Protein AF-A0A3D3GC89-F1 (afdb_monomer_lite)

Structure (mmCIF, N/CA/C/O backbone):
data_AF-A0A3D3GC89-F1
#
_entry.id   AF-A0A3D3GC89-F1
#
loop_
_atom_site.group_PDB
_atom_site.id
_atom_site.type_symbol
_atom_site.label_atom_id
_atom_site.label_alt_id
_atom_site.label_comp_id
_atom_site.label_asym_id
_atom_site.label_entity_id
_atom_site.label_seq_id
_atom_site.pdbx_PDB_ins_code
_atom_site.Cartn_x
_atom_site.Cartn_y
_atom_site.Cartn_z
_atom_site.occupancy
_atom_site.B_iso_or_equiv
_atom_site.auth_seq_id
_atom_site.auth_comp_id
_atom_site.auth_asym_id
_atom_site.auth_atom_id
_atom_site.pdbx_PDB_model_num
ATOM 1 N N . MET A 1 1 ? 27.342 -16.561 38.450 1.00 77.00 1 MET A N 1
ATOM 2 C CA . MET A 1 1 ? 27.432 -16.127 39.865 1.00 77.00 1 MET A CA 1
ATOM 3 C C . MET A 1 1 ? 26.532 -14.921 40.137 1.00 77.00 1 MET A C 1
ATOM 5 O O . MET A 1 1 ? 25.665 -15.031 40.989 1.00 77.00 1 MET A O 1
ATOM 9 N N . THR A 1 2 ? 26.630 -13.836 39.360 1.00 82.31 2 THR A N 1
ATOM 10 C CA . THR A 1 2 ? 25.823 -12.603 39.512 1.00 82.31 2 THR A CA 1
ATOM 11 C C . THR A 1 2 ? 24.307 -12.841 39.547 1.00 82.31 2 THR A C 1
ATOM 13 O O . THR A 1 2 ? 23.619 -12.287 40.394 1.00 82.31 2 THR A O 1
ATOM 16 N N . GLN A 1 3 ? 23.791 -13.729 38.692 1.00 80.88 3 GLN A N 1
ATOM 17 C CA . GLN A 1 3 ? 22.361 -14.071 38.632 1.00 80.88 3 GLN A CA 1
ATOM 18 C C . GLN A 1 3 ? 21.866 -14.846 39.862 1.00 80.88 3 GLN A C 1
ATOM 20 O O . GLN A 1 3 ? 20.782 -14.569 40.363 1.00 80.88 3 GLN A O 1
ATOM 25 N N . ILE A 1 4 ? 22.682 -15.764 40.392 1.00 85.69 4 ILE A N 1
ATOM 26 C CA . ILE A 1 4 ? 22.362 -16.502 41.623 1.00 85.69 4 ILE A CA 1
ATOM 27 C C . ILE A 1 4 ? 22.341 -15.533 42.809 1.00 85.69 4 ILE A C 1
ATOM 29 O O . ILE A 1 4 ? 21.442 -15.609 43.636 1.00 85.69 4 ILE A O 1
ATOM 33 N N . CYS A 1 5 ? 23.288 -14.588 42.874 1.00 85.31 5 CYS A N 1
ATOM 34 C CA . CYS A 1 5 ? 23.308 -13.554 43.911 1.00 85.31 5 CYS A CA 1
ATOM 35 C C . CYS A 1 5 ? 22.087 -12.626 43.830 1.00 85.31 5 CYS A C 1
ATOM 37 O O . CYS A 1 5 ? 21.495 -12.319 44.862 1.00 85.31 5 CYS A O 1
ATOM 39 N N . ALA A 1 6 ? 21.690 -12.214 42.621 1.00 81.75 6 ALA A N 1
ATOM 40 C CA . ALA A 1 6 ? 20.490 -11.409 42.408 1.00 81.75 6 ALA A CA 1
ATOM 41 C C . ALA A 1 6 ? 19.219 -12.167 42.827 1.00 81.75 6 ALA A C 1
ATOM 43 O O . ALA A 1 6 ? 18.420 -11.631 43.593 1.00 81.75 6 ALA A O 1
ATOM 44 N N . GLY A 1 7 ? 19.080 -13.432 42.409 1.00 85.44 7 GLY A N 1
ATOM 45 C CA . GLY A 1 7 ? 17.989 -14.308 42.838 1.00 85.44 7 GLY A CA 1
ATOM 46 C C . GLY A 1 7 ? 17.959 -14.484 44.357 1.00 85.44 7 GLY A C 1
ATOM 47 O O . GLY A 1 7 ? 16.914 -14.305 44.967 1.00 85.44 7 GLY A O 1
ATOM 48 N N . LEU A 1 8 ? 19.109 -14.735 44.988 1.00 91.00 8 LEU A N 1
ATOM 49 C CA . LEU A 1 8 ? 19.226 -14.916 46.439 1.00 91.00 8 LEU A CA 1
ATOM 50 C C . LEU A 1 8 ? 18.789 -13.680 47.219 1.00 91.00 8 LEU A C 1
ATOM 52 O O . LEU A 1 8 ? 17.999 -13.803 48.155 1.00 91.00 8 LEU A O 1
ATOM 56 N N . LEU A 1 9 ? 19.260 -12.491 46.836 1.00 88.38 9 LEU A N 1
ATOM 57 C CA . LEU A 1 9 ? 18.825 -11.245 47.469 1.00 88.38 9 LEU A CA 1
ATOM 58 C C . LEU A 1 9 ? 17.321 -11.039 47.277 1.00 88.38 9 LEU A C 1
ATOM 60 O O . LEU A 1 9 ? 16.610 -10.758 48.238 1.00 88.38 9 LEU A O 1
ATOM 64 N N . MET A 1 10 ? 16.827 -11.233 46.056 1.00 85.44 10 MET A N 1
ATOM 65 C CA . MET A 1 10 ? 15.416 -11.061 45.736 1.00 85.44 10 MET A CA 1
ATOM 66 C C . MET A 1 10 ? 14.524 -12.023 46.533 1.00 85.44 10 MET A C 1
ATOM 68 O O . MET A 1 10 ? 13.566 -11.574 47.153 1.00 85.44 10 MET A O 1
ATOM 72 N N . GLY A 1 11 ? 14.863 -13.311 46.604 1.00 87.75 11 GLY A N 1
ATOM 73 C CA . GLY A 1 11 ? 14.102 -14.312 47.357 1.00 87.75 11 GLY A CA 1
ATOM 74 C C . GLY A 1 11 ? 14.117 -14.051 48.862 1.00 87.75 11 GLY A C 1
ATOM 75 O O . GLY A 1 11 ? 13.090 -14.174 49.533 1.00 87.75 11 GLY A O 1
ATOM 76 N N . PHE A 1 12 ? 15.260 -13.594 49.384 1.00 92.25 12 PHE A N 1
ATOM 77 C CA . PHE A 1 12 ? 15.387 -13.174 50.776 1.00 92.25 12 PHE A CA 1
ATOM 78 C C . PHE A 1 12 ? 14.436 -12.017 51.101 1.00 92.25 12 PHE A C 1
ATOM 80 O O . PHE A 1 12 ? 13.648 -12.122 52.039 1.00 92.25 12 PHE A O 1
ATOM 87 N N . PHE A 1 13 ? 14.465 -10.938 50.311 1.00 87.94 13 PHE A N 1
ATOM 88 C CA . PHE A 1 13 ? 13.632 -9.755 50.548 1.00 87.94 13 PHE A CA 1
ATOM 89 C C . PHE A 1 13 ? 12.145 -10.006 50.285 1.00 87.94 13 PHE A C 1
ATOM 91 O O . PHE A 1 13 ? 11.312 -9.550 51.066 1.00 87.94 13 PHE A O 1
ATOM 98 N N . LEU A 1 14 ? 11.793 -10.765 49.243 1.00 82.62 14 LEU A N 1
ATOM 99 C CA . LEU A 1 14 ? 10.399 -11.121 48.959 1.00 82.62 14 LEU A CA 1
ATOM 100 C C . LEU A 1 14 ? 9.782 -11.940 50.098 1.00 82.62 14 LEU A C 1
ATOM 102 O O . LEU A 1 14 ? 8.628 -11.720 50.458 1.00 82.62 14 LEU A O 1
ATOM 106 N N . SER A 1 15 ? 10.566 -12.817 50.729 1.00 86.44 15 SER A N 1
ATOM 107 C CA . SER A 1 15 ? 10.101 -13.631 51.857 1.00 86.44 15 SER A CA 1
ATOM 108 C C . SER A 1 15 ? 9.939 -12.851 53.167 1.00 86.44 15 SER A C 1
ATOM 110 O O . SER A 1 15 ? 9.275 -13.336 54.089 1.00 86.44 15 SER A O 1
ATOM 112 N N . MET A 1 16 ? 10.507 -11.640 53.270 1.00 84.56 16 MET A N 1
ATOM 113 C CA . MET A 1 16 ? 10.343 -10.783 54.451 1.00 84.56 16 MET A CA 1
ATOM 114 C C . MET A 1 16 ? 8.905 -10.300 54.632 1.00 84.56 16 MET A C 1
ATOM 116 O O . MET A 1 16 ? 8.505 -10.019 55.763 1.00 84.56 16 MET A O 1
ATOM 120 N N . ILE A 1 17 ? 8.130 -10.209 53.547 1.00 81.00 17 ILE A N 1
ATOM 121 C CA . ILE A 1 17 ? 6.701 -9.903 53.589 1.00 81.00 17 ILE A CA 1
ATOM 122 C C . ILE A 1 17 ? 5.965 -11.247 53.607 1.00 81.00 17 ILE A C 1
ATOM 124 O O . ILE A 1 17 ? 5.853 -11.904 52.573 1.00 81.00 17 ILE A O 1
ATOM 128 N N . PRO A 1 18 ? 5.491 -11.715 54.774 1.00 76.81 18 PRO A N 1
ATOM 129 C CA . PRO A 1 18 ? 4.956 -13.060 54.875 1.00 76.81 18 PRO A CA 1
ATOM 130 C C . PRO A 1 18 ? 3.641 -13.151 54.104 1.00 76.81 18 PRO A C 1
ATOM 132 O O . PRO A 1 18 ? 2.660 -12.518 54.474 1.00 76.81 18 PRO A O 1
ATOM 135 N N . GLY A 1 19 ? 3.600 -13.986 53.067 1.00 83.12 19 GLY A N 1
ATOM 136 C CA . GLY A 1 19 ? 2.343 -14.466 52.497 1.00 83.12 19 GLY A CA 1
ATOM 137 C C . GLY A 1 19 ? 1.616 -15.437 53.447 1.00 83.12 19 GLY A C 1
ATOM 138 O O . GLY A 1 19 ? 2.047 -15.653 54.586 1.00 83.12 19 GLY A O 1
ATOM 139 N N . PRO A 1 20 ? 0.533 -16.085 52.993 1.00 83.62 20 PRO A N 1
ATOM 140 C CA . PRO A 1 20 ? -0.208 -17.077 53.768 1.00 83.62 20 PRO A CA 1
ATOM 141 C C . PRO A 1 20 ? 0.657 -18.199 54.359 1.00 83.62 20 PRO A C 1
ATOM 143 O O . PRO A 1 20 ? 0.638 -18.430 55.569 1.00 83.62 20 PRO A O 1
ATOM 146 N N . ALA A 1 21 ? 1.486 -18.835 53.527 1.00 86.12 21 ALA A N 1
ATOM 147 C CA . ALA A 1 21 ? 2.434 -19.863 53.956 1.00 86.12 21 ALA A CA 1
ATOM 148 C C . ALA A 1 21 ? 3.488 -19.309 54.931 1.00 86.12 21 ALA A C 1
ATOM 150 O O . ALA A 1 21 ? 3.710 -19.876 56.003 1.00 86.12 21 ALA A O 1
ATOM 151 N N . GLY A 1 22 ? 4.070 -18.147 54.614 1.00 88.00 22 GLY A N 1
ATOM 152 C CA . GLY A 1 22 ? 5.031 -17.463 55.482 1.00 88.00 22 GLY A CA 1
ATOM 153 C C . GLY A 1 22 ? 4.456 -17.112 56.858 1.00 88.00 22 GLY A C 1
ATOM 154 O O . GLY A 1 22 ? 5.153 -17.223 57.865 1.00 88.00 22 GLY A O 1
ATOM 155 N N . THR A 1 23 ? 3.167 -16.767 56.924 1.00 85.88 23 THR A N 1
ATOM 156 C CA . THR A 1 23 ? 2.451 -16.478 58.176 1.00 85.88 23 THR A CA 1
ATOM 157 C C . THR A 1 23 ? 2.305 -17.733 59.041 1.00 85.88 23 THR A C 1
ATOM 159 O O . THR A 1 23 ? 2.533 -17.667 60.249 1.00 85.88 23 THR A O 1
ATOM 162 N N . ILE A 1 24 ? 2.001 -18.891 58.443 1.00 86.75 24 ILE A N 1
ATOM 163 C CA . ILE A 1 24 ? 1.937 -20.179 59.158 1.00 86.75 24 ILE A CA 1
ATOM 164 C C . ILE A 1 24 ? 3.320 -20.569 59.690 1.00 86.75 24 ILE A C 1
ATOM 166 O O . ILE A 1 24 ? 3.456 -20.921 60.864 1.00 86.75 24 ILE A O 1
ATOM 170 N N . ILE A 1 25 ? 4.360 -20.452 58.858 1.00 89.81 25 ILE A N 1
ATOM 171 C CA . ILE A 1 25 ? 5.749 -20.741 59.247 1.00 89.81 25 ILE A CA 1
ATOM 172 C C . ILE A 1 25 ? 6.183 -19.834 60.407 1.00 89.81 25 ILE A C 1
ATOM 174 O O . ILE A 1 25 ? 6.765 -20.312 61.385 1.00 89.81 25 ILE A O 1
ATOM 178 N N . LEU A 1 26 ? 5.863 -18.539 60.331 1.00 89.50 26 LEU A N 1
ATOM 179 C CA . LEU A 1 26 ? 6.137 -17.561 61.381 1.00 89.50 26 LEU A CA 1
ATOM 180 C C . LEU A 1 26 ? 5.461 -17.949 62.701 1.00 89.50 26 LEU A C 1
ATOM 182 O O . LEU A 1 26 ? 6.121 -17.976 63.739 1.00 89.50 26 LEU A O 1
ATOM 186 N N . GLN A 1 27 ? 4.173 -18.293 62.677 1.00 87.06 27 GLN A N 1
ATOM 187 C CA . GLN A 1 27 ? 3.434 -18.693 63.878 1.00 87.06 27 GLN A CA 1
ATOM 188 C C . GLN A 1 27 ? 4.000 -19.979 64.498 1.00 87.06 27 GLN A C 1
ATOM 190 O O . GLN A 1 27 ? 4.241 -20.034 65.706 1.00 87.06 27 GLN A O 1
ATOM 195 N N . GLN A 1 28 ? 4.305 -20.995 63.683 1.00 89.88 28 GLN A N 1
ATOM 196 C CA . GLN A 1 28 ? 4.942 -22.234 64.149 1.00 89.88 28 GLN A CA 1
ATOM 197 C C . GLN A 1 28 ? 6.325 -21.962 64.769 1.00 89.88 28 GLN A C 1
ATOM 199 O O . GLN A 1 28 ? 6.663 -22.525 65.817 1.00 89.88 28 GLN A O 1
ATOM 204 N N . ALA A 1 29 ? 7.111 -21.061 64.170 1.00 90.00 29 ALA A N 1
ATOM 205 C CA . ALA A 1 29 ? 8.392 -20.622 64.714 1.00 90.00 29 ALA A CA 1
ATOM 206 C C . ALA A 1 29 ? 8.225 -19.910 66.068 1.00 90.00 29 ALA A C 1
ATOM 208 O O . ALA A 1 29 ? 8.905 -20.257 67.038 1.00 90.00 29 ALA A O 1
ATOM 209 N N . LEU A 1 30 ? 7.290 -18.963 66.177 1.00 87.31 30 LEU A N 1
ATOM 210 C CA . LEU A 1 30 ? 7.018 -18.207 67.405 1.00 87.31 30 LEU A CA 1
ATOM 211 C C . LEU A 1 30 ? 6.479 -19.088 68.541 1.00 87.31 30 LEU A C 1
ATOM 213 O O . LEU A 1 30 ? 6.815 -18.849 69.708 1.00 87.31 30 LEU A O 1
ATOM 217 N N . ALA A 1 31 ? 5.729 -20.140 68.209 1.00 87.44 31 ALA A N 1
ATOM 218 C CA . ALA A 1 31 ? 5.238 -21.164 69.132 1.00 87.44 31 ALA A CA 1
ATOM 219 C C . ALA A 1 31 ? 6.303 -22.209 69.532 1.00 87.44 31 ALA A C 1
ATOM 221 O O . ALA A 1 31 ? 6.027 -23.108 70.320 1.00 87.44 31 ALA A O 1
ATOM 222 N N . LYS A 1 32 ? 7.549 -22.070 69.051 1.00 87.50 32 LYS A N 1
ATOM 223 C CA . LYS A 1 32 ? 8.677 -22.995 69.280 1.00 87.50 32 LYS A CA 1
ATOM 224 C C . LYS A 1 32 ? 8.503 -24.391 68.653 1.00 87.50 32 LYS A C 1
ATOM 226 O O . LYS A 1 32 ? 9.295 -25.285 68.950 1.00 87.50 32 LYS A O 1
ATOM 231 N N . HIS A 1 33 ? 7.572 -24.579 67.719 1.00 91.12 33 HIS A N 1
ATOM 232 C CA . HIS A 1 33 ? 7.396 -25.832 66.973 1.00 91.12 33 HIS A CA 1
ATOM 233 C C . HIS A 1 33 ? 8.378 -25.926 65.793 1.00 91.12 33 HIS A C 1
ATOM 235 O O . HIS A 1 33 ? 7.994 -25.915 64.627 1.00 91.12 33 HIS A O 1
ATOM 241 N N . ARG A 1 34 ? 9.683 -26.017 66.084 1.00 90.75 34 ARG A N 1
ATOM 242 C CA . ARG A 1 34 ? 10.752 -25.940 65.064 1.00 90.75 34 ARG A CA 1
ATOM 243 C C . ARG A 1 34 ? 10.667 -27.013 63.977 1.00 90.75 34 ARG A C 1
ATOM 245 O O . ARG A 1 34 ? 11.017 -26.732 62.837 1.00 90.75 34 ARG A O 1
ATOM 252 N N . VAL A 1 35 ? 10.239 -28.226 64.325 1.00 89.94 35 VAL A N 1
ATOM 253 C CA . VAL A 1 35 ? 10.106 -29.332 63.361 1.00 89.94 35 VAL A CA 1
ATOM 254 C C . VAL A 1 35 ? 8.966 -29.048 62.383 1.00 89.94 35 VAL A C 1
ATOM 256 O O . VAL A 1 35 ? 9.181 -29.119 61.178 1.00 89.94 35 VAL A O 1
ATOM 259 N N . ALA A 1 36 ? 7.804 -28.625 62.891 1.00 87.62 36 ALA A N 1
ATOM 260 C CA . ALA A 1 36 ? 6.668 -28.231 62.061 1.00 87.62 36 ALA A CA 1
ATOM 261 C C . ALA A 1 36 ? 7.012 -27.032 61.162 1.00 87.62 36 ALA A C 1
ATOM 263 O O . ALA A 1 36 ? 6.760 -27.082 59.965 1.00 87.62 36 ALA A O 1
ATOM 264 N N . ALA A 1 37 ? 7.686 -26.011 61.707 1.00 89.75 37 ALA A N 1
ATOM 265 C CA . ALA A 1 37 ? 8.105 -24.843 60.935 1.00 89.75 37 ALA A CA 1
ATOM 266 C C . ALA A 1 37 ? 9.055 -25.216 59.783 1.00 89.75 37 ALA A C 1
ATOM 268 O O . ALA A 1 37 ? 8.876 -24.743 58.667 1.00 89.75 37 ALA A O 1
ATOM 269 N N . ARG A 1 38 ? 10.031 -26.106 60.019 1.00 92.06 38 ARG A N 1
ATOM 270 C CA . ARG A 1 38 ? 10.932 -26.608 58.964 1.00 92.06 38 ARG A CA 1
ATOM 271 C C . ARG A 1 38 ? 10.189 -27.418 57.904 1.00 92.06 38 ARG A C 1
ATOM 273 O O . ARG A 1 38 ? 10.464 -27.241 56.723 1.00 92.06 38 ARG A O 1
ATOM 280 N N . ALA A 1 39 ? 9.253 -28.271 58.320 1.00 89.19 39 ALA A N 1
ATOM 281 C CA . ALA A 1 39 ? 8.421 -29.036 57.397 1.00 89.19 39 ALA A CA 1
ATOM 282 C C . ALA A 1 39 ? 7.563 -28.110 56.517 1.00 89.19 39 ALA A C 1
ATOM 284 O O . ALA A 1 39 ? 7.503 -28.308 55.310 1.00 89.19 39 ALA A O 1
ATOM 285 N N . SER A 1 40 ? 6.981 -27.054 57.094 1.00 90.19 40 SER A N 1
ATOM 286 C CA . SER A 1 40 ? 6.218 -26.039 56.359 1.00 90.19 40 SER A CA 1
ATOM 287 C C . SER A 1 40 ? 7.082 -25.228 55.387 1.00 90.19 40 SER A C 1
ATOM 289 O O . SER A 1 40 ? 6.625 -24.941 54.287 1.00 90.19 40 SER A O 1
ATOM 291 N N . VAL A 1 41 ? 8.329 -24.890 55.749 1.00 92.75 41 VAL A N 1
ATOM 292 C CA . VAL A 1 41 ? 9.280 -24.241 54.822 1.00 92.75 41 VAL A CA 1
ATOM 293 C C . VAL A 1 41 ? 9.575 -25.152 53.640 1.00 92.75 41 VAL A C 1
ATOM 295 O O . VAL A 1 41 ? 9.459 -24.721 52.502 1.00 92.75 41 VAL A O 1
ATOM 298 N N . PHE A 1 42 ? 9.909 -26.419 53.896 1.00 91.88 42 PHE A N 1
ATOM 299 C CA . PHE A 1 42 ? 10.179 -27.377 52.826 1.00 91.88 42 PHE A CA 1
ATOM 300 C C . PHE A 1 42 ? 8.962 -27.558 51.906 1.00 91.88 42 PHE A C 1
ATOM 302 O O . PHE A 1 42 ? 9.095 -27.512 50.689 1.00 91.88 42 PHE A O 1
ATOM 309 N N . ALA A 1 43 ? 7.768 -27.687 52.489 1.00 90.44 43 ALA A N 1
ATOM 310 C CA . ALA A 1 43 ? 6.509 -27.758 51.758 1.00 90.44 43 ALA A CA 1
ATOM 311 C C . ALA A 1 43 ? 6.263 -26.517 50.877 1.00 90.44 43 ALA A C 1
ATOM 313 O O . ALA A 1 43 ? 5.857 -26.658 49.729 1.00 90.44 43 ALA A O 1
ATOM 314 N N . MET A 1 44 ? 6.536 -25.312 51.383 1.00 93.62 44 MET A N 1
ATOM 315 C CA . MET A 1 44 ? 6.393 -24.067 50.621 1.00 93.62 44 MET A CA 1
ATOM 316 C C . MET A 1 44 ? 7.360 -24.011 49.428 1.00 93.62 44 MET A C 1
ATOM 318 O O . MET A 1 44 ? 6.903 -23.817 48.308 1.00 93.62 44 MET A O 1
ATOM 322 N N . LEU A 1 45 ? 8.658 -24.255 49.652 1.00 92.88 45 LEU A N 1
ATOM 323 C CA . LEU A 1 45 ? 9.690 -24.205 48.601 1.00 92.88 45 LEU A CA 1
ATOM 324 C C . LEU A 1 45 ? 9.428 -25.241 47.492 1.00 92.88 45 LEU A C 1
ATOM 326 O O . LEU A 1 45 ? 9.640 -24.980 46.313 1.00 92.88 45 LEU A O 1
ATOM 330 N N . MET A 1 46 ? 8.915 -26.425 47.848 1.00 91.94 46 MET A N 1
ATOM 331 C CA . MET A 1 46 ? 8.525 -27.432 46.854 1.00 91.94 46 MET A CA 1
ATOM 332 C C . MET A 1 46 ? 7.341 -26.976 45.992 1.00 91.94 46 MET A C 1
ATOM 334 O O . MET A 1 46 ? 7.315 -27.268 44.798 1.00 91.94 46 MET A O 1
ATOM 338 N N . ALA A 1 47 ? 6.361 -26.282 46.578 1.00 90.69 47 ALA A N 1
ATOM 339 C CA . ALA A 1 47 ? 5.234 -25.735 45.829 1.00 90.69 47 ALA A CA 1
ATOM 340 C C . ALA A 1 47 ? 5.671 -24.574 44.920 1.00 90.69 47 ALA A C 1
ATOM 342 O O . ALA A 1 47 ? 5.284 -24.558 43.753 1.00 90.69 47 ALA A O 1
ATOM 343 N N . ASP A 1 48 ? 6.516 -23.663 45.413 1.00 90.62 48 ASP A N 1
ATOM 344 C CA . ASP A 1 48 ? 7.067 -22.558 44.618 1.00 90.62 48 ASP A CA 1
ATOM 345 C C . ASP A 1 48 ? 7.870 -23.088 43.422 1.00 90.62 48 ASP A C 1
ATOM 347 O O . ASP A 1 48 ? 7.614 -22.693 42.282 1.00 90.62 48 ASP A O 1
ATOM 351 N N . LEU A 1 49 ? 8.737 -24.086 43.633 1.00 91.25 49 LEU A N 1
ATOM 352 C CA . LEU A 1 49 ? 9.483 -24.731 42.552 1.00 91.25 49 LEU A CA 1
ATOM 353 C C . LEU A 1 49 ? 8.557 -25.315 41.471 1.00 91.25 49 LEU A C 1
ATOM 355 O O . LEU A 1 49 ? 8.828 -25.155 40.281 1.00 91.25 49 LEU A O 1
ATOM 359 N N . ILE A 1 50 ? 7.453 -25.963 41.860 1.00 91.75 50 ILE A N 1
ATOM 360 C CA . ILE A 1 50 ? 6.458 -26.482 40.907 1.00 91.75 50 ILE A CA 1
ATOM 361 C C . ILE A 1 50 ? 5.816 -25.335 40.120 1.00 91.75 50 ILE A C 1
ATOM 363 O O . ILE A 1 50 ? 5.736 -25.417 38.895 1.00 91.75 50 ILE A O 1
ATOM 367 N N . ILE A 1 51 ? 5.399 -24.258 40.792 1.00 89.31 51 ILE A N 1
ATOM 368 C CA . ILE A 1 51 ? 4.808 -23.075 40.147 1.00 89.31 51 ILE A CA 1
ATOM 369 C C . ILE A 1 51 ? 5.781 -22.482 39.124 1.00 89.31 51 ILE A C 1
ATOM 371 O O . ILE A 1 51 ? 5.382 -22.193 37.995 1.00 89.31 51 ILE A O 1
ATOM 375 N N . PHE A 1 52 ? 7.060 -22.342 39.479 1.00 88.25 52 PHE A N 1
ATOM 376 C CA . PHE A 1 52 ? 8.089 -21.819 38.584 1.00 88.25 52 PHE A CA 1
ATOM 377 C C . PHE A 1 52 ? 8.347 -22.725 37.381 1.00 88.25 52 PHE A C 1
ATOM 379 O O . PHE A 1 52 ? 8.433 -22.226 36.261 1.00 88.25 52 PHE A O 1
ATOM 386 N N . LEU A 1 53 ? 8.434 -24.043 37.580 1.00 86.69 53 LEU A N 1
ATOM 387 C CA . LEU A 1 53 ? 8.639 -24.998 36.488 1.00 86.69 53 LEU A CA 1
ATOM 388 C C . LEU A 1 53 ? 7.452 -25.009 35.517 1.00 86.69 53 LEU A C 1
ATOM 390 O O . LEU A 1 53 ? 7.650 -24.970 34.303 1.00 86.69 53 LEU A O 1
ATOM 394 N N . VAL A 1 54 ? 6.224 -25.001 36.041 1.00 86.75 54 VAL A N 1
ATOM 395 C CA . VAL A 1 54 ? 5.005 -24.950 35.223 1.00 86.75 54 VAL A CA 1
ATOM 396 C C . VAL A 1 54 ? 4.899 -23.611 34.485 1.00 86.75 54 VAL A C 1
ATOM 398 O O . VAL A 1 54 ? 4.615 -23.591 33.288 1.00 86.75 54 VAL A O 1
ATOM 401 N N . SER A 1 55 ? 5.190 -22.496 35.160 1.00 84.50 55 SER A N 1
ATOM 402 C CA . SER A 1 55 ? 5.164 -21.159 34.552 1.00 84.50 55 SER A CA 1
ATOM 403 C C . SER A 1 55 ? 6.247 -20.986 33.487 1.00 84.50 55 SER A C 1
ATOM 405 O O . SER A 1 55 ? 5.994 -20.348 32.473 1.00 84.50 55 SER A O 1
ATOM 407 N N . ALA A 1 56 ? 7.432 -21.576 33.666 1.00 82.81 56 ALA A N 1
ATOM 408 C CA . ALA A 1 56 ? 8.500 -21.542 32.668 1.00 82.81 56 ALA A CA 1
ATOM 409 C C . ALA A 1 56 ? 8.149 -22.364 31.420 1.00 82.81 56 ALA A C 1
ATOM 411 O O . ALA A 1 56 ? 8.455 -21.946 30.307 1.00 82.81 56 ALA A O 1
ATOM 412 N N . TYR A 1 57 ? 7.475 -23.505 31.595 1.00 84.81 57 TYR A N 1
ATOM 413 C CA . TYR A 1 57 ? 7.048 -24.358 30.483 1.00 84.81 57 TYR A CA 1
ATOM 414 C C . TYR A 1 57 ? 5.874 -23.761 29.688 1.00 84.81 57 TYR A C 1
ATOM 416 O O . TYR A 1 57 ? 5.785 -23.954 28.479 1.00 84.81 57 TYR A O 1
ATOM 424 N N . ALA A 1 58 ? 4.988 -23.009 30.349 1.00 82.12 58 ALA A N 1
ATOM 425 C CA . ALA A 1 58 ? 3.761 -22.470 29.759 1.00 82.12 58 ALA A CA 1
ATOM 426 C C . ALA A 1 58 ? 3.640 -20.941 29.914 1.00 82.12 58 ALA A C 1
ATOM 428 O O . ALA A 1 58 ? 2.549 -20.419 30.160 1.00 82.12 58 ALA A O 1
ATOM 429 N N . ILE A 1 59 ? 4.750 -20.209 29.765 1.00 76.12 59 ILE A N 1
ATOM 430 C CA . ILE A 1 59 ? 4.810 -18.773 30.084 1.00 76.12 59 ILE A CA 1
ATOM 431 C C . ILE A 1 59 ? 3.793 -17.938 29.299 1.00 76.12 59 ILE A C 1
ATOM 433 O O . ILE A 1 59 ? 3.175 -17.054 29.879 1.00 76.12 59 ILE A O 1
ATOM 437 N N . GLY A 1 60 ? 3.547 -18.260 28.023 1.00 65.44 60 GLY A N 1
ATOM 438 C CA . GLY A 1 60 ? 2.551 -17.564 27.199 1.00 65.44 60 GLY A CA 1
ATOM 439 C C . GLY A 1 60 ? 1.107 -17.785 27.666 1.00 65.44 60 GLY A C 1
ATOM 440 O O . GLY A 1 60 ? 0.289 -16.870 27.635 1.00 65.44 60 GLY A O 1
ATOM 441 N N . PHE A 1 61 ? 0.792 -18.980 28.173 1.00 74.81 61 PHE A N 1
ATOM 442 C CA . PHE A 1 61 ? -0.524 -19.266 28.745 1.00 74.81 61 PHE A CA 1
ATOM 443 C C . PHE A 1 61 ? -0.709 -18.527 30.076 1.00 74.81 61 PHE A C 1
ATOM 445 O O . PHE A 1 61 ? -1.686 -17.798 30.256 1.00 74.81 61 PHE A O 1
ATOM 452 N N . PHE A 1 62 ? 0.253 -18.644 30.995 1.00 70.88 62 PHE A N 1
ATOM 453 C CA . PHE A 1 62 ? 0.147 -18.016 32.313 1.00 70.88 62 PHE A CA 1
ATOM 454 C C . PHE A 1 62 ? 0.308 -16.493 32.285 1.00 70.88 62 PHE A C 1
ATOM 456 O O . PHE A 1 62 ? -0.291 -15.827 33.129 1.00 70.88 62 PHE A O 1
ATOM 463 N N . SER A 1 63 ? 1.031 -15.910 31.324 1.00 70.25 63 SER A N 1
ATOM 464 C CA . SER A 1 63 ? 1.102 -14.451 31.151 1.00 70.25 63 SER A CA 1
ATOM 465 C C . SER A 1 63 ? -0.267 -13.857 30.833 1.00 70.25 63 SER A C 1
ATOM 467 O O . SER A 1 63 ? -0.678 -12.903 31.490 1.00 70.25 63 SER A O 1
ATOM 469 N N . SER A 1 64 ? -1.029 -14.478 29.930 1.00 68.00 64 SER A N 1
ATOM 470 C CA . SER A 1 64 ? -2.391 -14.035 29.605 1.00 68.00 64 SER A CA 1
ATOM 471 C C . SER A 1 64 ? -3.339 -14.116 30.813 1.00 68.00 64 SER A C 1
ATOM 473 O O . SER A 1 64 ? -4.087 -13.178 31.098 1.00 68.00 64 SER A O 1
ATOM 475 N N . ILE A 1 65 ? -3.254 -15.201 31.592 1.00 73.81 65 ILE A N 1
ATOM 476 C CA . ILE A 1 65 ? -4.105 -15.423 32.769 1.00 73.81 65 ILE A CA 1
ATOM 477 C C . ILE A 1 65 ? -3.748 -14.458 33.900 1.00 73.81 65 ILE A C 1
ATOM 479 O O . ILE A 1 65 ? -4.635 -13.818 34.464 1.00 73.81 65 ILE A O 1
ATOM 483 N N . THR A 1 66 ? -2.461 -14.322 34.224 1.00 76.12 66 THR A N 1
ATOM 484 C CA . THR A 1 66 ? -1.980 -13.442 35.304 1.00 76.12 66 THR A CA 1
ATOM 485 C C . THR A 1 66 ? -2.130 -11.957 34.973 1.00 76.12 66 THR A C 1
ATOM 487 O O . THR A 1 66 ? -2.276 -11.140 35.886 1.00 76.12 66 THR A O 1
ATOM 490 N N . ALA A 1 67 ? -2.175 -11.595 33.688 1.00 70.56 67 ALA A N 1
ATOM 491 C CA . ALA A 1 67 ? -2.514 -10.247 33.247 1.00 70.56 67 ALA A CA 1
ATOM 492 C C . ALA A 1 67 ? -4.000 -9.909 33.464 1.00 70.56 67 ALA A C 1
ATOM 494 O O . ALA A 1 67 ? -4.327 -8.732 33.654 1.00 70.56 67 ALA A O 1
ATOM 495 N N . SER A 1 68 ? -4.886 -10.913 33.494 1.00 76.44 68 SER A N 1
ATOM 496 C CA . SER A 1 68 ? -6.331 -10.705 33.604 1.00 76.44 68 SER A CA 1
ATOM 497 C C . SER A 1 68 ? -6.746 -10.066 34.935 1.00 76.44 68 SER A C 1
ATOM 499 O O . SER A 1 68 ? -6.273 -10.425 36.019 1.00 76.44 68 SER A O 1
ATOM 501 N N . SER A 1 69 ? -7.697 -9.134 34.867 1.00 76.00 69 SER A N 1
ATOM 502 C CA . SER A 1 69 ? -8.252 -8.472 36.052 1.00 76.00 69 SER A CA 1
ATOM 503 C C . SER A 1 69 ? -8.926 -9.465 37.001 1.00 76.00 69 SER A C 1
ATOM 505 O O . SER A 1 69 ? -8.792 -9.336 38.214 1.00 76.00 69 SER A O 1
ATOM 507 N N . TYR A 1 70 ? -9.586 -10.500 36.468 1.00 79.38 70 TYR A N 1
ATOM 508 C CA . TYR A 1 70 ? -10.228 -11.543 37.273 1.00 79.38 70 TYR A CA 1
ATOM 509 C C . TYR A 1 70 ? -9.225 -12.309 38.137 1.00 79.38 70 TYR A C 1
ATOM 511 O O . TYR A 1 70 ? -9.478 -12.523 39.323 1.00 79.38 70 TYR A O 1
ATOM 519 N N . PHE A 1 71 ? -8.068 -12.681 37.579 1.00 80.50 71 PHE A N 1
ATOM 520 C CA . PHE A 1 71 ? -7.050 -13.413 38.329 1.00 80.50 71 PHE A CA 1
ATOM 521 C C . PHE A 1 71 ? -6.429 -12.541 39.429 1.00 80.50 71 PHE A C 1
ATOM 523 O O . PHE A 1 71 ? -6.293 -12.996 40.565 1.00 80.50 71 PHE A O 1
ATOM 530 N N . LYS A 1 72 ? -6.168 -11.256 39.150 1.00 78.38 72 LYS A N 1
ATOM 531 C CA . LYS A 1 72 ? -5.688 -10.281 40.149 1.00 78.38 72 LYS A CA 1
ATOM 532 C C . LYS A 1 72 ? -6.700 -10.060 41.281 1.00 78.38 72 LYS A C 1
ATOM 534 O O . LYS A 1 72 ? -6.326 -10.135 42.450 1.00 78.38 72 LYS A O 1
ATOM 539 N N . ILE A 1 73 ? -7.986 -9.900 40.957 1.00 81.75 73 ILE A N 1
ATOM 540 C CA . ILE A 1 73 ? -9.067 -9.791 41.953 1.00 81.75 73 ILE A CA 1
ATOM 541 C C . ILE A 1 73 ? -9.156 -11.070 42.792 1.00 81.75 73 ILE A C 1
ATOM 543 O O . ILE A 1 73 ? -9.274 -10.996 44.014 1.00 81.75 73 ILE A O 1
ATOM 547 N N . SER A 1 74 ? -9.048 -12.247 42.165 1.00 81.38 74 SER A N 1
ATOM 548 C CA . SER A 1 74 ? -9.064 -13.524 42.885 1.00 81.38 74 SER A CA 1
ATOM 549 C C . SER A 1 74 ? -7.880 -13.662 43.852 1.00 81.38 74 SER A C 1
ATOM 551 O O . SER A 1 74 ? -8.073 -14.113 44.981 1.00 81.38 74 SER A O 1
ATOM 553 N N . ALA A 1 75 ? -6.688 -13.184 43.467 1.00 82.69 75 ALA A N 1
ATOM 554 C CA . ALA A 1 75 ? -5.513 -13.111 44.336 1.00 82.69 75 ALA A CA 1
ATOM 555 C C . ALA A 1 75 ? -5.779 -12.208 45.550 1.00 82.69 75 ALA A C 1
ATOM 557 O O . ALA A 1 75 ? -5.512 -12.582 46.694 1.00 82.69 75 ALA A O 1
ATOM 558 N N . GLY A 1 76 ? -6.365 -11.036 45.302 1.00 84.56 76 GLY A N 1
ATOM 559 C CA . GLY A 1 76 ? -6.718 -10.082 46.345 1.00 84.56 76 GLY A CA 1
ATOM 560 C C . GLY A 1 76 ? -7.752 -10.630 47.331 1.00 84.56 76 GLY A C 1
ATOM 561 O O . GLY A 1 76 ? -7.548 -10.571 48.546 1.00 84.56 76 GLY A O 1
ATOM 562 N N . LEU A 1 77 ? -8.822 -11.252 46.826 1.00 85.31 77 LEU A N 1
ATOM 563 C CA . LEU A 1 77 ? -9.842 -11.910 47.648 1.00 85.31 77 LEU A CA 1
ATOM 564 C C . LEU A 1 77 ? -9.265 -13.076 48.456 1.00 85.31 77 LEU A C 1
ATOM 566 O O . LEU A 1 77 ? -9.592 -13.219 49.635 1.00 85.31 77 LEU A O 1
ATOM 570 N N . PHE A 1 78 ? -8.375 -13.876 47.864 1.00 86.25 78 PHE A N 1
ATOM 571 C CA . PHE A 1 78 ? -7.690 -14.965 48.560 1.00 86.25 78 PHE A CA 1
ATOM 572 C C . PHE A 1 78 ? -6.897 -14.451 49.770 1.00 86.25 78 PHE A C 1
ATOM 574 O O . PHE A 1 78 ? -7.053 -14.972 50.880 1.00 86.25 78 PHE A O 1
ATOM 581 N N . PHE A 1 79 ? -6.114 -13.381 49.597 1.00 83.12 79 PHE A N 1
ATOM 582 C CA . PHE A 1 79 ? -5.369 -12.759 50.692 1.00 83.12 79 PHE A CA 1
ATOM 583 C C . PHE A 1 79 ? -6.270 -12.153 51.769 1.00 83.12 79 PHE A C 1
ATOM 585 O O . PHE A 1 79 ? -5.995 -12.335 52.956 1.00 83.12 79 PHE A O 1
ATOM 592 N N . LEU A 1 80 ? -7.364 -11.489 51.390 1.00 86.00 80 LEU A N 1
ATOM 593 C CA . LEU A 1 80 ? -8.323 -10.923 52.342 1.00 86.00 80 LEU A CA 1
ATOM 594 C C . LEU A 1 80 ? -8.991 -12.008 53.192 1.00 86.00 80 LEU A C 1
ATOM 596 O O . LEU A 1 80 ? -9.018 -11.907 54.420 1.00 86.00 80 LEU A O 1
ATOM 600 N N . VAL A 1 81 ? -9.480 -13.079 52.558 1.00 87.38 81 VAL A N 1
ATOM 601 C CA . VAL A 1 81 ? -10.100 -14.214 53.259 1.00 87.38 81 VAL A CA 1
ATOM 602 C C . VAL A 1 81 ? -9.095 -14.881 54.195 1.00 87.38 81 VAL A C 1
ATOM 604 O O . VAL A 1 81 ? -9.439 -15.210 55.336 1.00 87.38 81 VAL A O 1
ATOM 607 N N . PHE A 1 82 ? -7.848 -15.056 53.747 1.00 86.44 82 PHE A N 1
ATOM 608 C CA . PHE A 1 82 ? -6.789 -15.601 54.589 1.00 86.44 82 PHE A CA 1
ATOM 609 C C . PHE A 1 82 ? -6.496 -14.694 55.787 1.00 86.44 82 PHE A C 1
ATOM 611 O O . PHE A 1 82 ? -6.485 -15.180 56.918 1.00 86.44 82 PHE A O 1
ATOM 618 N N . ALA A 1 83 ? -6.307 -13.390 55.570 1.00 83.25 83 ALA A N 1
ATOM 619 C CA . ALA A 1 83 ? -5.998 -12.433 56.628 1.00 83.25 83 ALA A CA 1
ATOM 620 C C . ALA A 1 83 ? -7.107 -12.385 57.689 1.00 83.25 83 ALA A C 1
ATOM 622 O O . ALA A 1 83 ? -6.817 -12.472 58.882 1.00 83.25 83 ALA A O 1
ATOM 623 N N . VAL A 1 84 ? -8.380 -12.351 57.273 1.00 85.69 84 VAL A N 1
ATOM 624 C CA . VAL A 1 84 ? -9.534 -12.403 58.188 1.00 85.69 84 VAL A CA 1
ATOM 625 C C . VAL A 1 84 ? -9.538 -13.707 58.987 1.00 85.69 84 VAL A C 1
ATOM 627 O O . VAL A 1 84 ? -9.650 -13.679 60.214 1.00 85.69 84 VAL A O 1
ATOM 630 N N . ARG A 1 85 ? -9.355 -14.861 58.331 1.00 83.38 85 ARG A N 1
ATOM 631 C CA . ARG A 1 85 ? -9.300 -16.164 59.017 1.00 83.38 85 ARG A CA 1
ATOM 632 C C . ARG A 1 85 ? -8.137 -16.255 60.003 1.00 83.38 85 ARG A C 1
ATOM 634 O O . ARG A 1 85 ? -8.331 -16.730 61.123 1.00 83.38 85 ARG A O 1
ATOM 641 N N . ALA A 1 86 ? -6.952 -15.793 59.614 1.00 80.88 86 ALA A N 1
ATOM 642 C CA . ALA A 1 86 ? -5.768 -15.773 60.465 1.00 80.88 86 ALA A CA 1
ATOM 643 C C . ALA A 1 86 ? -5.965 -14.845 61.673 1.00 80.88 86 ALA A C 1
ATOM 645 O O . ALA A 1 86 ? -5.621 -15.217 62.795 1.00 80.88 86 ALA A O 1
ATOM 646 N N . TRP A 1 87 ? -6.591 -13.681 61.470 1.00 86.00 87 TRP A N 1
ATOM 647 C CA . TRP A 1 87 ? -6.912 -12.730 62.533 1.00 86.00 87 TRP A CA 1
ATOM 648 C C . TRP A 1 87 ? -7.906 -13.295 63.550 1.00 86.00 87 TRP A C 1
ATOM 650 O O . TRP A 1 87 ? -7.695 -13.178 64.759 1.00 86.00 87 TRP A O 1
ATOM 660 N N . VAL A 1 88 ? -8.977 -13.941 63.078 1.00 83.31 88 VAL A N 1
ATOM 661 C CA . VAL A 1 88 ? -9.957 -14.618 63.941 1.00 83.31 88 VAL A CA 1
ATOM 662 C C . VAL A 1 88 ? -9.251 -15.700 64.762 1.00 83.31 88 VAL A C 1
ATOM 664 O O . VAL A 1 88 ? -9.306 -15.678 65.990 1.00 83.31 88 VAL A O 1
ATOM 667 N N . ARG A 1 89 ? -8.486 -16.593 64.125 1.00 82.38 89 ARG A N 1
ATOM 668 C CA . ARG A 1 89 ? -7.772 -17.671 64.834 1.00 82.38 89 ARG A CA 1
ATOM 669 C C . ARG A 1 89 ? -6.791 -17.157 65.888 1.00 82.38 89 ARG A C 1
ATOM 671 O O . ARG A 1 89 ? -6.771 -17.697 66.994 1.00 82.38 89 ARG A O 1
ATOM 678 N N . LEU A 1 90 ? -6.041 -16.093 65.584 1.00 82.69 90 LEU A N 1
ATOM 679 C CA . LEU A 1 90 ? -5.090 -15.481 66.518 1.00 82.69 90 LEU A CA 1
ATOM 680 C C . LEU A 1 90 ? -5.773 -14.999 67.810 1.00 82.69 90 LEU A C 1
ATOM 682 O O . LEU A 1 90 ? -5.186 -15.081 68.890 1.00 82.69 90 LEU A O 1
ATOM 686 N N . ASN A 1 91 ? -7.015 -14.518 67.715 1.00 81.56 91 ASN A N 1
ATOM 687 C CA . ASN A 1 91 ? -7.769 -14.014 68.862 1.00 81.56 91 ASN A CA 1
ATOM 688 C C . ASN A 1 91 ? -8.561 -15.109 69.606 1.00 81.56 91 ASN A C 1
ATOM 690 O O . ASN A 1 91 ? -8.782 -14.965 70.807 1.00 81.56 91 ASN A O 1
ATOM 694 N N . PHE A 1 92 ? -8.926 -16.216 68.944 1.00 79.75 92 PHE A N 1
ATOM 695 C CA . PHE A 1 92 ? -9.770 -17.283 69.516 1.00 79.75 92 PHE A CA 1
ATOM 696 C C . PHE A 1 92 ? -9.034 -18.584 69.912 1.00 79.75 92 PHE A C 1
ATOM 698 O O . PHE A 1 92 ? -9.687 -19.534 70.328 1.00 79.75 92 PHE A O 1
ATOM 705 N N . LYS A 1 93 ? -7.690 -18.634 69.855 1.00 71.88 93 LYS A N 1
ATOM 706 C CA . LYS A 1 93 ? -6.854 -19.792 70.271 1.00 71.88 93 LYS A CA 1
ATOM 707 C C . LYS A 1 93 ? -7.233 -21.132 69.608 1.00 71.88 93 LYS A C 1
ATOM 709 O O . LYS A 1 93 ? -7.265 -22.166 70.268 1.00 71.88 93 LYS A O 1
ATOM 714 N N . VAL A 1 94 ? -7.514 -21.121 68.309 1.00 71.62 94 VAL A N 1
ATOM 715 C CA . VAL A 1 94 ? -7.745 -22.354 67.535 1.00 71.62 94 VAL A CA 1
ATOM 716 C C . VAL A 1 94 ? -6.400 -22.906 67.049 1.00 71.62 94 VAL A C 1
ATOM 718 O O . VAL A 1 94 ? -5.578 -22.126 66.564 1.00 71.62 94 VAL A O 1
ATOM 721 N N . ASP A 1 95 ? -6.179 -24.219 67.175 1.00 63.12 95 ASP A N 1
ATOM 722 C CA . ASP A 1 95 ? -4.922 -24.874 66.785 1.00 63.12 95 ASP A CA 1
ATOM 723 C C . ASP A 1 95 ? -4.590 -24.705 65.295 1.00 63.12 95 ASP A C 1
ATOM 725 O O . ASP A 1 95 ? -5.462 -24.611 64.422 1.00 63.12 95 ASP A O 1
ATOM 729 N N . LEU A 1 96 ? -3.287 -24.633 65.014 1.00 57.53 96 LEU A N 1
ATOM 730 C CA . LEU A 1 96 ? -2.753 -24.397 63.678 1.00 57.53 96 LEU A CA 1
ATOM 731 C C . LEU A 1 96 ? -2.726 -25.677 62.846 1.00 57.53 96 LEU A C 1
ATOM 733 O O . LEU A 1 96 ? -2.389 -26.751 63.336 1.00 57.53 96 LEU A O 1
ATOM 737 N N . ALA A 1 97 ? -3.058 -25.518 61.565 1.00 60.97 97 ALA A N 1
ATOM 738 C CA . ALA A 1 97 ? -3.039 -26.586 60.580 1.00 60.97 97 ALA A CA 1
ATOM 739 C C . ALA A 1 97 ? -1.632 -27.195 60.421 1.00 60.97 97 ALA A C 1
ATOM 741 O O . ALA A 1 97 ? -0.610 -26.532 60.633 1.00 60.97 97 ALA A O 1
ATOM 742 N N . ASP A 1 98 ? -1.603 -28.471 60.046 1.00 63.00 98 ASP A N 1
ATOM 743 C CA . ASP A 1 98 ? -0.384 -29.237 59.804 1.00 63.00 98 ASP A CA 1
ATOM 744 C C . ASP A 1 98 ? 0.387 -28.750 58.559 1.00 63.00 98 ASP A C 1
ATOM 746 O O . ASP A 1 98 ? -0.105 -27.963 57.747 1.00 63.00 98 ASP A O 1
ATOM 750 N N . GLY A 1 99 ? 1.633 -29.207 58.400 1.00 57.78 99 GLY A N 1
ATOM 751 C CA . GLY A 1 99 ? 2.513 -28.780 57.303 1.00 57.78 99 GLY A CA 1
ATOM 752 C C . GLY A 1 99 ? 1.993 -29.100 55.892 1.00 57.78 99 GLY A C 1
ATOM 753 O O . GLY A 1 99 ? 2.452 -28.480 54.935 1.00 57.78 99 GLY A O 1
ATOM 754 N N . SER A 1 100 ? 1.014 -30.007 55.751 1.00 63.28 100 SER A N 1
ATOM 755 C CA . SER A 1 100 ? 0.386 -30.328 54.459 1.00 63.28 100 SER A CA 1
ATOM 756 C C . SER A 1 100 ? -0.448 -29.161 53.920 1.00 63.28 100 SER A C 1
ATOM 758 O O . SER A 1 100 ? -0.503 -28.923 52.711 1.00 63.28 100 SER A O 1
ATOM 760 N N . SER A 1 101 ? -1.008 -28.354 54.827 1.00 74.50 101 SER A N 1
ATOM 761 C CA . SER A 1 101 ? -1.766 -27.157 54.475 1.00 74.50 101 SER A CA 1
ATOM 762 C C . SER A 1 101 ? -0.906 -26.077 53.813 1.00 74.50 101 SER A C 1
ATOM 764 O O . SER A 1 101 ? -1.405 -25.367 52.944 1.00 74.50 101 SER A O 1
ATOM 766 N N . THR A 1 102 ? 0.386 -25.981 54.150 1.00 82.31 102 THR A N 1
ATOM 767 C CA . THR A 1 102 ? 1.300 -24.962 53.609 1.00 82.31 102 THR A CA 1
ATOM 768 C C . THR A 1 102 ? 1.600 -25.193 52.126 1.00 82.31 102 THR A C 1
ATOM 770 O O . THR A 1 102 ? 1.560 -24.242 51.352 1.00 82.31 102 THR A O 1
ATOM 773 N N . PHE A 1 103 ? 1.820 -26.449 51.712 1.00 85.88 103 PHE A N 1
ATOM 774 C CA . PHE A 1 103 ? 2.028 -26.811 50.302 1.00 85.88 103 PHE A CA 1
ATOM 775 C C . PHE A 1 103 ? 0.812 -26.432 49.447 1.00 85.88 103 PHE A C 1
ATOM 777 O O . PHE A 1 103 ? 0.938 -25.727 48.447 1.00 85.88 103 PHE A O 1
ATOM 784 N N . ILE A 1 104 ? -0.382 -26.861 49.875 1.00 82.44 104 ILE A N 1
ATOM 785 C CA . ILE A 1 104 ? -1.631 -26.601 49.148 1.00 82.44 104 ILE A CA 1
ATOM 786 C C . ILE A 1 104 ? -1.917 -25.100 49.105 1.00 82.44 104 ILE A C 1
ATOM 788 O O . ILE A 1 104 ? -2.265 -24.587 48.047 1.00 82.44 104 ILE A O 1
ATOM 792 N N . LEU A 1 105 ? -1.737 -24.385 50.222 1.00 84.31 105 LEU A N 1
ATOM 793 C CA . LEU A 1 105 ? -1.947 -22.937 50.287 1.00 84.31 105 LEU A CA 1
ATOM 794 C C . LEU A 1 105 ? -1.033 -22.166 49.338 1.00 84.31 105 LEU A C 1
ATOM 796 O O . LEU A 1 105 ? -1.496 -21.195 48.751 1.00 84.31 105 LEU A O 1
ATOM 800 N N . THR A 1 106 ? 0.227 -22.578 49.181 1.00 85.44 106 THR A N 1
ATOM 801 C CA . THR A 1 106 ? 1.137 -21.977 48.198 1.00 85.44 106 THR A CA 1
ATOM 802 C C . THR A 1 106 ? 0.696 -22.300 46.774 1.00 85.44 106 THR A C 1
ATOM 804 O O . THR A 1 106 ? 0.570 -21.389 45.962 1.00 85.44 106 THR A O 1
ATOM 807 N N . LEU A 1 107 ? 0.371 -23.564 46.487 1.00 86.12 107 LEU A N 1
ATOM 808 C CA . LEU A 1 107 ? -0.006 -24.007 45.143 1.00 86.12 107 LEU A CA 1
ATOM 809 C C . LEU A 1 107 ? -1.266 -23.302 44.613 1.00 86.12 107 LEU A C 1
ATOM 811 O O . LEU A 1 107 ? -1.329 -22.949 43.437 1.00 86.12 107 LEU A O 1
ATOM 815 N N . ILE A 1 108 ? -2.259 -23.074 45.477 1.00 85.25 108 ILE A N 1
ATOM 816 C CA . ILE A 1 108 ? -3.515 -22.405 45.103 1.00 85.25 108 ILE A CA 1
ATOM 817 C C . ILE A 1 108 ? -3.449 -20.878 45.213 1.00 85.25 108 ILE A C 1
ATOM 819 O O . ILE A 1 108 ? -4.437 -20.226 44.891 1.00 85.25 108 ILE A O 1
ATOM 823 N N . ASN A 1 109 ? -2.344 -20.299 45.698 1.00 82.81 109 ASN A N 1
ATOM 824 C CA . ASN A 1 109 ? -2.212 -18.856 45.881 1.00 82.81 109 ASN A CA 1
ATOM 825 C C . ASN A 1 109 ? -1.989 -18.170 44.522 1.00 82.81 109 ASN A C 1
ATOM 827 O O . ASN A 1 109 ? -0.875 -18.237 43.993 1.00 82.81 109 ASN A O 1
ATOM 831 N N . PRO A 1 110 ? -2.972 -17.432 43.971 1.00 78.69 110 PRO A N 1
ATOM 832 C CA . PRO A 1 110 ? -2.833 -16.829 42.645 1.00 78.69 110 PRO A CA 1
ATOM 833 C C . PRO A 1 110 ? -1.683 -15.810 42.580 1.00 78.69 110 PRO A C 1
ATOM 835 O O . PRO A 1 110 ? -1.080 -15.612 41.530 1.00 78.69 110 PRO A O 1
ATOM 838 N N . ALA A 1 111 ? -1.309 -15.199 43.707 1.00 79.00 111 ALA A N 1
ATOM 839 C CA . ALA A 1 111 ? -0.186 -14.268 43.760 1.00 79.00 111 ALA A CA 1
ATOM 840 C C . ALA A 1 111 ? 1.186 -14.945 43.622 1.00 79.00 111 ALA A C 1
ATOM 842 O O . ALA A 1 111 ? 2.113 -14.307 43.129 1.00 79.00 111 ALA A O 1
ATOM 843 N N . ALA A 1 112 ? 1.321 -16.216 44.019 1.00 84.88 112 ALA A N 1
ATOM 844 C CA . ALA A 1 112 ? 2.548 -16.978 43.784 1.00 84.88 112 ALA A CA 1
ATOM 845 C C . ALA A 1 112 ? 2.752 -17.203 42.276 1.00 84.88 112 ALA A C 1
ATOM 847 O O . ALA A 1 112 ? 3.841 -16.978 41.757 1.00 84.88 112 ALA A O 1
ATOM 848 N N . TRP A 1 113 ? 1.670 -17.508 41.551 1.00 85.62 113 TRP A N 1
ATOM 849 C CA . TRP A 1 113 ? 1.670 -17.605 40.088 1.00 85.62 113 TRP A CA 1
ATOM 850 C C . TRP A 1 113 ? 1.966 -16.264 39.402 1.00 85.62 113 TRP A C 1
ATOM 852 O O . TRP A 1 113 ? 2.803 -16.215 38.504 1.00 85.62 113 TRP A O 1
ATOM 862 N N . ILE A 1 114 ? 1.344 -15.162 39.846 1.00 80.31 114 ILE A N 1
ATOM 863 C CA . ILE A 1 114 ? 1.643 -13.809 39.332 1.00 80.31 114 ILE A CA 1
ATOM 864 C C . ILE A 1 114 ? 3.123 -13.466 39.551 1.00 80.31 114 ILE A C 1
ATOM 866 O O . ILE A 1 114 ? 3.786 -12.993 38.629 1.00 80.31 114 ILE A O 1
ATOM 870 N N . GLY A 1 115 ? 3.651 -13.723 40.751 1.00 83.38 115 GLY A N 1
ATOM 871 C CA . GLY A 1 115 ? 5.054 -13.480 41.083 1.00 83.38 115 GLY A CA 1
ATOM 872 C C . GLY A 1 115 ? 6.011 -14.311 40.231 1.00 83.38 115 GLY A C 1
ATOM 873 O O . GLY A 1 115 ? 7.005 -13.777 39.740 1.00 83.38 115 GLY A O 1
ATOM 874 N N . ALA A 1 116 ? 5.687 -15.585 39.994 1.00 85.88 116 ALA A N 1
ATOM 875 C CA . ALA A 1 116 ? 6.502 -16.471 39.173 1.00 85.88 116 ALA A CA 1
ATOM 876 C C . ALA A 1 116 ? 6.556 -16.028 37.706 1.00 85.88 116 ALA A C 1
ATOM 878 O O . ALA A 1 116 ? 7.639 -15.940 37.129 1.00 85.88 116 ALA A O 1
ATOM 879 N N . VAL A 1 117 ? 5.410 -15.680 37.115 1.00 80.62 117 VAL A N 1
ATOM 880 C CA . VAL A 1 117 ? 5.347 -15.171 35.737 1.00 80.62 117 VAL A CA 1
ATOM 881 C C . VAL A 1 117 ? 6.072 -13.834 35.606 1.00 80.62 117 VAL A C 1
ATOM 883 O O . VAL A 1 117 ? 6.862 -13.663 34.681 1.00 80.62 117 VAL A O 1
ATOM 886 N N . ALA A 1 118 ? 5.858 -12.903 36.542 1.00 81.56 118 ALA A N 1
ATOM 887 C CA . ALA A 1 118 ? 6.542 -11.613 36.536 1.00 81.56 118 ALA A CA 1
ATOM 888 C C . ALA A 1 118 ? 8.066 -11.780 36.634 1.00 81.56 118 ALA A C 1
ATOM 890 O O . ALA A 1 118 ? 8.804 -11.115 35.913 1.00 81.56 118 ALA A O 1
ATOM 891 N N . PHE A 1 119 ? 8.537 -12.702 37.479 1.00 83.69 119 PHE A N 1
ATOM 892 C CA . PHE A 1 119 ? 9.958 -13.020 37.610 1.00 83.69 119 PHE A CA 1
ATOM 893 C C . PHE A 1 119 ? 10.549 -13.600 36.322 1.00 83.69 119 PHE A C 1
ATOM 895 O O . PHE A 1 119 ? 11.618 -13.173 35.892 1.00 83.69 119 PHE A O 1
ATOM 902 N N . LEU A 1 120 ? 9.850 -14.540 35.682 1.00 81.38 120 LEU A N 1
ATOM 903 C CA . LEU A 1 120 ? 10.277 -15.117 34.404 1.00 81.38 120 LEU A CA 1
ATOM 904 C C . LEU A 1 120 ? 10.257 -14.080 33.267 1.00 81.38 120 LEU A C 1
ATOM 906 O O . LEU A 1 120 ? 11.111 -14.124 32.383 1.00 81.38 120 LEU A O 1
ATOM 910 N N . GLY A 1 121 ? 9.347 -13.105 33.328 1.00 78.88 121 GLY A N 1
ATOM 911 C CA . GLY A 1 121 ? 9.271 -11.977 32.397 1.00 78.88 121 GLY A CA 1
ATOM 912 C C . GLY A 1 121 ? 10.456 -11.005 32.465 1.00 78.88 121 GLY A C 1
ATOM 913 O O . GLY A 1 121 ? 10.648 -10.231 31.534 1.00 78.88 121 GLY A O 1
ATOM 914 N N . LEU A 1 122 ? 11.294 -11.064 33.509 1.00 79.44 122 LEU A N 1
ATOM 915 C CA . LEU A 1 122 ? 12.518 -10.252 33.613 1.00 79.44 122 LEU A CA 1
ATOM 916 C C . LEU A 1 122 ? 13.651 -10.729 32.683 1.00 79.44 122 LEU A C 1
ATOM 918 O O . LEU A 1 122 ? 14.735 -10.148 32.699 1.00 79.44 122 LEU A O 1
ATOM 922 N N . GLY A 1 123 ? 13.443 -11.799 31.907 1.00 76.06 123 GLY A N 1
ATOM 923 C CA . GLY A 1 123 ? 14.424 -12.301 30.937 1.00 76.06 123 GLY A CA 1
ATOM 924 C C . GLY A 1 123 ? 15.668 -12.937 31.568 1.00 76.06 123 GLY A C 1
ATOM 925 O O . GLY A 1 123 ? 16.690 -13.106 30.904 1.00 76.06 123 GLY A O 1
ATOM 926 N N . LEU A 1 124 ? 15.615 -13.285 32.857 1.00 77.75 124 LEU A N 1
ATOM 927 C CA . LEU A 1 124 ? 16.712 -13.963 33.544 1.00 77.75 124 LEU A CA 1
ATOM 928 C C . LEU A 1 124 ? 16.723 -15.469 33.209 1.00 77.75 124 LEU A C 1
ATOM 930 O O . LEU A 1 124 ? 15.651 -16.065 33.093 1.00 77.75 124 LEU A O 1
ATOM 934 N N . PRO A 1 125 ? 17.900 -16.127 33.105 1.00 79.38 125 PRO A N 1
ATOM 935 C CA . PRO A 1 125 ? 17.972 -17.565 32.865 1.00 79.38 125 PRO A CA 1
ATOM 936 C C . PRO A 1 125 ? 17.216 -18.340 33.959 1.00 79.38 125 PRO A C 1
ATOM 938 O O . PRO A 1 125 ? 17.577 -18.224 35.135 1.00 79.38 125 PRO A O 1
ATOM 941 N N . PRO A 1 126 ? 16.193 -19.142 33.608 1.00 76.00 126 PRO A N 1
ATOM 942 C CA . PRO A 1 126 ? 15.222 -19.633 34.584 1.00 76.00 126 PRO A CA 1
ATOM 943 C C . PRO A 1 126 ? 15.883 -20.434 35.706 1.00 76.00 126 PRO A C 1
ATOM 945 O O . PRO A 1 126 ? 15.667 -20.173 36.882 1.00 76.00 126 PRO A O 1
ATOM 948 N N . VAL A 1 127 ? 16.762 -21.373 35.356 1.00 84.81 127 VAL A N 1
ATOM 949 C CA . VAL A 1 127 ? 17.285 -22.364 36.307 1.00 84.81 127 VAL A CA 1
ATOM 950 C C . VAL A 1 127 ? 18.159 -21.730 37.394 1.00 84.81 127 VAL A C 1
ATOM 952 O O . VAL A 1 127 ? 17.987 -22.017 38.577 1.00 84.81 127 VAL A O 1
ATOM 955 N N . THR A 1 128 ? 19.095 -20.854 37.018 1.00 84.00 128 THR A N 1
ATOM 956 C CA . THR A 1 128 ? 20.035 -20.238 37.969 1.00 84.00 128 THR A CA 1
ATOM 957 C C . THR A 1 128 ? 19.365 -19.167 38.822 1.00 84.00 128 THR A C 1
ATOM 959 O O . THR A 1 128 ? 19.688 -19.039 40.005 1.00 84.00 128 THR A O 1
ATOM 962 N N . SER A 1 129 ? 18.417 -18.427 38.250 1.00 83.69 129 SER A N 1
ATOM 963 C CA . SER A 1 129 ? 17.679 -17.386 38.958 1.00 83.69 129 SER A CA 1
ATOM 964 C C . SER A 1 129 ? 16.617 -17.956 39.900 1.00 83.69 129 SER A C 1
ATOM 966 O O . SER A 1 129 ? 16.524 -17.473 41.027 1.00 83.69 129 SER A O 1
ATOM 968 N N . ILE A 1 130 ? 15.903 -19.024 39.513 1.00 88.88 130 ILE A N 1
ATOM 969 C CA . ILE A 1 130 ? 14.975 -19.752 40.401 1.00 88.88 130 ILE A CA 1
ATOM 970 C C . ILE A 1 130 ? 15.744 -20.375 41.572 1.00 88.88 130 ILE A C 1
ATOM 972 O O . ILE A 1 130 ? 15.371 -20.179 42.723 1.00 88.88 130 ILE A O 1
ATOM 976 N N . ALA A 1 131 ? 16.865 -21.058 41.311 1.00 89.12 131 ALA A N 1
ATOM 977 C CA . ALA A 1 131 ? 17.674 -21.645 42.381 1.00 89.12 131 ALA A CA 1
ATOM 978 C C . ALA A 1 131 ? 18.199 -20.583 43.364 1.00 89.12 131 ALA A C 1
ATOM 980 O O . ALA A 1 131 ? 18.189 -20.800 44.576 1.00 89.12 131 ALA A O 1
ATOM 981 N N . GLY A 1 132 ? 18.631 -19.422 42.853 1.00 88.88 132 GLY A N 1
ATOM 982 C CA . GLY A 1 132 ? 18.990 -18.275 43.685 1.00 88.88 132 GLY A CA 1
ATOM 983 C C . GLY A 1 132 ? 17.818 -17.814 44.554 1.00 88.88 132 GLY A C 1
ATOM 984 O O . GLY A 1 132 ? 17.980 -17.691 45.766 1.00 88.88 132 GLY A O 1
ATOM 985 N N . LEU A 1 133 ? 16.642 -17.615 43.952 1.00 90.69 133 LEU A N 1
ATOM 986 C CA . LEU A 1 133 ? 15.413 -17.193 44.628 1.00 90.69 133 LEU A CA 1
ATOM 987 C C . LEU A 1 133 ? 15.034 -18.132 45.784 1.00 90.69 133 LEU A C 1
ATOM 989 O O . LEU A 1 133 ? 14.909 -17.678 46.921 1.00 90.69 133 LEU A O 1
ATOM 993 N N . GLU A 1 134 ? 14.952 -19.437 45.526 1.00 92.75 134 GLU A N 1
ATOM 994 C CA . GLU A 1 134 ? 14.601 -20.460 46.524 1.00 92.75 134 GLU A CA 1
ATOM 995 C C . GLU A 1 134 ? 15.599 -20.506 47.691 1.00 92.75 134 GLU A C 1
ATOM 997 O O . GLU A 1 134 ? 15.211 -20.592 48.859 1.00 92.75 134 GLU A O 1
ATOM 1002 N N . LEU A 1 135 ? 16.902 -20.384 47.404 1.00 92.38 135 LEU A N 1
ATOM 1003 C CA . LEU A 1 135 ? 17.940 -20.314 48.439 1.00 92.38 135 LEU A CA 1
ATOM 1004 C C . LEU A 1 135 ? 17.798 -19.056 49.306 1.00 92.38 135 LEU A C 1
ATOM 1006 O O . LEU A 1 135 ? 17.979 -19.129 50.524 1.00 92.38 135 LEU A O 1
ATOM 1010 N N . GLY A 1 136 ? 17.447 -17.920 48.699 1.00 91.88 136 GLY A N 1
ATOM 1011 C CA . GLY A 1 136 ? 17.132 -16.679 49.405 1.00 91.88 136 GLY A CA 1
ATOM 1012 C C . GLY A 1 136 ? 15.936 -16.831 50.347 1.00 91.88 136 GLY A C 1
ATOM 1013 O O . GLY A 1 136 ? 16.027 -16.478 51.528 1.00 91.88 136 GLY A O 1
ATOM 1014 N N . CYS A 1 137 ? 14.846 -17.425 49.851 1.00 92.06 137 CYS A N 1
ATOM 1015 C CA . CYS A 1 137 ? 13.645 -17.722 50.633 1.00 92.06 137 CYS A CA 1
ATOM 1016 C C . CYS A 1 137 ? 13.958 -18.655 51.813 1.00 92.06 137 CYS A C 1
ATOM 1018 O O . CYS A 1 137 ? 13.624 -18.360 52.966 1.00 92.06 137 CYS A O 1
ATOM 1020 N N . ALA A 1 138 ? 14.664 -19.758 51.552 1.00 92.88 138 ALA A N 1
ATOM 1021 C CA . ALA A 1 138 ? 15.071 -20.719 52.572 1.00 92.88 138 ALA A CA 1
ATOM 1022 C C . ALA A 1 138 ? 15.930 -20.064 53.665 1.00 92.88 138 ALA A C 1
ATOM 1024 O O . ALA A 1 138 ? 15.693 -20.285 54.857 1.00 92.88 138 ALA A O 1
ATOM 1025 N N . LEU A 1 139 ? 16.896 -19.223 53.277 1.00 94.06 139 LEU A N 1
ATOM 1026 C CA . LEU A 1 139 ? 17.775 -18.510 54.202 1.00 94.06 139 LEU A CA 1
ATOM 1027 C C . LEU A 1 139 ? 16.982 -17.608 55.154 1.00 94.06 139 LEU A C 1
ATOM 1029 O O . LEU A 1 139 ? 17.205 -17.663 56.367 1.00 94.06 139 LEU A O 1
ATOM 1033 N N . TRP A 1 140 ? 16.028 -16.829 54.636 1.00 94.81 140 TRP A N 1
ATOM 1034 C CA . TRP A 1 140 ? 15.158 -15.991 55.464 1.00 94.81 140 TRP A CA 1
ATOM 1035 C C . TRP A 1 140 ? 14.406 -16.815 56.515 1.00 94.81 140 TRP A C 1
ATOM 1037 O O . TRP A 1 140 ? 14.462 -16.505 57.708 1.00 94.81 140 TRP A O 1
ATOM 1047 N N . PHE A 1 141 ? 13.753 -17.909 56.114 1.00 92.50 141 PHE A N 1
ATOM 1048 C CA . PHE A 1 141 ? 12.980 -18.719 57.055 1.00 92.50 141 PHE A CA 1
ATOM 1049 C C . PHE A 1 141 ? 13.849 -19.491 58.052 1.00 92.50 141 PHE A C 1
ATOM 1051 O O . PHE A 1 141 ? 13.429 -19.699 59.192 1.00 92.50 141 PHE A O 1
ATOM 1058 N N . VAL A 1 142 ? 15.077 -19.869 57.689 1.00 92.12 142 VAL A N 1
ATOM 1059 C CA . VAL A 1 142 ? 16.047 -20.432 58.641 1.00 92.12 142 VAL A CA 1
ATOM 1060 C C . VAL A 1 142 ? 16.377 -19.416 59.736 1.00 92.12 142 VAL A C 1
ATOM 1062 O O . VAL A 1 142 ? 16.334 -19.768 60.922 1.00 92.12 142 VAL A O 1
ATOM 1065 N N . LEU A 1 143 ? 16.649 -18.159 59.366 1.00 91.56 143 LEU A N 1
ATOM 1066 C CA . LEU A 1 143 ? 16.866 -17.078 60.331 1.00 91.56 143 LEU A CA 1
ATOM 1067 C C . LEU A 1 143 ? 15.613 -16.859 61.184 1.00 91.56 143 LEU A C 1
ATOM 1069 O O . LEU A 1 143 ? 15.701 -16.815 62.413 1.00 91.56 143 LEU A O 1
ATOM 1073 N N . LEU A 1 144 ? 14.437 -16.819 60.560 1.00 91.19 144 LEU A N 1
ATOM 1074 C CA . LEU A 1 144 ? 13.166 -16.641 61.252 1.00 91.19 144 LEU A CA 1
ATOM 1075 C C . LEU A 1 144 ? 12.930 -17.740 62.300 1.00 91.19 144 LEU A C 1
ATOM 1077 O O . LEU A 1 144 ? 12.705 -17.441 63.470 1.00 91.19 144 LEU A O 1
ATOM 1081 N N . ILE A 1 145 ? 13.065 -19.016 61.931 1.00 92.88 145 ILE A N 1
ATOM 1082 C CA . ILE A 1 145 ? 12.889 -20.165 62.839 1.00 92.88 145 ILE A CA 1
ATOM 1083 C C . ILE A 1 145 ? 13.912 -20.141 63.982 1.00 92.88 145 ILE A C 1
ATOM 1085 O O . ILE A 1 145 ? 13.613 -20.561 65.109 1.00 92.88 145 ILE A O 1
ATOM 1089 N N . ARG A 1 146 ? 15.133 -19.667 63.710 1.00 92.94 146 ARG A N 1
ATOM 1090 C CA . ARG A 1 146 ? 16.200 -19.584 64.709 1.00 92.94 146 ARG A CA 1
ATOM 1091 C C . ARG A 1 146 ? 15.940 -18.479 65.730 1.00 92.94 146 ARG A C 1
ATOM 1093 O O . ARG A 1 146 ? 16.062 -18.751 66.927 1.00 92.94 146 ARG A O 1
ATOM 1100 N N . PHE A 1 147 ? 15.581 -17.282 65.269 1.00 91.38 147 PHE A N 1
ATOM 1101 C CA . PHE A 1 147 ? 15.570 -16.063 66.081 1.00 91.38 147 PHE A CA 1
ATOM 1102 C C . PHE A 1 147 ? 14.181 -15.648 66.581 1.00 91.38 147 PHE A C 1
ATOM 1104 O O . PHE A 1 147 ? 14.081 -15.105 67.680 1.00 91.38 147 PHE A O 1
ATOM 1111 N N . ALA A 1 148 ? 13.091 -15.968 65.876 1.00 88.50 148 ALA A N 1
ATOM 1112 C CA . ALA A 1 148 ? 11.730 -15.634 66.316 1.00 88.50 148 ALA A CA 1
ATOM 1113 C C . ALA A 1 148 ? 11.387 -16.150 67.739 1.00 88.50 148 ALA A C 1
ATOM 1115 O O . ALA A 1 148 ? 10.791 -15.401 68.520 1.00 88.50 148 ALA A O 1
ATOM 1116 N N . PRO A 1 149 ? 11.825 -17.356 68.171 1.00 89.06 149 PRO A N 1
ATOM 1117 C CA . PRO A 1 149 ? 11.651 -17.821 69.550 1.00 89.06 149 PRO A CA 1
ATOM 1118 C C . PRO A 1 149 ? 12.363 -16.997 70.629 1.00 89.06 149 PRO A C 1
ATOM 1120 O O . PRO A 1 149 ? 12.087 -17.229 71.808 1.00 89.06 149 PRO A O 1
ATOM 1123 N N . MET A 1 150 ? 13.299 -16.114 70.268 1.00 91.50 150 MET A N 1
ATOM 1124 C CA . MET A 1 150 ? 14.047 -15.269 71.208 1.00 91.50 150 MET A CA 1
ATOM 1125 C C . MET A 1 150 ? 13.309 -13.964 71.532 1.00 91.50 150 MET A C 1
ATOM 1127 O O . MET A 1 150 ? 13.616 -13.323 72.530 1.00 91.50 150 MET A O 1
ATOM 1131 N N . LEU A 1 151 ? 12.298 -13.599 70.740 1.00 88.75 151 LEU A N 1
ATOM 1132 C CA . LEU A 1 151 ? 11.500 -12.394 70.954 1.00 88.75 151 LEU A CA 1
ATOM 1133 C C . LEU A 1 151 ? 10.648 -12.499 72.226 1.00 88.75 151 LEU A C 1
ATOM 1135 O O . LEU A 1 151 ? 10.113 -13.570 72.551 1.00 88.75 151 LEU A O 1
ATOM 1139 N N . ALA A 1 152 ? 10.458 -11.375 72.918 1.00 89.81 152 ALA A N 1
ATOM 1140 C CA . ALA A 1 152 ? 9.544 -11.286 74.052 1.00 89.81 152 ALA A CA 1
ATOM 1141 C C . ALA A 1 152 ? 8.093 -11.535 73.601 1.00 89.81 152 ALA A C 1
ATOM 1143 O O . ALA A 1 152 ? 7.712 -11.203 72.480 1.00 89.81 152 ALA A O 1
ATOM 1144 N N . LYS A 1 153 ? 7.242 -12.085 74.478 1.00 82.75 153 LYS A N 1
ATOM 1145 C CA . LYS A 1 153 ? 5.847 -12.456 74.146 1.00 82.75 153 LYS A CA 1
ATOM 1146 C C . LYS A 1 153 ? 5.040 -11.306 73.517 1.00 82.75 153 LYS A C 1
ATOM 1148 O O . LYS A 1 153 ? 4.240 -11.550 72.617 1.00 82.75 153 LYS A O 1
ATOM 1153 N N . ALA A 1 154 ? 5.271 -10.070 73.964 1.00 82.94 154 ALA A N 1
ATOM 1154 C CA . ALA A 1 154 ? 4.654 -8.873 73.390 1.00 82.94 154 ALA A CA 1
ATOM 1155 C C . ALA A 1 154 ? 5.106 -8.622 71.939 1.00 82.94 154 ALA A C 1
ATOM 1157 O O . ALA A 1 154 ? 4.268 -8.413 71.067 1.00 82.94 154 ALA A O 1
ATOM 1158 N N . GLN A 1 155 ? 6.408 -8.738 71.661 1.00 85.94 155 GLN A N 1
ATOM 1159 C CA . GLN A 1 155 ? 6.981 -8.578 70.320 1.00 85.94 155 GLN A CA 1
ATOM 1160 C C . GLN A 1 155 ? 6.482 -9.656 69.350 1.00 85.94 155 GLN A C 1
ATOM 1162 O O . GLN A 1 155 ? 6.197 -9.345 68.200 1.00 85.94 155 GLN A O 1
ATOM 1167 N N . ARG A 1 156 ? 6.294 -10.902 69.816 1.00 85.38 156 ARG A N 1
ATOM 1168 C CA . ARG A 1 156 ? 5.726 -11.991 68.992 1.00 85.38 156 ARG A CA 1
ATOM 1169 C C . ARG A 1 156 ? 4.321 -11.667 68.505 1.00 85.38 156 ARG A C 1
ATOM 1171 O O . ARG A 1 156 ? 4.050 -11.766 67.316 1.00 85.38 156 ARG A O 1
ATOM 1178 N N . ARG A 1 157 ? 3.457 -11.215 69.420 1.00 83.62 157 ARG A N 1
ATOM 1179 C CA . ARG A 1 157 ? 2.082 -10.820 69.086 1.00 83.62 157 ARG A CA 1
ATOM 1180 C C . ARG A 1 157 ? 2.035 -9.636 68.129 1.00 83.62 157 ARG A C 1
ATOM 1182 O O . ARG A 1 157 ? 1.157 -9.597 67.276 1.00 83.62 157 ARG A O 1
ATOM 1189 N N . ILE A 1 158 ? 2.942 -8.670 68.286 1.00 85.75 158 ILE A N 1
ATOM 1190 C CA . ILE A 1 158 ? 3.052 -7.540 67.357 1.00 85.75 158 ILE A CA 1
ATOM 1191 C C . ILE A 1 158 ? 3.451 -8.059 65.976 1.00 85.75 158 ILE A C 1
ATOM 1193 O O . ILE A 1 158 ? 2.760 -7.767 65.012 1.00 85.75 158 ILE A O 1
ATOM 1197 N N . LEU A 1 159 ? 4.488 -8.894 65.891 1.00 82.19 159 LEU A N 1
ATOM 1198 C CA . LEU A 1 159 ? 4.974 -9.443 64.626 1.00 82.19 159 LEU A CA 1
ATOM 1199 C C . LEU A 1 159 ? 3.907 -10.281 63.894 1.00 82.19 159 LEU A C 1
ATOM 1201 O O . LEU A 1 159 ? 3.734 -10.114 62.691 1.00 82.19 159 LEU A O 1
ATOM 1205 N N . GLU A 1 160 ? 3.143 -11.118 64.606 1.00 81.38 160 GLU A N 1
ATOM 1206 C CA . GLU A 1 160 ? 2.025 -11.895 64.034 1.00 81.38 160 GLU A CA 1
ATOM 1207 C C . GLU A 1 160 ? 0.899 -11.001 63.515 1.00 81.38 160 GLU A C 1
ATOM 1209 O O . GLU A 1 160 ? 0.389 -11.219 62.418 1.00 81.38 160 GLU A O 1
ATOM 1214 N N . LYS A 1 161 ? 0.514 -9.974 64.282 1.00 85.56 161 LYS A N 1
ATOM 1215 C CA . LYS A 1 161 ? -0.516 -9.022 63.854 1.00 85.56 161 LYS A CA 1
ATOM 1216 C C . LYS A 1 161 ? -0.057 -8.213 62.649 1.00 85.56 161 LYS A C 1
ATOM 1218 O O . LYS A 1 161 ? -0.830 -8.064 61.712 1.00 85.56 161 LYS A O 1
ATOM 1223 N N . THR A 1 162 ? 1.189 -7.744 62.649 1.00 83.88 162 THR A N 1
ATOM 1224 C CA . THR A 1 162 ? 1.775 -7.017 61.520 1.00 83.88 162 THR A CA 1
ATOM 1225 C C . THR A 1 162 ? 1.816 -7.890 60.272 1.00 83.88 162 THR A C 1
ATOM 1227 O O . THR A 1 162 ? 1.403 -7.430 59.216 1.00 83.88 162 THR A O 1
ATOM 1230 N N . ALA A 1 163 ? 2.219 -9.160 60.385 1.00 80.88 163 ALA A N 1
ATOM 1231 C CA . ALA A 1 163 ? 2.198 -10.107 59.270 1.00 80.88 163 ALA A CA 1
ATOM 1232 C C . ALA A 1 163 ? 0.790 -10.262 58.669 1.00 80.88 163 ALA A C 1
ATOM 1234 O O . ALA A 1 163 ? 0.608 -10.101 57.466 1.00 80.88 163 ALA A O 1
ATOM 1235 N N . ILE A 1 164 ? -0.224 -10.491 59.510 1.00 84.06 164 ILE A N 1
ATOM 1236 C CA . ILE A 1 164 ? -1.617 -10.645 59.060 1.00 84.06 164 ILE A CA 1
ATOM 1237 C C . ILE A 1 164 ? -2.149 -9.354 58.422 1.00 84.06 164 ILE A C 1
ATOM 1239 O O . ILE A 1 164 ? -2.814 -9.409 57.388 1.00 84.06 164 ILE A O 1
ATOM 1243 N N . VAL A 1 165 ? -1.843 -8.192 59.008 1.00 86.12 165 VAL A N 1
ATOM 1244 C CA . VAL A 1 165 ? -2.231 -6.883 58.461 1.00 86.12 165 VAL A CA 1
ATOM 1245 C C . VAL A 1 165 ? -1.562 -6.638 57.110 1.00 86.12 165 VAL A C 1
ATOM 1247 O O . VAL A 1 165 ? -2.238 -6.194 56.190 1.00 86.12 165 VAL A O 1
ATOM 1250 N N . MET A 1 166 ? -0.282 -6.981 56.951 1.00 82.06 166 MET A N 1
ATOM 1251 C CA . MET A 1 166 ? 0.430 -6.862 55.674 1.00 82.06 166 MET A CA 1
ATOM 1252 C C . MET A 1 166 ? -0.195 -7.745 54.588 1.00 82.06 166 MET A C 1
ATOM 1254 O O . MET A 1 166 ? -0.397 -7.264 53.476 1.00 82.06 166 MET A O 1
ATOM 1258 N N . VAL A 1 167 ? -0.585 -8.990 54.904 1.00 81.00 167 VAL A N 1
ATOM 1259 C CA . VAL A 1 167 ? -1.334 -9.850 53.963 1.00 81.00 167 VAL A CA 1
ATOM 1260 C C . VAL A 1 167 ? -2.680 -9.224 53.599 1.00 81.00 167 VAL A C 1
ATOM 1262 O O . VAL A 1 167 ? -3.056 -9.212 52.430 1.00 81.00 167 VAL A O 1
ATOM 1265 N N . GLY A 1 168 ? -3.395 -8.662 54.578 1.00 87.19 168 GLY A N 1
ATOM 1266 C CA . GLY A 1 168 ? -4.653 -7.954 54.341 1.00 87.19 168 GLY A CA 1
ATOM 1267 C C . GLY A 1 168 ? -4.483 -6.741 53.421 1.00 87.19 168 GLY A C 1
ATOM 1268 O O . GLY A 1 168 ? -5.229 -6.605 52.458 1.00 87.19 168 GLY A O 1
ATOM 1269 N N . LEU A 1 169 ? -3.475 -5.899 53.669 1.00 85.81 169 LEU A N 1
ATOM 1270 C CA . LEU A 1 169 ? -3.150 -4.731 52.842 1.00 85.81 169 LEU A CA 1
ATOM 1271 C C . LEU A 1 169 ? -2.731 -5.126 51.423 1.00 85.81 169 LEU A C 1
ATOM 1273 O O . LEU A 1 169 ? -3.144 -4.471 50.471 1.00 85.81 169 LEU A O 1
ATOM 1277 N N . LEU A 1 170 ? -1.974 -6.215 51.269 1.00 81.56 170 LEU A N 1
ATOM 1278 C CA . LEU A 1 170 ? -1.637 -6.774 49.961 1.00 81.56 170 LEU A CA 1
ATOM 1279 C C . LEU A 1 170 ? -2.901 -7.256 49.231 1.00 81.56 170 LEU A C 1
ATOM 1281 O O . LEU A 1 170 ? -3.067 -6.996 48.044 1.00 81.56 170 LEU A O 1
ATOM 1285 N N . GLY A 1 171 ? -3.833 -7.885 49.953 1.00 86.06 171 GLY A N 1
ATOM 1286 C CA . GLY A 1 171 ? -5.146 -8.255 49.427 1.00 86.06 171 GLY A CA 1
ATOM 1287 C C . GLY A 1 171 ? -5.951 -7.053 48.934 1.00 86.06 171 GLY A C 1
ATOM 1288 O O . GLY A 1 171 ? -6.440 -7.070 47.807 1.00 86.06 171 GLY A O 1
ATOM 1289 N N . ILE A 1 172 ? -6.023 -5.979 49.731 1.00 85.50 172 ILE A N 1
ATOM 1290 C CA . ILE A 1 172 ? -6.649 -4.710 49.323 1.00 85.50 172 ILE A CA 1
ATOM 1291 C C . ILE A 1 172 ? -5.947 -4.148 48.088 1.00 85.50 172 ILE A C 1
ATOM 1293 O O . ILE A 1 172 ? -6.626 -3.772 47.144 1.00 85.50 172 ILE A O 1
ATOM 1297 N N . TYR A 1 173 ? -4.614 -4.134 48.054 1.00 84.06 173 TYR A N 1
ATOM 1298 C CA . TYR A 1 173 ? -3.855 -3.658 46.900 1.00 84.06 173 TYR A CA 1
ATOM 1299 C C . TYR A 1 173 ? -4.239 -4.410 45.620 1.00 84.06 173 TYR A C 1
ATOM 1301 O O . TYR A 1 173 ? -4.554 -3.768 44.630 1.00 84.06 173 TYR A O 1
ATOM 1309 N N . PHE A 1 174 ? -4.322 -5.743 45.636 1.00 80.50 174 PHE A N 1
ATOM 1310 C CA . PHE A 1 174 ? -4.730 -6.523 44.457 1.00 80.50 174 PHE A CA 1
ATOM 1311 C C . PHE A 1 174 ? -6.201 -6.328 44.044 1.00 80.50 174 PHE A C 1
ATOM 1313 O O . PHE A 1 174 ? -6.507 -6.445 42.860 1.00 80.50 174 PHE A O 1
ATOM 1320 N N . VAL A 1 175 ? -7.105 -6.034 44.988 1.00 81.88 175 VAL A N 1
ATOM 1321 C CA . VAL A 1 175 ? -8.523 -5.734 44.693 1.00 81.88 175 VAL A CA 1
ATOM 1322 C C . VAL A 1 175 ? -8.713 -4.299 44.190 1.00 81.88 175 VAL A C 1
ATOM 1324 O O . VAL A 1 175 ? -9.565 -4.057 43.340 1.00 81.88 175 VAL A O 1
ATOM 1327 N N . VAL A 1 176 ? -7.954 -3.349 44.742 1.00 77.12 176 VAL A N 1
ATOM 1328 C CA . VAL A 1 176 ? -8.102 -1.904 44.506 1.00 77.12 176 VAL A CA 1
ATOM 1329 C C . VAL A 1 176 ? -7.200 -1.409 43.386 1.00 77.12 176 VAL A C 1
ATOM 1331 O O . VAL A 1 176 ? -7.485 -0.347 42.841 1.00 77.12 176 VAL A O 1
ATOM 1334 N N . GLN A 1 177 ? -6.154 -2.156 43.010 1.00 70.88 177 GLN A N 1
ATOM 1335 C CA . GLN A 1 177 ? -5.460 -1.950 41.743 1.00 70.88 177 GLN A CA 1
ATOM 1336 C C . GLN A 1 177 ? -6.550 -1.875 40.674 1.00 70.88 177 GLN A C 1
ATOM 1338 O O . GLN A 1 177 ? -7.219 -2.887 40.428 1.00 70.88 177 GLN A O 1
ATOM 1343 N N . PRO A 1 178 ? -6.768 -0.694 40.060 1.00 55.09 178 PRO A N 1
ATOM 1344 C CA . PRO A 1 178 ? -7.604 -0.631 38.885 1.00 55.09 178 PRO A CA 1
ATOM 1345 C C . PRO A 1 178 ? -7.073 -1.709 37.944 1.00 55.09 178 PRO A C 1
ATOM 1347 O O . PRO A 1 178 ? -5.873 -2.014 37.954 1.00 55.09 178 PRO A O 1
ATOM 1350 N N . ALA A 1 179 ? -7.924 -2.279 37.097 1.00 55.16 179 ALA A N 1
ATOM 1351 C CA . ALA A 1 179 ? -7.384 -2.684 35.815 1.00 55.16 179 ALA A CA 1
ATOM 1352 C C . ALA A 1 179 ? -6.712 -1.411 35.296 1.00 55.16 179 ALA A C 1
ATOM 1354 O O . ALA A 1 179 ? -7.417 -0.480 34.914 1.00 55.16 179 ALA A O 1
ATOM 1355 N N . VAL A 1 180 ? -5.390 -1.289 35.472 1.00 49.09 180 VAL A N 1
ATOM 1356 C CA . VAL A 1 180 ? -4.608 -0.218 34.884 1.00 49.09 180 VAL A CA 1
ATOM 1357 C C . VAL A 1 180 ? -4.820 -0.525 33.426 1.00 49.09 180 VAL A C 1
ATOM 1359 O O . VAL A 1 180 ? -4.225 -1.466 32.898 1.00 49.09 180 VAL A O 1
ATOM 1362 N N . ALA A 1 181 ? -5.839 0.120 32.853 1.00 51.47 181 ALA A N 1
ATOM 1363 C CA . ALA A 1 181 ? -6.061 0.130 31.433 1.00 51.47 181 ALA A CA 1
ATOM 1364 C C . ALA A 1 181 ? -4.688 0.504 30.921 1.00 51.47 181 ALA A C 1
ATOM 1366 O O . ALA A 1 181 ? -4.180 1.552 31.328 1.00 51.47 181 ALA A O 1
ATOM 1367 N N . ALA A 1 182 ? -4.038 -0.440 30.233 1.00 54.91 182 ALA A N 1
ATOM 1368 C CA . ALA A 1 182 ? -2.720 -0.208 29.681 1.00 54.91 182 ALA A CA 1
ATOM 1369 C C . ALA A 1 182 ? -2.814 1.167 29.034 1.00 54.91 182 ALA A C 1
ATOM 1371 O O . ALA A 1 182 ? -3.710 1.365 28.206 1.00 54.91 182 ALA A O 1
ATOM 1372 N N . GLU A 1 183 ? -2.050 2.134 29.560 1.00 55.62 183 GLU A N 1
ATOM 1373 C CA . GLU A 1 183 ? -2.131 3.498 29.059 1.00 55.62 183 GLU A CA 1
ATOM 1374 C C . GLU A 1 183 ? -2.009 3.385 27.549 1.00 55.62 183 GLU A C 1
ATOM 1376 O O . GLU A 1 183 ? -1.139 2.658 27.053 1.00 55.62 183 GLU A O 1
ATOM 1381 N N . ALA A 1 184 ? -2.963 3.988 26.835 1.00 64.81 184 ALA A N 1
ATOM 1382 C CA . ALA A 1 184 ? -2.932 3.957 25.388 1.00 64.81 184 ALA A CA 1
ATOM 1383 C C . ALA A 1 184 ? -1.520 4.393 24.968 1.00 64.81 184 ALA A C 1
ATOM 1385 O O . ALA A 1 184 ? -1.054 5.430 25.448 1.00 64.81 184 ALA A O 1
ATOM 1386 N N . PRO A 1 185 ? -0.811 3.617 24.129 1.00 80.75 185 PRO A N 1
ATOM 1387 C CA . PRO A 1 185 ? 0.603 3.864 23.854 1.00 80.75 185 PRO A CA 1
ATOM 1388 C C . PRO A 1 185 ? 0.859 5.212 23.173 1.00 80.75 185 PRO A C 1
ATOM 1390 O O . PRO A 1 185 ? 2.007 5.618 23.011 1.00 80.75 185 PRO A O 1
ATOM 1393 N N . PHE A 1 186 ? -0.206 5.903 22.770 1.00 94.00 186 PHE A N 1
ATOM 1394 C CA . PHE A 1 186 ? -0.186 7.243 22.225 1.00 94.00 186 PHE A CA 1
ATOM 1395 C C . PHE A 1 186 ? -1.480 7.989 22.576 1.00 94.00 186 PHE A C 1
ATOM 1397 O O . PHE A 1 186 ? -2.547 7.399 22.764 1.00 94.00 186 PHE A O 1
ATOM 1404 N N . GLU A 1 187 ? -1.378 9.316 22.636 1.00 93.69 187 GLU A N 1
ATOM 1405 C CA . GLU A 1 187 ? -2.491 10.225 22.900 1.00 93.69 187 GLU A CA 1
ATOM 1406 C C . GLU A 1 187 ? -2.861 10.969 21.612 1.00 93.69 187 GLU A C 1
ATOM 1408 O O . GLU A 1 187 ? -1.986 11.442 20.881 1.00 93.69 187 GLU A O 1
ATOM 1413 N N . CYS A 1 188 ? -4.161 11.099 21.353 1.00 97.19 188 CYS A N 1
ATOM 1414 C CA . CYS A 1 188 ? -4.694 11.903 20.259 1.00 97.19 188 CYS A CA 1
ATOM 1415 C C . CYS A 1 188 ? -5.311 13.182 20.819 1.00 97.19 188 CYS A C 1
ATOM 1417 O O . CYS A 1 188 ? -6.251 13.122 21.614 1.00 97.19 188 CYS A O 1
ATOM 1419 N N . ARG A 1 189 ? -4.815 14.339 20.381 1.00 98.00 189 ARG A N 1
ATOM 1420 C CA . ARG A 1 189 ? -5.291 15.649 20.844 1.00 98.00 189 ARG A CA 1
ATOM 1421 C C . ARG A 1 189 ? -6.016 16.374 19.732 1.00 98.00 189 ARG A C 1
ATOM 1423 O O . ARG A 1 189 ? -5.535 16.402 18.607 1.00 98.00 189 ARG A O 1
ATOM 1430 N N . GLU A 1 190 ? -7.156 16.976 20.049 1.00 98.19 190 GLU A N 1
ATOM 1431 C CA . GLU A 1 190 ? -7.822 17.905 19.136 1.00 98.19 190 GLU A CA 1
ATOM 1432 C C . GLU A 1 190 ? -6.910 19.107 18.868 1.00 98.19 190 GLU A C 1
ATOM 1434 O O . GLU A 1 190 ? -6.454 19.767 19.801 1.00 98.19 190 GLU A O 1
ATOM 1439 N N . VAL A 1 191 ? -6.636 19.367 17.590 1.00 98.31 191 VAL A N 1
ATOM 1440 C CA . VAL A 1 191 ? -5.760 20.460 17.141 1.00 98.31 191 VAL A CA 1
ATOM 1441 C C . VAL A 1 191 ? -6.564 21.563 16.474 1.00 98.31 191 VAL A C 1
ATOM 1443 O O . VAL A 1 191 ? -6.280 22.744 16.664 1.00 98.31 191 VAL A O 1
ATOM 1446 N N . LEU A 1 192 ? -7.561 21.188 15.674 1.00 98.19 192 LEU A N 1
ATOM 1447 C CA . LEU A 1 192 ? -8.348 22.136 14.900 1.00 98.19 192 LEU A CA 1
ATOM 1448 C C . LEU A 1 192 ? -9.780 21.634 14.732 1.00 98.19 192 LEU A C 1
ATOM 1450 O O . LEU A 1 192 ? -10.027 20.435 14.602 1.00 98.19 192 LEU A O 1
ATOM 1454 N N . ARG A 1 193 ? -10.720 22.576 14.693 1.00 98.44 193 ARG A N 1
ATOM 1455 C CA . ARG A 1 193 ? -12.145 22.323 14.500 1.00 98.44 193 ARG A CA 1
ATOM 1456 C C . ARG A 1 193 ? -12.702 23.298 13.477 1.00 98.44 193 ARG A C 1
ATOM 1458 O O . ARG A 1 193 ? -12.377 24.482 13.504 1.00 98.44 193 ARG A O 1
ATOM 1465 N N . VAL A 1 194 ? -13.573 22.798 12.612 1.00 98.44 194 VAL A N 1
ATOM 1466 C CA . VAL A 1 194 ? -14.363 23.603 11.681 1.00 98.44 194 VAL A CA 1
ATOM 1467 C C . VAL A 1 194 ? -15.759 23.002 11.618 1.00 98.44 194 VAL A C 1
ATOM 1469 O O . VAL A 1 194 ? -15.913 21.795 11.449 1.00 98.44 194 VAL A O 1
ATOM 1472 N N . ASN A 1 195 ? -16.789 23.823 11.813 1.00 97.00 195 ASN A N 1
ATOM 1473 C CA . ASN A 1 195 ? -18.166 23.341 11.940 1.00 97.00 195 ASN A CA 1
ATOM 1474 C C . ASN A 1 195 ? -18.289 22.243 13.024 1.00 97.00 195 ASN A C 1
ATOM 1476 O O . ASN A 1 195 ? -17.881 22.444 14.170 1.00 97.00 195 ASN A O 1
ATOM 1480 N N . GLN A 1 196 ? -18.854 21.087 12.668 1.00 97.69 196 GLN A N 1
ATOM 1481 C CA . GLN A 1 196 ? -18.953 19.899 13.526 1.00 97.69 196 GLN A CA 1
ATOM 1482 C C . GLN A 1 196 ? -17.780 18.926 13.341 1.00 97.69 196 GLN A C 1
ATOM 1484 O O . GLN A 1 196 ? -17.738 17.887 14.002 1.00 97.69 196 GLN A O 1
ATOM 1489 N N . SER A 1 197 ? -16.847 19.258 12.453 1.00 98.31 197 SER A N 1
ATOM 1490 C CA . SER A 1 197 ? -15.735 18.406 12.072 1.00 98.31 197 SER A CA 1
ATOM 1491 C C . SER A 1 197 ? -14.474 18.748 12.858 1.00 98.31 197 SER A C 1
ATOM 1493 O O . SER A 1 197 ? -14.201 19.912 13.171 1.00 98.31 197 SER A O 1
ATOM 1495 N N . VAL A 1 198 ? -13.694 17.723 13.189 1.00 98.50 198 VAL A N 1
ATOM 1496 C CA . VAL A 1 198 ? -12.532 17.837 14.078 1.00 98.50 198 VAL A CA 1
ATOM 1497 C C . VAL A 1 198 ? -11.329 17.154 13.460 1.00 98.50 198 VAL A C 1
ATOM 1499 O O . VAL A 1 198 ? -11.449 16.056 12.924 1.00 98.50 198 VAL A O 1
ATOM 1502 N N . ARG A 1 199 ? -10.159 17.780 13.589 1.00 98.19 199 ARG A N 1
ATOM 1503 C CA . ARG A 1 199 ? -8.860 17.140 13.395 1.00 98.19 199 ARG A CA 1
ATOM 1504 C C . ARG A 1 199 ? -8.208 16.899 14.748 1.00 98.19 199 ARG A C 1
ATOM 1506 O O . ARG A 1 199 ? -7.999 17.835 15.526 1.00 98.19 199 ARG A O 1
ATOM 1513 N N . LYS A 1 200 ? -7.835 15.648 14.982 1.00 98.56 200 LYS A N 1
ATOM 1514 C CA . LYS A 1 200 ? -6.972 15.225 16.076 1.00 98.56 200 LYS A CA 1
ATOM 1515 C C . LYS A 1 200 ? -5.621 14.801 15.517 1.00 98.56 200 LYS A C 1
ATOM 1517 O O . LYS A 1 200 ? -5.564 14.141 14.483 1.00 98.56 200 LYS A O 1
ATOM 1522 N N . ASP A 1 201 ? -4.560 15.144 16.228 1.00 98.38 201 ASP A N 1
ATOM 1523 C CA . ASP A 1 201 ? -3.212 14.679 15.928 1.00 98.38 201 ASP A CA 1
ATOM 1524 C C . ASP A 1 201 ? -2.798 13.680 17.015 1.00 98.38 201 ASP A C 1
ATOM 1526 O O . ASP A 1 201 ? -2.841 13.980 18.212 1.00 98.38 201 ASP A O 1
ATOM 1530 N N . CYS A 1 202 ? -2.453 12.468 16.585 1.00 98.12 202 CYS A N 1
ATOM 1531 C CA . CYS A 1 202 ? -1.986 11.379 17.432 1.00 98.12 202 CYS A CA 1
ATOM 1532 C C . CYS A 1 202 ? -0.462 11.311 17.355 1.00 98.12 202 CYS A C 1
ATOM 1534 O O . CYS A 1 202 ? 0.093 10.980 16.305 1.00 98.12 202 CYS A O 1
ATOM 1536 N N . SER A 1 203 ? 0.210 11.628 18.460 1.00 97.44 203 SER A N 1
ATOM 1537 C CA . SER A 1 203 ? 1.673 11.598 18.539 1.00 97.44 203 SER A CA 1
ATOM 1538 C C . SER A 1 203 ? 2.142 10.205 18.934 1.00 97.44 203 SER A C 1
ATOM 1540 O O . SER A 1 203 ? 1.954 9.791 20.077 1.00 97.44 203 SER A O 1
ATOM 1542 N N . VAL A 1 204 ? 2.772 9.493 18.003 1.00 96.88 204 VAL A N 1
ATOM 1543 C CA . VAL A 1 204 ? 3.256 8.125 18.206 1.00 96.88 204 VAL A CA 1
ATOM 1544 C C . VAL A 1 204 ? 4.777 8.124 18.246 1.00 96.88 204 VAL A C 1
ATOM 1546 O O . VAL A 1 204 ? 5.432 8.542 17.291 1.00 96.88 204 VAL A O 1
ATOM 1549 N N . THR A 1 205 ? 5.349 7.669 19.357 1.00 95.62 205 THR A N 1
ATOM 1550 C CA . THR A 1 205 ? 6.803 7.565 19.528 1.00 95.62 205 THR A CA 1
ATOM 1551 C C . THR A 1 205 ? 7.288 6.201 19.053 1.00 95.62 205 THR A C 1
ATOM 1553 O O . THR A 1 205 ? 6.821 5.171 19.530 1.00 95.62 205 THR A O 1
ATOM 1556 N N . THR A 1 206 ? 8.236 6.211 18.121 1.00 95.19 206 THR A N 1
ATOM 1557 C CA . THR A 1 206 ? 8.884 5.027 17.541 1.00 95.19 206 THR A CA 1
ATOM 1558 C C . THR A 1 206 ? 10.383 5.043 17.844 1.00 95.19 206 THR A C 1
ATOM 1560 O O . THR A 1 206 ? 10.908 6.003 18.415 1.00 95.19 206 THR A O 1
ATOM 1563 N N . ASP A 1 207 ? 11.100 4.009 17.417 1.00 93.56 207 ASP A N 1
ATOM 1564 C CA . ASP A 1 207 ? 12.562 3.960 17.465 1.00 93.56 207 ASP A CA 1
ATOM 1565 C C . ASP A 1 207 ? 13.241 4.984 16.530 1.00 93.56 207 ASP A C 1
ATOM 1567 O O . ASP A 1 207 ? 14.397 5.343 16.749 1.00 93.56 207 ASP A O 1
ATOM 1571 N N . LEU A 1 208 ? 12.516 5.507 15.533 1.00 95.06 208 LEU A N 1
ATOM 1572 C CA . LEU A 1 208 ? 12.974 6.563 14.620 1.00 95.06 208 LEU A CA 1
ATOM 1573 C C . LEU A 1 208 ? 12.513 7.973 15.034 1.00 95.06 208 LEU A C 1
ATOM 1575 O O . LEU A 1 208 ? 12.742 8.940 14.307 1.00 95.06 208 LEU A O 1
ATOM 1579 N N . GLY A 1 209 ? 11.879 8.104 16.203 1.00 95.75 209 GLY A N 1
ATOM 1580 C CA . GLY A 1 209 ? 11.358 9.362 16.737 1.00 95.75 209 GLY A CA 1
ATOM 1581 C C . GLY A 1 209 ? 9.831 9.430 16.755 1.00 95.75 209 GLY A C 1
ATOM 1582 O O . GLY A 1 209 ? 9.133 8.438 16.541 1.00 95.75 209 GLY A O 1
ATOM 1583 N N . THR A 1 210 ? 9.299 10.613 17.058 1.00 96.25 210 THR A N 1
ATOM 1584 C CA . THR A 1 210 ? 7.850 10.836 17.139 1.00 96.25 210 THR A CA 1
ATOM 1585 C C . THR A 1 210 ? 7.285 11.219 15.775 1.00 96.25 210 THR A C 1
ATOM 1587 O O . THR A 1 210 ? 7.758 12.161 15.136 1.00 96.25 210 THR A O 1
ATOM 1590 N N . LYS A 1 211 ? 6.235 10.518 15.352 1.00 96.12 211 LYS A N 1
ATOM 1591 C CA . LYS A 1 211 ? 5.441 10.826 14.161 1.00 96.12 211 LYS A CA 1
ATOM 1592 C C . LYS A 1 211 ? 4.023 11.213 14.540 1.00 96.12 211 LYS A C 1
ATOM 1594 O O . LYS A 1 211 ? 3.503 10.787 15.568 1.00 96.12 211 LYS A O 1
ATOM 1599 N N . VAL A 1 212 ? 3.412 12.025 13.686 1.00 97.00 212 VAL A N 1
ATOM 1600 C CA . VAL A 1 212 ? 2.020 12.442 13.829 1.00 97.00 212 VAL A CA 1
ATOM 1601 C C . VAL A 1 212 ? 1.178 11.685 12.815 1.00 97.00 212 VAL A C 1
ATOM 1603 O O . VAL A 1 212 ? 1.480 11.697 11.623 1.00 97.00 212 VAL A O 1
ATOM 1606 N N . LEU A 1 213 ? 0.115 11.057 13.305 1.00 97.75 213 LEU A N 1
ATOM 1607 C CA . LEU A 1 213 ? -0.974 10.535 12.493 1.00 97.75 213 LEU A CA 1
ATOM 1608 C C . LEU A 1 213 ? -2.198 11.428 12.683 1.00 97.75 213 LEU A C 1
ATOM 1610 O O . LEU A 1 213 ? -2.541 11.781 13.814 1.00 97.75 213 LEU A O 1
ATOM 1614 N N . HIS A 1 214 ? -2.862 11.783 11.588 1.00 98.00 214 HIS A N 1
ATOM 1615 C CA . HIS A 1 214 ? -4.068 12.604 11.644 1.00 98.00 214 HIS A CA 1
ATOM 1616 C C . HIS A 1 214 ? -5.313 11.724 11.770 1.00 98.00 214 HIS A C 1
ATOM 1618 O O . HIS A 1 214 ? -5.466 10.738 11.051 1.00 98.00 214 HIS A O 1
ATOM 1624 N N . VAL A 1 215 ? -6.233 12.104 12.650 1.00 98.25 215 VAL A N 1
ATOM 1625 C CA . VAL A 1 215 ? -7.572 11.516 12.745 1.00 98.25 215 VAL A CA 1
ATOM 1626 C C . VAL A 1 215 ? -8.589 12.617 12.491 1.00 98.25 215 VAL A C 1
ATOM 1628 O O . VAL A 1 215 ? -8.611 13.619 13.208 1.00 98.25 215 VAL A O 1
ATOM 1631 N N . LEU A 1 216 ? -9.425 12.452 11.469 1.00 98.38 216 LEU A N 1
ATOM 1632 C CA . LEU A 1 216 ? -10.486 13.397 11.144 1.00 98.38 216 LEU A CA 1
ATOM 1633 C C . LEU A 1 216 ? -11.841 12.792 11.477 1.00 98.38 216 LEU A C 1
ATOM 1635 O O . LEU A 1 216 ? -12.180 11.723 10.987 1.00 98.38 216 LEU A O 1
ATOM 1639 N N . GLU A 1 217 ? -12.631 13.511 12.262 1.00 98.19 217 GLU A N 1
ATOM 1640 C CA . GLU A 1 217 ? -14.025 13.190 12.560 1.00 98.19 217 GLU A CA 1
ATOM 1641 C C . GLU A 1 217 ? -14.895 14.161 11.761 1.00 98.19 217 GLU A C 1
ATOM 1643 O O . GLU A 1 217 ? -15.070 15.308 12.170 1.00 98.19 217 GLU A O 1
ATOM 1648 N N . LEU A 1 218 ? -15.382 13.738 10.595 1.00 98.12 218 LEU A N 1
ATOM 1649 C CA . LEU A 1 218 ? -16.043 14.582 9.599 1.00 98.12 218 LEU A CA 1
ATOM 1650 C C . LEU A 1 218 ? -17.560 14.377 9.599 1.00 98.12 218 LEU A C 1
ATOM 1652 O O . LEU A 1 218 ? -18.043 13.243 9.584 1.00 98.12 218 LEU A O 1
ATOM 1656 N N . ARG A 1 219 ? -18.316 15.479 9.576 1.00 98.31 219 ARG A N 1
ATOM 1657 C CA . ARG A 1 219 ? -19.787 15.469 9.589 1.00 98.31 219 ARG A CA 1
ATOM 1658 C C . ARG A 1 219 ? -20.364 16.422 8.559 1.00 98.31 219 ARG A C 1
ATOM 1660 O O . ARG A 1 219 ? -19.945 17.572 8.471 1.00 98.31 219 ARG A O 1
ATOM 1667 N N . GLY A 1 220 ? -21.375 15.967 7.829 1.00 97.88 220 GLY A N 1
ATOM 1668 C CA . GLY A 1 220 ? -22.094 16.791 6.858 1.00 97.88 220 GLY A CA 1
ATOM 1669 C C . GLY A 1 220 ? -22.449 16.017 5.599 1.00 97.88 220 GLY A C 1
ATOM 1670 O O . GLY A 1 220 ? -22.325 14.802 5.558 1.00 97.88 220 GLY A O 1
ATOM 1671 N N . ASP A 1 221 ? -22.914 16.711 4.563 1.00 96.88 221 ASP A N 1
ATOM 1672 C CA . ASP A 1 221 ? -22.984 16.096 3.238 1.00 96.88 221 ASP A CA 1
ATOM 1673 C C . ASP A 1 221 ? -21.582 15.983 2.615 1.00 96.88 221 ASP A C 1
ATOM 1675 O O . ASP A 1 221 ? -20.620 16.590 3.093 1.00 96.88 221 ASP A O 1
ATOM 1679 N N . PHE A 1 222 ? -21.458 15.229 1.522 1.00 95.31 222 PHE A N 1
ATOM 1680 C CA . PHE A 1 222 ? -20.177 15.023 0.850 1.00 95.31 222 PHE A CA 1
ATOM 1681 C C . PHE A 1 222 ? -19.425 16.325 0.516 1.00 95.31 222 PHE A C 1
ATOM 1683 O O . PHE A 1 222 ? -18.205 16.387 0.646 1.00 95.31 222 PHE A O 1
ATOM 1690 N N . ALA A 1 223 ? -20.132 17.388 0.116 1.00 96.62 223 ALA A N 1
ATOM 1691 C CA . ALA A 1 223 ? -19.492 18.659 -0.215 1.00 96.62 223 ALA A CA 1
ATOM 1692 C C . ALA A 1 223 ? -18.944 19.365 1.032 1.00 96.62 223 ALA A C 1
ATOM 1694 O O . ALA A 1 223 ? -17.846 19.925 0.983 1.00 96.62 223 ALA A O 1
ATOM 1695 N N . GLN A 1 224 ? -19.689 19.317 2.138 1.00 97.81 224 GLN A N 1
ATOM 1696 C CA . GLN A 1 224 ? -19.269 19.860 3.425 1.00 97.81 224 GLN A CA 1
ATOM 1697 C C . GLN A 1 224 ? -18.107 19.067 4.027 1.00 97.81 224 GLN A C 1
ATOM 1699 O O . GLN A 1 224 ? -17.146 19.670 4.487 1.00 97.81 224 GLN A O 1
ATOM 1704 N N . ILE A 1 225 ? -18.147 17.736 3.963 1.00 97.19 225 ILE A N 1
ATOM 1705 C CA . ILE A 1 225 ? -17.065 16.860 4.433 1.00 97.19 225 ILE A CA 1
ATOM 1706 C C . ILE A 1 225 ? -15.775 17.148 3.676 1.00 97.19 225 ILE A C 1
ATOM 1708 O O . ILE A 1 225 ? -14.732 17.348 4.296 1.00 97.19 225 ILE A O 1
ATOM 1712 N N . SER A 1 226 ? -15.836 17.218 2.342 1.00 96.88 226 SER A N 1
ATOM 1713 C CA . SER A 1 226 ? -14.663 17.566 1.541 1.00 96.88 226 SER A CA 1
ATOM 1714 C C . SER A 1 226 ? -14.160 18.976 1.859 1.00 96.88 226 SER A C 1
ATOM 1716 O O . SER A 1 226 ? -12.951 19.183 1.928 1.00 96.88 226 SER A O 1
ATOM 1718 N N . TYR A 1 227 ? -15.053 19.946 2.094 1.00 97.88 227 TYR A N 1
ATOM 1719 C CA . TYR A 1 227 ? -14.660 21.284 2.548 1.00 97.88 227 TYR A CA 1
ATOM 1720 C C . TYR A 1 227 ? -13.944 21.251 3.900 1.00 97.88 227 TYR A C 1
ATOM 1722 O O . TYR A 1 227 ? -12.849 21.800 4.017 1.00 97.88 227 TYR A O 1
ATOM 1730 N N . ASP A 1 228 ? -14.525 20.589 4.900 1.00 98.00 228 ASP A N 1
ATOM 1731 C CA . ASP A 1 228 ? -13.963 20.510 6.247 1.00 98.00 228 ASP A CA 1
ATOM 1732 C C . ASP A 1 228 ? -12.601 19.811 6.219 1.00 98.00 228 ASP A C 1
ATOM 1734 O O . ASP A 1 228 ? -11.650 20.301 6.820 1.00 98.00 228 ASP A O 1
ATOM 1738 N N . GLN A 1 229 ? -12.460 18.734 5.442 1.00 97.19 229 GLN A N 1
ATOM 1739 C CA . GLN A 1 229 ? -11.174 18.086 5.194 1.00 97.19 229 GLN A CA 1
ATOM 1740 C C . GLN A 1 229 ? -10.146 19.065 4.609 1.00 97.19 229 GLN A C 1
ATOM 1742 O O . GLN A 1 229 ? -9.035 19.175 5.128 1.00 97.19 229 GLN A O 1
ATOM 1747 N N . GLY A 1 230 ? -10.508 19.777 3.537 1.00 97.31 230 GLY A N 1
ATOM 1748 C CA . GLY A 1 230 ? -9.617 20.728 2.870 1.00 97.31 230 GLY A CA 1
ATOM 1749 C C . GLY A 1 230 ? -9.190 21.866 3.791 1.00 97.31 230 GLY A C 1
ATOM 1750 O O . GLY A 1 230 ? -8.049 22.309 3.734 1.00 97.31 230 GLY A O 1
ATOM 1751 N N . TYR A 1 231 ? -10.080 22.304 4.680 1.00 98.31 231 TYR A N 1
ATOM 1752 C CA . TYR A 1 231 ? -9.784 23.328 5.673 1.00 98.31 231 TYR A CA 1
ATOM 1753 C C . TYR A 1 231 ? -8.884 22.795 6.804 1.00 98.31 231 TYR A C 1
ATOM 1755 O O . TYR A 1 231 ? -7.893 23.431 7.162 1.00 98.31 231 TYR A O 1
ATOM 1763 N N . LEU A 1 232 ? -9.189 21.612 7.352 1.00 98.12 232 LEU A N 1
ATOM 1764 C CA . LEU A 1 232 ? -8.473 21.010 8.486 1.00 98.12 232 LEU A CA 1
ATOM 1765 C C . LEU A 1 232 ? -7.057 20.518 8.135 1.00 98.12 232 LEU A C 1
ATOM 1767 O O . LEU A 1 232 ? -6.189 20.446 9.010 1.00 98.12 232 LEU A O 1
ATOM 1771 N N . LEU A 1 233 ? -6.828 20.170 6.868 1.00 97.19 233 LEU A N 1
ATOM 1772 C CA . LEU A 1 233 ? -5.571 19.618 6.354 1.00 97.19 233 LEU A CA 1
ATOM 1773 C C . LEU A 1 233 ? -4.960 20.482 5.243 1.00 97.19 233 LEU A C 1
ATOM 1775 O O . LEU A 1 233 ? -4.236 19.956 4.407 1.00 97.19 233 LEU A O 1
ATOM 1779 N N . ALA A 1 234 ? -5.250 21.784 5.185 1.00 97.31 234 ALA A N 1
ATOM 1780 C CA . ALA A 1 234 ? -4.925 22.609 4.015 1.00 97.31 234 ALA A CA 1
ATOM 1781 C C . ALA A 1 234 ? -3.451 22.530 3.570 1.00 97.31 234 ALA A C 1
ATOM 1783 O O . ALA A 1 234 ? -3.177 22.353 2.384 1.00 97.31 234 ALA A O 1
ATOM 1784 N N . GLU A 1 235 ? -2.510 22.605 4.516 1.00 96.25 235 GLU A N 1
ATOM 1785 C CA . GLU A 1 235 ? -1.072 22.480 4.240 1.00 96.25 235 GLU A CA 1
ATOM 1786 C C . GLU A 1 235 ? -0.713 21.081 3.726 1.00 96.25 235 GLU A C 1
ATOM 1788 O O . GLU A 1 235 ? -0.004 20.945 2.731 1.00 96.25 235 GLU A O 1
ATOM 1793 N N . GLN A 1 236 ? -1.235 20.033 4.370 1.00 96.31 236 GLN A N 1
ATOM 1794 C CA . GLN A 1 236 ? -0.981 18.650 3.972 1.00 96.31 236 GLN A CA 1
ATOM 1795 C C . GLN A 1 236 ? -1.630 18.319 2.619 1.00 96.31 236 GLN A C 1
ATOM 1797 O O . GLN A 1 236 ? -1.075 17.543 1.850 1.00 96.31 236 GLN A O 1
ATOM 1802 N N . VAL A 1 237 ? -2.774 18.929 2.292 1.00 95.06 237 VAL A N 1
ATOM 1803 C CA . VAL A 1 237 ? -3.437 18.783 0.991 1.00 95.06 237 VAL A CA 1
ATOM 1804 C C . VAL A 1 237 ? -2.567 19.389 -0.106 1.00 95.06 237 VAL A C 1
ATOM 1806 O O . VAL A 1 237 ? -2.274 18.696 -1.076 1.00 95.06 237 VAL A O 1
ATOM 1809 N N . GLU A 1 238 ? -2.117 20.643 0.032 1.00 93.88 238 GLU A N 1
ATOM 1810 C CA . GLU A 1 238 ? -1.279 21.278 -0.996 1.00 93.88 238 GLU A CA 1
ATOM 1811 C C . GLU A 1 238 ? 0.134 20.692 -1.064 1.00 93.88 238 GLU A C 1
ATOM 1813 O O . GLU A 1 238 ? 0.658 20.513 -2.158 1.00 93.88 238 GLU A O 1
ATOM 1818 N N . GLY A 1 239 ? 0.763 20.388 0.072 1.00 93.38 239 GLY A N 1
ATOM 1819 C CA . GLY A 1 239 ? 2.115 19.821 0.127 1.00 93.38 239 GLY A CA 1
ATOM 1820 C C . GLY A 1 239 ? 2.180 18.314 -0.140 1.00 93.38 239 GLY A C 1
ATOM 1821 O O . GLY A 1 239 ? 3.263 17.789 -0.391 1.00 93.38 239 GLY A O 1
ATOM 1822 N N . GLY A 1 240 ? 1.040 17.623 -0.080 1.00 92.88 240 GLY A N 1
ATOM 1823 C CA . GLY A 1 240 ? 0.930 16.172 -0.181 1.00 92.88 240 GLY A CA 1
ATOM 1824 C C . GLY A 1 240 ? 0.548 15.682 -1.577 1.00 92.88 240 GLY A C 1
ATOM 1825 O O . GLY A 1 240 ? 1.144 16.073 -2.586 1.00 92.88 240 GLY A O 1
ATOM 1826 N N . ILE A 1 241 ? -0.423 14.758 -1.624 1.00 91.75 241 ILE A N 1
ATOM 1827 C CA . ILE A 1 241 ? -0.761 13.969 -2.824 1.00 91.75 241 ILE A CA 1
ATOM 1828 C C . ILE A 1 241 ? -1.095 14.861 -4.022 1.00 91.75 241 ILE A C 1
ATOM 1830 O O . ILE A 1 241 ? -0.751 14.521 -5.158 1.00 91.75 241 ILE A O 1
ATOM 1834 N N . LEU A 1 242 ? -1.745 16.004 -3.785 1.00 93.19 242 LEU A N 1
ATOM 1835 C CA . LEU A 1 242 ? -2.126 16.949 -4.833 1.00 93.19 242 LEU A CA 1
ATOM 1836 C C . LEU A 1 242 ? -0.901 17.447 -5.611 1.00 93.19 242 LEU A C 1
ATOM 1838 O O . LEU A 1 242 ? -0.873 17.343 -6.837 1.00 93.19 242 LEU A O 1
ATOM 1842 N N . SER A 1 243 ? 0.123 17.937 -4.903 1.00 93.69 243 SER A N 1
ATOM 1843 C CA . SER A 1 243 ? 1.345 18.459 -5.523 1.00 93.69 243 SER A CA 1
ATOM 1844 C C . SER A 1 243 ? 2.080 17.386 -6.314 1.00 93.69 243 SER A C 1
ATOM 1846 O O . SER A 1 243 ? 2.504 17.635 -7.443 1.00 93.69 243 SER A O 1
ATOM 1848 N N . GLU A 1 244 ? 2.228 16.186 -5.748 1.00 92.50 244 GLU A N 1
ATOM 1849 C CA . GLU A 1 244 ? 2.933 15.099 -6.430 1.00 92.50 244 GLU A CA 1
ATOM 1850 C C . GLU A 1 244 ? 2.161 14.604 -7.664 1.00 92.50 244 GLU A C 1
ATOM 1852 O O . GLU A 1 244 ? 2.752 14.406 -8.725 1.00 92.50 244 GLU A O 1
ATOM 1857 N N . THR A 1 245 ? 0.833 14.486 -7.571 1.00 92.00 245 THR A N 1
ATOM 1858 C CA . THR A 1 245 ? -0.015 14.094 -8.707 1.00 92.00 245 THR A CA 1
ATOM 1859 C C . THR A 1 245 ? 0.079 15.108 -9.846 1.00 92.00 245 THR A C 1
ATOM 1861 O O . THR A 1 245 ? 0.267 14.718 -10.997 1.00 92.00 245 THR A O 1
ATOM 1864 N N . LEU A 1 246 ? -0.005 16.407 -9.540 1.00 93.06 246 LEU A N 1
ATOM 1865 C CA . LEU A 1 246 ? 0.114 17.470 -10.541 1.00 93.06 246 LEU A CA 1
ATOM 1866 C C . LEU A 1 246 ? 1.500 17.504 -11.182 1.00 93.06 246 LEU A C 1
ATOM 1868 O O . LEU A 1 246 ? 1.592 17.574 -12.403 1.00 93.06 246 LEU A O 1
ATOM 1872 N N . SER A 1 247 ? 2.564 17.360 -10.388 1.00 92.44 247 SER A N 1
ATOM 1873 C CA . SER A 1 247 ? 3.933 17.280 -10.909 1.00 92.44 247 SER A CA 1
ATOM 1874 C C . SER A 1 247 ? 4.112 16.102 -11.874 1.00 92.44 247 SER A C 1
ATOM 1876 O O . SER A 1 247 ? 4.790 16.226 -12.892 1.00 92.44 247 SER A O 1
ATOM 1878 N N . ARG A 1 248 ? 3.457 14.965 -11.613 1.00 89.94 248 ARG A N 1
ATOM 1879 C CA . ARG A 1 248 ? 3.480 13.800 -12.510 1.00 89.94 248 ARG A CA 1
ATOM 1880 C C . ARG A 1 248 ? 2.671 14.008 -13.778 1.00 89.94 248 ARG A C 1
ATOM 1882 O O . ARG A 1 248 ? 3.112 13.577 -14.843 1.00 89.94 248 ARG A O 1
ATOM 1889 N N . ILE A 1 249 ? 1.517 14.668 -13.678 1.00 90.62 249 ILE A N 1
ATOM 1890 C CA . ILE A 1 249 ? 0.746 15.090 -14.852 1.00 90.62 249 ILE A CA 1
ATOM 1891 C C . ILE A 1 249 ? 1.624 16.002 -15.718 1.00 90.62 249 ILE A C 1
ATOM 1893 O O . ILE A 1 249 ? 1.826 15.708 -16.892 1.00 90.62 249 ILE A O 1
ATOM 1897 N N . GLU A 1 250 ? 2.233 17.032 -15.130 1.00 92.31 250 GLU A N 1
ATOM 1898 C CA . GLU A 1 250 ? 3.131 17.959 -15.823 1.00 92.31 250 GLU A CA 1
ATOM 1899 C C . GLU A 1 250 ? 4.328 17.237 -16.468 1.00 92.31 250 GLU A C 1
ATOM 1901 O O . GLU A 1 250 ? 4.568 17.405 -17.662 1.00 92.31 250 GLU A O 1
ATOM 1906 N N . LYS A 1 251 ? 5.025 16.355 -15.734 1.00 89.12 251 LYS A N 1
ATOM 1907 C CA . LYS A 1 251 ? 6.144 15.540 -16.254 1.00 89.12 251 LYS A CA 1
ATOM 1908 C C . LYS A 1 251 ? 5.708 14.649 -17.424 1.00 89.12 251 LYS A C 1
ATOM 1910 O O . LYS A 1 251 ? 6.430 14.542 -18.414 1.00 89.12 251 LYS A O 1
ATOM 1915 N N . GLY A 1 252 ? 4.537 14.013 -17.331 1.00 85.94 252 GLY A N 1
ATOM 1916 C CA . GLY A 1 252 ? 4.005 13.127 -18.373 1.00 85.94 252 GLY A CA 1
ATOM 1917 C C . GLY A 1 252 ? 3.588 13.866 -19.650 1.00 85.94 252 GLY A C 1
ATOM 1918 O O . GLY A 1 252 ? 3.792 13.365 -20.764 1.00 85.94 252 GLY A O 1
ATOM 1919 N N . LEU A 1 253 ? 3.035 15.072 -19.505 1.00 87.56 253 LEU A N 1
ATOM 1920 C CA . LEU A 1 253 ? 2.634 15.928 -20.624 1.00 87.56 253 LEU A CA 1
ATOM 1921 C C . LEU A 1 253 ? 3.832 16.656 -21.253 1.00 87.56 253 LEU A C 1
ATOM 1923 O O . LEU A 1 253 ? 3.905 16.786 -22.480 1.00 87.56 253 LEU A O 1
ATOM 1927 N N . GLY A 1 254 ? 4.797 17.086 -20.438 1.00 88.50 254 GLY A N 1
ATOM 1928 C CA . GLY A 1 254 ? 5.901 17.944 -20.858 1.00 88.50 254 GLY A CA 1
ATOM 1929 C C . GLY A 1 254 ? 5.409 19.203 -21.583 1.00 88.50 254 GLY A C 1
ATOM 1930 O O . GLY A 1 254 ? 4.287 19.665 -21.395 1.00 88.50 254 GLY A O 1
ATOM 1931 N N . ASN A 1 255 ? 6.224 19.731 -22.497 1.00 89.06 255 ASN A N 1
ATOM 1932 C CA . ASN A 1 255 ? 5.871 20.915 -23.295 1.00 89.06 255 ASN A CA 1
ATOM 1933 C C . ASN A 1 255 ? 5.096 20.587 -24.586 1.00 89.06 255 ASN A C 1
ATOM 1935 O O . ASN A 1 255 ? 5.102 21.387 -25.517 1.00 89.06 255 ASN A O 1
ATOM 1939 N N . SER A 1 256 ? 4.471 19.408 -24.702 1.00 87.00 256 SER A N 1
ATOM 1940 C CA . SER A 1 256 ? 3.820 18.987 -25.950 1.00 87.00 256 SER A CA 1
ATOM 1941 C C . SER A 1 256 ? 2.377 19.511 -26.046 1.00 87.00 256 SER A C 1
ATOM 1943 O O . SER A 1 256 ? 1.509 19.029 -25.312 1.00 87.00 256 SER A O 1
ATOM 1945 N N . PRO A 1 257 ? 2.055 20.422 -26.993 1.00 86.88 257 PRO A N 1
ATOM 1946 C CA . PRO A 1 257 ? 0.689 20.930 -27.161 1.00 86.88 257 PRO A CA 1
ATOM 1947 C C . PRO A 1 257 ? -0.315 19.820 -27.484 1.00 86.88 257 PRO A C 1
ATOM 1949 O O . PRO A 1 257 ? -1.468 19.870 -27.064 1.00 86.88 257 PRO A O 1
ATOM 1952 N N . LEU A 1 258 ? 0.142 18.789 -28.199 1.00 82.81 258 LEU A N 1
ATOM 1953 C CA . LEU A 1 258 ? -0.673 17.645 -28.578 1.00 82.81 258 LEU A CA 1
ATOM 1954 C C . LEU A 1 258 ? -1.049 16.788 -27.369 1.00 82.81 258 LEU A C 1
ATOM 1956 O O . LEU A 1 258 ? -2.224 16.467 -27.196 1.00 82.81 258 LEU A O 1
ATOM 1960 N N . LYS A 1 259 ? -0.075 16.474 -26.501 1.00 85.19 259 LYS A N 1
ATOM 1961 C CA . LYS A 1 259 ? -0.327 15.755 -25.242 1.00 85.19 259 LYS A CA 1
ATOM 1962 C C . LYS A 1 259 ? -1.310 16.521 -24.360 1.00 85.19 259 LYS A C 1
ATOM 1964 O O . LYS A 1 259 ? -2.264 15.923 -23.868 1.00 85.19 259 LYS A O 1
ATOM 1969 N N . ASN A 1 260 ? -1.141 17.839 -24.251 1.00 88.38 260 ASN A N 1
ATOM 1970 C CA . ASN A 1 260 ? -2.066 18.711 -23.525 1.00 88.38 260 ASN A CA 1
ATOM 1971 C C . ASN A 1 260 ? -3.485 18.677 -24.117 1.00 88.38 260 ASN A C 1
ATOM 1973 O O . ASN A 1 260 ? -4.452 18.527 -23.379 1.00 88.38 260 ASN A O 1
ATOM 1977 N N . ALA A 1 261 ? -3.635 18.738 -25.443 1.00 87.56 261 ALA A N 1
ATOM 1978 C CA . ALA A 1 261 ? -4.948 18.669 -26.089 1.00 87.56 261 ALA A CA 1
ATOM 1979 C C . ALA A 1 261 ? -5.653 17.315 -25.872 1.00 87.56 261 ALA A C 1
ATOM 1981 O O . ALA A 1 261 ? -6.860 17.280 -25.617 1.00 87.56 261 ALA A O 1
ATOM 1982 N N . ILE A 1 262 ? -4.908 16.203 -25.940 1.00 85.88 262 ILE A N 1
ATOM 1983 C CA . ILE A 1 262 ? -5.425 14.862 -25.617 1.00 85.88 262 ILE A CA 1
ATOM 1984 C C . ILE A 1 262 ? -5.898 14.829 -24.163 1.00 85.88 262 ILE A C 1
ATOM 1986 O O . ILE A 1 262 ? -7.033 14.430 -23.893 1.00 85.88 262 ILE A O 1
ATOM 1990 N N . PHE A 1 263 ? -5.040 15.266 -23.241 1.00 90.31 263 PHE A N 1
ATOM 1991 C CA . PHE A 1 263 ? -5.328 15.291 -21.813 1.00 90.31 263 PHE A CA 1
ATOM 1992 C C . PHE A 1 263 ? -6.591 16.096 -21.511 1.00 90.31 263 PHE A C 1
ATOM 1994 O O . PHE A 1 263 ? -7.522 15.567 -20.909 1.00 90.31 263 PHE A O 1
ATOM 2001 N N . GLU A 1 264 ? -6.682 17.323 -22.021 1.00 92.50 264 GLU A N 1
ATOM 2002 C CA . GLU A 1 264 ? -7.841 18.198 -21.844 1.00 92.50 264 GLU A CA 1
ATOM 2003 C C . GLU A 1 264 ? -9.130 17.606 -22.424 1.00 92.50 264 GLU A C 1
ATOM 2005 O O . GLU A 1 264 ? -10.204 17.728 -21.822 1.00 92.50 264 GLU A O 1
ATOM 2010 N N . CYS A 1 265 ? -9.053 16.922 -23.572 1.00 94.19 265 CYS A N 1
ATOM 2011 C CA . CYS A 1 265 ? -10.205 16.215 -24.124 1.00 94.19 265 CYS A CA 1
ATOM 2012 C C . CYS A 1 265 ? -10.714 15.142 -23.150 1.00 94.19 265 CYS A C 1
ATOM 2014 O O . CYS A 1 265 ? -11.900 15.124 -22.803 1.00 94.19 265 CYS A O 1
ATOM 2016 N N . TYR A 1 266 ? -9.833 14.251 -22.690 1.00 93.62 266 TYR A N 1
ATOM 2017 C CA . TYR A 1 266 ? -10.213 13.160 -21.794 1.00 93.62 266 TYR A CA 1
ATOM 2018 C C . TYR A 1 266 ? -10.650 13.667 -20.417 1.00 93.62 266 TYR A C 1
ATOM 2020 O O . TYR A 1 266 ? -11.690 13.230 -19.919 1.00 93.62 266 TYR A O 1
ATOM 2028 N N . LEU A 1 267 ? -9.943 14.650 -19.854 1.00 95.19 267 LEU A N 1
ATOM 2029 C CA . LEU A 1 267 ? -10.307 15.330 -18.611 1.00 95.19 267 LEU A CA 1
ATOM 2030 C C . LEU A 1 267 ? -11.732 15.884 -18.697 1.00 95.19 267 LEU A C 1
ATOM 2032 O O . LEU A 1 267 ? -12.563 15.618 -17.827 1.00 95.19 267 LEU A O 1
ATOM 2036 N N . ARG A 1 268 ? -12.063 16.590 -19.785 1.00 96.69 268 ARG A N 1
ATOM 2037 C CA . ARG A 1 268 ? -13.408 17.133 -20.021 1.00 96.69 268 ARG A CA 1
ATOM 2038 C C . ARG A 1 268 ? -14.461 16.039 -20.157 1.00 96.69 268 ARG A C 1
ATOM 2040 O O . ARG A 1 268 ? -15.552 16.173 -19.601 1.00 96.69 268 ARG A O 1
ATOM 2047 N N . ARG A 1 269 ? -14.164 14.960 -20.885 1.00 96.69 269 ARG A N 1
ATOM 2048 C CA . ARG A 1 269 ? -15.098 13.838 -21.073 1.00 96.69 269 ARG A CA 1
ATOM 2049 C C . ARG A 1 269 ? -15.402 13.138 -19.748 1.00 96.69 269 ARG A C 1
ATOM 2051 O O . ARG A 1 269 ? -16.583 12.935 -19.453 1.00 96.69 269 ARG A O 1
ATOM 2058 N N . ILE A 1 270 ? -14.391 12.873 -18.918 1.00 96.94 270 ILE A N 1
ATOM 2059 C CA . ILE A 1 270 ? -14.567 12.294 -17.577 1.00 96.94 270 ILE A CA 1
ATOM 2060 C C . ILE A 1 270 ? -15.326 13.272 -16.671 1.00 96.94 270 ILE A C 1
ATOM 2062 O O . ILE A 1 270 ? -16.355 12.901 -16.109 1.00 96.94 270 ILE A O 1
ATOM 2066 N N . LYS A 1 271 ? -14.928 14.551 -16.618 1.00 97.38 271 LYS A N 1
ATOM 2067 C CA . LYS A 1 271 ? -15.626 15.619 -15.868 1.00 97.38 271 LYS A CA 1
ATOM 2068 C C . LYS A 1 271 ? -17.119 15.717 -16.212 1.00 97.38 271 LYS A C 1
ATOM 2070 O O . LYS A 1 271 ? -17.963 15.932 -15.338 1.00 97.38 271 LYS A O 1
ATOM 2075 N N . ASN A 1 272 ? -17.468 15.553 -17.486 1.00 97.56 272 ASN A N 1
ATOM 2076 C CA . ASN A 1 272 ? -18.856 15.580 -17.954 1.00 97.56 272 ASN A CA 1
ATOM 2077 C C . ASN A 1 272 ? -19.624 14.283 -17.657 1.00 97.56 272 ASN A C 1
ATOM 2079 O O . ASN A 1 272 ? -20.846 14.260 -17.783 1.00 97.56 272 ASN A O 1
ATOM 2083 N N . SER A 1 273 ? -18.923 13.228 -17.254 1.00 97.69 273 SER A N 1
ATOM 2084 C CA . SER A 1 273 ? -19.469 11.894 -17.001 1.00 97.69 273 SER A CA 1
ATOM 2085 C C . SER A 1 273 ? -19.613 11.574 -15.521 1.00 97.69 273 SER A C 1
ATOM 2087 O O . SER A 1 273 ? -20.428 10.723 -15.183 1.00 97.69 273 SER A O 1
ATOM 2089 N N . VAL A 1 274 ? -18.858 12.244 -14.652 1.00 97.69 274 VAL A N 1
ATOM 2090 C CA . VAL A 1 274 ? -18.970 12.092 -13.197 1.00 97.69 274 VAL A CA 1
ATOM 2091 C C . VAL A 1 274 ? -20.164 12.859 -12.629 1.00 97.69 274 VAL A C 1
ATOM 2093 O O . VAL A 1 274 ? -20.621 13.863 -13.198 1.00 97.69 274 VAL A O 1
ATOM 2096 N N . SER A 1 275 ? -20.670 12.378 -11.491 1.00 96.94 275 SER A N 1
ATOM 2097 C CA . SER A 1 275 ? -21.847 12.931 -10.820 1.00 96.94 275 SER A CA 1
ATOM 2098 C C . SER A 1 275 ? -21.645 14.392 -10.386 1.00 96.94 275 SER A C 1
ATOM 2100 O O . SER A 1 275 ? -20.531 14.873 -10.160 1.00 96.94 275 SER A O 1
ATOM 2102 N N . LYS A 1 276 ? -22.752 15.135 -10.249 1.00 97.50 276 LYS A N 1
ATOM 2103 C CA . LYS A 1 276 ? -22.713 16.504 -9.698 1.00 97.50 276 LYS A CA 1
ATOM 2104 C C . LYS A 1 276 ? -22.268 16.517 -8.238 1.00 97.50 276 LYS A C 1
ATOM 2106 O O . LYS A 1 276 ? -21.650 17.483 -7.812 1.00 97.50 276 LYS A O 1
ATOM 2111 N N . GLU A 1 277 ? -22.623 15.484 -7.480 1.00 96.38 277 GLU A N 1
ATOM 2112 C CA . GLU A 1 277 ? -22.198 15.325 -6.091 1.00 96.38 277 GLU A CA 1
ATOM 2113 C C . GLU A 1 277 ? -20.677 15.235 -5.998 1.00 96.38 277 GLU A C 1
ATOM 2115 O O . GLU A 1 277 ? -20.083 16.052 -5.299 1.00 96.38 277 GLU A O 1
ATOM 2120 N N . PHE A 1 278 ? -20.056 14.366 -6.803 1.00 96.62 278 PHE A N 1
ATOM 2121 C CA . PHE A 1 278 ? -18.605 14.226 -6.863 1.00 96.62 278 PHE A CA 1
ATOM 2122 C C . PHE A 1 278 ? -17.913 15.575 -7.109 1.00 96.62 278 PHE A C 1
ATOM 2124 O O . PHE A 1 278 ? -17.059 16.001 -6.337 1.00 96.62 278 PHE A O 1
ATOM 2131 N N . LEU A 1 279 ? -18.346 16.309 -8.140 1.00 97.31 279 LEU A N 1
ATOM 2132 C CA . LEU A 1 279 ? -17.764 17.615 -8.471 1.00 97.31 279 LEU A CA 1
ATOM 2133 C C . LEU A 1 279 ? -17.972 18.671 -7.379 1.00 97.31 279 LEU A C 1
ATOM 2135 O O . LEU A 1 279 ? -17.130 19.555 -7.221 1.00 97.31 279 LEU A O 1
ATOM 2139 N N . ARG A 1 280 ? -19.085 18.608 -6.634 1.00 97.25 280 ARG A N 1
ATOM 2140 C CA . ARG A 1 280 ? -19.299 19.484 -5.474 1.00 97.25 280 ARG A CA 1
ATOM 2141 C C . ARG A 1 280 ? -18.339 19.146 -4.336 1.00 97.25 280 ARG A C 1
ATOM 2143 O O . ARG A 1 280 ? -17.839 20.086 -3.733 1.00 97.25 280 ARG A O 1
ATOM 2150 N N . GLY A 1 281 ? -18.040 17.867 -4.096 1.00 96.38 281 GLY A N 1
ATOM 2151 C CA . GLY A 1 281 ? -17.00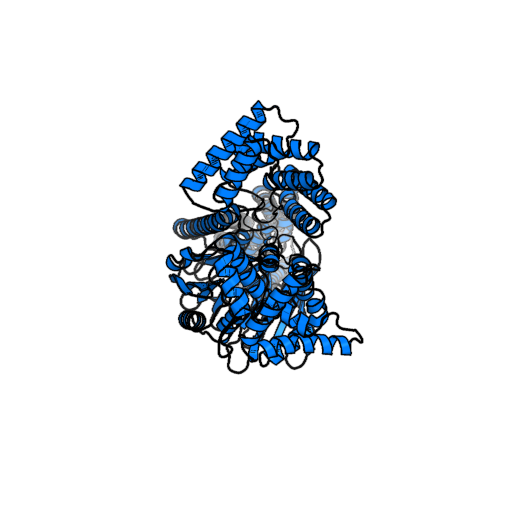5 17.438 -3.146 1.00 96.38 281 GLY A CA 1
ATOM 2152 C C . GLY A 1 281 ? -15.624 17.978 -3.502 1.00 96.38 281 GLY A C 1
ATOM 2153 O O . GLY A 1 281 ? -15.025 18.699 -2.711 1.00 96.38 281 GLY A O 1
ATOM 2154 N N . VAL A 1 282 ? -15.172 17.763 -4.744 1.00 97.12 282 VAL A N 1
ATOM 2155 C CA . VAL A 1 282 ? -13.888 18.300 -5.246 1.00 97.12 282 VAL A CA 1
ATOM 2156 C C . VAL A 1 282 ? -13.800 19.821 -5.055 1.00 97.12 282 VAL A C 1
ATOM 2158 O O . VAL A 1 282 ? -12.799 20.349 -4.571 1.00 97.12 282 VAL A O 1
ATOM 2161 N N . LYS A 1 283 ? -14.872 20.544 -5.403 1.00 97.50 283 LYS A N 1
ATOM 2162 C CA . LYS A 1 283 ? -14.942 21.997 -5.203 1.00 97.50 283 LYS A CA 1
ATOM 2163 C C . LYS A 1 283 ? -14.949 22.378 -3.719 1.00 97.50 283 LYS A C 1
ATOM 2165 O O . LYS A 1 283 ? -14.344 23.384 -3.358 1.00 97.50 283 LYS A O 1
ATOM 2170 N N . GLY A 1 284 ? -15.629 21.596 -2.880 1.00 97.38 284 GLY A N 1
ATOM 2171 C CA . GLY A 1 284 ? -15.623 21.728 -1.426 1.00 97.38 284 GLY A CA 1
ATOM 2172 C C . GLY A 1 284 ? -14.200 21.686 -0.886 1.00 97.38 284 GLY A C 1
ATOM 2173 O O . GLY A 1 284 ? -13.783 22.653 -0.255 1.00 97.38 284 GLY A O 1
ATOM 2174 N N . LEU A 1 285 ? -13.431 20.652 -1.245 1.00 97.25 285 LEU A N 1
ATOM 2175 C CA . LEU A 1 285 ? -12.020 20.507 -0.871 1.00 97.25 285 LEU A CA 1
ATOM 2176 C C . LEU A 1 285 ? -11.192 21.737 -1.261 1.00 97.25 285 LEU A C 1
ATOM 2178 O O . LEU A 1 285 ? -10.564 22.350 -0.399 1.00 97.25 285 LEU A O 1
ATOM 2182 N N . SER A 1 286 ? -11.243 22.143 -2.535 1.00 97.38 286 SER A N 1
ATOM 2183 C CA . SER A 1 286 ? -10.500 23.314 -3.030 1.00 97.38 286 SER A CA 1
ATOM 2184 C C . SER A 1 286 ? -10.852 24.595 -2.264 1.00 97.38 286 SER A C 1
ATOM 2186 O O . SER A 1 286 ? -9.983 25.394 -1.893 1.00 97.38 286 SER A O 1
ATOM 2188 N N . ARG A 1 287 ? -12.144 24.789 -1.977 1.00 98.06 287 ARG A N 1
ATOM 2189 C CA . ARG A 1 287 ? -12.623 25.936 -1.207 1.00 98.06 287 ARG A CA 1
ATOM 2190 C C . ARG A 1 287 ? -12.148 25.880 0.246 1.00 98.06 287 ARG A C 1
ATOM 2192 O O . ARG A 1 287 ? -11.721 26.910 0.751 1.00 98.06 287 ARG A O 1
ATOM 2199 N N . GLY A 1 288 ? -12.184 24.714 0.889 1.00 98.06 288 GLY A N 1
ATOM 2200 C CA . GLY A 1 288 ? -11.701 24.527 2.259 1.00 98.06 288 GLY A CA 1
ATOM 2201 C C . GLY A 1 288 ? -10.233 24.923 2.405 1.00 98.06 288 GLY A C 1
ATOM 2202 O O . GLY A 1 288 ? -9.896 25.729 3.272 1.00 98.06 288 GLY A O 1
ATOM 2203 N N . VAL A 1 289 ? -9.385 24.455 1.480 1.00 97.69 289 VAL A N 1
ATOM 2204 C CA . VAL A 1 289 ? -7.966 24.850 1.401 1.00 97.69 289 VAL A CA 1
ATOM 2205 C C . VAL A 1 289 ? -7.837 26.367 1.238 1.00 97.69 289 VAL A C 1
ATOM 2207 O O . VAL A 1 289 ? -7.100 27.022 1.973 1.00 97.69 289 VAL A O 1
ATOM 2210 N N . THR A 1 290 ? -8.597 26.944 0.304 1.00 97.69 290 THR A N 1
ATOM 2211 C CA . THR A 1 290 ? -8.571 28.386 0.013 1.00 97.69 290 THR A CA 1
ATOM 2212 C C . THR A 1 290 ? -8.957 29.231 1.226 1.00 97.69 290 THR A C 1
ATOM 2214 O O . THR A 1 290 ? -8.288 30.221 1.526 1.00 97.69 290 THR A O 1
ATOM 2217 N N . ASP A 1 291 ? -10.035 28.864 1.916 1.00 98.44 291 ASP A N 1
ATOM 2218 C CA . ASP A 1 291 ? -10.543 29.610 3.062 1.00 98.44 291 ASP A CA 1
ATOM 2219 C C . ASP A 1 291 ? -9.574 29.496 4.256 1.00 98.44 291 ASP A C 1
ATOM 2221 O O . ASP A 1 291 ? -9.301 30.508 4.904 1.00 98.44 291 ASP A O 1
ATOM 2225 N N . ARG A 1 292 ? -8.939 28.330 4.468 1.00 97.94 292 ARG A N 1
ATOM 2226 C CA . ARG A 1 292 ? -7.886 28.169 5.487 1.00 97.94 292 ARG A CA 1
ATOM 2227 C C . ARG A 1 292 ? -6.653 29.019 5.194 1.00 97.94 292 ARG A C 1
ATOM 2229 O O . ARG A 1 292 ? -6.139 29.683 6.088 1.00 97.94 292 ARG A O 1
ATOM 2236 N N . TYR A 1 293 ? -6.180 29.030 3.951 1.00 98.00 293 TYR A N 1
ATOM 2237 C CA . TYR A 1 293 ? -5.024 29.844 3.569 1.00 98.00 293 TYR A CA 1
ATOM 2238 C C . TYR A 1 293 ? -5.317 31.337 3.714 1.00 98.00 293 TYR A C 1
ATOM 2240 O O . TYR A 1 293 ? -4.477 32.072 4.228 1.00 98.00 293 TYR A O 1
ATOM 2248 N N . ARG A 1 294 ? -6.527 31.779 3.348 1.00 98.00 294 ARG A N 1
ATOM 2249 C CA . ARG A 1 294 ? -6.960 33.167 3.556 1.00 98.00 294 ARG A CA 1
ATOM 2250 C C . ARG A 1 294 ? -6.913 33.556 5.034 1.00 98.00 294 ARG A C 1
ATOM 2252 O O . ARG A 1 294 ? -6.425 34.637 5.343 1.00 98.00 294 ARG A O 1
ATOM 2259 N N . GLU A 1 295 ? -7.396 32.696 5.927 1.00 98.25 295 GLU A N 1
ATOM 2260 C CA . GLU A 1 295 ? -7.344 32.927 7.377 1.00 98.25 295 GLU A CA 1
ATOM 2261 C C . GLU A 1 295 ? -5.908 33.029 7.904 1.00 98.25 295 GLU A C 1
ATOM 2263 O O . GLU A 1 295 ? -5.618 33.879 8.741 1.00 98.25 295 GLU A O 1
ATOM 2268 N N . LEU A 1 296 ? -4.996 32.213 7.370 1.00 97.69 296 LEU A N 1
ATOM 2269 C CA . LEU A 1 296 ? -3.572 32.240 7.714 1.00 97.69 296 LEU A CA 1
ATOM 2270 C C . LEU A 1 296 ? -2.794 33.389 7.044 1.00 97.69 296 LEU A C 1
ATOM 2272 O O . LEU A 1 296 ? -1.593 33.521 7.271 1.00 97.69 296 LEU A O 1
ATOM 2276 N N . GLY A 1 297 ? -3.433 34.206 6.199 1.00 97.94 297 GLY A N 1
ATOM 2277 C CA . GLY A 1 297 ? -2.750 35.239 5.411 1.00 97.94 297 GLY A CA 1
ATOM 2278 C C . GLY A 1 297 ? -1.807 34.675 4.338 1.00 97.94 297 GLY A C 1
ATOM 2279 O O . GLY A 1 297 ? -0.895 35.368 3.890 1.00 97.94 297 GLY A O 1
ATOM 2280 N N . LEU A 1 298 ? -2.013 33.422 3.927 1.00 97.31 298 LEU A N 1
ATOM 2281 C CA . LEU A 1 298 ? -1.225 32.714 2.922 1.00 97.31 298 LEU A CA 1
ATOM 2282 C C . LEU A 1 298 ? -1.942 32.699 1.567 1.00 97.31 298 LEU A C 1
ATOM 2284 O O . LEU A 1 298 ? -3.167 32.789 1.466 1.00 97.31 298 LEU A O 1
ATOM 2288 N N . LYS A 1 299 ? -1.166 32.547 0.491 1.00 96.25 299 LYS A N 1
ATOM 2289 C CA . LYS A 1 299 ? -1.696 32.359 -0.863 1.00 96.25 299 LYS A CA 1
ATOM 2290 C C . LYS A 1 299 ? -1.679 30.875 -1.210 1.00 96.25 299 LYS A C 1
ATOM 2292 O O . LYS A 1 299 ? -0.631 30.246 -1.104 1.00 96.25 299 LYS A O 1
ATOM 2297 N N . ARG A 1 300 ? -2.823 30.345 -1.649 1.00 95.62 300 ARG A N 1
ATOM 2298 C CA . ARG A 1 300 ? -2.925 28.966 -2.144 1.00 95.62 300 ARG A CA 1
ATOM 2299 C C . ARG A 1 300 ? -2.022 28.747 -3.362 1.00 95.62 300 ARG A C 1
ATOM 2301 O O . ARG A 1 300 ? -1.882 29.658 -4.188 1.00 95.62 300 ARG A O 1
ATOM 2308 N N . LYS A 1 301 ? -1.445 27.555 -3.485 1.00 96.19 301 LYS A N 1
ATOM 2309 C CA . LYS A 1 301 ? -0.555 27.165 -4.585 1.00 96.19 301 LYS A CA 1
ATOM 2310 C C . LYS A 1 301 ? -1.320 26.744 -5.839 1.00 96.19 301 LYS A C 1
ATOM 2312 O O . LYS A 1 301 ? -0.883 27.092 -6.931 1.00 96.19 301 LYS A O 1
ATOM 2317 N N . TYR A 1 302 ? -2.448 26.048 -5.686 1.00 96.44 302 TYR A N 1
ATOM 2318 C CA . TYR A 1 302 ? -3.160 25.408 -6.802 1.00 96.44 302 TYR A CA 1
ATOM 2319 C C . TYR A 1 302 ? -4.551 25.990 -7.052 1.00 96.44 302 TYR A C 1
ATOM 2321 O O . TYR A 1 302 ? -5.222 26.448 -6.129 1.00 96.44 302 TYR A O 1
ATOM 2329 N N . THR A 1 303 ? -4.985 25.960 -8.310 1.00 97.12 303 THR A N 1
ATOM 2330 C CA . THR A 1 303 ? -6.306 26.390 -8.796 1.00 97.12 303 THR A CA 1
ATOM 2331 C C . THR A 1 303 ? -7.387 25.315 -8.612 1.00 97.12 303 THR A C 1
ATOM 2333 O O . THR A 1 303 ? -7.093 24.155 -8.329 1.00 97.12 303 THR A O 1
ATOM 2336 N N . ASP A 1 304 ? -8.665 25.677 -8.787 1.00 96.81 304 ASP A N 1
ATOM 2337 C CA . ASP A 1 304 ? -9.782 24.719 -8.682 1.00 96.81 304 ASP A CA 1
ATOM 2338 C C . ASP A 1 304 ? -9.720 23.672 -9.804 1.00 96.81 304 ASP A C 1
ATOM 2340 O O . ASP A 1 304 ? -10.046 22.500 -9.605 1.00 96.81 304 ASP A O 1
ATOM 2344 N N . GLU A 1 305 ? -9.292 24.099 -10.989 1.00 96.75 305 GLU A N 1
ATOM 2345 C CA . GLU A 1 305 ? -9.083 23.262 -12.161 1.00 96.75 305 GLU A CA 1
ATOM 2346 C C . GLU A 1 305 ? -7.962 22.245 -11.938 1.00 96.75 305 GLU A C 1
ATOM 2348 O O . GLU A 1 305 ? -8.138 21.077 -12.281 1.00 96.75 305 GLU A O 1
ATOM 2353 N N . GLU A 1 306 ? -6.853 22.651 -11.316 1.00 96.25 306 GLU A N 1
ATOM 2354 C CA . GLU A 1 306 ? -5.749 21.750 -10.965 1.00 96.25 306 GLU A CA 1
ATOM 2355 C C . GLU A 1 306 ? -6.163 20.739 -9.889 1.00 96.25 306 GLU A C 1
ATOM 2357 O O . GLU A 1 306 ? -5.914 19.543 -10.044 1.00 96.25 306 GLU A O 1
ATOM 2362 N N . VAL A 1 307 ? -6.879 21.174 -8.844 1.00 96.31 307 VAL A N 1
ATOM 2363 C CA . VAL A 1 307 ? -7.445 20.255 -7.838 1.00 96.31 307 VAL A CA 1
ATOM 2364 C C . VAL A 1 307 ? -8.356 19.226 -8.508 1.00 96.31 307 VAL A C 1
ATOM 2366 O O . VAL A 1 307 ? -8.254 18.028 -8.232 1.00 96.31 307 VAL A O 1
ATOM 2369 N N . LEU A 1 308 ? -9.210 19.655 -9.442 1.00 96.06 308 LEU A N 1
ATOM 2370 C CA . LEU A 1 308 ? -10.057 18.747 -10.210 1.00 96.06 308 LEU A CA 1
ATOM 2371 C C . LEU A 1 308 ? -9.248 17.793 -11.094 1.00 96.06 308 LEU A C 1
ATOM 2373 O O . LEU A 1 308 ? -9.560 16.604 -11.127 1.00 96.06 308 LEU A O 1
ATOM 2377 N N . ALA A 1 309 ? -8.225 18.279 -11.795 1.00 95.12 309 ALA A N 1
ATOM 2378 C CA . ALA A 1 309 ? -7.374 17.449 -12.640 1.00 95.12 309 ALA A CA 1
ATOM 2379 C C . ALA A 1 309 ? -6.671 16.354 -11.826 1.00 95.12 309 ALA A C 1
ATOM 2381 O O . ALA A 1 309 ? -6.715 15.186 -12.213 1.00 95.12 309 ALA A O 1
ATOM 2382 N N . ALA A 1 310 ? -6.120 16.696 -10.660 1.00 94.00 310 ALA A N 1
ATOM 2383 C CA . ALA A 1 310 ? -5.513 15.727 -9.752 1.00 94.00 310 ALA A CA 1
ATOM 2384 C C . ALA A 1 310 ? -6.532 14.707 -9.219 1.00 94.00 310 ALA A C 1
ATOM 2386 O O . ALA A 1 310 ? -6.264 13.506 -9.228 1.00 94.00 310 ALA A O 1
ATOM 2387 N N . SER A 1 311 ? -7.735 15.164 -8.854 1.00 94.62 311 SER A N 1
ATOM 2388 C CA . SER A 1 311 ? -8.843 14.302 -8.399 1.00 94.62 311 SER A CA 1
ATOM 2389 C C . SER A 1 311 ? -9.309 13.306 -9.466 1.00 94.62 311 SER A C 1
ATOM 2391 O O . SER A 1 311 ? -9.876 12.262 -9.152 1.00 94.62 311 SER A O 1
ATOM 2393 N N . LEU A 1 312 ? -9.114 13.642 -10.743 1.00 94.88 312 LEU A N 1
ATOM 2394 C CA . LEU A 1 312 ? -9.437 12.787 -11.885 1.00 94.88 312 LEU A CA 1
ATOM 2395 C C . LEU A 1 312 ? -8.230 11.976 -12.384 1.00 94.88 312 LEU A C 1
ATOM 2397 O O . LEU A 1 312 ? -8.396 11.088 -13.223 1.00 94.88 312 LEU A O 1
ATOM 2401 N N . GLY A 1 313 ? -7.032 12.247 -11.857 1.00 91.88 313 GLY A N 1
ATOM 2402 C CA . GLY A 1 313 ? -5.758 11.749 -12.370 1.00 91.88 313 GLY A CA 1
ATOM 2403 C C . GLY A 1 313 ? -5.657 10.227 -12.408 1.00 91.88 313 GLY A C 1
ATOM 2404 O O . GLY A 1 313 ? -5.108 9.677 -13.358 1.00 91.88 313 GLY A O 1
ATOM 2405 N N . VAL A 1 314 ? -6.239 9.533 -11.426 1.00 91.31 314 VAL A N 1
ATOM 2406 C CA . VAL A 1 314 ? -6.174 8.065 -11.364 1.00 91.31 314 VAL A CA 1
ATOM 2407 C C . VAL A 1 314 ? -6.923 7.389 -12.517 1.00 91.31 314 VAL A C 1
ATOM 2409 O O . VAL A 1 314 ? -6.374 6.504 -13.166 1.00 91.31 314 VAL A O 1
ATOM 2412 N N . GLU A 1 315 ? -8.138 7.836 -12.846 1.00 93.50 315 GLU A N 1
ATOM 2413 C CA . GLU A 1 315 ? -8.876 7.264 -13.982 1.00 93.50 315 GLU A CA 1
ATOM 2414 C C . GLU A 1 315 ? -8.323 7.759 -15.315 1.00 93.50 315 GLU A C 1
ATOM 2416 O O . GLU A 1 315 ? -8.340 7.023 -16.298 1.00 93.50 315 GLU A O 1
ATOM 2421 N N . LEU A 1 316 ? -7.780 8.980 -15.358 1.00 93.19 316 LEU A N 1
ATOM 2422 C CA . LEU A 1 316 ? -7.051 9.458 -16.532 1.00 93.19 316 LEU A CA 1
ATOM 2423 C C . LEU A 1 316 ? -5.828 8.588 -16.823 1.00 93.19 316 LEU A C 1
ATOM 2425 O O . LEU A 1 316 ? -5.570 8.301 -17.988 1.00 93.19 316 LEU A O 1
ATOM 2429 N N . SER A 1 317 ? -5.118 8.129 -15.790 1.00 90.94 317 SER A N 1
ATOM 2430 C CA . SER A 1 317 ? -4.000 7.196 -15.935 1.00 90.94 317 SER A CA 1
ATOM 2431 C C . SER A 1 317 ? -4.458 5.843 -16.492 1.00 90.94 317 SER A C 1
ATOM 2433 O O . SER A 1 317 ? -3.909 5.408 -17.500 1.00 90.94 317 SER A O 1
ATOM 2435 N N . ASN A 1 318 ? -5.530 5.246 -15.950 1.00 91.56 318 ASN A N 1
ATOM 2436 C CA . ASN A 1 318 ? -6.116 4.004 -16.489 1.00 91.56 318 ASN A CA 1
ATOM 2437 C C . ASN A 1 318 ? -6.510 4.130 -17.967 1.00 91.56 318 ASN A C 1
ATOM 2439 O O . ASN A 1 318 ? -6.230 3.257 -18.789 1.00 91.56 318 ASN A O 1
ATOM 2443 N N . VAL A 1 319 ? -7.180 5.231 -18.311 1.00 92.38 319 VAL A N 1
ATOM 2444 C CA . VAL A 1 319 ? -7.616 5.508 -19.682 1.00 92.38 319 VAL A CA 1
ATOM 2445 C C . VAL A 1 319 ? -6.416 5.719 -20.605 1.00 92.38 319 VAL A C 1
ATOM 2447 O O . VAL A 1 319 ? -6.429 5.223 -21.730 1.00 92.38 319 VAL A O 1
ATOM 2450 N N . ALA A 1 320 ? -5.380 6.423 -20.147 1.00 89.81 320 ALA A N 1
ATOM 2451 C CA . ALA A 1 320 ? -4.156 6.635 -20.913 1.00 89.81 320 ALA A CA 1
ATOM 2452 C C . ALA A 1 320 ? -3.393 5.323 -21.148 1.00 89.81 320 ALA A C 1
ATOM 2454 O O . ALA A 1 320 ? -2.914 5.095 -22.256 1.00 89.81 320 ALA A O 1
ATOM 2455 N N . GLU A 1 321 ? -3.325 4.439 -20.151 1.00 89.56 321 GLU A N 1
ATOM 2456 C CA . GLU A 1 321 ? -2.670 3.133 -20.270 1.00 89.56 321 GLU A CA 1
ATOM 2457 C C . GLU A 1 321 ? -3.375 2.247 -21.307 1.00 89.56 321 GLU A C 1
ATOM 2459 O O . GLU A 1 321 ? -2.739 1.745 -22.236 1.00 89.56 321 GLU A O 1
ATOM 2464 N N . GLY A 1 322 ? -4.704 2.132 -21.215 1.00 92.00 322 GLY A N 1
ATOM 2465 C CA . GLY A 1 322 ? -5.501 1.388 -22.189 1.00 92.00 322 GLY A CA 1
ATOM 2466 C C . GLY A 1 322 ? -5.450 1.996 -23.593 1.00 92.00 322 GLY A C 1
ATOM 2467 O O . GLY A 1 322 ? -5.373 1.265 -24.580 1.00 92.00 322 GLY A O 1
ATOM 2468 N N . LEU A 1 323 ? -5.452 3.331 -23.703 1.00 91.06 323 LEU A N 1
ATOM 2469 C CA . LEU A 1 323 ? -5.301 4.035 -24.980 1.00 91.06 323 LEU A CA 1
ATOM 2470 C C . LEU A 1 323 ? -3.935 3.751 -25.609 1.00 91.06 323 LEU A C 1
ATOM 2472 O O . LEU A 1 323 ? -3.870 3.468 -26.802 1.00 91.06 323 LEU A O 1
ATOM 2476 N N . SER A 1 324 ? -2.864 3.814 -24.814 1.00 88.06 324 SER A N 1
ATOM 2477 C CA . SER A 1 324 ? -1.506 3.519 -25.267 1.00 88.06 324 SER A CA 1
ATOM 2478 C C . SER A 1 324 ? -1.419 2.094 -25.804 1.00 88.06 324 SER A C 1
ATOM 2480 O O . SER A 1 324 ? -0.955 1.883 -26.923 1.00 88.06 324 SER A O 1
ATOM 2482 N N . ARG A 1 325 ? -1.967 1.116 -25.070 1.00 90.81 325 ARG A N 1
ATOM 2483 C CA . ARG A 1 325 ? -1.963 -0.277 -25.522 1.00 90.81 325 ARG A CA 1
ATOM 2484 C C . ARG A 1 325 ? -2.767 -0.481 -26.807 1.00 90.81 325 ARG A C 1
ATOM 2486 O O . ARG A 1 325 ? -2.283 -1.141 -27.719 1.00 90.81 325 ARG A O 1
ATOM 2493 N N . ASN A 1 326 ? -3.959 0.105 -26.909 1.00 92.12 326 ASN A N 1
ATOM 2494 C CA . ASN A 1 326 ? -4.759 0.026 -28.134 1.00 92.12 326 ASN A CA 1
ATOM 2495 C C . ASN A 1 326 ? -4.045 0.689 -29.326 1.00 92.12 326 ASN A C 1
ATOM 2497 O O . ASN A 1 326 ? -4.161 0.210 -30.449 1.00 92.12 326 ASN A O 1
ATOM 2501 N N . MET A 1 327 ? -3.274 1.755 -29.085 1.00 88.75 327 MET A N 1
ATOM 2502 C CA . MET A 1 327 ? -2.469 2.417 -30.113 1.00 88.75 327 MET A CA 1
ATOM 2503 C C . MET A 1 327 ? -1.298 1.549 -30.596 1.00 88.75 327 MET A C 1
ATOM 2505 O O . MET A 1 327 ? -0.945 1.621 -31.769 1.00 88.75 327 MET A O 1
ATOM 2509 N N . GLU A 1 328 ? -0.697 0.738 -29.718 1.00 88.06 328 GLU A N 1
ATOM 2510 C CA . GLU A 1 328 ? 0.340 -0.226 -30.112 1.00 88.06 328 GLU A CA 1
ATOM 2511 C C . GLU A 1 328 ? -0.220 -1.364 -30.979 1.00 88.06 328 GLU A C 1
ATOM 2513 O O . GLU A 1 328 ? 0.452 -1.797 -31.910 1.00 88.06 328 GLU A O 1
ATOM 2518 N N . GLU A 1 329 ? -1.427 -1.850 -30.680 1.00 89.38 329 GLU A N 1
ATOM 2519 C CA . GLU A 1 329 ? -2.033 -2.983 -31.396 1.00 89.38 329 GLU A CA 1
ATOM 2520 C C . GLU A 1 329 ? -2.733 -2.584 -32.698 1.00 89.38 329 GLU A C 1
ATOM 2522 O O . GLU A 1 329 ? -2.569 -3.249 -33.719 1.00 89.38 329 GLU A O 1
ATOM 2527 N N . ASP A 1 330 ? -3.522 -1.510 -32.667 1.00 92.19 330 ASP A N 1
ATOM 2528 C CA . ASP A 1 330 ? -4.288 -1.020 -33.811 1.00 92.19 330 ASP A CA 1
ATOM 2529 C C . ASP A 1 330 ? -4.301 0.520 -33.813 1.00 92.19 330 ASP A C 1
ATOM 2531 O O . ASP A 1 330 ? -5.273 1.161 -33.374 1.00 92.19 330 ASP A O 1
ATOM 2535 N N . PRO A 1 331 ? -3.212 1.154 -34.290 1.00 89.56 331 PRO A N 1
ATOM 2536 C CA . PRO A 1 331 ? -3.103 2.607 -34.306 1.00 89.56 331 PRO A CA 1
ATOM 2537 C C . PRO A 1 331 ? -4.174 3.258 -35.188 1.00 89.56 331 PRO A C 1
ATOM 2539 O O . PRO A 1 331 ? -4.663 4.340 -34.861 1.00 89.56 331 PRO A O 1
ATOM 2542 N N . GLY A 1 332 ? -4.575 2.601 -36.282 1.00 89.56 332 GLY A N 1
ATOM 2543 C CA . GLY A 1 332 ? -5.552 3.128 -37.234 1.00 89.56 332 GLY A CA 1
ATOM 2544 C C . GLY A 1 332 ? -6.944 3.254 -36.620 1.00 89.56 332 GLY A C 1
ATOM 2545 O O . GLY A 1 332 ? -7.524 4.346 -36.602 1.00 89.56 332 GLY A O 1
ATOM 2546 N N . GLN A 1 333 ? -7.466 2.163 -36.056 1.00 91.75 333 GLN A N 1
ATOM 2547 C CA . GLN A 1 333 ? -8.778 2.172 -35.410 1.00 91.75 333 GLN A CA 1
ATOM 2548 C C . GLN A 1 333 ? -8.777 3.029 -34.139 1.00 91.75 333 GLN A C 1
ATOM 2550 O O . GLN A 1 333 ? -9.746 3.749 -33.872 1.00 91.75 333 GLN A O 1
ATOM 2555 N N . THR A 1 334 ? -7.693 2.995 -33.360 1.00 89.81 334 THR A N 1
ATOM 2556 C CA . THR A 1 334 ? -7.561 3.801 -32.138 1.00 89.81 334 THR A CA 1
ATOM 2557 C C . THR A 1 334 ? -7.576 5.293 -32.454 1.00 89.81 334 THR A C 1
ATOM 2559 O O . THR A 1 334 ? -8.295 6.056 -31.803 1.00 89.81 334 THR A O 1
ATOM 2562 N N . LEU A 1 335 ? -6.865 5.713 -33.501 1.00 87.25 335 LEU A N 1
ATOM 2563 C CA . LEU A 1 335 ? -6.874 7.088 -33.985 1.00 87.25 335 LEU A CA 1
ATOM 2564 C C . LEU A 1 335 ? -8.257 7.517 -34.498 1.00 87.25 335 LEU A C 1
ATOM 2566 O O . LEU A 1 335 ? -8.718 8.613 -34.170 1.00 87.25 335 LEU A O 1
ATOM 2570 N N . ALA A 1 336 ? -8.947 6.666 -35.261 1.00 87.62 336 ALA A N 1
ATOM 2571 C CA . ALA A 1 336 ? -10.307 6.943 -35.731 1.00 87.62 336 ALA A CA 1
ATOM 2572 C C . ALA A 1 336 ? -11.287 7.128 -34.555 1.00 87.62 336 ALA A C 1
ATOM 2574 O O . ALA A 1 336 ? -12.045 8.098 -34.503 1.00 87.62 336 ALA A O 1
ATOM 2575 N N . ASN A 1 337 ? -11.216 6.254 -33.548 1.00 89.06 337 ASN A N 1
ATOM 2576 C CA . ASN A 1 337 ? -12.034 6.358 -32.338 1.00 89.06 337 ASN A CA 1
ATOM 2577 C C . ASN A 1 337 ? -11.714 7.623 -31.529 1.00 89.06 337 ASN A C 1
ATOM 2579 O O . ASN A 1 337 ? -12.615 8.269 -30.981 1.00 89.06 337 ASN A O 1
ATOM 2583 N N . PHE A 1 338 ? -10.433 7.986 -31.446 1.00 86.50 338 PHE A N 1
ATOM 2584 C CA . PHE A 1 338 ? -9.971 9.176 -30.743 1.00 86.50 338 PHE A CA 1
ATOM 2585 C C . PHE A 1 338 ? -10.423 10.467 -31.437 1.00 86.50 338 PHE A C 1
ATOM 2587 O O . PHE A 1 338 ? -11.008 11.333 -30.786 1.00 86.50 338 PHE A O 1
ATOM 2594 N N . THR A 1 339 ? -10.222 10.581 -32.752 1.00 86.75 339 THR A N 1
ATOM 2595 C CA . THR A 1 339 ? -10.658 11.743 -33.550 1.00 86.75 339 THR A CA 1
ATOM 2596 C C . THR A 1 339 ? -12.171 11.931 -33.476 1.00 86.75 339 THR A C 1
ATOM 2598 O O . THR A 1 339 ? -12.625 13.042 -33.203 1.00 86.75 339 THR A O 1
ATOM 2601 N N . ALA A 1 340 ? -12.950 10.848 -33.565 1.00 88.81 340 ALA A N 1
ATOM 2602 C CA . ALA A 1 340 ? -14.397 10.880 -33.354 1.00 88.81 340 ALA A CA 1
ATOM 2603 C C . ALA A 1 340 ? -14.785 11.316 -31.927 1.00 88.81 340 ALA A C 1
ATOM 2605 O O . ALA A 1 340 ? -15.750 12.055 -31.735 1.00 88.81 340 ALA A O 1
ATOM 2606 N N . SER A 1 341 ? -14.028 10.893 -30.910 1.00 88.50 341 SER A N 1
ATOM 2607 C CA . SER A 1 341 ? -14.314 11.208 -29.503 1.00 88.50 341 SER A CA 1
ATOM 2608 C C . SER A 1 341 ? -13.936 12.634 -29.095 1.00 88.50 341 SER A C 1
ATOM 2610 O O . SER A 1 341 ? -14.584 13.200 -28.208 1.00 88.50 341 SER A O 1
ATOM 2612 N N . CYS A 1 342 ? -12.888 13.197 -29.696 1.00 89.50 342 CYS A N 1
ATOM 2613 C CA . CYS A 1 342 ? -12.336 14.508 -29.350 1.00 89.50 342 CYS A CA 1
ATOM 2614 C C . CYS A 1 342 ? -12.625 15.601 -30.387 1.00 89.50 342 CYS A C 1
ATOM 2616 O O . CYS A 1 342 ? -12.310 16.760 -30.131 1.00 89.50 342 CYS A O 1
ATOM 2618 N N . GLY A 1 343 ? -13.233 15.264 -31.530 1.00 86.06 343 GLY A N 1
ATOM 2619 C CA . GLY A 1 343 ? -13.549 16.220 -32.595 1.00 86.06 343 GLY A CA 1
ATOM 2620 C C . GLY A 1 343 ? -12.308 16.808 -33.270 1.00 86.06 343 GLY A C 1
ATOM 2621 O O . GLY A 1 343 ? -12.343 17.944 -33.734 1.00 86.06 343 GLY A O 1
ATOM 2622 N N . LEU A 1 344 ? -11.197 16.066 -33.281 1.00 79.06 344 LEU A N 1
ATOM 2623 C CA . LEU A 1 344 ? -9.934 16.523 -33.854 1.00 79.06 344 LEU A CA 1
ATOM 2624 C C . LEU A 1 344 ? -9.864 16.145 -35.336 1.00 79.06 344 LEU A C 1
ATOM 2626 O O . LEU A 1 344 ? -9.878 14.965 -35.677 1.00 79.06 344 LEU A O 1
ATOM 2630 N N . THR A 1 345 ? -9.746 17.143 -36.210 1.00 75.56 345 THR A N 1
ATOM 2631 C CA . THR A 1 345 ? -9.396 16.957 -37.623 1.00 75.56 345 THR A CA 1
ATOM 2632 C C . THR A 1 345 ? -7.882 17.083 -37.772 1.00 75.56 345 THR A C 1
ATOM 2634 O O . THR A 1 345 ? -7.349 18.184 -37.633 1.00 75.56 345 THR A O 1
ATOM 2637 N N . LEU A 1 346 ? -7.182 15.974 -38.025 1.00 72.44 346 LEU A N 1
ATOM 2638 C CA . LEU A 1 346 ? -5.725 15.967 -38.190 1.00 72.44 346 LEU A CA 1
ATOM 2639 C C . LEU A 1 346 ? -5.335 15.591 -39.628 1.00 72.44 346 LEU A C 1
ATOM 2641 O O . LEU A 1 346 ? -5.886 14.628 -40.164 1.00 72.44 346 LEU A O 1
ATOM 2645 N N . PRO A 1 347 ? -4.380 16.306 -40.254 1.00 75.75 347 PRO A N 1
ATOM 2646 C CA . PRO A 1 347 ? -3.729 15.828 -41.470 1.00 75.75 347 PRO A CA 1
ATOM 2647 C C . PRO A 1 347 ? -2.911 14.556 -41.175 1.00 75.75 347 PRO A C 1
ATOM 2649 O O . PRO A 1 347 ? -2.506 14.326 -40.035 1.00 75.75 347 PRO A O 1
ATOM 2652 N N . LEU A 1 348 ? -2.642 13.739 -42.201 1.00 72.31 348 LEU A N 1
ATOM 2653 C CA . LEU A 1 348 ? -1.979 12.429 -42.068 1.00 72.31 348 LEU A CA 1
ATOM 2654 C C . LEU A 1 348 ? -0.602 12.505 -41.373 1.00 72.31 348 LEU A C 1
ATOM 2656 O O . LEU A 1 348 ? -0.242 11.621 -40.603 1.00 72.31 348 LEU A O 1
ATOM 2660 N N . GLU A 1 349 ? 0.151 13.581 -41.589 1.00 73.81 349 GLU A N 1
ATOM 2661 C CA . GLU A 1 349 ? 1.431 13.816 -40.903 1.00 73.81 349 GLU A CA 1
ATOM 2662 C C . GLU A 1 349 ? 1.228 14.056 -39.397 1.00 73.81 349 GLU A C 1
ATOM 2664 O O . GLU A 1 349 ? 1.892 13.438 -38.565 1.00 73.81 349 GLU A O 1
ATOM 2669 N N . GLY A 1 350 ? 0.213 14.847 -39.033 1.00 73.62 350 GLY A N 1
ATOM 2670 C CA . GLY A 1 350 ? -0.177 15.069 -37.639 1.00 73.62 350 GLY A CA 1
ATOM 2671 C C . GLY A 1 350 ? -0.723 13.813 -36.950 1.00 73.62 350 GLY A C 1
ATOM 2672 O O . GLY A 1 350 ? -0.639 13.703 -35.729 1.00 73.62 350 GLY A O 1
ATOM 2673 N N . ALA A 1 351 ? -1.240 12.842 -37.709 1.00 73.50 351 ALA A N 1
ATOM 2674 C CA . ALA A 1 351 ? -1.666 11.548 -37.182 1.00 73.50 351 ALA A CA 1
ATOM 2675 C C . ALA A 1 351 ? -0.485 10.693 -36.693 1.00 73.50 351 ALA A C 1
ATOM 2677 O O . ALA A 1 351 ? -0.585 10.070 -35.638 1.00 73.50 351 ALA A O 1
ATOM 2678 N N . MET A 1 352 ? 0.648 10.694 -37.400 1.00 75.31 352 MET A N 1
ATOM 2679 C CA . MET A 1 352 ? 1.839 9.941 -36.980 1.00 75.31 352 MET A CA 1
ATOM 2680 C C . MET A 1 352 ? 2.508 10.553 -35.748 1.00 75.31 352 MET A C 1
ATOM 2682 O O . MET A 1 352 ? 2.909 9.828 -34.832 1.00 75.31 352 MET A O 1
ATOM 2686 N N . ASP A 1 353 ? 2.579 11.881 -35.689 1.00 75.81 353 ASP A N 1
ATOM 2687 C CA . ASP A 1 353 ? 3.059 12.587 -34.500 1.00 75.81 353 ASP A CA 1
ATOM 2688 C C . ASP A 1 353 ? 2.107 12.406 -33.314 1.00 75.81 353 ASP A C 1
ATOM 2690 O O . ASP A 1 353 ? 2.558 12.292 -32.173 1.00 75.81 353 ASP A O 1
ATOM 2694 N N . LEU A 1 354 ? 0.801 12.280 -33.571 1.00 71.75 354 LEU A N 1
ATOM 2695 C CA . LEU A 1 354 ? -0.183 11.909 -32.560 1.00 71.75 354 LEU A CA 1
ATOM 2696 C C . LEU A 1 354 ? 0.020 10.488 -32.048 1.00 71.75 354 LEU A C 1
ATOM 2698 O O . LEU A 1 354 ? 0.013 10.305 -30.838 1.00 71.75 354 LEU A O 1
ATOM 2702 N N . ILE A 1 355 ? 0.240 9.500 -32.916 1.00 74.75 355 ILE A N 1
ATOM 2703 C CA . ILE A 1 355 ? 0.509 8.114 -32.503 1.00 74.75 355 ILE A CA 1
ATOM 2704 C C . ILE A 1 355 ? 1.722 8.073 -31.563 1.00 74.75 355 ILE A C 1
ATOM 2706 O O . ILE A 1 355 ? 1.636 7.540 -30.455 1.00 74.75 355 ILE A O 1
ATOM 2710 N N . LYS A 1 356 ? 2.828 8.719 -31.957 1.00 74.25 356 LYS A N 1
ATOM 2711 C CA . LYS A 1 356 ? 4.034 8.829 -31.120 1.00 74.25 356 LYS A CA 1
ATOM 2712 C C . LYS A 1 356 ? 3.767 9.602 -29.830 1.00 74.25 356 LYS A C 1
ATOM 2714 O O . LYS A 1 356 ? 4.222 9.194 -28.765 1.00 74.25 356 LYS A O 1
ATOM 2719 N N . GLY A 1 357 ? 3.029 10.705 -29.918 1.00 69.69 357 GLY A N 1
ATOM 2720 C CA . GLY A 1 357 ? 2.678 11.553 -28.787 1.00 69.69 357 GLY A CA 1
ATOM 2721 C C . GLY A 1 357 ? 1.834 10.816 -27.752 1.00 69.69 357 GLY A C 1
ATOM 2722 O O . GLY A 1 357 ? 2.188 10.855 -26.580 1.00 69.69 357 GLY A O 1
ATOM 2723 N N . VAL A 1 358 ? 0.783 10.109 -28.185 1.00 68.19 358 VAL A N 1
ATOM 2724 C CA . VAL A 1 358 ? -0.146 9.313 -27.361 1.00 68.19 358 VAL A CA 1
ATOM 2725 C C . VAL A 1 358 ? 0.567 8.147 -26.692 1.00 68.19 358 VAL A C 1
ATOM 2727 O O . VAL A 1 358 ? 0.436 7.998 -25.481 1.00 68.19 358 VAL A O 1
ATOM 2730 N N . ALA A 1 359 ? 1.378 7.382 -27.431 1.00 66.06 359 ALA A N 1
ATOM 2731 C CA . ALA A 1 359 ? 2.196 6.310 -26.853 1.00 66.06 359 ALA A CA 1
ATOM 2732 C C . ALA A 1 359 ? 3.172 6.836 -25.778 1.00 66.06 359 ALA A C 1
ATOM 2734 O O . ALA A 1 359 ? 3.589 6.111 -24.879 1.00 66.06 359 ALA A O 1
ATOM 2735 N N . GLN A 1 360 ? 3.518 8.127 -25.847 1.00 66.06 360 GLN A N 1
ATOM 2736 C CA . GLN A 1 360 ? 4.338 8.827 -24.861 1.00 66.06 360 GLN A CA 1
ATOM 2737 C C . GLN A 1 360 ? 3.533 9.645 -23.836 1.00 66.06 360 GLN A C 1
ATOM 2739 O O . GLN A 1 360 ? 4.156 10.251 -22.957 1.00 66.06 360 GLN A O 1
ATOM 2744 N N . VAL A 1 361 ? 2.195 9.719 -23.915 1.00 59.66 361 VAL A N 1
ATOM 2745 C CA . VAL A 1 361 ? 1.346 10.252 -22.831 1.00 59.66 361 VAL A CA 1
ATOM 2746 C C . VAL A 1 361 ? 1.302 9.181 -21.751 1.00 59.66 361 VAL A C 1
ATOM 2748 O O . VAL A 1 361 ? 0.319 8.479 -21.549 1.00 59.66 361 VAL A O 1
ATOM 2751 N N . SER A 1 362 ? 2.423 9.018 -21.063 1.00 61.31 362 SER A N 1
ATOM 2752 C CA . SER A 1 362 ? 2.504 8.154 -19.906 1.00 61.31 362 SER A CA 1
ATOM 2753 C C . SER A 1 362 ? 2.271 9.029 -18.686 1.00 61.31 362 SER A C 1
ATOM 2755 O O . SER A 1 362 ? 3.200 9.581 -18.100 1.00 61.31 362 SER A O 1
ATOM 2757 N N . LEU A 1 363 ? 1.000 9.184 -18.312 1.00 57.72 363 LEU A N 1
ATOM 2758 C CA . LEU A 1 363 ? 0.638 9.599 -16.961 1.00 57.72 363 LEU A CA 1
ATOM 2759 C C . LEU A 1 363 ? 0.953 8.404 -16.053 1.00 57.72 363 LEU A C 1
ATOM 2761 O O . LEU A 1 363 ? 0.040 7.668 -15.682 1.00 57.72 363 LEU A O 1
ATOM 2765 N N . LYS A 1 364 ? 2.243 8.133 -15.795 1.00 64.12 364 LYS A N 1
ATOM 2766 C CA . LYS A 1 364 ? 2.723 6.998 -14.987 1.00 64.12 364 LYS A CA 1
ATOM 2767 C C . LYS A 1 364 ? 2.335 7.184 -13.516 1.00 64.12 364 LYS A C 1
ATOM 2769 O O . LYS A 1 364 ? 3.186 7.314 -12.649 1.00 64.12 364 LYS A O 1
ATOM 2774 N N . LEU A 1 365 ? 1.043 7.197 -13.212 1.00 69.81 365 LEU A N 1
ATOM 2775 C CA . LEU A 1 365 ? 0.539 6.950 -11.869 1.00 69.81 365 LEU A CA 1
ATOM 2776 C C . LEU A 1 365 ? 0.414 5.437 -11.728 1.00 69.81 365 LEU A C 1
ATOM 2778 O O . LEU A 1 365 ? -0.684 4.887 -11.694 1.00 69.81 365 LEU A O 1
ATOM 2782 N N . LYS A 1 366 ? 1.564 4.757 -11.723 1.00 80.38 366 LYS A N 1
ATOM 2783 C CA . LYS A 1 366 ? 1.595 3.309 -11.553 1.00 80.38 366 LYS A CA 1
ATOM 2784 C C . LYS A 1 366 ? 1.078 2.973 -10.167 1.00 80.38 366 LYS A C 1
ATOM 2786 O O . LYS A 1 366 ? 1.542 3.548 -9.178 1.00 80.38 366 LYS A O 1
ATOM 2791 N N . ARG A 1 367 ? 0.140 2.033 -10.102 1.00 80.69 367 ARG A N 1
ATOM 2792 C CA . ARG A 1 367 ? -0.293 1.449 -8.839 1.00 80.69 367 ARG A CA 1
ATOM 2793 C C . ARG A 1 367 ? -0.222 -0.064 -8.907 1.00 80.69 367 ARG A C 1
ATOM 2795 O O . ARG A 1 367 ? -0.484 -0.681 -9.937 1.00 80.69 367 ARG A O 1
ATOM 2802 N N . GLY A 1 368 ? 0.147 -0.643 -7.781 1.00 89.38 368 GLY A N 1
ATOM 2803 C CA . GLY A 1 368 ? 0.055 -2.058 -7.485 1.00 89.38 368 GLY A CA 1
ATOM 2804 C C . GLY A 1 368 ? -0.693 -2.225 -6.173 1.00 89.38 368 GLY A C 1
ATOM 2805 O O . GLY A 1 368 ? -0.810 -1.289 -5.387 1.00 89.38 368 GLY A O 1
ATOM 2806 N N . CYS A 1 369 ? -1.257 -3.395 -5.938 1.00 95.25 369 CYS A N 1
ATOM 2807 C CA . CYS A 1 369 ? -1.899 -3.716 -4.682 1.00 95.25 369 CYS A CA 1
ATOM 2808 C C . CYS A 1 369 ? -1.730 -5.207 -4.401 1.00 95.25 369 CYS A C 1
ATOM 2810 O O . CYS A 1 369 ? -1.733 -6.038 -5.309 1.00 95.25 369 CYS A O 1
ATOM 2812 N N . LEU A 1 370 ? -1.631 -5.530 -3.119 1.00 98.00 370 LEU A N 1
ATOM 2813 C CA . LEU A 1 370 ? -1.898 -6.862 -2.593 1.00 98.00 370 LEU A CA 1
ATOM 2814 C C . LEU A 1 370 ? -2.975 -6.695 -1.540 1.00 98.00 370 LEU A C 1
ATOM 2816 O O . LEU A 1 370 ? -2.889 -5.785 -0.721 1.00 98.00 370 LEU A O 1
ATOM 2820 N N . GLY A 1 371 ? -3.966 -7.569 -1.540 1.00 98.25 371 GLY A N 1
ATOM 2821 C CA . GLY A 1 371 ? -4.956 -7.651 -0.483 1.00 98.25 371 GLY A CA 1
ATOM 2822 C C . GLY A 1 371 ? -5.236 -9.096 -0.150 1.00 98.25 371 GLY A C 1
ATOM 2823 O O . GLY A 1 371 ? -5.104 -9.971 -1.002 1.00 98.25 371 GLY A O 1
ATOM 2824 N N . PHE A 1 372 ? -5.607 -9.350 1.092 1.00 98.69 372 PHE A N 1
ATOM 2825 C CA . PHE A 1 372 ? -6.108 -10.650 1.493 1.00 98.69 372 PHE A CA 1
ATOM 2826 C C . PHE A 1 372 ? -7.077 -10.517 2.654 1.00 98.69 372 PHE A C 1
ATOM 2828 O O . PHE A 1 372 ? -7.014 -9.570 3.442 1.00 98.69 372 PHE A O 1
ATOM 2835 N N . ILE A 1 373 ? -7.983 -11.480 2.749 1.00 98.44 373 ILE A N 1
ATOM 2836 C CA . ILE A 1 373 ? -8.943 -11.589 3.836 1.00 98.44 373 ILE A CA 1
ATOM 2837 C C . ILE A 1 373 ? -8.763 -12.937 4.520 1.00 98.44 373 ILE A C 1
ATOM 2839 O O . ILE A 1 373 ? -8.582 -13.952 3.854 1.00 98.44 373 ILE A O 1
ATOM 2843 N N . VAL A 1 374 ? -8.836 -12.937 5.848 1.00 97.25 374 VAL A N 1
ATOM 2844 C CA . VAL A 1 374 ? -8.883 -14.130 6.702 1.00 97.25 374 VAL A CA 1
ATOM 2845 C C . VAL A 1 374 ? -10.058 -14.016 7.661 1.00 97.25 374 VAL A C 1
ATOM 2847 O O . VAL A 1 374 ? -10.283 -12.969 8.270 1.00 97.25 374 VAL A O 1
ATOM 2850 N N . SER A 1 375 ? -10.819 -15.097 7.794 1.00 94.69 375 SER A N 1
ATOM 2851 C CA . SER A 1 375 ? -12.060 -15.129 8.566 1.00 94.69 375 SER A CA 1
ATOM 2852 C C . SER A 1 375 ? -12.295 -16.503 9.206 1.00 94.69 375 SER A C 1
ATOM 2854 O O . SER A 1 375 ? -11.494 -17.427 9.036 1.00 94.69 375 SER A O 1
ATOM 2856 N N . GLY A 1 376 ? -13.383 -16.627 9.970 1.00 90.81 376 GLY A N 1
ATOM 2857 C CA . GLY A 1 376 ? -13.872 -17.908 10.477 1.00 90.81 376 GLY A CA 1
ATOM 2858 C C . GLY A 1 376 ? -12.914 -18.602 11.447 1.00 90.81 376 GLY A C 1
ATOM 2859 O O . GLY A 1 376 ? -12.444 -18.021 12.428 1.00 90.81 376 GLY A O 1
ATOM 2860 N N . GLU A 1 377 ? -12.641 -19.881 11.185 1.00 89.44 377 GLU A N 1
ATOM 2861 C CA . GLU A 1 377 ? -11.808 -20.717 12.055 1.00 89.44 377 GLU A CA 1
ATOM 2862 C C . GLU A 1 377 ? -10.362 -20.218 12.145 1.00 89.44 377 GLU A C 1
ATOM 2864 O O . GLU A 1 377 ? -9.738 -20.349 13.201 1.00 89.44 377 GLU A O 1
ATOM 2869 N N . LEU A 1 378 ? -9.842 -19.595 11.080 1.00 93.44 378 LEU A N 1
ATOM 2870 C CA . LEU A 1 378 ? -8.467 -19.094 11.031 1.00 93.44 378 LEU A CA 1
ATOM 2871 C C . LEU A 1 378 ? -8.193 -18.056 12.112 1.00 93.44 378 LEU A C 1
ATOM 2873 O O . LEU A 1 378 ? -7.121 -18.063 12.703 1.00 93.44 378 LEU A O 1
ATOM 2877 N N . THR A 1 379 ? -9.160 -17.198 12.421 1.00 94.88 379 THR A N 1
ATOM 2878 C CA . THR A 1 379 ? -9.015 -16.165 13.456 1.00 94.88 379 THR A CA 1
ATOM 2879 C C . THR A 1 379 ? -9.459 -16.659 14.834 1.00 94.88 379 THR A C 1
ATOM 2881 O O . THR A 1 379 ? -9.460 -15.895 15.796 1.00 94.88 379 THR A O 1
ATOM 2884 N N . GLY A 1 380 ? -9.877 -17.925 14.960 1.00 88.75 380 GLY A N 1
ATOM 2885 C CA . GLY A 1 380 ? -10.452 -18.467 16.194 1.00 88.75 380 GLY A CA 1
ATOM 2886 C C . GLY A 1 380 ? -11.737 -17.761 16.630 1.00 88.75 380 GLY A C 1
ATOM 2887 O O . GLY A 1 380 ? -12.026 -17.728 17.822 1.00 88.75 380 GLY A O 1
ATOM 2888 N N . GLY A 1 381 ? -12.468 -17.149 15.692 1.00 83.38 381 GLY A N 1
ATOM 2889 C CA . GLY A 1 381 ? -13.628 -16.307 15.994 1.00 83.38 381 GLY A CA 1
ATOM 2890 C C . GLY A 1 381 ? -13.279 -14.906 16.513 1.00 83.38 381 GLY A C 1
ATOM 2891 O O . GLY A 1 381 ? -14.186 -14.129 16.801 1.00 83.38 381 GLY A O 1
ATOM 2892 N N . ASN A 1 382 ? -11.994 -14.536 16.591 1.00 79.56 382 ASN A N 1
ATOM 2893 C CA . ASN A 1 382 ? -11.561 -13.202 17.030 1.00 79.56 382 ASN A CA 1
ATOM 2894 C C . ASN A 1 382 ? -11.782 -12.107 15.972 1.00 79.56 382 ASN A C 1
ATOM 2896 O O . ASN A 1 382 ? -11.471 -10.938 16.215 1.00 79.56 382 ASN A O 1
ATOM 2900 N N . GLY A 1 383 ? -12.318 -12.460 14.803 1.00 87.81 383 GLY A N 1
ATOM 2901 C CA . GLY A 1 383 ? -12.839 -11.507 13.834 1.00 87.81 383 GLY A CA 1
ATOM 2902 C C . GLY A 1 383 ? -12.554 -11.873 12.384 1.00 87.81 383 GLY A C 1
ATOM 2903 O O . GLY A 1 383 ? -12.385 -13.042 12.045 1.00 87.81 383 GLY A O 1
ATOM 2904 N N . MET A 1 384 ? -12.521 -10.858 11.527 1.00 96.62 384 MET A N 1
ATOM 2905 C CA . MET A 1 384 ? -12.252 -10.984 10.095 1.00 96.62 384 MET A CA 1
ATOM 2906 C C . MET A 1 384 ? -11.247 -9.906 9.715 1.00 96.62 384 MET A C 1
ATOM 2908 O O . MET A 1 384 ? -11.609 -8.729 9.723 1.00 96.62 384 MET A O 1
ATOM 2912 N N . TYR A 1 385 ? -10.008 -10.295 9.408 1.00 98.38 385 TYR A N 1
ATOM 2913 C CA . TYR A 1 385 ? -8.989 -9.345 8.974 1.00 98.38 385 TYR A CA 1
ATOM 2914 C C . TYR A 1 385 ? -9.043 -9.176 7.463 1.00 98.38 385 TYR A C 1
ATOM 2916 O O . TYR A 1 385 ? -8.916 -10.150 6.729 1.00 98.38 385 TYR A O 1
ATOM 2924 N N . HIS A 1 386 ? -9.183 -7.936 7.018 1.00 98.69 386 HIS A N 1
ATOM 2925 C CA . HIS A 1 386 ? -9.036 -7.508 5.638 1.00 98.69 386 HIS A CA 1
ATOM 2926 C C . HIS A 1 386 ? -7.789 -6.631 5.551 1.00 98.69 386 HIS A C 1
ATOM 2928 O O . HIS A 1 386 ? -7.761 -5.503 6.044 1.00 98.69 386 HIS A O 1
ATOM 2934 N N . ALA A 1 387 ? -6.740 -7.187 4.964 1.00 98.56 387 ALA A N 1
ATOM 2935 C CA . ALA A 1 387 ? -5.408 -6.614 4.902 1.00 98.56 387 ALA A CA 1
ATOM 2936 C C . ALA A 1 387 ? -5.087 -6.154 3.480 1.00 98.56 387 ALA A C 1
ATOM 2938 O O . ALA A 1 387 ? -5.533 -6.775 2.513 1.00 98.56 387 ALA A O 1
ATOM 2939 N N . ARG A 1 388 ? -4.312 -5.074 3.337 1.00 98.31 388 ARG A N 1
ATOM 2940 C CA . ARG A 1 388 ? -3.928 -4.549 2.025 1.00 98.31 388 ARG A CA 1
ATOM 2941 C C . ARG A 1 388 ? -2.638 -3.730 2.057 1.00 98.31 388 ARG A C 1
ATOM 2943 O O . ARG A 1 388 ? -2.511 -2.840 2.892 1.00 98.31 388 ARG A O 1
ATOM 2950 N N . ASN A 1 389 ? -1.766 -3.955 1.076 1.00 98.44 389 ASN A N 1
ATOM 2951 C CA . ASN A 1 389 ? -0.724 -3.020 0.654 1.00 98.44 389 ASN A CA 1
ATOM 2952 C C . ASN A 1 389 ? -1.244 -2.162 -0.503 1.00 98.44 389 ASN A C 1
ATOM 2954 O O . ASN A 1 389 ? -1.673 -2.687 -1.535 1.00 98.44 389 ASN A O 1
ATOM 2958 N N . LEU A 1 390 ? -1.178 -0.843 -0.341 1.00 97.19 390 LEU A N 1
ATOM 2959 C CA . LEU A 1 390 ? -1.285 0.116 -1.429 1.00 97.19 390 LEU A CA 1
ATOM 2960 C C . LEU A 1 390 ? 0.113 0.394 -1.963 1.00 97.19 390 LEU A C 1
ATOM 2962 O O . LEU A 1 390 ? 0.930 1.030 -1.293 1.00 97.19 390 LEU A O 1
ATOM 2966 N N . ASP A 1 391 ? 0.341 -0.006 -3.203 1.00 96.19 391 ASP A N 1
ATOM 2967 C CA . ASP A 1 391 ? 1.522 0.382 -3.939 1.00 96.19 391 ASP A CA 1
ATOM 2968 C C . ASP A 1 391 ? 1.158 1.506 -4.907 1.00 96.19 391 ASP A C 1
ATOM 2970 O O . ASP A 1 391 ? 0.289 1.356 -5.765 1.00 96.19 391 ASP A O 1
ATOM 2974 N N . ALA A 1 392 ? 1.781 2.664 -4.753 1.00 93.00 392 ALA A N 1
ATOM 2975 C CA . ALA A 1 392 ? 1.515 3.808 -5.604 1.00 93.00 392 ALA A CA 1
ATOM 2976 C C . ALA A 1 392 ? 2.790 4.602 -5.796 1.00 93.00 392 ALA A C 1
ATOM 2978 O O . ALA A 1 392 ? 3.546 4.833 -4.855 1.00 93.00 392 ALA A O 1
ATOM 2979 N N . ASP A 1 393 ? 2.984 5.091 -7.012 1.00 88.94 393 ASP A N 1
ATOM 2980 C CA . ASP A 1 393 ? 4.058 6.018 -7.333 1.00 88.94 393 ASP A CA 1
ATOM 2981 C C . ASP A 1 393 ? 3.740 7.425 -6.779 1.00 88.94 393 ASP A C 1
ATOM 2983 O O . ASP A 1 393 ? 3.518 8.377 -7.517 1.00 88.94 393 ASP A O 1
ATOM 2987 N N . LEU A 1 394 ? 3.586 7.518 -5.454 1.00 90.69 394 LEU A N 1
ATOM 2988 C CA . LEU A 1 394 ? 3.267 8.706 -4.652 1.00 90.69 394 LEU A CA 1
ATOM 2989 C C . LEU A 1 394 ? 4.087 8.701 -3.346 1.00 90.69 394 LEU A C 1
ATOM 2991 O O . LEU A 1 394 ? 3.604 9.059 -2.272 1.00 90.69 394 LEU A O 1
ATOM 2995 N N . MET A 1 395 ? 5.318 8.187 -3.413 1.00 89.19 395 MET A N 1
ATOM 2996 C CA . MET A 1 395 ? 6.105 7.815 -2.230 1.00 89.19 395 MET A CA 1
ATOM 2997 C C . MET A 1 395 ? 6.492 9.003 -1.352 1.00 89.19 395 MET A C 1
ATOM 2999 O O . MET A 1 395 ? 6.625 8.836 -0.139 1.00 89.19 395 MET A O 1
ATOM 3003 N N . LYS A 1 396 ? 6.662 10.191 -1.948 1.00 87.19 396 LYS A N 1
ATOM 3004 C CA . LYS A 1 396 ? 7.046 11.402 -1.214 1.00 87.19 396 LYS A CA 1
ATOM 3005 C C . LYS A 1 396 ? 5.892 11.925 -0.375 1.00 87.19 396 LYS A C 1
ATOM 3007 O O . LYS A 1 396 ? 6.076 12.311 0.776 1.00 87.19 396 LYS A O 1
ATOM 3012 N N . SER A 1 397 ? 4.711 11.972 -0.980 1.00 91.12 397 SER A N 1
ATOM 3013 C CA . SER A 1 397 ? 3.553 12.630 -0.393 1.00 91.12 397 SER A CA 1
ATOM 3014 C C . SER A 1 397 ? 2.681 11.704 0.441 1.00 91.12 397 SER A C 1
ATOM 3016 O O . SER A 1 397 ? 2.186 12.122 1.480 1.00 91.12 397 SER A O 1
ATOM 3018 N N . TRP A 1 398 ? 2.490 10.450 0.035 1.00 92.19 398 TRP A N 1
ATOM 3019 C CA . TRP A 1 398 ? 1.496 9.593 0.681 1.00 92.19 398 TRP A CA 1
ATOM 3020 C C . TRP A 1 398 ? 1.897 9.219 2.117 1.00 92.19 398 TRP A C 1
ATOM 3022 O O . TRP A 1 398 ? 1.077 9.305 3.029 1.00 92.19 398 TRP A O 1
ATOM 3032 N N . ASN A 1 399 ? 3.173 8.899 2.343 1.00 90.88 399 ASN A N 1
ATOM 3033 C CA . ASN A 1 399 ? 3.715 8.550 3.664 1.00 90.88 399 ASN A CA 1
ATOM 3034 C C . ASN A 1 399 ? 3.909 9.751 4.607 1.00 90.88 399 ASN A C 1
ATOM 3036 O O . ASN A 1 399 ? 4.198 9.565 5.788 1.00 90.88 399 ASN A O 1
ATOM 3040 N N . SER A 1 400 ? 3.812 10.990 4.112 1.00 94.06 400 SER A N 1
ATOM 3041 C CA . SER A 1 400 ? 4.152 12.167 4.922 1.00 94.06 400 SER A CA 1
ATOM 3042 C C . SER A 1 400 ? 3.063 12.534 5.931 1.00 94.06 400 SER A C 1
ATOM 3044 O O . SER A 1 400 ? 3.380 13.098 6.979 1.00 94.06 400 SER A O 1
ATOM 3046 N N . ALA A 1 401 ? 1.808 12.188 5.632 1.00 95.44 401 ALA A N 1
ATOM 3047 C CA . ALA A 1 401 ? 0.636 12.557 6.419 1.00 95.44 401 ALA A CA 1
ATOM 3048 C C . ALA A 1 401 ? -0.420 11.429 6.439 1.00 95.44 401 ALA A C 1
ATOM 3050 O O . ALA A 1 401 ? -1.535 11.613 5.930 1.00 95.44 401 ALA A O 1
ATOM 3051 N N . PRO A 1 402 ? -0.100 10.245 7.004 1.00 96.12 402 PRO A N 1
ATOM 3052 C CA . PRO A 1 402 ? -1.074 9.165 7.144 1.00 96.12 402 PRO A CA 1
ATOM 3053 C C . PRO A 1 402 ? -2.287 9.655 7.939 1.00 96.12 402 PRO A C 1
ATOM 3055 O O . PRO A 1 402 ? -2.156 10.363 8.942 1.00 96.12 402 PRO A O 1
ATOM 3058 N N . THR A 1 403 ? -3.478 9.310 7.460 1.00 97.50 403 THR A N 1
ATOM 3059 C CA . THR A 1 403 ? -4.726 9.874 7.963 1.00 97.50 403 THR A CA 1
ATOM 3060 C C . THR A 1 403 ? -5.816 8.810 8.079 1.00 97.50 403 THR A C 1
ATOM 3062 O O . THR A 1 403 ? -6.104 8.081 7.127 1.00 97.50 403 THR A O 1
ATOM 3065 N N . LEU A 1 404 ? -6.455 8.758 9.248 1.00 98.06 404 LEU A N 1
ATOM 3066 C CA . LEU A 1 404 ? -7.692 8.024 9.492 1.00 98.06 404 LEU A CA 1
ATOM 3067 C C . LEU A 1 404 ? -8.877 8.991 9.408 1.00 98.06 404 LEU A C 1
ATOM 3069 O O . LEU A 1 404 ? -8.948 9.968 10.150 1.00 98.06 404 LEU A O 1
ATOM 3073 N N . PHE A 1 405 ? -9.831 8.700 8.534 1.00 98.38 405 PHE A N 1
ATOM 3074 C CA . PHE A 1 405 ? -11.074 9.452 8.407 1.00 98.38 405 PHE A CA 1
ATOM 3075 C C . PHE A 1 405 ? -12.203 8.669 9.069 1.00 98.38 405 PHE A C 1
ATOM 3077 O O . PHE A 1 405 ? -12.363 7.488 8.777 1.00 98.38 405 PHE A O 1
ATOM 3084 N N . LEU A 1 406 ? -12.994 9.316 9.922 1.00 98.56 406 LEU A N 1
ATOM 3085 C CA . LEU A 1 406 ? -14.269 8.841 10.454 1.00 98.56 406 LEU A CA 1
ATOM 3086 C C . LEU A 1 406 ? -15.363 9.783 9.968 1.00 98.56 406 LEU A C 1
ATOM 3088 O O . LEU A 1 406 ? -15.267 10.991 10.170 1.00 98.56 406 LEU A O 1
ATOM 3092 N N . ILE A 1 407 ? -16.375 9.252 9.295 1.00 98.50 407 ILE A N 1
ATOM 3093 C CA . ILE A 1 407 ? -17.314 10.056 8.519 1.00 98.50 407 ILE A CA 1
ATOM 3094 C C . ILE A 1 407 ? -18.754 9.689 8.871 1.00 98.50 407 ILE A C 1
ATOM 3096 O O . ILE A 1 407 ? -19.123 8.514 8.932 1.00 98.50 407 ILE A O 1
ATOM 3100 N N . GLU A 1 408 ? -19.573 10.720 9.063 1.00 98.50 408 GLU A N 1
ATOM 3101 C CA . GLU A 1 408 ? -21.017 10.624 9.250 1.00 98.50 408 GLU A CA 1
ATOM 3102 C C . GLU A 1 408 ? -21.734 11.557 8.263 1.00 98.50 408 GLU A C 1
ATOM 3104 O O . GLU A 1 408 ? -21.647 12.786 8.349 1.00 98.50 408 GLU A O 1
ATOM 3109 N N . GLU A 1 409 ? -22.458 10.947 7.322 1.00 97.81 409 GLU A N 1
ATOM 3110 C CA . GLU A 1 409 ? -23.273 11.637 6.321 1.00 97.81 409 GLU A CA 1
ATOM 3111 C C . GLU A 1 409 ? -24.769 11.461 6.627 1.00 97.81 409 GLU A C 1
ATOM 3113 O O . GLU A 1 409 ? -25.224 10.326 6.799 1.00 97.81 409 GLU A O 1
ATOM 3118 N N . PRO A 1 410 ? -25.580 12.536 6.653 1.00 97.75 410 PRO A N 1
ATOM 3119 C CA . PRO A 1 410 ? -27.016 12.413 6.881 1.00 97.75 410 PRO A CA 1
ATOM 3120 C C . PRO A 1 410 ? -27.689 11.471 5.872 1.00 97.75 410 PRO A C 1
ATOM 3122 O O . PRO A 1 410 ? -27.634 11.695 4.664 1.00 97.75 410 PRO A O 1
ATOM 3125 N N . GLY A 1 411 ? -28.357 10.431 6.378 1.00 97.75 411 GLY A N 1
ATOM 3126 C CA . GLY A 1 411 ? -29.076 9.442 5.564 1.00 97.75 411 GLY A CA 1
ATOM 3127 C C . GLY A 1 411 ? -28.230 8.270 5.053 1.00 97.75 411 GLY A C 1
ATOM 3128 O O . GLY A 1 411 ? -28.773 7.404 4.371 1.00 97.75 411 GLY A O 1
ATOM 3129 N N . PHE A 1 412 ? -26.944 8.212 5.398 1.00 98.38 412 PHE A N 1
ATOM 3130 C CA . PHE A 1 412 ? -26.026 7.142 5.006 1.00 98.38 412 PHE A CA 1
ATOM 3131 C C . PHE A 1 412 ? -25.452 6.423 6.227 1.00 98.38 412 PHE A C 1
ATOM 3133 O O . PHE A 1 412 ? -25.645 6.850 7.365 1.00 98.38 412 PHE A O 1
ATOM 3140 N N . LEU A 1 413 ? -24.761 5.312 5.979 1.00 98.62 413 LEU A N 1
ATOM 3141 C CA . LEU A 1 413 ? -24.010 4.604 7.007 1.00 98.62 413 LEU A CA 1
ATOM 3142 C C . LEU A 1 413 ? -22.800 5.427 7.444 1.00 98.62 413 LEU A C 1
ATOM 3144 O O . LEU A 1 413 ? -22.167 6.090 6.620 1.00 98.62 413 LEU A O 1
ATOM 3148 N N . ARG A 1 414 ? -22.438 5.329 8.722 1.00 98.69 414 ARG A N 1
ATOM 3149 C CA . ARG A 1 414 ? -21.136 5.802 9.206 1.00 98.69 414 ARG A CA 1
ATOM 3150 C C . ARG A 1 414 ? -20.034 4.894 8.697 1.00 98.69 414 ARG A C 1
ATOM 3152 O O . ARG A 1 414 ? -20.199 3.673 8.629 1.00 98.69 414 ARG A O 1
ATOM 3159 N N . TYR A 1 415 ? -18.898 5.488 8.363 1.00 98.69 415 TYR A N 1
ATOM 3160 C CA . TYR A 1 415 ? -17.764 4.735 7.855 1.00 98.69 415 TYR A CA 1
ATOM 3161 C C . TYR A 1 415 ? -16.430 5.369 8.214 1.00 98.69 415 TYR A C 1
ATOM 3163 O O . TYR A 1 415 ? -16.337 6.527 8.613 1.00 98.69 415 TYR A O 1
ATOM 3171 N N . SER A 1 416 ? -15.391 4.557 8.100 1.00 98.44 416 SER A N 1
ATOM 3172 C CA . SER A 1 416 ? -14.005 4.922 8.307 1.00 98.44 416 SER A CA 1
ATOM 3173 C C . SER A 1 416 ? -13.185 4.558 7.081 1.00 98.44 416 SER A C 1
AT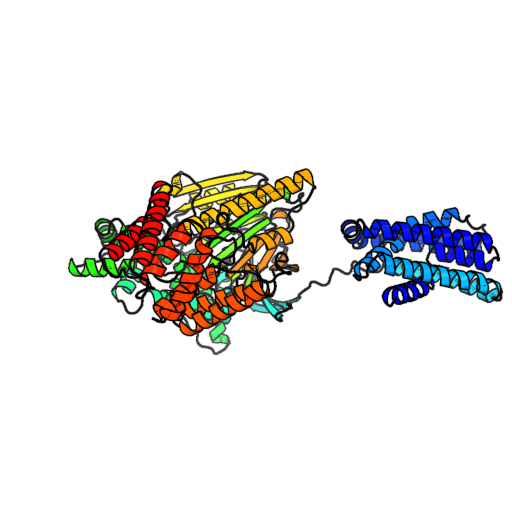OM 3175 O O . SER A 1 416 ? -13.490 3.584 6.385 1.00 98.44 416 SER A O 1
ATOM 3177 N N . ALA A 1 417 ? -12.134 5.322 6.831 1.00 97.12 417 ALA A N 1
ATOM 3178 C CA . ALA A 1 417 ? -11.210 5.064 5.743 1.00 97.12 417 ALA A CA 1
ATOM 3179 C C . ALA A 1 417 ? -9.786 5.426 6.141 1.00 97.12 417 ALA A C 1
ATOM 3181 O O . ALA A 1 417 ? -9.555 6.336 6.936 1.00 97.12 417 ALA A O 1
ATOM 3182 N N . MET A 1 418 ? -8.830 4.716 5.554 1.00 96.69 418 MET A N 1
ATOM 3183 C CA . MET A 1 418 ? -7.406 4.964 5.759 1.00 96.69 418 MET A CA 1
ATOM 3184 C C . MET A 1 418 ? -6.818 5.430 4.433 1.00 96.69 418 MET A C 1
ATOM 3186 O O . MET A 1 418 ? -6.936 4.744 3.411 1.00 96.69 418 MET A O 1
ATOM 3190 N N . ALA A 1 419 ? -6.222 6.615 4.448 1.00 95.12 419 ALA A N 1
ATOM 3191 C CA . ALA A 1 419 ? -5.549 7.203 3.300 1.00 95.12 419 ALA A CA 1
ATOM 3192 C C . ALA A 1 419 ? -4.482 8.193 3.787 1.00 95.12 419 ALA A C 1
ATOM 3194 O O . ALA A 1 419 ? -4.048 8.147 4.938 1.00 95.12 419 ALA A O 1
ATOM 3195 N N . SER A 1 420 ? -4.031 9.077 2.908 1.00 93.88 420 SER A N 1
ATOM 3196 C CA . SER A 1 420 ? -3.153 10.183 3.275 1.00 93.88 420 SER A CA 1
ATOM 3197 C C . SER A 1 420 ? -3.905 11.507 3.180 1.00 93.88 420 SER A C 1
ATOM 3199 O O . SER A 1 420 ? -4.929 11.623 2.496 1.00 93.88 420 SER A O 1
ATOM 3201 N N . ALA A 1 421 ? -3.423 12.509 3.902 1.00 90.19 421 ALA A N 1
ATOM 3202 C CA . ALA A 1 421 ? -3.987 13.842 3.847 1.00 90.19 421 ALA A CA 1
ATOM 3203 C C . ALA A 1 421 ? -3.945 14.385 2.408 1.00 90.19 421 ALA A C 1
ATOM 3205 O O . ALA A 1 421 ? -2.971 14.220 1.674 1.00 90.19 421 ALA A O 1
ATOM 3206 N N . GLY A 1 422 ? -5.032 15.036 1.998 1.00 80.88 422 GLY A N 1
ATOM 3207 C CA . GLY A 1 422 ? -5.198 15.506 0.623 1.00 80.88 422 GLY A CA 1
ATOM 3208 C C . GLY A 1 422 ? -5.835 14.509 -0.339 1.00 80.88 422 GLY A C 1
ATOM 3209 O O . GLY A 1 422 ? -6.098 14.894 -1.478 1.00 80.88 422 GLY A O 1
ATOM 3210 N N . ASP A 1 423 ? -6.141 13.280 0.090 1.00 86.38 423 ASP A N 1
ATOM 3211 C CA . ASP A 1 423 ? -6.933 12.371 -0.738 1.00 86.38 423 ASP A CA 1
ATOM 3212 C C . ASP A 1 423 ? -8.366 12.902 -0.896 1.00 86.38 423 ASP A C 1
ATOM 3214 O O . ASP A 1 423 ? -9.099 13.056 0.077 1.00 86.38 423 ASP A O 1
ATOM 3218 N N . VAL A 1 424 ? -8.764 13.238 -2.122 1.00 79.81 424 VAL A N 1
ATOM 3219 C CA . VAL A 1 424 ? -10.002 13.997 -2.399 1.00 79.81 424 VAL A CA 1
ATOM 3220 C C . VAL A 1 424 ? -11.260 13.213 -2.025 1.00 79.81 424 VAL A C 1
ATOM 3222 O O . VAL A 1 424 ? -12.310 13.791 -1.739 1.00 79.81 424 VAL A O 1
ATOM 3225 N N . TYR A 1 425 ? -11.153 11.890 -2.050 1.00 85.44 425 TYR A N 1
ATOM 3226 C CA . TYR A 1 425 ? -12.198 10.960 -1.661 1.00 85.44 425 TYR A CA 1
ATOM 3227 C C . TYR A 1 425 ? -11.904 10.525 -0.219 1.00 85.44 425 TYR A C 1
ATOM 3229 O O . TYR A 1 425 ? -11.083 9.634 -0.017 1.00 85.44 425 TYR A O 1
ATOM 3237 N N . PRO A 1 426 ? -12.567 11.103 0.801 1.00 80.81 426 PRO A N 1
ATOM 3238 C CA . PRO A 1 426 ? -12.339 10.756 2.202 1.00 80.81 426 PRO A CA 1
ATOM 3239 C C . PRO A 1 426 ? -12.711 9.301 2.519 1.00 80.81 426 PRO A C 1
ATOM 3241 O O . PRO A 1 426 ? -12.316 8.800 3.559 1.00 80.81 426 PRO A O 1
ATOM 3244 N N . GLY A 1 427 ? -13.436 8.596 1.634 1.00 81.56 427 GLY A N 1
ATOM 3245 C CA . GLY A 1 427 ? -13.599 7.136 1.698 1.00 81.56 427 GLY A CA 1
ATOM 3246 C C . GLY A 1 427 ? -12.351 6.323 1.326 1.00 81.56 427 GLY A C 1
ATOM 3247 O O . GLY A 1 427 ? -12.383 5.095 1.436 1.00 81.56 427 GLY A O 1
ATOM 3248 N N . GLY A 1 428 ? -11.270 6.990 0.915 1.00 86.44 428 GLY A N 1
ATOM 3249 C CA . GLY A 1 428 ? -9.948 6.429 0.672 1.00 86.44 428 GLY A CA 1
ATOM 3250 C C . GLY A 1 428 ? -9.918 5.304 -0.362 1.00 86.44 428 GLY A C 1
ATOM 3251 O O . GLY A 1 428 ? -10.738 5.216 -1.275 1.00 86.44 428 GLY A O 1
ATOM 3252 N N . VAL A 1 429 ? -8.938 4.416 -0.187 1.00 89.94 429 VAL A N 1
ATOM 3253 C CA . VAL A 1 429 ? -8.706 3.211 -1.014 1.00 89.94 429 VAL A CA 1
ATOM 3254 C C . VAL A 1 429 ? -8.706 1.909 -0.196 1.00 89.94 429 VAL A C 1
ATOM 3256 O O . VAL A 1 429 ? -8.527 0.822 -0.746 1.00 89.94 429 VAL A O 1
ATOM 3259 N N . SER A 1 430 ? -8.945 2.041 1.113 1.00 96.81 430 SER A N 1
ATOM 3260 C CA . SER A 1 430 ? -9.292 0.978 2.058 1.00 96.81 430 SER A CA 1
ATOM 3261 C C . SER A 1 430 ? -10.245 1.551 3.124 1.00 96.81 430 SER A C 1
ATOM 3263 O O . SER A 1 430 ? -10.014 2.671 3.589 1.00 96.81 430 SER A O 1
ATOM 3265 N N . GLY A 1 431 ? -11.269 0.812 3.560 1.00 97.94 431 GLY A N 1
ATOM 3266 C CA . GLY A 1 431 ? -12.178 1.292 4.612 1.00 97.94 431 GLY A CA 1
ATOM 3267 C C . GLY A 1 431 ? -13.103 0.241 5.226 1.00 97.94 431 GLY A C 1
ATOM 3268 O O . GLY A 1 431 ? -13.095 -0.924 4.828 1.00 97.94 431 GLY A O 1
ATOM 3269 N N . LEU A 1 432 ? -13.888 0.685 6.211 1.00 98.56 432 LEU A N 1
ATOM 3270 C CA . LEU A 1 432 ? -14.828 -0.099 7.023 1.00 98.56 432 LEU A CA 1
ATOM 3271 C C . LEU A 1 432 ? -16.072 0.740 7.330 1.00 98.56 432 LEU A C 1
ATOM 3273 O O . LEU A 1 432 ? -15.920 1.909 7.674 1.00 98.56 432 LEU A O 1
ATOM 3277 N N . ASN A 1 433 ? -17.271 0.160 7.296 1.00 98.75 433 ASN A N 1
ATOM 3278 C CA . ASN A 1 433 ? -18.490 0.831 7.758 1.00 98.75 433 ASN A CA 1
ATOM 3279 C C . ASN A 1 433 ? -19.064 0.256 9.061 1.00 98.75 433 ASN A C 1
ATOM 3281 O O . ASN A 1 433 ? -18.657 -0.809 9.527 1.00 98.75 433 ASN A O 1
ATOM 3285 N N . GLU A 1 434 ? -20.051 0.949 9.637 1.00 98.62 434 GLU A N 1
ATOM 3286 C CA . GLU A 1 434 ? -20.714 0.549 10.890 1.00 98.62 434 GLU A CA 1
ATOM 3287 C C . GLU A 1 434 ? -21.471 -0.789 10.807 1.00 98.62 434 GLU A C 1
AT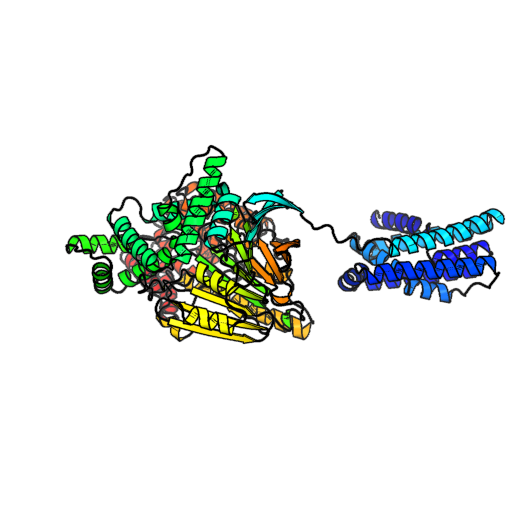OM 3289 O O . GLU A 1 434 ? -21.892 -1.340 11.827 1.00 98.62 434 GLU A O 1
ATOM 3294 N N . ASN A 1 435 ? -21.626 -1.343 9.598 1.00 98.56 435 ASN A N 1
ATOM 3295 C CA . ASN A 1 435 ? -22.180 -2.674 9.389 1.00 98.56 435 ASN A CA 1
ATOM 3296 C C . ASN A 1 435 ? -21.142 -3.798 9.354 1.00 98.56 435 ASN A C 1
ATOM 3298 O O . ASN A 1 435 ? -21.530 -4.954 9.218 1.00 98.56 435 ASN A O 1
ATOM 3302 N N . GLY A 1 436 ? -19.855 -3.500 9.536 1.00 98.25 436 GLY A N 1
ATOM 3303 C CA . GLY A 1 436 ? -18.800 -4.509 9.452 1.00 98.25 436 GLY A CA 1
ATOM 3304 C C . GLY A 1 436 ? -18.409 -4.855 8.013 1.00 98.25 436 GLY A C 1
ATOM 3305 O O . GLY A 1 436 ? -17.692 -5.834 7.807 1.00 98.25 436 GLY A O 1
ATOM 3306 N N . LEU A 1 437 ? -18.860 -4.072 7.023 1.00 98.56 437 LEU A N 1
ATOM 3307 C CA . LEU A 1 437 ? -18.462 -4.224 5.628 1.00 98.56 437 LEU A CA 1
ATOM 3308 C C . LEU A 1 437 ? -17.147 -3.475 5.397 1.00 98.56 437 LEU A C 1
ATOM 3310 O O . LEU A 1 437 ? -17.057 -2.268 5.632 1.00 98.56 437 LEU A O 1
ATOM 3314 N N . SER A 1 438 ? -16.131 -4.187 4.926 1.00 98.69 438 SER A N 1
ATOM 3315 C CA . SER A 1 438 ? -14.813 -3.635 4.614 1.00 98.69 438 SER A CA 1
ATOM 3316 C C . SER A 1 438 ? -14.493 -3.783 3.133 1.00 98.69 438 SER A C 1
ATOM 3318 O O . SER A 1 438 ? -14.839 -4.790 2.515 1.00 98.69 438 SER A O 1
ATOM 3320 N N . VAL A 1 439 ? -13.834 -2.781 2.552 1.00 98.50 439 VAL A N 1
ATOM 3321 C CA . VAL A 1 439 ? -13.554 -2.721 1.109 1.00 98.50 439 VAL A CA 1
ATOM 3322 C C . VAL A 1 439 ? -12.134 -2.228 0.867 1.00 98.50 439 VAL A C 1
ATOM 3324 O O . VAL A 1 439 ? -11.689 -1.284 1.521 1.00 98.50 439 VAL A O 1
ATOM 3327 N N . SER A 1 440 ? -11.452 -2.829 -0.108 1.00 98.25 440 SER A N 1
ATOM 3328 C CA . SER A 1 440 ? -10.232 -2.289 -0.706 1.00 98.25 440 SER A CA 1
ATOM 3329 C C . SER A 1 440 ? -10.293 -2.316 -2.232 1.00 98.25 440 SER A C 1
ATOM 3331 O O . SER A 1 440 ? -10.947 -3.174 -2.831 1.00 98.25 440 SER A O 1
ATOM 3333 N N . LEU A 1 441 ? -9.598 -1.370 -2.867 1.00 96.88 441 LEU A N 1
ATOM 3334 C CA . LEU A 1 441 ? -9.485 -1.285 -4.324 1.00 96.88 441 LEU A CA 1
ATOM 3335 C C . LEU A 1 441 ? -8.118 -1.740 -4.830 1.00 96.88 441 LEU A C 1
ATOM 3337 O O . LEU A 1 441 ? -7.075 -1.361 -4.291 1.00 96.88 441 LEU A O 1
ATOM 3341 N N . HIS A 1 442 ? -8.134 -2.477 -5.936 1.00 97.25 442 HIS A N 1
ATOM 3342 C CA . HIS A 1 442 ? -6.946 -2.954 -6.639 1.00 97.25 442 HIS A CA 1
ATOM 3343 C C . HIS A 1 442 ? -7.018 -2.476 -8.083 1.00 97.25 442 HIS A C 1
ATOM 3345 O O . HIS A 1 442 ? -7.969 -2.805 -8.788 1.00 97.25 442 HIS A O 1
ATOM 3351 N N . GLN A 1 443 ? -6.057 -1.659 -8.515 1.00 94.94 443 GLN A N 1
ATOM 3352 C CA . GLN A 1 443 ? -6.014 -1.185 -9.902 1.00 94.94 443 GLN A CA 1
ATOM 3353 C C . GLN A 1 443 ? -5.625 -2.334 -10.834 1.00 94.94 443 GLN A C 1
ATOM 3355 O O . GLN A 1 443 ? -4.737 -3.123 -10.498 1.00 94.94 443 GLN A O 1
ATOM 3360 N N . MET A 1 444 ? -6.272 -2.392 -11.997 1.00 94.56 444 MET A N 1
ATOM 3361 C CA . MET A 1 444 ? -6.000 -3.362 -13.055 1.00 94.56 444 MET A CA 1
ATOM 3362 C C . MET A 1 444 ? -5.701 -2.631 -14.361 1.00 94.56 444 MET A C 1
ATOM 3364 O O . MET A 1 444 ? -6.308 -1.603 -14.667 1.00 94.56 444 MET A O 1
ATOM 3368 N N . SER A 1 445 ? -4.818 -3.203 -15.168 1.00 93.38 445 SER A N 1
ATOM 3369 C CA . SER A 1 445 ? -4.566 -2.734 -16.528 1.00 93.38 445 SER A CA 1
ATOM 3370 C C . SER A 1 445 ? -5.609 -3.332 -17.477 1.00 93.38 445 SER A C 1
ATOM 3372 O O . SER A 1 445 ? -5.892 -4.532 -17.446 1.00 93.38 445 SER A O 1
ATOM 3374 N N . THR A 1 446 ? -6.220 -2.499 -18.326 1.00 94.31 446 THR A N 1
ATOM 3375 C CA . THR A 1 446 ? -7.206 -2.967 -19.308 1.00 94.31 446 THR A CA 1
ATOM 3376 C C . THR A 1 446 ? -7.191 -2.183 -20.608 1.00 94.31 446 THR A C 1
ATOM 3378 O O . THR A 1 446 ? -7.000 -0.970 -20.635 1.00 94.31 446 THR A O 1
ATOM 3381 N N . GLN A 1 447 ? -7.493 -2.873 -21.702 1.00 93.56 447 GLN A N 1
ATOM 3382 C CA . GLN A 1 447 ? -7.763 -2.252 -22.999 1.00 93.56 447 GLN A CA 1
ATOM 3383 C C . GLN A 1 447 ? -9.205 -1.753 -23.142 1.00 93.56 447 GLN A C 1
ATOM 3385 O O . GLN A 1 447 ? -9.518 -0.973 -24.046 1.00 93.56 447 GLN A O 1
ATOM 3390 N N . LYS A 1 448 ? -10.120 -2.223 -22.284 1.00 95.44 448 LYS A N 1
ATOM 3391 C CA . LYS A 1 448 ? -11.559 -1.935 -22.370 1.00 95.44 448 LYS A CA 1
ATOM 3392 C C . LYS A 1 448 ? -11.950 -0.829 -21.392 1.00 95.44 448 LYS A C 1
ATOM 3394 O O . LYS A 1 448 ? -12.738 -1.026 -20.469 1.00 95.44 448 LYS A O 1
ATOM 3399 N N . TYR A 1 449 ? -11.397 0.354 -21.631 1.00 95.00 449 TYR A N 1
ATOM 3400 C CA . TYR A 1 449 ? -11.718 1.564 -20.882 1.00 95.00 449 TYR A CA 1
ATOM 3401 C C . TYR A 1 449 ? -12.885 2.341 -21.512 1.00 95.00 449 TYR A C 1
ATOM 3403 O O . TYR A 1 449 ? -13.270 2.146 -22.670 1.00 95.00 449 TYR A O 1
ATOM 3411 N N . ARG A 1 450 ? -13.434 3.284 -20.748 1.00 96.00 450 ARG A N 1
ATOM 3412 C CA . ARG A 1 450 ? -14.362 4.316 -21.210 1.00 96.00 450 ARG A CA 1
ATOM 3413 C C . ARG A 1 450 ? -13.899 5.678 -20.730 1.00 96.00 450 ARG A C 1
ATOM 3415 O O . ARG A 1 450 ? -13.365 5.817 -19.643 1.00 96.00 450 ARG A O 1
ATOM 3422 N N . SER A 1 451 ? -14.169 6.707 -21.525 1.00 94.38 451 SER A N 1
ATOM 3423 C CA . SER A 1 451 ? -13.922 8.103 -21.143 1.00 94.38 451 SER A CA 1
ATOM 3424 C C . SER A 1 451 ? -15.191 8.930 -21.001 1.00 94.38 451 SER A C 1
ATOM 3426 O O . SER A 1 451 ? -15.125 10.079 -20.573 1.00 94.38 451 SER A O 1
ATOM 3428 N N . HIS A 1 452 ? -16.348 8.376 -21.379 1.00 95.94 452 HIS A N 1
ATOM 3429 C CA . HIS A 1 452 ? -17.604 9.110 -21.373 1.00 95.94 452 HIS A CA 1
ATOM 3430 C C . HIS A 1 452 ? -18.816 8.252 -21.001 1.00 95.94 452 HIS A C 1
ATOM 3432 O O . HIS A 1 452 ? -18.961 7.129 -21.482 1.00 95.94 452 HIS A O 1
ATOM 3438 N N . PHE A 1 453 ? -19.719 8.839 -20.214 1.00 96.69 453 PHE A N 1
ATOM 3439 C CA . PHE A 1 453 ? -21.021 8.290 -19.857 1.00 96.69 453 PHE A CA 1
ATOM 3440 C C . PHE A 1 453 ? -22.120 9.341 -20.008 1.00 96.69 453 PHE A C 1
ATOM 3442 O O . PHE A 1 453 ? -22.048 10.431 -19.436 1.00 96.69 453 PHE A O 1
ATOM 3449 N N . LEU A 1 454 ? -23.194 8.971 -20.709 1.00 94.31 454 LEU A N 1
ATOM 3450 C CA . LEU A 1 454 ? -24.408 9.781 -20.773 1.00 94.31 454 LEU A CA 1
ATOM 3451 C C . LEU A 1 454 ? -25.081 9.870 -19.399 1.00 94.31 454 LEU A C 1
ATOM 3453 O O . LEU A 1 454 ? -25.139 8.890 -18.649 1.00 94.31 454 LEU A O 1
ATOM 3457 N N . GLY A 1 455 ? -25.626 11.051 -19.099 1.00 95.00 455 GLY A N 1
ATOM 3458 C CA . GLY A 1 455 ? -26.394 11.298 -17.878 1.00 95.00 455 GLY A CA 1
ATOM 3459 C C . GLY A 1 455 ? -25.557 11.355 -16.599 1.00 95.00 455 GLY A C 1
ATOM 3460 O O . GLY A 1 455 ? -26.113 11.190 -15.521 1.00 95.00 455 GLY A O 1
ATOM 3461 N N . ARG A 1 456 ? -24.240 11.588 -16.700 1.00 96.38 456 ARG A N 1
ATOM 3462 C CA . ARG A 1 456 ? -23.323 11.673 -15.548 1.00 96.38 456 ARG A CA 1
ATOM 3463 C C . ARG A 1 456 ? -23.288 10.406 -14.674 1.00 96.38 456 ARG A C 1
ATOM 3465 O O . ARG A 1 456 ? -23.253 10.491 -13.449 1.00 96.38 456 ARG A O 1
ATOM 3472 N N . ARG A 1 457 ? -23.347 9.236 -15.320 1.00 95.75 457 ARG A N 1
ATOM 3473 C CA . ARG A 1 457 ? -23.391 7.913 -14.665 1.00 95.75 457 ARG A CA 1
ATOM 3474 C C . ARG A 1 457 ? -22.021 7.261 -14.448 1.00 95.75 457 ARG A C 1
ATOM 3476 O O . ARG A 1 457 ? -21.965 6.142 -13.946 1.00 95.75 457 ARG A O 1
ATOM 3483 N N . GLY A 1 458 ? -20.943 7.921 -14.863 1.00 97.12 458 GLY A N 1
ATOM 3484 C CA . GLY A 1 458 ? -19.585 7.459 -14.604 1.00 97.12 458 GLY A CA 1
ATOM 3485 C C . GLY A 1 458 ? -19.204 7.713 -13.149 1.00 97.12 458 GLY A C 1
ATOM 3486 O O . GLY A 1 458 ? -19.537 8.760 -12.588 1.00 97.12 458 GLY A O 1
ATOM 3487 N N . VAL A 1 459 ? -18.503 6.768 -12.540 1.00 96.88 459 VAL A N 1
ATOM 3488 C CA . VAL A 1 459 ? -18.054 6.842 -11.152 1.00 96.88 459 VAL A CA 1
ATOM 3489 C C . VAL A 1 459 ? -16.547 6.608 -11.124 1.00 96.88 459 VAL A C 1
ATOM 3491 O O . VAL A 1 459 ? -16.037 5.704 -11.778 1.00 96.88 459 VAL A O 1
ATOM 3494 N N . MET A 1 460 ? -15.831 7.462 -10.395 1.00 96.31 460 MET A N 1
ATOM 3495 C CA . MET A 1 460 ? -14.404 7.277 -10.117 1.00 96.31 460 MET A CA 1
ATOM 3496 C C . MET A 1 460 ? -14.252 6.107 -9.149 1.00 96.31 460 MET A C 1
ATOM 3498 O O . MET A 1 460 ? -14.953 6.108 -8.139 1.00 96.31 460 MET A O 1
ATOM 3502 N N . ALA A 1 461 ? -13.356 5.148 -9.379 1.00 96.31 461 ALA A N 1
ATOM 3503 C CA . ALA A 1 461 ? -13.292 3.961 -8.523 1.00 96.31 461 ALA A CA 1
ATOM 3504 C C . ALA A 1 461 ? -13.087 4.262 -7.023 1.00 96.31 461 ALA A C 1
ATOM 3506 O O . ALA A 1 461 ? -13.853 3.718 -6.229 1.00 96.31 461 ALA A O 1
ATOM 3507 N N . PRO A 1 462 ? -12.195 5.179 -6.589 1.00 95.81 462 PRO A N 1
ATOM 3508 C CA . PRO A 1 462 ? -12.116 5.554 -5.170 1.00 95.81 462 PRO A CA 1
ATOM 3509 C C . PRO A 1 462 ? -13.429 6.128 -4.612 1.00 95.81 462 PRO A C 1
ATOM 3511 O O . PRO A 1 462 ? -13.831 5.832 -3.488 1.00 95.81 462 PRO A O 1
ATOM 3514 N N . TYR A 1 463 ? -14.165 6.889 -5.427 1.00 96.94 463 TYR A N 1
ATOM 3515 C CA . TYR A 1 463 ? -15.489 7.377 -5.046 1.00 96.94 463 TYR A CA 1
ATOM 3516 C C . TYR A 1 463 ? -16.539 6.253 -5.036 1.00 96.94 463 TYR A C 1
ATOM 3518 O O . TYR A 1 463 ? -17.428 6.267 -4.191 1.00 96.94 463 TYR A O 1
ATOM 3526 N N . LEU A 1 464 ? -16.432 5.241 -5.906 1.00 97.81 464 LEU A N 1
ATOM 3527 C CA . LEU A 1 464 ? -17.263 4.034 -5.837 1.00 97.81 464 LEU A CA 1
ATOM 3528 C C . LEU A 1 464 ? -17.034 3.281 -4.524 1.00 97.81 464 LEU A C 1
ATOM 3530 O O . LEU A 1 464 ? -18.010 2.894 -3.891 1.00 97.81 464 LEU A O 1
ATOM 3534 N N . GLN A 1 465 ? -15.784 3.123 -4.076 1.00 97.62 465 GLN A N 1
ATOM 3535 C CA . GLN A 1 465 ? -15.502 2.533 -2.764 1.00 97.62 465 GLN A CA 1
ATOM 3536 C C . GLN A 1 465 ? -16.178 3.323 -1.644 1.00 97.62 465 GLN A C 1
ATOM 3538 O O . GLN A 1 465 ? -16.839 2.729 -0.795 1.00 97.62 465 GLN A O 1
ATOM 3543 N N . GLN A 1 466 ? -16.060 4.653 -1.655 1.00 97.69 466 GLN A N 1
ATOM 3544 C CA . GLN A 1 466 ? -16.756 5.488 -0.678 1.00 97.69 466 GLN A CA 1
ATOM 3545 C C . GLN A 1 466 ? -18.270 5.245 -0.709 1.00 97.69 466 GLN A C 1
ATOM 3547 O O . GLN A 1 466 ? -18.888 5.102 0.345 1.00 97.69 466 GLN A O 1
ATOM 3552 N N . ARG A 1 467 ? -18.863 5.151 -1.907 1.00 98.06 467 ARG A N 1
ATOM 3553 C CA . ARG A 1 467 ? -20.283 4.822 -2.070 1.00 98.06 467 ARG A CA 1
ATOM 3554 C C . ARG A 1 467 ? -20.626 3.454 -1.486 1.00 98.06 467 ARG A C 1
ATOM 3556 O O . ARG A 1 467 ? -21.620 3.357 -0.782 1.00 98.06 467 ARG A O 1
ATOM 3563 N N . ILE A 1 468 ? -19.800 2.426 -1.690 1.00 98.62 468 ILE A N 1
ATOM 3564 C CA . ILE A 1 468 ? -20.011 1.109 -1.064 1.00 98.62 468 ILE A CA 1
ATOM 3565 C C . ILE A 1 468 ? -20.031 1.244 0.461 1.00 98.62 468 ILE A C 1
ATOM 3567 O O . ILE A 1 468 ? -20.971 0.781 1.096 1.00 98.62 468 ILE A O 1
ATOM 3571 N N . LEU A 1 469 ? -19.047 1.926 1.051 1.00 98.62 469 LEU A N 1
ATOM 3572 C CA . LEU A 1 469 ? -18.957 2.070 2.506 1.00 98.62 469 LEU A CA 1
ATOM 3573 C C . LEU A 1 469 ? -20.167 2.805 3.102 1.00 98.62 469 LEU A C 1
ATOM 3575 O O . LEU A 1 469 ? -20.678 2.387 4.139 1.00 98.62 469 LEU A O 1
ATOM 3579 N N . ARG A 1 470 ? -20.653 3.864 2.448 1.00 97.94 470 ARG A N 1
ATOM 3580 C CA . ARG A 1 470 ? -21.763 4.684 2.966 1.00 97.94 470 ARG A CA 1
ATOM 3581 C C . ARG A 1 470 ? -23.161 4.162 2.590 1.00 97.94 470 ARG A C 1
ATOM 3583 O O . ARG A 1 470 ? -24.122 4.493 3.281 1.00 97.94 470 ARG A O 1
ATOM 3590 N N . GLU A 1 471 ? -23.305 3.401 1.500 1.00 98.56 471 GLU A N 1
ATOM 3591 C CA . GLU A 1 471 ? -24.607 2.936 0.977 1.00 98.56 471 GLU A CA 1
ATOM 3592 C C . GLU A 1 471 ? -24.884 1.457 1.286 1.00 98.56 471 GLU A C 1
ATOM 3594 O O . GLU A 1 471 ? -26.018 1.128 1.629 1.00 98.56 471 GLU A O 1
ATOM 3599 N N . ALA A 1 472 ? -23.886 0.571 1.181 1.00 98.75 472 ALA A N 1
ATOM 3600 C CA . ALA A 1 472 ? -24.097 -0.876 1.233 1.00 98.75 472 ALA A CA 1
ATOM 3601 C C . ALA A 1 472 ? -24.025 -1.432 2.662 1.00 98.75 472 ALA A C 1
ATOM 3603 O O . ALA A 1 472 ? -23.061 -1.223 3.403 1.00 98.75 472 ALA A O 1
ATOM 3604 N N . ARG A 1 473 ? -25.044 -2.200 3.049 1.00 98.62 473 ARG A N 1
ATOM 3605 C CA . ARG A 1 473 ? -25.154 -2.825 4.376 1.00 98.62 473 ARG A CA 1
ATOM 3606 C C . ARG A 1 473 ? -24.550 -4.220 4.450 1.00 98.62 473 ARG A C 1
ATOM 3608 O O . ARG A 1 473 ? -24.319 -4.701 5.554 1.00 98.62 473 ARG A O 1
ATOM 3615 N N . ASN A 1 474 ? -24.358 -4.854 3.300 1.00 98.62 474 ASN A N 1
ATOM 3616 C CA . ASN A 1 474 ? -23.898 -6.229 3.141 1.00 98.62 474 ASN A CA 1
ATOM 3617 C C . ASN A 1 474 ? -23.203 -6.399 1.779 1.00 98.62 474 ASN A C 1
ATOM 3619 O O . ASN A 1 474 ? -23.165 -5.475 0.956 1.00 98.62 474 ASN A O 1
ATOM 3623 N N . LEU A 1 475 ? -22.662 -7.594 1.543 1.00 98.69 475 LEU A N 1
ATOM 3624 C CA . LEU A 1 475 ? -21.942 -7.930 0.316 1.00 98.69 475 LEU A CA 1
ATOM 3625 C C . LEU A 1 475 ? -22.805 -7.852 -0.960 1.00 98.69 475 LEU A C 1
ATOM 3627 O O . LEU A 1 475 ? -22.323 -7.381 -1.991 1.00 98.69 475 LEU A O 1
ATOM 3631 N N . ASP A 1 476 ? -24.069 -8.274 -0.909 1.00 98.75 476 ASP A N 1
ATOM 3632 C CA . ASP A 1 476 ? -24.954 -8.284 -2.085 1.00 98.75 476 ASP A CA 1
ATOM 3633 C C . ASP A 1 476 ? -25.287 -6.867 -2.564 1.00 98.75 476 ASP A C 1
ATOM 3635 O O . ASP A 1 476 ? -25.213 -6.575 -3.760 1.00 98.75 476 ASP A O 1
ATOM 3639 N N . GLU A 1 477 ? -25.581 -5.956 -1.633 1.00 98.81 477 GLU A N 1
ATOM 3640 C CA . GLU A 1 477 ? -25.794 -4.538 -1.934 1.00 98.81 477 GLU A CA 1
ATOM 3641 C C . GLU A 1 477 ? -24.536 -3.899 -2.541 1.00 98.81 477 GLU A C 1
ATOM 3643 O O . GLU A 1 477 ? -24.633 -3.114 -3.488 1.00 98.81 477 GLU A O 1
ATOM 3648 N N . ALA A 1 478 ? -23.344 -4.274 -2.060 1.00 98.75 478 ALA A N 1
ATOM 3649 C CA . ALA A 1 478 ? -22.080 -3.809 -2.628 1.00 98.75 478 ALA A CA 1
ATOM 3650 C C . ALA A 1 478 ? -21.893 -4.294 -4.076 1.00 98.75 478 ALA A C 1
ATOM 3652 O O . ALA A 1 478 ? -21.581 -3.494 -4.962 1.00 98.75 478 ALA A O 1
ATOM 3653 N N . ILE A 1 479 ? -22.144 -5.580 -4.348 1.00 98.81 479 ILE A N 1
ATOM 3654 C CA . ILE A 1 479 ? -22.083 -6.157 -5.702 1.00 98.81 479 ILE A CA 1
ATOM 3655 C C . ILE A 1 479 ? -23.098 -5.476 -6.629 1.00 98.81 479 ILE A C 1
ATOM 3657 O O . ILE A 1 479 ? -22.767 -5.132 -7.770 1.00 98.81 479 ILE A O 1
ATOM 3661 N N . GLN A 1 480 ? -24.322 -5.240 -6.153 1.00 98.69 480 GLN A N 1
ATOM 3662 C CA . GLN A 1 480 ? -25.363 -4.556 -6.919 1.00 98.69 480 GLN A CA 1
ATOM 3663 C C . GLN A 1 480 ? -24.956 -3.116 -7.260 1.00 98.69 480 GLN A C 1
ATOM 3665 O O . GLN A 1 480 ? -25.154 -2.660 -8.392 1.00 98.69 480 GLN A O 1
ATOM 3670 N N . LEU A 1 481 ? -24.354 -2.398 -6.311 1.00 98.50 481 LEU A N 1
ATOM 3671 C CA . LEU A 1 481 ? -23.860 -1.040 -6.515 1.00 98.50 481 LEU A CA 1
ATOM 3672 C C . LEU A 1 481 ? -22.729 -0.984 -7.555 1.00 98.50 481 LEU A C 1
ATOM 3674 O O . LEU A 1 481 ? -22.756 -0.138 -8.453 1.00 98.50 481 LEU A O 1
ATOM 3678 N N . ILE A 1 482 ? -21.768 -1.910 -7.495 1.00 98.44 482 ILE A N 1
ATOM 3679 C CA . ILE A 1 482 ? -20.693 -2.020 -8.497 1.00 98.44 482 ILE A CA 1
ATOM 3680 C C . ILE A 1 482 ? -21.282 -2.348 -9.877 1.00 98.44 482 ILE A C 1
ATOM 3682 O O . ILE A 1 482 ? -20.916 -1.735 -10.878 1.00 98.44 482 ILE A O 1
ATOM 3686 N N . SER A 1 483 ? -22.243 -3.269 -9.941 1.00 98.19 483 SER A N 1
ATOM 3687 C CA . SER A 1 483 ? -22.841 -3.728 -11.205 1.00 98.19 483 SER A CA 1
ATOM 3688 C C . SER A 1 483 ? -23.740 -2.684 -11.877 1.00 98.19 483 SER A C 1
ATOM 3690 O O . SER A 1 483 ? -23.932 -2.711 -13.091 1.00 98.19 483 SER A O 1
ATOM 3692 N N . SER A 1 484 ? -24.305 -1.757 -11.102 1.00 97.12 484 SER A N 1
ATOM 3693 C CA . SER A 1 484 ? -25.224 -0.719 -11.594 1.00 97.12 484 SER A CA 1
ATOM 3694 C C . SER A 1 484 ? -24.544 0.613 -11.938 1.00 97.12 484 SER A C 1
ATOM 3696 O O . SER A 1 484 ? -25.215 1.550 -12.386 1.00 97.12 484 SER A O 1
ATOM 3698 N N . THR A 1 485 ? -23.223 0.718 -11.768 1.00 96.44 485 THR A N 1
ATOM 3699 C CA . THR A 1 485 ? -22.451 1.945 -12.007 1.00 96.44 485 THR A CA 1
ATOM 3700 C C . THR A 1 485 ? -21.595 1.867 -13.274 1.00 96.44 485 THR A C 1
ATOM 3702 O O . THR A 1 485 ? -21.274 0.795 -13.780 1.00 96.44 485 THR A O 1
ATOM 3705 N N . GLY A 1 486 ? -21.291 3.029 -13.863 1.00 97.69 486 GLY A N 1
ATOM 3706 C CA . GLY A 1 486 ? -20.404 3.127 -15.021 1.00 97.69 486 GLY A CA 1
ATOM 3707 C C . GLY A 1 486 ? -18.949 3.322 -14.602 1.00 97.69 486 GLY A C 1
ATOM 3708 O O . GLY A 1 486 ? -18.663 4.250 -13.849 1.00 97.69 486 GLY A O 1
ATOM 3709 N N . HIS A 1 487 ? -18.038 2.515 -15.150 1.00 97.81 487 HIS A N 1
ATOM 3710 C CA . HIS A 1 487 ? -16.613 2.507 -14.783 1.00 97.81 487 HIS A CA 1
ATOM 3711 C C . HIS A 1 487 ? -15.719 3.059 -15.899 1.00 97.81 487 HIS A C 1
ATOM 3713 O O . HIS A 1 487 ? -15.955 2.794 -17.076 1.00 97.81 487 HIS A O 1
ATOM 3719 N N . PHE A 1 488 ? -14.693 3.845 -15.572 1.00 97.38 488 PHE A N 1
ATOM 3720 C CA . PHE A 1 488 ? -13.788 4.401 -16.590 1.00 97.38 488 PHE A CA 1
ATOM 3721 C C . PHE A 1 488 ? -12.654 3.431 -16.940 1.00 97.38 488 PHE A C 1
ATOM 3723 O O . PHE A 1 488 ? -12.485 3.084 -18.109 1.00 97.38 488 PHE A O 1
ATOM 3730 N N . GLY A 1 489 ? -11.899 2.991 -15.935 1.00 95.25 489 GLY A N 1
ATOM 3731 C CA . GLY A 1 489 ? -10.830 2.003 -16.057 1.00 95.25 489 GLY A CA 1
ATOM 3732 C C . GLY A 1 489 ? -11.221 0.624 -15.541 1.00 95.25 489 GLY A C 1
ATOM 3733 O O . GLY A 1 489 ? -12.408 0.314 -15.413 1.00 95.25 489 GLY A O 1
ATOM 3734 N N . ALA A 1 490 ? -10.204 -0.187 -15.245 1.00 95.88 490 ALA A N 1
ATOM 3735 C CA . ALA A 1 490 ? -10.378 -1.481 -14.613 1.00 95.88 490 ALA A CA 1
ATOM 3736 C C . ALA A 1 490 ? -9.857 -1.527 -13.181 1.00 95.88 490 ALA A C 1
ATOM 3738 O O . ALA A 1 490 ? -8.817 -0.958 -12.844 1.00 95.88 490 ALA A O 1
ATOM 3739 N N . TRP A 1 491 ? -10.603 -2.244 -12.352 1.00 97.56 491 TRP A N 1
ATOM 3740 C CA . TRP A 1 491 ? -10.375 -2.360 -10.926 1.00 97.56 491 TRP A CA 1
ATOM 3741 C C . TRP A 1 491 ? -10.942 -3.674 -10.403 1.00 97.56 491 TRP A C 1
ATOM 3743 O O . TRP A 1 491 ? -11.837 -4.270 -11.005 1.00 97.56 491 TRP A O 1
ATOM 3753 N N . THR A 1 492 ? -10.482 -4.054 -9.221 1.00 98.19 492 THR A N 1
ATOM 3754 C CA . THR A 1 492 ? -11.143 -5.046 -8.381 1.00 98.19 492 THR A CA 1
ATOM 3755 C C . THR A 1 492 ? -11.506 -4.415 -7.048 1.00 98.19 492 THR A C 1
ATOM 3757 O O . THR A 1 492 ? -10.652 -3.827 -6.380 1.00 98.19 492 THR A O 1
ATOM 3760 N N . SER A 1 493 ? -12.765 -4.555 -6.645 1.00 98.44 493 SER A N 1
ATOM 3761 C CA . SER A 1 493 ? -13.197 -4.343 -5.266 1.00 98.44 493 SER A CA 1
ATOM 3762 C C . SER A 1 493 ? -13.109 -5.668 -4.523 1.00 98.44 493 SER A C 1
ATOM 3764 O O . SER A 1 493 ? -13.876 -6.591 -4.799 1.00 98.44 493 SER A O 1
ATOM 3766 N N . LEU A 1 494 ? -12.181 -5.755 -3.574 1.00 98.69 494 LEU A N 1
ATOM 3767 C CA . LEU A 1 494 ? -12.149 -6.840 -2.604 1.00 98.69 494 LEU A CA 1
ATOM 3768 C C . LEU A 1 494 ? -13.035 -6.419 -1.428 1.00 98.69 494 LEU A C 1
ATOM 3770 O O . LEU A 1 494 ? -12.796 -5.367 -0.834 1.00 98.69 494 LEU A O 1
ATOM 3774 N N . VAL A 1 495 ? -14.085 -7.184 -1.136 1.00 98.75 495 VAL A N 1
ATOM 3775 C CA . VAL A 1 495 ? -15.130 -6.827 -0.165 1.00 98.75 495 VAL A CA 1
ATOM 3776 C C . VAL A 1 495 ? -15.290 -7.949 0.853 1.00 98.75 495 VAL A C 1
ATOM 3778 O O . VAL A 1 495 ? -15.383 -9.111 0.467 1.00 98.75 495 VAL A O 1
ATOM 3781 N N . ALA A 1 496 ? -15.354 -7.599 2.136 1.00 98.56 496 ALA A N 1
ATOM 3782 C CA . ALA A 1 496 ? -15.559 -8.531 3.240 1.00 98.56 496 ALA A CA 1
ATOM 3783 C C . ALA A 1 496 ? -16.733 -8.076 4.113 1.00 98.56 496 ALA A C 1
ATOM 3785 O O . ALA A 1 496 ? -16.742 -6.930 4.568 1.00 98.56 496 ALA A O 1
ATOM 3786 N N . ASP A 1 497 ? -17.683 -8.968 4.375 1.00 98.44 497 ASP A N 1
ATOM 3787 C CA . ASP A 1 497 ? -18.804 -8.773 5.292 1.00 98.44 497 ASP A CA 1
ATOM 3788 C C . ASP A 1 497 ? -18.549 -9.555 6.586 1.00 98.44 497 ASP A C 1
ATOM 3790 O O . ASP A 1 497 ? -18.738 -10.772 6.670 1.00 98.44 497 ASP A O 1
ATOM 3794 N N . ALA A 1 498 ? -18.111 -8.845 7.627 1.00 97.69 498 ALA A N 1
ATOM 3795 C CA . ALA A 1 498 ? -17.748 -9.469 8.893 1.00 97.69 498 ALA A CA 1
ATOM 3796 C C . ALA A 1 498 ? -18.941 -10.064 9.662 1.00 97.69 498 ALA A C 1
ATOM 3798 O O . ALA A 1 498 ? -18.720 -10.832 10.599 1.00 97.69 498 ALA A O 1
ATOM 3799 N N . ARG A 1 499 ? -20.190 -9.729 9.302 1.00 96.25 499 ARG A N 1
ATOM 3800 C CA . ARG A 1 499 ? -21.385 -10.282 9.957 1.00 96.25 499 ARG A CA 1
ATOM 3801 C C . ARG A 1 499 ? -21.750 -11.649 9.404 1.00 96.25 499 ARG A C 1
ATOM 3803 O O . ARG A 1 499 ? -22.134 -12.523 10.177 1.00 96.25 499 ARG A O 1
ATOM 3810 N N . THR A 1 500 ? -21.658 -11.824 8.087 1.00 96.75 500 THR A N 1
ATOM 3811 C CA . THR A 1 500 ? -22.016 -13.087 7.421 1.00 96.75 500 THR A CA 1
ATOM 3812 C C . THR A 1 500 ? -20.821 -14.013 7.218 1.00 96.75 500 THR A C 1
ATOM 3814 O O . THR A 1 500 ? -21.006 -15.206 6.962 1.00 96.75 500 THR A O 1
ATOM 3817 N N . GLY A 1 501 ? -19.599 -13.487 7.344 1.00 96.62 501 GLY A N 1
ATOM 3818 C CA . GLY A 1 501 ? -18.381 -14.215 7.010 1.00 96.62 501 GLY A CA 1
ATOM 3819 C C . GLY A 1 501 ? -18.104 -14.247 5.506 1.00 96.62 501 GLY A C 1
ATOM 3820 O O . GLY A 1 501 ? -17.172 -14.926 5.081 1.00 96.62 501 GLY A O 1
ATOM 3821 N N . GLU A 1 502 ? -18.912 -13.566 4.692 1.00 98.12 502 GLU A N 1
ATOM 3822 C CA . GLU A 1 502 ? -18.786 -13.602 3.240 1.00 98.12 502 GLU A CA 1
ATOM 3823 C C . GLU A 1 502 ? -17.729 -12.634 2.720 1.00 98.12 502 GLU A C 1
ATOM 3825 O O . GLU A 1 502 ? -17.531 -11.531 3.229 1.00 98.12 502 GLU A O 1
ATOM 3830 N N . VAL A 1 503 ? -17.066 -13.054 1.651 1.00 98.25 503 VAL A N 1
ATOM 3831 C CA . VAL A 1 503 ? -16.011 -12.306 0.981 1.00 98.25 503 VAL A CA 1
ATOM 3832 C C . VAL A 1 503 ? -16.210 -12.424 -0.521 1.00 98.25 503 VAL A C 1
ATOM 3834 O O . VAL A 1 503 ? -16.503 -13.514 -1.011 1.00 98.25 503 VAL A O 1
ATOM 3837 N N . ALA A 1 504 ? -16.004 -11.340 -1.269 1.00 98.62 504 ALA A N 1
ATOM 3838 C CA . ALA A 1 504 ? -15.921 -11.409 -2.724 1.00 98.62 504 ALA A CA 1
ATOM 3839 C C . ALA A 1 504 ? -14.802 -10.550 -3.312 1.00 98.62 504 ALA A C 1
ATOM 3841 O O . ALA A 1 504 ? -14.491 -9.465 -2.822 1.00 98.62 504 ALA A O 1
ATOM 3842 N N . SER A 1 505 ? -14.262 -11.035 -4.426 1.00 98.50 505 SER A N 1
ATOM 3843 C CA . SER A 1 505 ? -13.488 -10.253 -5.383 1.00 98.50 505 SER A CA 1
ATOM 3844 C C . SER A 1 505 ? -14.401 -9.902 -6.560 1.00 98.50 505 SER A C 1
ATOM 3846 O O . SER A 1 505 ? -14.864 -10.790 -7.283 1.00 98.50 505 SER A O 1
ATOM 3848 N N . VAL A 1 506 ? -14.719 -8.613 -6.708 1.00 98.75 506 VAL A N 1
ATOM 3849 C CA . VAL A 1 506 ? -15.594 -8.089 -7.765 1.00 98.75 506 VAL A CA 1
ATOM 3850 C C . VAL A 1 506 ? -14.758 -7.273 -8.739 1.00 98.75 506 VAL A C 1
ATOM 3852 O O . VAL A 1 506 ? -14.282 -6.187 -8.415 1.00 98.75 506 VAL A O 1
ATOM 3855 N N . GLU A 1 507 ? -14.586 -7.806 -9.936 1.00 98.56 507 GLU A N 1
ATOM 3856 C CA . GLU A 1 507 ? -13.747 -7.263 -10.994 1.00 98.56 507 GLU A CA 1
ATOM 3857 C C . GLU A 1 507 ? -14.598 -6.458 -11.962 1.00 98.56 507 GLU A C 1
ATOM 3859 O O . GLU A 1 507 ? -15.689 -6.876 -12.351 1.00 98.56 507 GLU A O 1
ATOM 3864 N N . PHE A 1 508 ? -14.116 -5.294 -12.376 1.00 98.06 508 PHE A N 1
ATOM 3865 C CA . PHE A 1 508 ? -14.835 -4.461 -13.324 1.00 98.06 508 PHE A CA 1
ATOM 3866 C C . PHE A 1 508 ? -13.902 -3.682 -14.240 1.00 98.06 508 PHE A C 1
ATOM 3868 O O . PHE A 1 508 ? -12.753 -3.409 -13.912 1.00 98.06 508 PHE A O 1
ATOM 3875 N N . SER A 1 509 ? -14.420 -3.335 -15.413 1.00 97.50 509 SER A N 1
ATOM 3876 C CA . SER A 1 509 ? -13.798 -2.495 -16.431 1.00 97.50 509 SER A CA 1
ATOM 3877 C C . SER A 1 509 ? -14.833 -1.529 -17.006 1.00 97.50 509 SER A C 1
ATOM 3879 O O . SER A 1 509 ? -16.018 -1.581 -16.664 1.00 97.50 509 SER A O 1
ATOM 3881 N N . GLY A 1 510 ? -14.441 -0.699 -17.975 1.00 96.38 510 GLY A N 1
ATOM 3882 C CA . GLY A 1 510 ? -15.399 0.133 -18.702 1.00 96.38 510 GLY A CA 1
ATOM 3883 C C . GLY A 1 510 ? -16.441 -0.648 -19.510 1.00 96.38 510 GLY A C 1
ATOM 3884 O O . GLY A 1 510 ? -17.411 -0.054 -19.993 1.00 96.38 510 GLY A O 1
ATOM 3885 N N . LYS A 1 511 ? -16.278 -1.969 -19.658 1.00 95.69 511 LYS A N 1
ATOM 3886 C CA . LYS A 1 511 ? -17.176 -2.832 -20.434 1.00 95.69 511 LYS A CA 1
ATOM 3887 C C . LYS A 1 511 ? -17.918 -3.876 -19.597 1.00 95.69 511 LYS A C 1
ATOM 3889 O O . LYS A 1 511 ? -19.064 -4.170 -19.931 1.00 95.69 511 LYS A O 1
ATOM 3894 N N . ARG A 1 512 ? -17.281 -4.467 -18.585 1.00 96.25 512 ARG A N 1
ATOM 3895 C CA . ARG A 1 512 ? -17.784 -5.665 -17.892 1.00 96.25 512 ARG A CA 1
ATOM 3896 C C . ARG A 1 512 ? -17.647 -5.516 -16.377 1.00 96.25 512 ARG A C 1
ATOM 3898 O O . ARG A 1 512 ? -16.763 -4.810 -15.909 1.00 96.25 512 ARG A O 1
ATOM 3905 N N . VAL A 1 513 ? -18.528 -6.189 -15.643 1.00 98.06 513 VAL A N 1
ATOM 3906 C CA . VAL A 1 513 ? -18.433 -6.430 -14.199 1.00 98.06 513 VAL A CA 1
ATOM 3907 C C . VAL A 1 513 ? -18.593 -7.935 -13.991 1.00 98.06 513 VAL A C 1
ATOM 3909 O O . VAL A 1 513 ? -19.475 -8.534 -14.606 1.00 98.06 513 VAL A O 1
ATOM 3912 N N . GLN A 1 514 ? -17.759 -8.540 -13.154 1.00 98.12 514 GLN A N 1
ATOM 3913 C CA . GLN A 1 514 ? -17.794 -9.959 -12.819 1.00 98.12 514 GLN A CA 1
ATOM 3914 C C . GLN A 1 514 ? -17.496 -10.148 -11.328 1.00 98.12 514 GLN A C 1
ATOM 3916 O O . GLN A 1 514 ? -16.531 -9.604 -10.801 1.00 98.12 514 GLN A O 1
ATOM 3921 N N . VAL A 1 515 ? -18.286 -10.975 -10.644 1.00 98.44 515 VAL A N 1
ATOM 3922 C CA . VAL A 1 515 ? -17.882 -11.529 -9.344 1.00 98.44 515 VAL A CA 1
ATOM 3923 C C . VAL A 1 515 ? -16.932 -12.689 -9.635 1.00 98.44 515 VAL A C 1
ATOM 3925 O O . VAL A 1 515 ? -17.375 -13.759 -10.045 1.00 98.44 515 VAL A O 1
ATOM 3928 N N . ALA A 1 516 ? -15.627 -12.458 -9.509 1.00 97.88 516 ALA A N 1
ATOM 3929 C CA . ALA A 1 516 ? -14.605 -13.431 -9.890 1.00 97.88 516 ALA A CA 1
ATOM 3930 C C . ALA A 1 516 ? -14.498 -14.576 -8.881 1.00 97.88 516 ALA A C 1
ATOM 3932 O O . ALA A 1 516 ? -14.365 -15.739 -9.257 1.00 97.88 516 ALA A O 1
ATOM 3933 N N . ARG A 1 517 ? -14.590 -14.246 -7.590 1.00 98.00 517 ARG A N 1
ATOM 3934 C CA . ARG A 1 517 ? -14.623 -15.206 -6.483 1.00 98.00 517 ARG A CA 1
ATOM 3935 C C . ARG A 1 517 ? -15.575 -14.708 -5.402 1.00 98.00 517 ARG A C 1
ATOM 3937 O O . ARG A 1 517 ? -15.585 -13.513 -5.112 1.00 98.00 517 ARG A O 1
ATOM 3944 N N . ARG A 1 518 ? -16.335 -15.619 -4.795 1.00 98.06 518 ARG A N 1
ATOM 3945 C CA . ARG A 1 518 ? -17.141 -15.385 -3.589 1.00 98.06 518 ARG A CA 1
ATOM 3946 C C . ARG A 1 518 ? -17.039 -16.612 -2.694 1.00 98.06 518 ARG A C 1
ATOM 3948 O O . ARG A 1 518 ? -17.264 -17.719 -3.172 1.00 98.06 518 ARG A O 1
ATOM 3955 N N . VAL A 1 519 ? -16.692 -16.407 -1.432 1.00 97.25 519 VAL A N 1
ATOM 3956 C CA . VAL A 1 519 ? -16.519 -17.471 -0.434 1.00 97.25 519 VAL A CA 1
ATOM 3957 C C . VAL A 1 519 ? -17.128 -17.043 0.899 1.00 97.25 519 VAL A C 1
ATOM 3959 O O . VAL A 1 519 ? -17.365 -15.854 1.116 1.00 97.25 519 VAL A O 1
ATOM 3962 N N . GLN A 1 520 ? -17.385 -17.995 1.796 1.00 97.06 520 GLN A N 1
ATOM 3963 C CA . GLN A 1 520 ? -17.915 -17.727 3.132 1.00 97.06 520 GLN A CA 1
ATOM 3964 C C . GLN A 1 520 ? -17.065 -18.437 4.186 1.00 97.06 520 GLN A C 1
ATOM 3966 O O . GLN A 1 520 ? -16.862 -19.642 4.095 1.00 97.06 520 GLN A O 1
ATOM 3971 N N . ASN A 1 521 ? -16.606 -17.703 5.203 1.00 94.50 521 ASN A N 1
ATOM 3972 C CA . ASN A 1 521 ? -15.724 -18.194 6.272 1.00 94.50 521 ASN A CA 1
ATOM 3973 C C . ASN A 1 521 ? -14.394 -18.785 5.772 1.00 94.50 521 ASN A C 1
ATOM 3975 O O . ASN A 1 521 ? -13.758 -19.577 6.467 1.00 94.50 521 ASN A O 1
ATOM 3979 N N . GLU A 1 522 ? -13.968 -18.383 4.577 1.00 94.38 522 GLU A N 1
ATOM 3980 C CA . GLU A 1 522 ? -12.705 -18.781 3.965 1.00 94.38 522 GLU A CA 1
ATOM 3981 C C . GLU A 1 522 ? -11.804 -17.560 3.766 1.00 94.38 522 GLU A C 1
ATOM 3983 O O . GLU A 1 522 ? -12.225 -16.405 3.909 1.00 94.38 522 GLU A O 1
ATOM 3988 N N . ALA A 1 523 ? -10.535 -17.831 3.468 1.00 96.12 523 ALA A N 1
ATOM 3989 C CA . ALA A 1 523 ? -9.571 -16.803 3.126 1.00 96.12 523 ALA A CA 1
ATOM 3990 C C . ALA A 1 523 ? -9.559 -16.528 1.617 1.00 96.12 523 ALA A C 1
ATOM 3992 O O . ALA A 1 523 ? -9.856 -17.411 0.813 1.00 96.12 523 ALA A O 1
ATOM 3993 N N . LEU A 1 524 ? -9.202 -15.305 1.225 1.00 97.56 524 LEU A N 1
ATOM 3994 C CA . LEU A 1 524 ? -9.157 -14.904 -0.184 1.00 97.56 524 LEU A CA 1
ATOM 3995 C C . LEU A 1 524 ? -8.092 -13.827 -0.409 1.00 97.56 524 LEU A C 1
ATOM 3997 O O . LEU A 1 524 ? -8.159 -12.775 0.222 1.00 97.56 524 LEU A O 1
ATOM 4001 N N . GLY A 1 525 ? -7.129 -14.068 -1.306 1.00 97.94 525 GLY A N 1
ATOM 4002 C CA . GLY A 1 525 ? -6.154 -13.067 -1.769 1.00 97.94 525 GLY A CA 1
ATOM 4003 C C . GLY A 1 525 ? -6.641 -12.239 -2.968 1.00 97.94 525 GLY A C 1
ATOM 4004 O O . GLY A 1 525 ? -7.613 -12.587 -3.618 1.00 97.94 525 GLY A O 1
ATOM 4005 N N . GLN A 1 526 ? -5.982 -11.141 -3.318 1.00 98.19 526 GLN A N 1
ATOM 4006 C CA . GLN A 1 526 ? -6.183 -10.404 -4.572 1.00 98.19 526 GLN A CA 1
ATOM 4007 C C . GLN A 1 526 ? -4.928 -9.586 -4.877 1.00 98.19 526 GLN A C 1
ATOM 4009 O O . GLN A 1 526 ? -4.348 -8.974 -3.980 1.00 98.19 526 GLN A O 1
ATOM 4014 N N . THR A 1 527 ? -4.516 -9.556 -6.143 1.00 97.62 527 THR A N 1
ATOM 4015 C CA . THR A 1 527 ? -3.412 -8.708 -6.623 1.00 97.62 527 THR A CA 1
ATOM 4016 C C . THR A 1 527 ? -3.868 -7.905 -7.845 1.00 97.62 527 THR A C 1
ATOM 4018 O O . THR A 1 527 ? -5.046 -7.567 -7.925 1.00 97.62 527 THR A O 1
ATOM 4021 N N . ASN A 1 528 ? -2.982 -7.571 -8.787 1.00 96.12 528 ASN A N 1
ATOM 4022 C CA . ASN A 1 528 ? -3.244 -6.704 -9.944 1.00 96.12 528 ASN A CA 1
ATOM 4023 C C . ASN A 1 528 ? -3.492 -7.454 -11.265 1.00 96.12 528 ASN A C 1
ATOM 4025 O O . ASN A 1 528 ? -3.147 -6.942 -12.331 1.00 96.12 528 ASN A O 1
ATOM 4029 N N . HIS A 1 529 ? -4.083 -8.644 -11.207 1.00 96.12 529 HIS A N 1
ATOM 4030 C CA . HIS A 1 529 ? -4.621 -9.319 -12.384 1.00 96.12 529 HIS A CA 1
ATOM 4031 C C . HIS A 1 529 ? -6.052 -9.777 -12.129 1.00 96.12 529 HIS A C 1
ATOM 4033 O O . HIS A 1 529 ? -6.478 -9.943 -10.980 1.00 96.12 529 HIS A O 1
ATOM 4039 N N . PHE A 1 530 ? -6.781 -9.965 -13.224 1.00 97.06 530 PHE A N 1
ATOM 4040 C CA . PHE A 1 530 ? -8.102 -10.558 -13.177 1.00 97.06 530 PHE A CA 1
ATOM 4041 C C . PHE A 1 530 ? -8.019 -12.065 -12.931 1.00 97.06 530 PHE A C 1
ATOM 4043 O O . PHE A 1 530 ? -7.154 -12.763 -13.453 1.00 97.06 530 PHE A O 1
ATOM 4050 N N . LEU A 1 531 ? -8.955 -12.549 -12.134 1.00 96.44 531 LEU A N 1
ATOM 4051 C CA . LEU A 1 531 ? -9.176 -13.941 -11.773 1.00 96.44 531 LEU A CA 1
ATOM 4052 C C . LEU A 1 531 ? -10.454 -14.464 -12.426 1.00 96.44 531 LEU A C 1
ATOM 4054 O O . LEU A 1 531 ? -10.611 -15.669 -12.624 1.00 96.44 531 LEU A O 1
ATOM 4058 N N . GLY A 1 532 ? -11.378 -13.559 -12.760 1.00 96.44 532 GLY A N 1
ATOM 4059 C CA . GLY A 1 532 ? -12.571 -13.859 -13.520 1.00 96.44 532 GLY A CA 1
ATOM 4060 C C . GLY A 1 532 ? -12.202 -14.227 -14.951 1.00 96.44 532 GLY A C 1
ATOM 4061 O O . GLY A 1 532 ? -11.641 -13.424 -15.696 1.00 96.44 532 GLY A O 1
ATOM 4062 N N . SER A 1 533 ? -12.561 -15.440 -15.368 1.00 94.56 533 SER A N 1
ATOM 4063 C CA . SER A 1 533 ? -12.239 -15.950 -16.706 1.00 94.56 533 SER A CA 1
ATOM 4064 C C . SER A 1 533 ? -12.757 -15.065 -17.842 1.00 94.56 533 SER A C 1
ATOM 4066 O O . SER A 1 533 ? -12.119 -14.982 -18.890 1.00 94.56 533 SER A O 1
ATOM 4068 N N . GLU A 1 534 ? -13.877 -14.362 -17.645 1.00 93.44 534 GLU A N 1
ATOM 4069 C CA . GLU A 1 534 ? -14.398 -13.438 -18.649 1.00 93.44 534 GLU A CA 1
ATOM 4070 C C . GLU A 1 534 ? -13.602 -12.134 -18.697 1.00 93.44 534 GLU A C 1
ATOM 4072 O O . GLU A 1 534 ? -13.583 -11.466 -19.725 1.00 93.44 534 GLU A O 1
ATOM 4077 N N . MET A 1 535 ? -12.943 -11.726 -17.619 1.00 95.38 535 MET A N 1
ATOM 4078 C CA . MET A 1 535 ? -12.178 -10.479 -17.585 1.00 95.38 535 MET A CA 1
ATOM 4079 C C . MET A 1 535 ? -10.809 -10.615 -18.276 1.00 95.38 535 MET A C 1
ATOM 4081 O O . MET A 1 535 ? -10.295 -9.623 -18.798 1.00 95.38 535 MET A O 1
ATOM 4085 N N . ASN A 1 536 ? -10.269 -11.836 -18.380 1.00 88.88 536 ASN A N 1
ATOM 4086 C CA . ASN A 1 536 ? -8.935 -12.120 -18.930 1.00 88.88 536 ASN A CA 1
ATOM 4087 C C . ASN A 1 536 ? -8.706 -11.603 -20.359 1.00 88.88 536 ASN A C 1
ATOM 4089 O O . ASN A 1 536 ? -7.630 -11.094 -20.648 1.00 88.88 536 ASN A O 1
ATOM 4093 N N . GLU A 1 537 ? -9.711 -11.645 -21.243 1.00 90.06 537 GLU A N 1
ATOM 4094 C CA . GLU A 1 537 ? -9.582 -11.134 -22.627 1.00 90.06 537 GLU A CA 1
ATOM 4095 C C . GLU A 1 537 ? -9.350 -9.611 -22.710 1.00 90.06 537 GLU A C 1
ATOM 4097 O O . GLU A 1 537 ? -9.104 -9.063 -23.783 1.00 90.06 537 GLU A O 1
ATOM 4102 N N . GLN A 1 538 ? -9.530 -8.899 -21.596 1.00 92.50 538 GLN A N 1
ATOM 4103 C CA . GLN A 1 538 ? -9.386 -7.448 -21.496 1.00 92.50 538 GLN A CA 1
ATOM 4104 C C . GLN A 1 538 ? -8.122 -7.042 -20.739 1.00 92.50 538 GLN A C 1
ATOM 4106 O O . GLN A 1 538 ? -7.842 -5.840 -20.659 1.00 92.50 538 GLN A O 1
ATOM 4111 N N . PHE A 1 539 ? -7.434 -8.014 -20.137 1.00 93.25 539 PHE A N 1
ATOM 4112 C CA . PHE A 1 539 ? -6.257 -7.827 -19.306 1.00 93.25 539 PHE A CA 1
ATOM 4113 C C . PHE A 1 539 ? -5.006 -7.695 -20.161 1.00 93.25 539 PHE A C 1
ATOM 4115 O O . PHE A 1 539 ? -4.851 -8.376 -21.171 1.00 93.25 539 PHE A O 1
ATOM 4122 N N . PHE A 1 540 ? -4.077 -6.863 -19.713 1.00 92.88 540 PHE A N 1
ATOM 4123 C CA . PHE A 1 540 ? -2.699 -6.917 -20.175 1.00 92.88 540 PHE A CA 1
ATOM 4124 C C . PHE A 1 540 ? -1.787 -6.425 -19.059 1.00 92.88 540 PHE A C 1
ATOM 4126 O O . PHE A 1 540 ? -2.237 -5.743 -18.146 1.00 92.88 540 PHE A O 1
ATOM 4133 N N . THR A 1 541 ? -0.495 -6.699 -19.166 1.00 92.88 541 THR A N 1
ATOM 4134 C CA . THR A 1 541 ? 0.528 -6.043 -18.351 1.00 92.88 541 THR A CA 1
ATOM 4135 C C . THR A 1 541 ? 1.537 -5.360 -19.255 1.00 92.88 541 THR A C 1
ATOM 4137 O O . THR A 1 541 ? 1.832 -5.842 -20.342 1.00 92.88 541 THR A O 1
ATOM 4140 N N . TYR A 1 542 ? 2.072 -4.212 -18.841 1.00 88.69 542 TYR A N 1
ATOM 4141 C CA . TYR A 1 542 ? 2.978 -3.433 -19.693 1.00 88.69 542 TYR A CA 1
ATOM 4142 C C . TYR A 1 542 ? 4.346 -4.104 -19.927 1.00 88.69 542 TYR A C 1
ATOM 4144 O O . TYR A 1 542 ? 5.040 -3.740 -20.873 1.00 88.69 542 TYR A O 1
ATOM 4152 N N . ASN A 1 543 ? 4.736 -5.068 -19.089 1.00 92.00 543 ASN A N 1
ATOM 4153 C CA . ASN A 1 543 ? 5.882 -5.954 -19.296 1.00 92.00 543 ASN A CA 1
ATOM 4154 C C . ASN A 1 543 ? 5.596 -7.337 -18.691 1.00 92.00 543 ASN A C 1
ATOM 4156 O O . ASN A 1 543 ? 4.686 -7.483 -17.871 1.00 92.00 543 ASN A O 1
ATOM 4160 N N . TYR A 1 544 ? 6.365 -8.352 -19.091 1.00 95.62 544 TYR A N 1
ATOM 4161 C CA . TYR A 1 544 ? 6.131 -9.723 -18.622 1.00 95.62 544 TYR A CA 1
ATOM 4162 C C . TYR A 1 544 ? 6.420 -9.884 -17.122 1.00 95.62 544 TYR A C 1
ATOM 4164 O O . TYR A 1 544 ? 5.760 -10.647 -16.418 1.00 95.62 544 TYR A O 1
ATOM 4172 N N . ASN A 1 545 ? 7.372 -9.117 -16.585 1.00 95.00 545 ASN A N 1
ATOM 4173 C CA . ASN A 1 545 ? 7.705 -9.192 -15.165 1.00 95.00 545 ASN A CA 1
ATOM 4174 C C . ASN A 1 545 ? 6.569 -8.694 -14.261 1.00 95.00 545 ASN A C 1
ATOM 4176 O O . ASN A 1 545 ? 6.445 -9.164 -13.136 1.00 95.00 545 ASN A O 1
ATOM 4180 N N . LYS A 1 546 ? 5.731 -7.763 -14.734 1.00 94.62 546 LYS A N 1
ATOM 4181 C CA . LYS A 1 546 ? 4.531 -7.295 -14.030 1.00 94.62 546 LYS A CA 1
ATOM 4182 C C . LYS A 1 546 ? 3.476 -8.402 -13.931 1.00 94.62 546 LYS A C 1
ATOM 4184 O O . LYS A 1 546 ? 2.811 -8.501 -12.903 1.00 94.62 546 LYS A O 1
ATOM 4189 N N . GLN A 1 547 ? 3.358 -9.255 -14.949 1.00 95.50 547 GLN A N 1
ATOM 4190 C CA . GLN A 1 547 ? 2.522 -10.454 -14.874 1.00 95.50 547 GLN A CA 1
ATOM 4191 C C . GLN A 1 547 ? 3.058 -11.424 -13.813 1.00 95.50 547 GLN A C 1
ATOM 4193 O O . GLN A 1 547 ? 2.344 -11.727 -12.856 1.00 95.50 547 GLN A O 1
ATOM 4198 N N . LEU A 1 548 ? 4.339 -11.809 -13.912 1.00 96.38 548 LEU A N 1
ATOM 4199 C CA . LEU A 1 548 ? 4.987 -12.684 -12.923 1.00 96.38 548 LEU A CA 1
ATOM 4200 C C . LEU A 1 548 ? 4.882 -12.117 -11.502 1.00 96.38 548 LEU A C 1
ATOM 4202 O O . LEU A 1 548 ? 4.695 -12.849 -10.536 1.00 96.38 548 LEU A O 1
ATOM 4206 N N . GLU A 1 549 ? 5.014 -10.799 -11.363 1.00 96.31 549 GLU A N 1
ATOM 4207 C CA . GLU A 1 549 ? 4.876 -10.091 -10.099 1.00 96.31 549 GLU A CA 1
ATOM 4208 C C . GLU A 1 549 ? 3.503 -10.295 -9.467 1.00 96.31 549 GLU A C 1
ATOM 4210 O O . GLU A 1 549 ? 3.418 -10.628 -8.282 1.00 96.31 549 GLU A O 1
ATOM 4215 N N . SER A 1 550 ? 2.440 -10.090 -10.242 1.00 96.69 550 SER A N 1
ATOM 4216 C CA . SER A 1 550 ? 1.079 -10.209 -9.737 1.00 96.69 550 SER A CA 1
ATOM 4217 C C . SER A 1 550 ? 0.707 -11.657 -9.412 1.00 96.69 550 SER A C 1
ATOM 4219 O O . SER A 1 550 ? 0.024 -11.890 -8.411 1.00 96.69 550 SER A O 1
ATOM 4221 N N . GLU A 1 551 ? 1.161 -12.609 -10.228 1.00 97.31 551 GLU A N 1
ATOM 4222 C CA . GLU A 1 551 ? 0.947 -14.048 -10.038 1.00 97.31 551 GLU A CA 1
ATOM 4223 C C . GLU A 1 551 ? 1.697 -14.563 -8.803 1.00 97.31 551 GLU A C 1
ATOM 4225 O O . G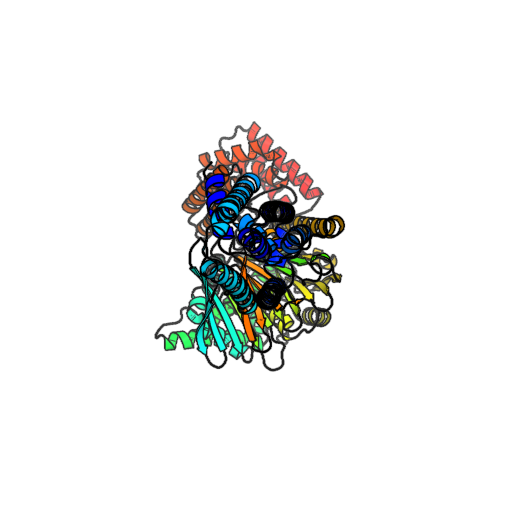LU A 1 551 ? 1.084 -15.151 -7.914 1.00 97.31 551 GLU A O 1
ATOM 4230 N N . SER A 1 552 ? 2.994 -14.255 -8.684 1.00 98.00 552 SER A N 1
ATOM 4231 C CA . SER A 1 552 ? 3.832 -14.647 -7.541 1.00 98.00 552 SER A CA 1
ATOM 4232 C C . SER A 1 552 ? 3.237 -14.187 -6.214 1.00 98.00 552 SER A C 1
ATOM 4234 O O . SER A 1 552 ? 3.106 -14.976 -5.282 1.00 98.00 552 SER A O 1
ATOM 4236 N N . ARG A 1 553 ? 2.825 -12.916 -6.119 1.00 98.00 553 ARG A N 1
ATOM 4237 C CA . ARG A 1 553 ? 2.221 -12.369 -4.893 1.00 98.00 553 ARG A CA 1
ATOM 4238 C C . ARG 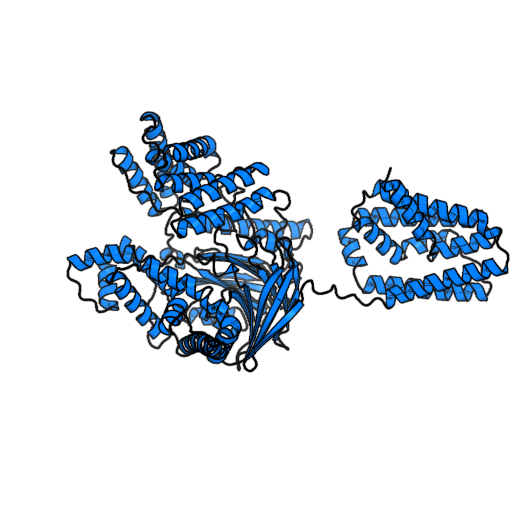A 1 553 ? 0.966 -13.118 -4.478 1.00 98.00 553 ARG A C 1
ATOM 4240 O O . ARG A 1 553 ? 0.784 -13.359 -3.287 1.00 98.00 553 ARG A O 1
ATOM 4247 N N . LEU A 1 554 ? 0.110 -13.451 -5.445 1.00 98.25 554 LEU A N 1
ATOM 4248 C CA . LEU A 1 554 ? -1.121 -14.180 -5.171 1.00 98.25 554 LEU A CA 1
ATOM 4249 C C . LEU A 1 554 ? -0.811 -15.619 -4.746 1.00 98.25 554 LEU A C 1
ATOM 4251 O O . LEU A 1 554 ? -1.344 -16.091 -3.751 1.00 98.25 554 LEU A O 1
ATOM 4255 N N . GLN A 1 555 ? 0.115 -16.282 -5.438 1.00 98.50 555 GLN A N 1
ATOM 4256 C CA . GLN A 1 555 ? 0.531 -17.640 -5.102 1.00 98.50 555 GLN A CA 1
ATOM 4257 C C . GLN A 1 555 ? 1.157 -17.726 -3.702 1.00 98.50 555 GLN A C 1
ATOM 4259 O O . GLN A 1 555 ? 0.847 -18.652 -2.951 1.00 98.50 555 GLN A O 1
ATOM 4264 N N . VAL A 1 556 ? 2.017 -16.771 -3.332 1.00 98.50 556 VAL A N 1
ATOM 4265 C CA . VAL A 1 556 ? 2.625 -16.711 -1.994 1.00 98.50 556 VAL A CA 1
ATOM 4266 C C . VAL A 1 556 ? 1.551 -16.527 -0.932 1.00 98.50 556 VAL A C 1
ATOM 4268 O O . VAL A 1 556 ? 1.526 -17.299 0.023 1.00 98.50 556 VAL A O 1
ATOM 4271 N N . ILE A 1 557 ? 0.647 -15.552 -1.089 1.00 98.12 557 ILE A N 1
ATOM 4272 C CA . ILE A 1 557 ? -0.369 -15.321 -0.059 1.00 98.12 557 ILE A CA 1
ATOM 4273 C C . ILE A 1 557 ? -1.340 -16.499 0.048 1.00 98.12 557 ILE A C 1
ATOM 4275 O O . ILE A 1 557 ? -1.616 -16.934 1.158 1.00 98.12 557 ILE A O 1
ATOM 4279 N N . ASP A 1 558 ? -1.780 -17.088 -1.066 1.00 97.81 558 ASP A N 1
ATOM 4280 C CA . ASP A 1 558 ? -2.659 -18.262 -1.042 1.00 97.81 558 ASP A CA 1
ATOM 4281 C C . ASP A 1 558 ? -1.965 -19.466 -0.369 1.00 97.81 558 ASP A C 1
ATOM 4283 O O . ASP A 1 558 ? -2.596 -20.201 0.395 1.00 97.81 558 ASP A O 1
ATOM 4287 N N . SER A 1 559 ? -0.650 -19.627 -0.562 1.00 98.12 559 SER A N 1
ATOM 4288 C CA . SER A 1 559 ? 0.144 -20.670 0.110 1.00 98.12 559 SER A CA 1
ATOM 4289 C C . SER A 1 559 ? 0.273 -20.430 1.619 1.00 98.12 559 SER A C 1
ATOM 4291 O O . SER A 1 559 ? 0.110 -21.361 2.408 1.00 98.12 559 SER A O 1
ATOM 4293 N N . GLU A 1 560 ? 0.525 -19.189 2.041 1.00 97.44 560 GLU A N 1
ATOM 4294 C CA . GLU A 1 560 ? 0.628 -18.817 3.461 1.00 97.44 560 GLU A CA 1
ATOM 4295 C C . GLU A 1 560 ? -0.728 -18.937 4.177 1.00 97.44 560 GLU A C 1
ATOM 4297 O O . GLU A 1 560 ? -0.802 -19.375 5.326 1.00 97.44 560 GLU A O 1
ATOM 4302 N N . LEU A 1 561 ? -1.829 -18.629 3.485 1.00 96.56 561 LEU A N 1
ATOM 4303 C CA . LEU A 1 561 ? -3.190 -18.836 3.982 1.00 96.56 561 LEU A CA 1
ATOM 4304 C C . LEU A 1 561 ? -3.510 -20.326 4.165 1.00 96.56 561 LEU A C 1
ATOM 4306 O O . LEU A 1 561 ? -4.070 -20.716 5.193 1.00 96.56 561 LEU A O 1
ATOM 4310 N N . ALA A 1 562 ? -3.120 -21.169 3.206 1.00 96.75 562 ALA A N 1
ATOM 4311 C CA . ALA A 1 562 ? -3.260 -22.618 3.324 1.00 96.75 562 ALA A CA 1
ATOM 4312 C C . ALA A 1 562 ? -2.432 -23.178 4.495 1.00 96.75 562 ALA A C 1
ATOM 4314 O O . ALA A 1 562 ? -2.928 -24.005 5.264 1.00 96.75 562 ALA A O 1
ATOM 4315 N N . LEU A 1 563 ? -1.203 -22.686 4.687 1.00 96.94 563 LEU A N 1
ATOM 4316 C CA . LEU A 1 563 ? -0.364 -23.052 5.829 1.00 96.94 563 LEU A CA 1
ATOM 4317 C C . LEU A 1 563 ? -0.991 -22.617 7.161 1.00 96.94 563 LEU A C 1
ATOM 4319 O O . LEU A 1 563 ? -1.006 -23.396 8.114 1.00 96.94 563 LEU A O 1
ATOM 4323 N N . ALA A 1 564 ? -1.546 -21.405 7.238 1.00 96.50 564 ALA A N 1
ATOM 4324 C CA . ALA A 1 564 ? -2.233 -20.926 8.434 1.00 96.50 564 ALA A CA 1
ATOM 4325 C C . ALA A 1 564 ? -3.428 -21.824 8.799 1.00 96.50 564 ALA A C 1
ATOM 4327 O O . ALA A 1 564 ? -3.634 -22.130 9.976 1.00 96.50 564 ALA A O 1
ATOM 4328 N N . LEU A 1 565 ? -4.173 -22.310 7.799 1.00 95.75 565 LEU A N 1
ATOM 4329 C CA . LEU A 1 565 ? -5.272 -23.256 7.999 1.00 95.75 565 LEU A CA 1
ATOM 4330 C C . LEU A 1 565 ? -4.789 -24.598 8.543 1.00 95.75 565 LEU A C 1
ATOM 4332 O O . LEU A 1 565 ? -5.395 -25.148 9.464 1.00 95.75 565 LEU A O 1
ATOM 4336 N N . GLU A 1 566 ? -3.681 -25.110 8.019 1.00 96.62 566 GLU A N 1
ATOM 4337 C CA . GLU A 1 566 ? -3.099 -26.358 8.504 1.00 96.62 566 GLU A CA 1
ATOM 4338 C C . GLU A 1 566 ? -2.584 -26.226 9.942 1.00 96.62 566 GLU A C 1
ATOM 4340 O O . GLU A 1 566 ? -2.858 -27.081 10.788 1.00 96.62 566 GLU A O 1
ATOM 4345 N N . LEU A 1 567 ? -1.912 -25.119 10.272 1.00 95.88 567 LEU A N 1
ATOM 4346 C CA . LEU A 1 567 ? -1.472 -24.822 11.639 1.00 95.88 567 LEU A CA 1
ATOM 4347 C C . LEU A 1 567 ? -2.657 -24.649 12.596 1.00 95.88 567 LEU A C 1
ATOM 4349 O O . LEU A 1 567 ? -2.589 -25.078 13.752 1.00 95.88 567 LEU A O 1
ATOM 4353 N N . LYS A 1 568 ? -3.771 -24.083 12.126 1.00 94.81 568 LYS A N 1
ATOM 4354 C CA . LYS A 1 568 ? -5.007 -24.024 12.907 1.00 94.81 568 LYS A CA 1
ATOM 4355 C C . LYS A 1 568 ? -5.554 -25.420 13.197 1.00 94.81 568 LYS A C 1
ATOM 4357 O O . LYS A 1 568 ? -5.912 -25.699 14.338 1.00 94.81 568 LYS A O 1
ATOM 4362 N N . ARG A 1 569 ? -5.589 -26.311 12.206 1.00 95.06 569 ARG A N 1
ATOM 4363 C CA . ARG A 1 569 ? -6.111 -27.681 12.360 1.00 95.06 569 ARG A CA 1
ATOM 4364 C C . ARG A 1 569 ? -5.230 -28.563 13.240 1.00 95.06 569 ARG A C 1
ATOM 4366 O O . ARG A 1 569 ? -5.746 -29.319 14.056 1.00 95.06 569 ARG A O 1
ATOM 4373 N N . THR A 1 570 ? -3.913 -28.459 13.088 1.00 96.38 570 THR A N 1
ATOM 4374 C CA . THR A 1 570 ? -2.950 -29.355 13.749 1.00 96.38 570 THR A CA 1
ATOM 4375 C C . THR A 1 570 ? -2.465 -28.844 15.101 1.00 96.38 570 THR A C 1
ATOM 4377 O O . THR A 1 570 ? -2.189 -29.643 15.993 1.00 96.38 570 THR A O 1
ATOM 4380 N N . GLN A 1 571 ? -2.361 -27.525 15.270 1.00 96.25 571 GLN A N 1
ATOM 4381 C CA . GLN A 1 571 ? -1.757 -26.893 16.449 1.00 96.25 571 GLN A CA 1
ATOM 4382 C C . GLN A 1 571 ? -2.698 -25.898 17.141 1.00 96.25 571 GLN A C 1
ATOM 4384 O O . GLN A 1 571 ? -2.299 -25.249 18.105 1.00 96.25 571 GLN A O 1
ATOM 4389 N N . ASN A 1 572 ? -3.941 -25.751 16.662 1.00 94.75 572 ASN A N 1
ATOM 4390 C CA . ASN A 1 572 ? -4.903 -24.755 17.143 1.00 94.75 572 ASN A CA 1
ATOM 4391 C C . ASN A 1 572 ? -4.371 -23.306 17.090 1.00 94.75 572 ASN A C 1
ATOM 4393 O O . ASN A 1 572 ? -4.871 -22.432 17.802 1.00 94.75 572 ASN A O 1
ATOM 4397 N N . ARG A 1 573 ? -3.373 -23.032 16.238 1.00 94.62 573 ARG A N 1
ATOM 4398 C CA . ARG A 1 573 ? -2.792 -21.697 16.069 1.00 94.62 573 ARG A CA 1
ATOM 4399 C C . ARG A 1 573 ? -3.746 -20.817 15.267 1.00 94.62 573 ARG A C 1
ATOM 4401 O O . ARG A 1 573 ? -4.191 -21.210 14.195 1.00 94.62 573 ARG A O 1
ATOM 4408 N N . VAL A 1 574 ? -4.066 -19.640 15.790 1.00 95.88 574 VAL A N 1
ATOM 4409 C CA . VAL A 1 574 ? -4.950 -18.669 15.132 1.00 95.88 574 VAL A CA 1
ATOM 4410 C C . VAL A 1 574 ? -4.140 -17.552 14.483 1.00 95.88 574 VAL A C 1
ATOM 4412 O O . VAL A 1 574 ? -3.019 -17.262 14.899 1.00 95.88 574 VAL A O 1
ATOM 4415 N N . VAL A 1 575 ? -4.713 -16.934 13.456 1.00 96.50 575 VAL A N 1
ATOM 4416 C CA . VAL A 1 575 ? -4.203 -15.716 12.834 1.00 96.50 575 VAL A CA 1
ATOM 4417 C C . VAL A 1 575 ? -4.550 -14.528 13.725 1.00 96.50 575 VAL A C 1
ATOM 4419 O O . VAL A 1 575 ? -5.719 -14.276 14.019 1.00 96.50 575 VAL A O 1
ATOM 4422 N N . GLU A 1 576 ? -3.517 -13.796 14.125 1.00 96.12 576 GLU A N 1
ATOM 4423 C CA . GLU A 1 576 ? -3.599 -12.559 14.902 1.00 96.12 576 GLU A CA 1
ATOM 4424 C C . GLU A 1 576 ? -3.029 -11.387 14.094 1.00 96.12 576 GLU A C 1
ATOM 4426 O O . GLU A 1 576 ? -2.487 -11.576 13.002 1.00 96.12 576 GLU A O 1
ATOM 4431 N N . ILE A 1 577 ? -3.139 -10.169 14.631 1.00 96.88 577 ILE A N 1
ATOM 4432 C CA . ILE A 1 577 ? -2.695 -8.952 13.938 1.00 96.88 577 ILE A CA 1
ATOM 4433 C C . ILE A 1 577 ? -1.214 -9.007 13.532 1.00 96.88 577 ILE A C 1
ATOM 4435 O O . ILE A 1 577 ? -0.892 -8.613 12.414 1.00 96.88 577 ILE A O 1
ATOM 4439 N N . ASP A 1 578 ? -0.340 -9.567 14.370 1.00 97.12 578 ASP A N 1
ATOM 4440 C CA . ASP A 1 578 ? 1.097 -9.647 14.080 1.00 97.12 578 ASP A CA 1
ATOM 4441 C C . ASP A 1 578 ? 1.381 -10.544 12.867 1.00 97.12 578 ASP A C 1
ATOM 4443 O O . ASP A 1 578 ? 2.183 -10.190 12.005 1.00 97.12 578 ASP A O 1
ATOM 4447 N N . TRP A 1 579 ? 0.638 -11.650 12.717 1.00 97.62 579 TRP A N 1
ATOM 4448 C CA . TRP A 1 579 ? 0.728 -12.493 11.521 1.00 97.62 579 TRP A CA 1
ATOM 4449 C C . TRP A 1 579 ? 0.320 -11.708 10.273 1.00 97.62 579 TRP A C 1
ATOM 4451 O O . TRP A 1 579 ? 1.008 -11.763 9.257 1.00 97.62 579 TRP A O 1
ATOM 4461 N N . VAL A 1 580 ? -0.774 -10.942 10.339 1.00 98.31 580 VAL A N 1
ATOM 4462 C CA . VAL A 1 580 ? -1.251 -10.141 9.200 1.00 98.31 580 VAL A CA 1
ATOM 4463 C C . VAL A 1 580 ? -0.211 -9.091 8.795 1.00 98.31 580 VAL A C 1
ATOM 4465 O O . VAL A 1 580 ? 0.072 -8.931 7.607 1.00 98.31 580 VAL A O 1
ATOM 4468 N N . VAL A 1 581 ? 0.384 -8.411 9.777 1.00 98.50 581 VAL A N 1
ATOM 4469 C CA . VAL A 1 581 ? 1.431 -7.402 9.572 1.00 98.50 581 VAL A CA 1
ATOM 4470 C C . VAL A 1 581 ? 2.689 -8.017 8.955 1.00 98.50 581 VAL A C 1
ATOM 4472 O O . VAL A 1 581 ? 3.190 -7.489 7.961 1.00 98.50 581 VAL A O 1
ATOM 4475 N N . ASP A 1 582 ? 3.148 -9.167 9.453 1.00 98.12 582 ASP A N 1
ATOM 4476 C CA . ASP A 1 582 ? 4.312 -9.870 8.899 1.00 98.12 582 ASP A CA 1
ATOM 4477 C C . ASP A 1 582 ? 4.113 -10.270 7.424 1.00 98.12 582 ASP A C 1
ATOM 4479 O O . ASP A 1 582 ? 5.061 -10.241 6.637 1.00 98.12 582 ASP A O 1
ATOM 4483 N N . HIS A 1 583 ? 2.886 -10.625 7.023 1.00 98.12 583 HIS A N 1
ATOM 4484 C CA . HIS A 1 583 ? 2.587 -11.042 5.647 1.00 98.12 583 HIS A CA 1
ATOM 4485 C C . HIS A 1 583 ? 2.397 -9.860 4.694 1.00 98.12 583 HIS A C 1
ATOM 4487 O O . HIS A 1 583 ? 2.797 -9.948 3.531 1.00 98.12 583 HIS A O 1
ATOM 4493 N N . LEU A 1 584 ? 1.874 -8.727 5.173 1.00 98.56 584 LEU A N 1
ATOM 4494 C CA . LEU A 1 584 ? 1.902 -7.471 4.416 1.00 98.56 584 LEU A CA 1
ATOM 4495 C C . LEU A 1 584 ? 3.340 -6.994 4.179 1.00 98.56 584 LEU A C 1
ATOM 4497 O O . LEU A 1 584 ? 3.649 -6.500 3.098 1.00 98.56 584 LEU A O 1
ATOM 4501 N N . ALA A 1 585 ? 4.238 -7.204 5.141 1.00 98.25 585 ALA A N 1
ATOM 4502 C CA . ALA A 1 585 ? 5.664 -6.928 4.994 1.00 98.25 585 ALA A CA 1
ATOM 4503 C C . ALA A 1 585 ? 6.441 -8.047 4.270 1.00 98.25 585 ALA A C 1
ATOM 4505 O O . ALA A 1 585 ? 7.663 -7.986 4.201 1.00 98.25 585 ALA A O 1
ATOM 4506 N N . GLY A 1 586 ? 5.775 -9.064 3.711 1.00 97.94 586 GLY A N 1
ATOM 4507 C CA . GLY A 1 586 ? 6.413 -10.269 3.179 1.00 97.94 586 GLY A CA 1
ATOM 4508 C C . GLY A 1 586 ? 7.390 -10.039 2.014 1.00 97.94 586 GLY A C 1
ATOM 4509 O O . GLY A 1 586 ? 7.130 -9.275 1.080 1.00 97.94 586 GLY A O 1
ATOM 4510 N N . HIS A 1 587 ? 8.494 -10.790 2.044 1.00 98.19 587 HIS A N 1
ATOM 4511 C CA . HIS A 1 587 ? 9.610 -10.733 1.087 1.00 98.19 587 HIS A CA 1
ATOM 4512 C C . HIS A 1 587 ? 9.864 -12.071 0.373 1.00 98.19 587 HIS A C 1
ATOM 4514 O O . HIS A 1 587 ? 10.974 -12.382 -0.047 1.00 98.19 587 HIS A O 1
ATOM 4520 N N . GLN A 1 588 ? 8.810 -12.874 0.237 1.00 98.06 588 GLN A N 1
ATOM 4521 C CA . GLN A 1 588 ? 8.828 -14.147 -0.473 1.00 98.06 588 GLN A CA 1
ATOM 4522 C C . GLN A 1 588 ? 8.331 -13.965 -1.917 1.00 98.06 588 GLN A C 1
ATOM 4524 O O . GLN A 1 588 ? 7.312 -13.315 -2.152 1.00 98.06 588 GLN A O 1
ATOM 4529 N N . ASP A 1 589 ? 9.059 -14.540 -2.868 1.00 97.81 589 ASP A N 1
ATOM 4530 C CA . ASP A 1 589 ? 8.731 -14.704 -4.287 1.00 97.81 589 ASP A CA 1
ATOM 4531 C C . ASP A 1 589 ? 8.417 -16.184 -4.535 1.00 97.81 589 ASP A C 1
ATOM 4533 O O . ASP A 1 589 ? 9.129 -17.068 -4.043 1.00 97.81 589 ASP A O 1
ATOM 4537 N N . ALA A 1 590 ? 7.335 -16.464 -5.261 1.00 97.94 590 ALA A N 1
ATOM 4538 C CA . ALA A 1 590 ? 6.886 -17.827 -5.540 1.00 97.94 590 ALA A CA 1
ATOM 4539 C C . ALA A 1 590 ? 7.879 -18.623 -6.403 1.00 97.94 590 ALA A C 1
ATOM 4541 O O . ALA A 1 590 ? 7.866 -19.852 -6.381 1.00 97.94 590 ALA A O 1
ATOM 4542 N N . PHE A 1 591 ? 8.722 -17.929 -7.167 1.00 96.25 591 PHE A N 1
ATOM 4543 C CA . PHE A 1 591 ? 9.622 -18.512 -8.155 1.00 96.25 591 PHE A CA 1
ATOM 4544 C C . PHE A 1 591 ? 11.093 -18.466 -7.729 1.00 96.25 591 PHE A C 1
ATOM 4546 O O . PHE A 1 591 ? 11.860 -19.332 -8.138 1.00 96.25 591 PHE A O 1
ATOM 4553 N N . GLU A 1 592 ? 11.493 -17.458 -6.947 1.00 95.69 592 GLU A N 1
ATOM 4554 C CA . GLU A 1 592 ? 12.905 -17.204 -6.593 1.00 95.69 592 GLU A CA 1
ATOM 4555 C C . GLU A 1 592 ? 13.212 -17.271 -5.093 1.00 95.69 592 GLU A C 1
ATOM 4557 O O . GLU A 1 592 ? 14.372 -17.166 -4.709 1.00 95.69 592 GLU A O 1
ATOM 4562 N N . GLY A 1 593 ? 12.222 -17.456 -4.218 1.00 96.75 593 GLY A N 1
ATOM 4563 C CA . GLY A 1 593 ? 12.512 -17.511 -2.789 1.00 96.75 593 GLY A CA 1
ATOM 4564 C C . GLY A 1 593 ? 12.492 -16.139 -2.107 1.00 96.75 593 GLY A C 1
ATOM 4565 O O . GLY A 1 593 ? 11.703 -15.257 -2.442 1.00 96.75 593 GLY A O 1
ATOM 4566 N N . PHE A 1 594 ? 13.351 -15.967 -1.107 1.00 97.62 594 PHE A N 1
ATOM 4567 C CA . PHE A 1 594 ? 13.478 -14.721 -0.351 1.00 97.62 594 PHE A CA 1
ATOM 4568 C C . PHE A 1 594 ? 14.200 -13.633 -1.164 1.00 97.62 594 PHE A C 1
ATOM 4570 O O . PHE A 1 594 ? 15.273 -13.887 -1.708 1.00 97.62 594 PHE A O 1
ATOM 4577 N N . ARG A 1 595 ? 13.631 -12.421 -1.233 1.00 96.81 595 ARG A N 1
ATOM 4578 C CA . ARG A 1 595 ? 14.211 -11.259 -1.938 1.00 96.81 595 ARG A CA 1
ATOM 4579 C C . ARG A 1 595 ? 13.611 -9.925 -1.477 1.00 96.81 595 ARG A C 1
ATOM 4581 O O . ARG A 1 595 ? 12.478 -9.866 -1.005 1.00 96.81 595 ARG A O 1
ATOM 4588 N N . SER A 1 596 ? 14.307 -8.818 -1.719 1.00 96.31 596 SER A N 1
ATOM 4589 C CA . SER A 1 596 ? 13.828 -7.459 -1.409 1.00 96.31 596 SER A CA 1
ATOM 4590 C C . SER A 1 596 ? 12.577 -7.039 -2.202 1.00 96.31 596 SER A C 1
ATOM 4592 O O . SER A 1 596 ? 11.495 -6.886 -1.643 1.00 96.31 596 SER A O 1
ATOM 4594 N N . PHE A 1 597 ? 12.678 -6.850 -3.516 1.00 96.44 597 PHE A N 1
ATOM 4595 C CA . PHE A 1 597 ? 11.602 -6.281 -4.340 1.00 96.44 597 PHE A CA 1
ATOM 4596 C C . PHE A 1 597 ? 11.405 -7.048 -5.645 1.00 96.44 597 PHE A C 1
ATOM 4598 O O . PHE A 1 597 ? 12.158 -7.966 -5.967 1.00 96.44 597 PHE A O 1
ATOM 4605 N N . GLY A 1 598 ? 10.393 -6.659 -6.422 1.00 91.94 598 GLY A N 1
ATOM 4606 C CA . GLY A 1 598 ? 10.049 -7.291 -7.693 1.00 91.94 598 GLY A CA 1
ATOM 4607 C C . GLY A 1 598 ? 8.738 -8.037 -7.572 1.00 91.94 598 GLY A C 1
ATOM 4608 O O . GLY A 1 598 ? 7.707 -7.451 -7.861 1.00 91.94 598 GLY A O 1
ATOM 4609 N N . ARG A 1 599 ? 8.736 -9.286 -7.090 1.00 95.38 599 ARG A N 1
ATOM 4610 C CA . ARG A 1 599 ? 7.548 -10.175 -7.096 1.00 95.38 599 ARG A CA 1
ATOM 4611 C C . ARG A 1 599 ? 7.033 -10.573 -5.706 1.00 95.38 599 ARG A C 1
ATOM 4613 O O . ARG A 1 599 ? 6.284 -11.534 -5.566 1.00 95.38 599 ARG A O 1
ATOM 4620 N N . THR A 1 600 ? 7.418 -9.805 -4.694 1.00 97.25 600 THR A N 1
ATOM 4621 C CA . THR A 1 600 ? 7.079 -10.004 -3.277 1.00 97.25 600 THR A CA 1
ATOM 4622 C C . THR A 1 600 ? 5.833 -9.221 -2.855 1.00 97.25 600 THR A C 1
ATOM 4624 O O . THR A 1 600 ? 5.352 -8.364 -3.605 1.00 97.25 600 THR A O 1
ATOM 4627 N N . ALA A 1 601 ? 5.290 -9.511 -1.666 1.00 97.25 601 ALA A N 1
ATOM 4628 C CA . ALA A 1 601 ? 4.120 -8.821 -1.113 1.00 97.25 601 ALA A CA 1
ATOM 4629 C C . ALA A 1 601 ? 4.346 -7.306 -0.966 1.00 97.25 601 ALA A C 1
ATOM 4631 O O . ALA A 1 601 ? 3.455 -6.511 -1.294 1.00 97.25 601 ALA A O 1
ATOM 4632 N N . THR A 1 602 ? 5.554 -6.936 -0.542 1.00 96.81 602 THR A N 1
ATOM 4633 C CA . THR A 1 602 ? 6.048 -5.562 -0.425 1.00 96.81 602 THR A CA 1
ATOM 4634 C C . THR A 1 602 ? 6.694 -5.073 -1.723 1.00 96.81 602 THR A C 1
ATOM 4636 O O . THR A 1 602 ? 7.417 -5.801 -2.398 1.00 96.81 602 THR A O 1
ATOM 4639 N N . LYS A 1 603 ? 6.494 -3.803 -2.069 1.00 95.50 603 LYS A N 1
ATOM 4640 C CA . LYS A 1 603 ? 7.100 -3.137 -3.227 1.00 95.50 603 LYS A CA 1
ATOM 4641 C C . LYS A 1 603 ? 7.884 -1.906 -2.802 1.00 95.50 603 LYS A C 1
ATOM 4643 O O . LYS A 1 603 ? 7.618 -1.328 -1.754 1.00 95.50 603 LYS A O 1
ATOM 4648 N N . ALA A 1 604 ? 8.801 -1.456 -3.660 1.00 94.81 604 ALA A N 1
ATOM 4649 C CA . ALA A 1 604 ? 9.585 -0.245 -3.404 1.00 94.81 604 ALA A CA 1
ATOM 4650 C C . ALA A 1 604 ? 8.691 0.992 -3.200 1.00 94.81 604 ALA A C 1
ATOM 4652 O O . ALA A 1 604 ? 8.968 1.850 -2.375 1.00 94.81 604 ALA A O 1
ATOM 4653 N N . TYR A 1 605 ? 7.563 1.020 -3.905 1.00 94.62 605 TYR A N 1
ATOM 4654 C CA . TYR A 1 605 ? 6.519 2.035 -3.802 1.00 94.62 605 TYR A CA 1
ATOM 4655 C C . TYR A 1 605 ? 5.291 1.604 -2.978 1.00 94.62 605 TYR A C 1
ATOM 4657 O O . TYR A 1 605 ? 4.198 2.116 -3.206 1.00 94.62 605 TYR A O 1
ATOM 4665 N N . THR A 1 606 ? 5.413 0.641 -2.054 1.00 97.44 606 THR A N 1
ATOM 4666 C CA . THR A 1 606 ? 4.348 0.406 -1.064 1.00 97.44 606 THR A CA 1
ATOM 4667 C C . THR A 1 606 ? 4.292 1.621 -0.143 1.00 97.44 606 THR A C 1
ATOM 4669 O O . THR A 1 606 ? 5.198 1.843 0.663 1.00 97.44 606 THR A O 1
ATOM 4672 N N . VAL A 1 607 ? 3.243 2.428 -0.291 1.00 96.56 607 VAL A N 1
ATOM 4673 C CA . VAL A 1 607 ? 3.088 3.724 0.389 1.00 96.56 607 VAL A CA 1
ATOM 4674 C C . VAL A 1 607 ? 2.119 3.689 1.559 1.00 96.56 607 VAL A C 1
ATOM 4676 O O . VAL A 1 607 ? 2.006 4.660 2.292 1.00 96.56 607 VAL A O 1
ATOM 4679 N N . MET A 1 608 ? 1.366 2.608 1.723 1.00 97.31 608 MET A N 1
ATOM 4680 C CA . MET A 1 608 ? 0.527 2.421 2.897 1.00 97.31 608 MET A CA 1
ATOM 4681 C C . MET A 1 608 ? 0.143 0.961 3.013 1.00 97.31 608 MET A C 1
ATOM 4683 O O . MET A 1 608 ? -0.187 0.328 2.011 1.00 97.31 608 MET A O 1
ATOM 4687 N N . SER A 1 609 ? 0.121 0.455 4.238 1.00 98.44 609 SER A N 1
ATOM 4688 C CA . SER A 1 609 ? -0.470 -0.846 4.529 1.00 98.44 609 SER A CA 1
ATOM 4689 C C . SER A 1 609 ? -1.593 -0.665 5.537 1.00 98.44 609 SER A C 1
ATOM 4691 O O . SER A 1 609 ? -1.470 0.125 6.474 1.00 98.44 609 SER A O 1
ATOM 4693 N N . THR A 1 610 ? -2.710 -1.351 5.317 1.00 98.50 610 THR A N 1
ATOM 4694 C CA . THR A 1 610 ? -3.923 -1.217 6.129 1.00 98.50 610 THR A CA 1
ATOM 4695 C C . THR A 1 610 ? -4.448 -2.581 6.534 1.00 98.50 610 THR A C 1
ATOM 4697 O O . THR A 1 610 ? -4.462 -3.491 5.704 1.00 98.50 610 THR A O 1
ATOM 4700 N N . VAL A 1 611 ? -4.947 -2.707 7.761 1.00 98.62 611 VAL A N 1
ATOM 4701 C CA . VAL A 1 611 ? -5.670 -3.891 8.237 1.00 98.62 611 VAL A CA 1
ATOM 4702 C C . VAL A 1 611 ? -6.983 -3.451 8.863 1.00 98.62 611 VAL A C 1
ATOM 4704 O O . VAL A 1 611 ? -7.009 -2.570 9.713 1.00 98.62 611 VAL A O 1
ATOM 4707 N N . VAL A 1 612 ? -8.079 -4.087 8.479 1.00 98.62 612 VAL A N 1
ATOM 4708 C CA . VAL A 1 612 ? -9.398 -3.883 9.076 1.00 98.62 612 VAL A CA 1
ATOM 4709 C C . VAL A 1 612 ? -9.822 -5.172 9.760 1.00 98.62 612 VAL A C 1
ATOM 4711 O O . VAL A 1 612 ? -9.869 -6.203 9.102 1.00 98.62 612 VAL A O 1
ATOM 4714 N N . ASN A 1 613 ? -10.173 -5.127 11.045 1.00 98.25 613 ASN A N 1
ATOM 4715 C CA . ASN A 1 613 ? -10.931 -6.190 11.701 1.00 98.25 613 ASN A CA 1
ATOM 4716 C C . ASN A 1 613 ? -12.404 -5.776 11.797 1.00 98.25 613 ASN A C 1
ATOM 4718 O O . ASN A 1 613 ? -12.825 -5.134 12.766 1.00 98.25 613 ASN A O 1
ATOM 4722 N N . GLY A 1 614 ? -13.186 -6.146 10.780 1.00 96.94 614 GLY A N 1
ATOM 4723 C CA . GLY A 1 614 ? -14.568 -5.679 10.635 1.00 96.94 614 GLY A CA 1
ATOM 4724 C C . GLY A 1 614 ? -15.489 -6.134 11.769 1.00 96.94 614 GLY A C 1
ATOM 4725 O O . GLY A 1 614 ? -16.386 -5.399 12.165 1.00 96.94 614 GLY A O 1
ATOM 4726 N N . ALA A 1 615 ? -15.222 -7.299 12.365 1.00 96.12 615 ALA A N 1
ATOM 4727 C CA . ALA A 1 615 ? -16.028 -7.839 13.462 1.00 96.12 615 ALA A CA 1
ATOM 4728 C C . ALA A 1 615 ? -15.833 -7.077 14.785 1.00 96.12 615 ALA A C 1
ATOM 4730 O O . ALA A 1 615 ? -16.698 -7.113 15.659 1.00 96.12 615 ALA A O 1
ATOM 4731 N N . ARG A 1 616 ? -14.690 -6.400 14.948 1.00 97.00 616 ARG A N 1
ATOM 4732 C CA . ARG A 1 616 ? -14.329 -5.667 16.173 1.00 97.00 616 ARG A CA 1
ATOM 4733 C C . ARG A 1 616 ? -14.349 -4.150 16.003 1.00 97.00 616 ARG A C 1
ATOM 4735 O O . ARG A 1 616 ? -14.039 -3.437 16.956 1.00 97.00 616 ARG A O 1
ATOM 4742 N N . ASN A 1 617 ? -14.711 -3.667 14.815 1.00 98.00 617 ASN A N 1
ATOM 4743 C CA . ASN A 1 617 ? -14.577 -2.268 14.421 1.00 98.00 617 ASN A CA 1
ATOM 4744 C C . ASN A 1 617 ? -13.149 -1.738 14.606 1.00 98.00 617 ASN A C 1
ATOM 4746 O O . ASN A 1 617 ? -12.965 -0.615 15.062 1.00 98.00 617 ASN A O 1
ATOM 4750 N N . GLU A 1 618 ? -12.134 -2.554 14.311 1.00 98.25 618 GLU A N 1
ATOM 4751 C CA . GLU A 1 618 ? -10.735 -2.143 14.459 1.00 98.25 618 GLU A CA 1
ATOM 4752 C C . GLU A 1 618 ? -10.119 -1.851 13.094 1.00 98.25 618 GLU A C 1
ATOM 4754 O O . GLU A 1 618 ? -10.355 -2.569 12.122 1.00 98.25 618 GLU A O 1
ATOM 4759 N N . VAL A 1 619 ? -9.312 -0.801 13.030 1.00 98.56 619 VAL A N 1
ATOM 4760 C CA . VAL A 1 619 ? -8.566 -0.387 11.845 1.00 98.56 619 VAL A CA 1
ATOM 4761 C C . VAL A 1 619 ? -7.112 -0.155 12.229 1.00 98.56 619 VAL A C 1
ATOM 4763 O O . VAL A 1 619 ? -6.818 0.334 13.317 1.00 98.56 619 VAL A O 1
ATOM 4766 N N . TRP A 1 620 ? -6.205 -0.517 11.336 1.00 98.56 620 TRP A N 1
ATOM 4767 C CA . TRP A 1 620 ? -4.767 -0.385 11.503 1.00 98.56 620 TRP A CA 1
ATOM 4768 C C . TRP A 1 620 ? -4.185 0.191 10.228 1.00 98.56 620 TRP A C 1
ATOM 4770 O O . TRP A 1 620 ? -4.550 -0.237 9.132 1.00 98.56 620 TRP A O 1
ATOM 4780 N N . LEU A 1 621 ? -3.265 1.134 10.364 1.00 98.19 621 LEU A N 1
ATOM 4781 C CA . LEU A 1 621 ? -2.569 1.743 9.238 1.00 98.19 621 LEU A CA 1
ATOM 4782 C C . LEU A 1 621 ? -1.122 2.065 9.598 1.00 98.19 621 LEU A C 1
ATOM 4784 O O . LEU A 1 621 ? -0.810 2.356 10.752 1.00 98.19 621 LEU A O 1
ATOM 4788 N N . THR A 1 622 ? -0.251 2.008 8.598 1.00 98.25 622 THR A N 1
ATOM 4789 C CA . THR A 1 622 ? 1.175 2.331 8.725 1.00 98.25 622 THR A CA 1
ATOM 4790 C C . THR A 1 622 ? 1.412 3.829 8.927 1.00 98.25 622 THR A C 1
ATOM 4792 O O . THR A 1 622 ? 0.804 4.647 8.234 1.00 98.25 622 THR A O 1
ATOM 4795 N N . LEU A 1 623 ? 2.349 4.183 9.810 1.00 96.94 623 LEU A N 1
ATOM 4796 C CA . LEU A 1 623 ? 2.781 5.561 10.096 1.00 96.94 623 LEU A CA 1
ATOM 4797 C C . LEU A 1 623 ? 3.672 6.205 9.014 1.00 96.94 623 LEU A C 1
ATOM 4799 O O . LEU A 1 623 ? 3.811 7.429 8.992 1.00 96.94 623 LEU A O 1
ATOM 4803 N N . GLY A 1 624 ? 4.283 5.414 8.129 1.00 95.69 624 GLY A N 1
ATOM 4804 C CA . GLY A 1 624 ? 5.106 5.926 7.027 1.00 95.69 624 GLY A CA 1
ATOM 4805 C C . GLY A 1 624 ? 6.467 6.502 7.450 1.00 95.69 624 GLY A C 1
ATOM 4806 O O . GLY A 1 624 ? 7.055 7.305 6.727 1.00 95.69 624 GLY A O 1
ATOM 4807 N N . GLU A 1 625 ? 6.982 6.143 8.626 1.00 95.81 625 GLU A N 1
ATOM 4808 C CA . GLU A 1 625 ? 8.323 6.502 9.109 1.00 95.81 625 GLU A CA 1
ATOM 4809 C C . GLU A 1 625 ? 9.439 5.623 8.541 1.00 95.81 625 GLU A C 1
ATOM 4811 O O . GLU A 1 625 ? 10.607 6.006 8.608 1.00 95.81 625 GLU A O 1
ATOM 4816 N N . ARG A 1 626 ? 9.088 4.473 7.959 1.00 96.00 626 ARG A N 1
ATOM 4817 C CA . ARG A 1 626 ? 9.998 3.578 7.238 1.00 96.00 626 ARG A CA 1
ATOM 4818 C C . ARG A 1 626 ? 9.546 3.407 5.794 1.00 96.00 626 ARG A C 1
ATOM 4820 O O . ARG A 1 626 ? 8.357 3.439 5.483 1.00 96.00 626 ARG A O 1
ATOM 4827 N N . LEU A 1 627 ? 10.523 3.195 4.919 1.00 95.44 627 LEU A N 1
ATOM 4828 C CA . LEU A 1 627 ? 10.313 2.875 3.513 1.00 95.44 627 LEU A CA 1
ATOM 4829 C C . LEU A 1 627 ? 10.867 1.469 3.247 1.00 95.44 627 LEU A C 1
ATOM 4831 O O . LEU A 1 627 ? 12.016 1.215 3.610 1.00 95.44 627 LEU A O 1
ATOM 4835 N N . PRO A 1 628 ? 10.104 0.569 2.610 1.00 96.88 628 PRO A N 1
ATOM 4836 C CA . PRO A 1 628 ? 8.703 0.719 2.198 1.00 96.88 628 PRO A CA 1
ATOM 4837 C C . PRO A 1 628 ? 7.738 0.776 3.398 1.00 96.88 628 PRO A C 1
ATOM 4839 O O . PRO A 1 628 ? 8.060 0.322 4.496 1.00 96.88 628 PRO A O 1
ATOM 4842 N N . ALA A 1 629 ? 6.536 1.325 3.194 1.00 97.25 629 ALA A N 1
ATOM 4843 C CA . ALA A 1 629 ? 5.607 1.629 4.287 1.00 97.25 629 ALA A CA 1
ATOM 4844 C C . ALA A 1 629 ? 5.160 0.393 5.081 1.00 97.25 629 ALA A C 1
ATOM 4846 O O . ALA A 1 629 ? 4.872 0.517 6.266 1.00 97.25 629 ALA A O 1
ATOM 4847 N N . SER A 1 630 ? 5.136 -0.799 4.473 1.00 97.88 630 SER A N 1
ATOM 4848 C CA . SER A 1 630 ? 4.792 -2.058 5.155 1.00 97.88 630 SER A CA 1
ATOM 4849 C C . SER A 1 630 ? 5.746 -2.436 6.295 1.00 97.88 630 SER A C 1
ATOM 4851 O O . SER A 1 630 ? 5.371 -3.231 7.150 1.00 97.88 630 SER A O 1
ATOM 4853 N N . HIS A 1 631 ? 6.940 -1.834 6.359 1.00 98.12 631 HIS A N 1
ATOM 4854 C CA . HIS A 1 631 ? 7.899 -1.999 7.463 1.00 98.12 631 HIS A CA 1
ATOM 4855 C C . HIS A 1 631 ? 7.780 -0.925 8.554 1.00 98.12 631 HIS A C 1
ATOM 4857 O O . HIS A 1 631 ? 8.503 -0.967 9.553 1.00 98.12 631 HIS A O 1
ATOM 4863 N N . SER A 1 632 ? 6.883 0.048 8.376 1.00 97.88 632 SER A N 1
ATOM 4864 C CA . SER A 1 632 ? 6.554 1.045 9.400 1.00 97.88 632 SER A CA 1
ATOM 4865 C C . SER A 1 632 ? 5.739 0.427 10.538 1.00 97.88 632 SER A C 1
ATOM 4867 O O . SER A 1 632 ? 5.128 -0.633 10.392 1.00 97.88 632 SER A O 1
ATOM 4869 N N . ASN A 1 633 ? 5.675 1.121 11.671 1.00 98.06 633 ASN A N 1
ATOM 4870 C CA . ASN A 1 633 ? 4.745 0.796 12.740 1.00 98.06 633 ASN A CA 1
ATOM 4871 C C . ASN A 1 633 ? 3.299 0.959 12.244 1.00 98.06 633 ASN A C 1
ATOM 4873 O O . ASN A 1 633 ? 2.933 1.962 11.624 1.00 98.06 633 ASN A O 1
ATOM 4877 N N . PHE A 1 634 ? 2.470 -0.031 12.553 1.00 98.44 634 PHE A N 1
ATOM 4878 C CA . PHE A 1 634 ? 1.024 0.014 12.421 1.00 98.44 634 PHE A CA 1
ATOM 4879 C C . PHE A 1 634 ? 0.427 0.605 13.693 1.00 98.44 634 PHE A C 1
ATOM 4881 O O . PHE A 1 634 ? 0.757 0.181 14.801 1.00 98.44 634 PHE A O 1
ATOM 4888 N N . VAL A 1 635 ? -0.493 1.551 13.530 1.00 98.25 635 VAL A N 1
ATOM 4889 C CA . VAL A 1 635 ? -1.246 2.165 14.629 1.00 98.25 635 VAL A CA 1
ATOM 4890 C C . VAL A 1 635 ? -2.663 1.634 14.601 1.00 98.25 635 VAL A C 1
ATOM 4892 O O . VAL A 1 635 ? -3.361 1.813 13.603 1.00 98.25 635 VAL A O 1
ATOM 4895 N N . GLY A 1 636 ? -3.080 0.972 15.677 1.00 98.00 636 GLY A N 1
ATOM 4896 C CA . GLY A 1 636 ? -4.427 0.434 15.799 1.00 98.00 636 GLY A CA 1
ATOM 4897 C C . GLY A 1 636 ? -5.403 1.435 16.403 1.00 98.00 636 GLY A C 1
ATOM 4898 O O . GLY A 1 636 ? -5.081 2.146 17.354 1.00 98.00 636 GLY A O 1
ATOM 4899 N N . PHE A 1 637 ? -6.633 1.426 15.904 1.00 98.44 637 PHE A N 1
ATOM 4900 C CA . PHE A 1 637 ? -7.769 2.138 16.475 1.00 98.44 637 PHE A CA 1
ATOM 4901 C C . PHE A 1 637 ? -8.986 1.225 16.518 1.00 98.44 637 PHE A C 1
ATOM 4903 O O . PHE A 1 637 ? -9.232 0.473 15.578 1.00 98.44 637 PHE A O 1
ATOM 4910 N N . ARG A 1 638 ? -9.792 1.334 17.572 1.00 98.12 638 ARG A N 1
ATOM 4911 C CA . ARG A 1 638 ? -11.175 0.855 17.571 1.00 98.12 638 ARG A CA 1
ATOM 4912 C C . ARG A 1 638 ? -12.102 2.024 17.279 1.00 98.12 638 ARG A C 1
ATOM 4914 O O . ARG A 1 638 ? -12.000 3.062 17.924 1.00 98.12 638 ARG A O 1
ATOM 4921 N N . VAL A 1 639 ? -13.015 1.852 16.338 1.00 98.44 639 VAL A N 1
ATOM 4922 C CA . VAL A 1 639 ? -13.991 2.873 15.970 1.00 98.44 639 VAL A CA 1
ATOM 4923 C C . VAL A 1 639 ? -15.234 2.732 16.846 1.00 98.44 639 VAL A C 1
ATOM 4925 O O . VAL A 1 639 ? -15.911 1.703 16.827 1.00 98.44 639 VAL A O 1
ATOM 4928 N N . ASP A 1 640 ? -15.544 3.778 17.608 1.00 98.38 640 ASP A N 1
ATOM 4929 C CA . ASP A 1 640 ? -16.847 3.950 18.244 1.00 98.38 640 ASP A CA 1
ATOM 4930 C C . ASP A 1 640 ? -17.773 4.681 17.272 1.00 98.38 640 ASP A C 1
ATOM 4932 O O . ASP A 1 640 ? -17.706 5.902 17.127 1.00 98.38 640 ASP A O 1
ATOM 4936 N N . TRP A 1 641 ? -18.653 3.932 16.608 1.00 98.12 641 TRP A N 1
ATOM 4937 C CA . TRP A 1 641 ? -19.627 4.483 15.664 1.00 98.12 641 TRP A CA 1
ATOM 4938 C C . TRP A 1 641 ? -20.679 5.380 16.320 1.00 98.12 641 TRP A C 1
ATOM 4940 O O . TRP A 1 641 ? -21.248 6.231 15.646 1.00 98.12 641 TRP A O 1
ATOM 4950 N N . THR A 1 642 ? -20.937 5.227 17.620 1.00 97.81 642 THR A N 1
ATOM 4951 C CA . THR A 1 642 ? -21.960 6.016 18.322 1.00 97.81 642 THR A CA 1
ATOM 4952 C C . THR A 1 642 ? -21.477 7.441 18.547 1.00 97.81 642 THR A C 1
ATOM 4954 O O . THR A 1 642 ? -22.222 8.392 18.330 1.00 97.81 642 THR A O 1
ATOM 4957 N N . GLN A 1 643 ? -20.223 7.589 18.976 1.00 97.62 643 GLN A N 1
ATOM 4958 C CA . GLN A 1 643 ? -19.595 8.897 19.186 1.00 97.62 643 GLN A CA 1
ATOM 4959 C C . GLN A 1 643 ? -18.844 9.400 17.943 1.00 97.62 643 GLN A C 1
ATOM 4961 O O . GLN A 1 643 ? -18.444 10.565 17.897 1.00 97.62 643 GLN A O 1
ATOM 4966 N N . LEU A 1 644 ? -18.669 8.534 16.937 1.00 97.94 644 LEU A N 1
ATOM 4967 C CA . LEU A 1 644 ? -17.784 8.712 15.784 1.00 97.94 644 LEU A CA 1
ATOM 4968 C C . LEU A 1 644 ? -16.367 9.099 16.239 1.00 97.94 644 LEU A C 1
ATOM 4970 O O . LEU A 1 644 ? -15.846 10.152 15.875 1.00 97.94 644 LEU A O 1
ATOM 4974 N N . GLN A 1 645 ? -15.778 8.256 17.088 1.00 97.81 645 GLN A N 1
ATOM 4975 C CA . GLN A 1 645 ? -14.455 8.467 17.676 1.00 97.81 645 GLN A CA 1
ATOM 4976 C C . GLN A 1 645 ? -13.520 7.297 17.384 1.00 97.81 645 GLN A C 1
ATOM 4978 O O . GLN A 1 645 ? -13.937 6.138 17.353 1.00 97.81 645 GLN A O 1
ATOM 4983 N N . ALA A 1 646 ? -12.235 7.606 17.215 1.00 97.81 646 ALA A N 1
ATOM 4984 C CA . ALA A 1 646 ? -11.178 6.608 17.138 1.00 97.81 646 ALA A CA 1
ATOM 4985 C C . ALA A 1 646 ? -10.573 6.428 18.533 1.00 97.81 646 ALA A C 1
ATOM 4987 O O . ALA A 1 646 ? -9.991 7.362 19.084 1.00 97.81 646 ALA A O 1
ATOM 4988 N N . ILE A 1 647 ? -10.714 5.236 19.104 1.00 97.38 647 ILE A N 1
ATOM 4989 C CA . ILE A 1 647 ? -10.127 4.861 20.389 1.00 97.38 647 ILE A CA 1
ATOM 4990 C C . ILE A 1 647 ? -8.763 4.224 20.105 1.00 97.38 647 ILE A C 1
ATOM 4992 O O . ILE A 1 647 ? -8.735 3.154 19.487 1.00 97.38 647 ILE A O 1
ATOM 4996 N N . PRO A 1 648 ? -7.645 4.844 20.528 1.00 97.00 648 PRO A N 1
ATOM 4997 C CA . PRO A 1 648 ? -6.312 4.270 20.380 1.00 97.00 648 PRO A CA 1
ATOM 4998 C C . PRO A 1 648 ? -6.222 2.834 20.909 1.00 97.00 648 PRO A C 1
ATOM 5000 O O . PRO A 1 648 ? -6.693 2.534 22.008 1.00 97.00 648 PRO A O 1
ATOM 5003 N N . LEU A 1 649 ? -5.606 1.953 20.124 1.00 95.81 649 LEU A N 1
ATOM 5004 C CA . LEU A 1 649 ? -5.173 0.620 20.539 1.00 95.81 649 LEU A CA 1
ATOM 5005 C C . LEU A 1 649 ? -3.644 0.614 20.670 1.00 95.81 649 LEU A C 1
ATOM 5007 O O . LEU A 1 649 ? -3.025 1.649 20.897 1.00 95.81 649 LEU A O 1
ATOM 5011 N N . GLN A 1 650 ? -3.028 -0.558 20.545 1.00 94.94 650 GLN A N 1
ATOM 5012 C CA . GLN A 1 650 ? -1.578 -0.687 20.526 1.00 94.94 650 GLN A CA 1
ATOM 5013 C C . GLN A 1 650 ? -0.960 -0.312 19.175 1.00 94.94 650 GLN A C 1
ATOM 5015 O O . GLN A 1 650 ? -1.648 -0.217 18.156 1.00 94.94 650 GLN A O 1
ATOM 5020 N N . THR A 1 651 ? 0.357 -0.126 19.177 1.00 96.56 651 THR A N 1
ATOM 5021 C CA . THR A 1 651 ? 1.164 -0.191 17.961 1.00 96.56 651 THR A CA 1
ATOM 5022 C C . THR A 1 651 ? 1.704 -1.609 17.785 1.00 96.56 651 THR A C 1
ATOM 5024 O O . THR A 1 651 ? 1.897 -2.335 18.760 1.00 96.56 651 THR A O 1
ATOM 5027 N N . THR A 1 652 ? 1.924 -2.024 16.544 1.00 97.00 652 THR A N 1
ATOM 5028 C CA . THR A 1 652 ? 2.649 -3.260 16.216 1.00 97.00 652 THR A CA 1
ATOM 5029 C C . THR A 1 652 ? 3.473 -3.040 14.952 1.00 97.00 652 THR A C 1
ATOM 5031 O O . THR A 1 652 ? 3.251 -2.075 14.220 1.00 97.00 652 THR A O 1
ATOM 5034 N N . ARG A 1 653 ? 4.443 -3.904 14.689 1.00 96.69 653 ARG A N 1
ATOM 5035 C CA . ARG A 1 653 ? 5.324 -3.828 13.527 1.00 96.69 653 ARG A CA 1
ATOM 5036 C C . ARG A 1 653 ? 5.728 -5.235 13.111 1.00 96.69 653 ARG A C 1
ATOM 5038 O O . ARG A 1 653 ? 5.683 -6.157 13.920 1.00 96.69 653 ARG A O 1
ATOM 5045 N N . VAL A 1 654 ? 6.144 -5.374 11.854 1.00 97.19 654 VAL A N 1
ATOM 5046 C CA . VAL A 1 654 ? 6.803 -6.588 11.371 1.00 97.19 654 VAL A CA 1
ATOM 5047 C C . VAL A 1 654 ? 7.943 -6.982 12.314 1.00 97.19 654 VAL A C 1
ATOM 5049 O O . VAL A 1 654 ? 8.791 -6.156 12.654 1.00 97.19 654 VAL A O 1
ATOM 5052 N N . SER A 1 655 ? 7.939 -8.246 12.729 1.00 96.19 655 SER A N 1
ATOM 5053 C CA . SER A 1 655 ? 8.959 -8.834 13.611 1.00 96.19 655 SER A CA 1
ATOM 5054 C C . SER A 1 655 ? 9.767 -9.925 12.907 1.00 96.19 655 SER A C 1
ATOM 5056 O O . SER A 1 655 ? 10.883 -10.258 13.309 1.00 96.19 655 SER A O 1
ATOM 5058 N N . ARG A 1 656 ? 9.248 -10.439 11.779 1.00 95.69 656 ARG A N 1
ATOM 5059 C CA . ARG A 1 656 ? 9.863 -11.506 10.970 1.00 95.69 656 ARG A CA 1
ATOM 5060 C C . ARG A 1 656 ? 11.313 -11.226 10.548 1.00 95.69 656 ARG A C 1
ATOM 5062 O O . ARG A 1 656 ? 12.035 -12.168 10.232 1.00 95.69 656 ARG A O 1
ATOM 5069 N N . PHE A 1 657 ? 11.740 -9.963 10.535 1.00 96.44 657 PHE A N 1
ATOM 5070 C CA . PHE A 1 657 ? 13.059 -9.540 10.055 1.00 96.44 657 PHE A CA 1
ATOM 5071 C C . PHE A 1 657 ? 13.956 -8.924 11.134 1.00 96.44 657 PHE A C 1
ATOM 5073 O O . PHE A 1 657 ? 15.018 -8.401 10.805 1.00 96.44 657 PHE A O 1
ATOM 5080 N N . ASP A 1 658 ? 13.595 -9.027 12.416 1.00 95.88 658 ASP A N 1
ATOM 5081 C CA . ASP A 1 658 ? 14.379 -8.439 13.515 1.00 95.88 658 ASP A CA 1
ATOM 5082 C C . ASP A 1 658 ? 15.804 -9.017 13.617 1.00 95.88 658 ASP A C 1
ATOM 5084 O O . ASP A 1 658 ? 16.719 -8.359 14.115 1.00 95.88 658 ASP A O 1
ATOM 5088 N N . SER A 1 659 ? 16.026 -10.231 13.102 1.00 97.06 659 SER A N 1
ATOM 5089 C CA . SER A 1 659 ? 17.355 -10.846 13.010 1.00 97.06 659 SER A CA 1
ATOM 5090 C C . SER A 1 659 ? 18.210 -10.331 11.846 1.00 97.06 659 SER A C 1
ATOM 5092 O O . SER A 1 659 ? 19.374 -10.712 11.756 1.00 97.06 659 SER A O 1
ATOM 5094 N N . MET A 1 660 ? 17.653 -9.511 10.948 1.00 98.00 660 MET A N 1
ATOM 5095 C CA . MET A 1 660 ? 18.331 -8.947 9.771 1.00 98.00 660 MET A CA 1
ATOM 5096 C C . MET A 1 660 ? 18.132 -7.415 9.682 1.00 98.00 660 MET A C 1
ATOM 5098 O O . MET A 1 660 ? 17.569 -6.897 8.709 1.00 98.00 660 MET A O 1
ATOM 5102 N N . PRO A 1 661 ? 18.574 -6.650 10.700 1.00 97.31 661 PRO A N 1
ATOM 5103 C CA . PRO A 1 661 ? 18.312 -5.214 10.787 1.00 97.31 661 PRO A CA 1
ATOM 5104 C C . PRO A 1 661 ? 19.096 -4.369 9.767 1.00 97.31 661 PRO A C 1
ATOM 5106 O O . PRO A 1 661 ? 18.705 -3.239 9.464 1.00 97.31 661 PRO A O 1
ATOM 5109 N N . ASN A 1 662 ? 20.231 -4.846 9.244 1.00 98.44 662 ASN A N 1
ATOM 5110 C CA . ASN A 1 662 ? 20.951 -4.157 8.170 1.00 98.44 662 ASN A CA 1
ATOM 5111 C C . ASN A 1 662 ? 20.243 -4.355 6.830 1.00 98.44 662 ASN A C 1
ATOM 5113 O O . ASN A 1 662 ? 20.075 -3.388 6.086 1.00 98.44 662 ASN A O 1
ATOM 5117 N N . TRP A 1 663 ? 19.781 -5.570 6.546 1.00 98.44 663 TRP A N 1
ATOM 5118 C CA . TRP A 1 663 ? 18.988 -5.869 5.365 1.00 98.44 663 TRP A CA 1
ATOM 5119 C C . TRP A 1 663 ? 17.697 -5.054 5.349 1.00 98.44 663 TRP A C 1
ATOM 5121 O O . TRP A 1 663 ? 17.396 -4.421 4.342 1.00 98.44 663 TRP A O 1
ATOM 5131 N N . GLU A 1 664 ? 16.985 -4.948 6.466 1.00 97.81 664 GLU A N 1
ATOM 5132 C CA . GLU A 1 664 ? 15.777 -4.124 6.507 1.00 97.81 664 GLU A CA 1
ATOM 5133 C C . GLU A 1 664 ? 16.082 -2.640 6.216 1.00 97.81 664 GLU A C 1
ATOM 5135 O O . GLU A 1 664 ? 15.404 -1.998 5.415 1.00 97.81 664 GLU A O 1
ATOM 5140 N N . ARG A 1 665 ? 17.176 -2.097 6.774 1.00 98.00 665 ARG A N 1
ATOM 5141 C CA . ARG A 1 665 ? 17.650 -0.741 6.434 1.00 98.00 665 ARG A CA 1
ATOM 5142 C C . ARG A 1 665 ? 18.030 -0.597 4.958 1.00 98.00 665 ARG A C 1
ATOM 5144 O O . ARG A 1 665 ? 17.876 0.489 4.397 1.00 98.00 665 ARG A O 1
ATOM 5151 N N . SER A 1 666 ? 18.506 -1.668 4.322 1.00 98.50 666 SER A N 1
ATOM 5152 C CA . SER A 1 666 ? 18.822 -1.671 2.890 1.00 98.50 666 SER A CA 1
ATOM 5153 C C . SER A 1 666 ? 17.586 -1.453 2.013 1.00 98.50 666 SER A C 1
ATOM 5155 O O . SER A 1 666 ? 17.701 -0.822 0.963 1.00 98.50 666 SER A O 1
ATOM 5157 N N . LEU A 1 667 ? 16.400 -1.887 2.465 1.00 98.38 667 LEU A N 1
ATOM 5158 C CA . LEU A 1 667 ? 15.141 -1.677 1.748 1.00 98.38 667 LEU A CA 1
ATOM 5159 C C . LEU A 1 667 ? 14.875 -0.179 1.565 1.00 98.38 667 LEU A C 1
ATOM 5161 O O . LEU A 1 667 ? 14.622 0.273 0.450 1.00 98.38 667 LEU A O 1
ATOM 5165 N N . GLY A 1 668 ? 15.030 0.611 2.632 1.00 97.62 668 GLY A N 1
ATOM 5166 C CA . GLY A 1 668 ? 14.870 2.067 2.578 1.00 97.62 668 GLY A CA 1
ATOM 5167 C C . GLY A 1 668 ? 15.867 2.745 1.639 1.00 97.62 668 GLY A C 1
ATOM 5168 O O . GLY A 1 668 ? 15.512 3.697 0.947 1.00 97.62 668 GLY A O 1
ATOM 5169 N N . LYS A 1 669 ? 17.094 2.219 1.544 1.00 98.44 669 LYS A N 1
ATOM 5170 C CA . LYS A 1 669 ? 18.117 2.711 0.611 1.00 98.44 669 LYS A CA 1
ATOM 5171 C C . LYS A 1 669 ? 17.771 2.427 -0.847 1.00 98.44 669 LYS A C 1
ATOM 5173 O O . LYS A 1 669 ? 17.915 3.310 -1.688 1.00 98.44 669 LYS A O 1
ATOM 5178 N N . TYR A 1 670 ? 17.224 1.253 -1.145 1.00 98.44 670 TYR A N 1
ATOM 5179 C CA . TYR A 1 670 ? 16.700 0.959 -2.477 1.00 98.44 670 TYR A CA 1
ATOM 5180 C C . TYR A 1 670 ? 15.521 1.872 -2.849 1.00 98.44 670 TYR A C 1
ATOM 5182 O O . TYR A 1 670 ? 15.470 2.388 -3.965 1.00 98.44 670 TYR A O 1
ATOM 5190 N N . VAL A 1 671 ? 14.585 2.115 -1.921 1.00 97.31 671 VAL A N 1
ATOM 5191 C CA . VAL A 1 671 ? 13.465 3.042 -2.167 1.00 97.31 671 VAL A CA 1
ATOM 5192 C C . VAL A 1 671 ? 13.973 4.465 -2.401 1.00 97.31 671 VAL A C 1
ATOM 5194 O O . VAL A 1 671 ? 13.510 5.127 -3.328 1.00 97.31 671 VAL A O 1
ATOM 5197 N N . GLN A 1 672 ? 14.963 4.923 -1.628 1.00 97.38 672 GLN A N 1
ATOM 5198 C CA . GLN A 1 672 ? 15.589 6.220 -1.875 1.00 97.38 672 GLN A CA 1
ATOM 5199 C C . GLN A 1 672 ? 16.223 6.264 -3.268 1.00 97.38 672 GLN A C 1
ATOM 5201 O O . GLN A 1 672 ? 15.987 7.219 -3.997 1.00 97.38 672 GLN A O 1
ATOM 5206 N N . ALA A 1 673 ? 16.944 5.220 -3.686 1.00 98.00 673 ALA A N 1
ATOM 5207 C CA . ALA A 1 673 ? 17.505 5.157 -5.033 1.00 98.00 673 ALA A CA 1
ATOM 5208 C C . ALA A 1 673 ? 16.440 5.285 -6.131 1.00 98.00 673 ALA A C 1
ATOM 5210 O O . ALA A 1 673 ? 16.668 5.973 -7.126 1.00 98.00 673 ALA A O 1
ATOM 5211 N N . PHE A 1 674 ? 15.268 4.673 -5.940 1.00 96.19 674 PHE A N 1
ATOM 5212 C CA . PHE A 1 674 ? 14.144 4.832 -6.860 1.00 96.19 674 PHE A CA 1
ATOM 5213 C C . PHE A 1 674 ? 13.658 6.290 -6.917 1.00 96.19 674 PHE A C 1
ATOM 5215 O O . PHE A 1 674 ? 13.476 6.834 -8.006 1.00 96.19 674 PHE A O 1
ATOM 5222 N N . VAL A 1 675 ? 13.502 6.952 -5.765 1.00 94.19 675 VAL A N 1
ATOM 5223 C CA . VAL A 1 675 ? 13.129 8.377 -5.699 1.00 94.19 675 VAL A CA 1
ATOM 5224 C C . VAL A 1 675 ? 14.160 9.253 -6.419 1.00 94.19 675 VAL A C 1
ATOM 5226 O O . VAL A 1 675 ? 13.784 10.089 -7.238 1.00 94.19 675 VAL A O 1
ATOM 5229 N N . GLU A 1 676 ? 15.452 9.039 -6.164 1.00 96.06 676 GLU A N 1
ATOM 5230 C CA . GLU A 1 676 ? 16.545 9.770 -6.817 1.00 96.06 676 GLU A CA 1
ATOM 5231 C C . GLU A 1 676 ? 16.523 9.583 -8.342 1.00 96.06 676 GLU A C 1
ATOM 5233 O O . GLU A 1 676 ? 16.645 10.556 -9.091 1.00 96.06 676 GLU A O 1
ATOM 5238 N N . TYR A 1 677 ? 16.296 8.350 -8.807 1.00 95.38 677 TYR A N 1
ATOM 5239 C CA . TYR A 1 677 ? 16.177 8.031 -10.229 1.00 95.38 677 TYR A CA 1
ATOM 5240 C C . TYR A 1 677 ? 14.993 8.751 -10.888 1.00 95.38 677 TYR A C 1
ATOM 5242 O O . TYR A 1 677 ? 15.146 9.376 -11.938 1.00 95.38 677 TYR A O 1
ATOM 5250 N N . GLU A 1 678 ? 13.817 8.747 -10.253 1.00 91.12 678 GLU A N 1
ATOM 5251 C CA . GLU A 1 678 ? 12.634 9.444 -10.775 1.00 91.12 678 GLU A CA 1
ATOM 5252 C C . GLU A 1 678 ? 12.814 10.964 -10.864 1.00 91.12 678 GLU A C 1
ATOM 5254 O O . GLU A 1 678 ? 12.153 11.632 -11.668 1.00 91.12 678 GLU A O 1
ATOM 5259 N N . GLU A 1 679 ? 13.732 11.520 -10.079 1.00 91.81 679 GLU A N 1
ATOM 5260 C CA . GLU A 1 679 ? 14.111 12.930 -10.116 1.00 91.81 679 GLU A CA 1
ATOM 5261 C C . GLU A 1 679 ? 15.253 13.236 -11.094 1.00 91.81 679 GLU A C 1
ATOM 5263 O O . GLU A 1 679 ? 15.691 14.383 -11.187 1.00 91.81 679 GLU A O 1
ATOM 5268 N N . GLY A 1 680 ? 15.730 12.233 -11.836 1.00 94.38 680 GLY A N 1
ATOM 5269 C CA . GLY A 1 680 ? 16.845 12.359 -12.774 1.00 94.38 680 GLY A CA 1
ATOM 5270 C C . GLY A 1 680 ? 18.211 12.493 -12.097 1.00 94.38 680 GLY A C 1
ATOM 5271 O O . GLY A 1 680 ? 19.181 12.874 -12.752 1.00 94.38 680 GLY A O 1
ATOM 5272 N N . ARG A 1 681 ? 18.311 12.195 -10.795 1.00 97.50 681 ARG A N 1
ATOM 5273 C CA . ARG A 1 681 ? 19.556 12.219 -10.012 1.00 97.50 681 ARG A CA 1
ATOM 5274 C C . ARG A 1 681 ? 20.210 10.839 -10.007 1.00 97.50 681 ARG A C 1
ATOM 5276 O O . ARG A 1 681 ? 20.371 10.187 -8.977 1.00 97.50 681 ARG A O 1
ATOM 5283 N N . ASN A 1 682 ? 20.571 10.380 -11.202 1.00 97.75 682 ASN A N 1
ATOM 5284 C CA . ASN A 1 682 ? 21.019 9.006 -11.433 1.00 97.75 682 ASN A CA 1
ATOM 5285 C C . ASN A 1 682 ? 22.308 8.648 -10.667 1.00 97.75 682 ASN A C 1
ATOM 5287 O O . ASN A 1 682 ? 22.432 7.521 -10.193 1.00 97.75 682 ASN A O 1
ATOM 5291 N N . ASP A 1 683 ? 23.244 9.588 -10.487 1.00 98.06 683 ASP A N 1
ATOM 5292 C CA . ASP A 1 683 ? 24.466 9.346 -9.700 1.00 98.06 683 ASP A CA 1
ATOM 5293 C C . ASP A 1 683 ? 24.143 9.074 -8.220 1.00 98.06 683 ASP A C 1
ATOM 5295 O O . ASP A 1 683 ? 24.690 8.152 -7.606 1.00 98.06 683 ASP A O 1
ATOM 5299 N N . GLN A 1 684 ? 23.207 9.836 -7.646 1.00 98.50 684 GLN A N 1
ATOM 5300 C CA . GLN A 1 684 ? 22.714 9.608 -6.288 1.00 98.50 684 GLN A CA 1
ATOM 5301 C C . GLN A 1 684 ? 21.993 8.260 -6.192 1.00 98.50 684 GLN A C 1
ATOM 5303 O O . GLN A 1 684 ? 22.238 7.517 -5.243 1.00 98.50 684 GLN A O 1
ATOM 5308 N N . ALA A 1 685 ? 21.193 7.886 -7.196 1.00 98.38 685 ALA A N 1
ATOM 5309 C CA . ALA A 1 685 ? 20.552 6.572 -7.238 1.00 98.38 685 ALA A CA 1
ATOM 5310 C C . ALA A 1 685 ? 21.577 5.419 -7.186 1.00 98.38 685 ALA A C 1
ATOM 5312 O O . ALA A 1 685 ? 21.394 4.462 -6.432 1.00 98.38 685 ALA A O 1
ATOM 5313 N N . VAL A 1 686 ? 22.697 5.521 -7.915 1.00 98.69 686 VAL A N 1
ATOM 5314 C CA . VAL A 1 686 ? 23.798 4.537 -7.856 1.00 98.69 686 VAL A CA 1
ATOM 5315 C C . VAL A 1 686 ? 24.453 4.491 -6.473 1.00 98.69 686 VAL A C 1
ATOM 5317 O O . VAL A 1 686 ? 24.765 3.403 -5.975 1.00 98.69 686 VAL A O 1
ATOM 5320 N N . SER A 1 687 ? 24.658 5.650 -5.840 1.00 98.56 687 SER A N 1
ATOM 5321 C CA . SER A 1 687 ? 25.201 5.735 -4.479 1.00 98.56 687 SER A CA 1
ATOM 5322 C C . SER A 1 687 ? 24.292 5.026 -3.471 1.00 98.56 687 SER A C 1
ATOM 5324 O O . SER A 1 687 ? 24.761 4.201 -2.688 1.00 98.56 687 SER A O 1
ATOM 5326 N N . GLU A 1 688 ? 22.987 5.295 -3.521 1.00 98.56 688 GLU A N 1
ATOM 5327 C CA . GLU A 1 688 ? 22.005 4.681 -2.623 1.00 98.56 688 GLU A CA 1
ATOM 5328 C C . GLU A 1 688 ? 21.875 3.164 -2.860 1.00 98.56 688 GLU A C 1
ATOM 5330 O O . GLU A 1 688 ? 21.843 2.396 -1.898 1.00 98.56 688 GLU A O 1
ATOM 5335 N N . LEU A 1 689 ? 21.917 2.694 -4.115 1.00 98.75 689 LEU A N 1
ATOM 5336 C CA . LEU A 1 689 ? 21.956 1.256 -4.432 1.00 98.75 689 LEU A CA 1
ATOM 5337 C C . LEU A 1 689 ? 23.224 0.573 -3.913 1.00 98.75 689 LEU A C 1
ATOM 5339 O O . LEU A 1 689 ? 23.171 -0.554 -3.423 1.00 98.75 689 LEU A O 1
ATOM 5343 N N . SER A 1 690 ? 24.368 1.248 -3.996 1.00 98.69 690 SER A N 1
ATOM 5344 C CA . SER A 1 690 ? 25.631 0.714 -3.478 1.00 98.69 690 SER A CA 1
ATOM 5345 C C . SER A 1 690 ? 25.604 0.575 -1.959 1.00 98.69 690 SER A C 1
ATOM 5347 O O . SER A 1 690 ? 26.078 -0.428 -1.423 1.00 98.69 690 SER A O 1
ATOM 5349 N N . GLU A 1 691 ? 24.998 1.539 -1.267 1.00 98.75 691 GLU A N 1
ATOM 5350 C CA . GLU A 1 691 ? 24.786 1.460 0.176 1.00 98.75 691 GLU A CA 1
ATOM 5351 C C . GLU A 1 691 ? 23.773 0.368 0.549 1.00 98.75 691 GLU A C 1
ATOM 5353 O O . GLU A 1 691 ? 24.000 -0.364 1.512 1.00 98.75 691 GLU A O 1
ATOM 5358 N N . ALA A 1 692 ? 22.704 0.188 -0.236 1.00 98.75 692 ALA A N 1
ATOM 5359 C CA . ALA A 1 692 ? 21.756 -0.912 -0.051 1.00 98.75 692 ALA A CA 1
ATOM 5360 C C . ALA A 1 692 ? 22.453 -2.283 -0.149 1.00 98.75 692 ALA A C 1
ATOM 5362 O O . ALA A 1 692 ? 22.301 -3.120 0.741 1.00 98.75 692 ALA A O 1
ATOM 5363 N N . ILE A 1 693 ? 23.287 -2.489 -1.176 1.00 98.75 693 ILE A N 1
ATOM 5364 C CA . ILE A 1 693 ? 24.100 -3.707 -1.347 1.00 98.75 693 ILE A CA 1
ATOM 5365 C C . ILE A 1 693 ? 25.003 -3.933 -0.133 1.00 98.75 693 ILE A C 1
ATOM 5367 O O . ILE A 1 693 ? 25.039 -5.031 0.427 1.00 98.75 693 ILE A O 1
ATOM 5371 N N . ARG A 1 694 ? 25.711 -2.887 0.307 1.00 98.69 694 ARG A N 1
ATOM 5372 C CA . ARG A 1 694 ? 26.607 -2.966 1.464 1.00 98.69 694 ARG A CA 1
ATOM 5373 C C . ARG A 1 694 ? 25.846 -3.367 2.727 1.00 98.69 694 ARG A C 1
ATOM 5375 O O . ARG A 1 694 ? 26.288 -4.274 3.425 1.00 98.69 694 ARG A O 1
ATOM 5382 N N . LEU A 1 695 ? 24.716 -2.726 3.018 1.00 98.69 695 LEU A N 1
ATOM 5383 C CA . LEU A 1 695 ? 23.900 -3.023 4.195 1.00 98.69 695 LEU A CA 1
ATOM 5384 C C . LEU A 1 695 ? 23.346 -4.451 4.174 1.00 98.69 695 LEU A C 1
ATOM 5386 O O . LEU A 1 695 ? 23.498 -5.153 5.168 1.00 98.69 695 LEU A O 1
ATOM 5390 N N . ALA A 1 696 ? 22.781 -4.911 3.054 1.00 98.62 696 ALA A N 1
ATOM 5391 C CA . ALA A 1 696 ? 22.288 -6.287 2.936 1.00 98.62 696 ALA A CA 1
ATOM 5392 C C . ALA A 1 696 ? 23.401 -7.322 3.193 1.00 98.62 696 ALA A C 1
ATOM 5394 O O . ALA A 1 696 ? 23.194 -8.296 3.919 1.00 98.62 696 ALA A O 1
ATOM 5395 N N . SER A 1 697 ? 24.615 -7.062 2.694 1.00 98.31 697 SER A N 1
ATOM 5396 C CA . SER A 1 697 ? 25.759 -7.961 2.889 1.00 98.31 697 SER A CA 1
ATOM 5397 C C . SER A 1 697 ? 26.213 -8.102 4.349 1.00 98.31 697 SER A C 1
ATOM 5399 O O . SER A 1 697 ? 26.788 -9.130 4.704 1.00 98.31 697 SER A O 1
ATOM 5401 N N . LEU A 1 698 ? 25.932 -7.115 5.214 1.00 98.38 698 LEU A N 1
ATOM 5402 C CA . LEU A 1 698 ? 26.256 -7.196 6.646 1.00 98.38 698 LEU A CA 1
ATOM 5403 C C . LEU A 1 698 ? 25.414 -8.241 7.388 1.00 98.38 698 LEU A C 1
ATOM 5405 O O . LEU A 1 698 ? 25.868 -8.749 8.409 1.00 98.38 698 LEU A O 1
ATOM 5409 N N . ASP A 1 699 ? 24.237 -8.578 6.857 1.00 98.44 699 ASP A N 1
ATOM 5410 C CA . ASP A 1 699 ? 23.390 -9.672 7.347 1.00 98.44 699 ASP A CA 1
ATOM 5411 C C . ASP A 1 699 ? 23.521 -10.931 6.475 1.00 98.44 699 ASP A C 1
ATOM 5413 O O . ASP A 1 699 ? 22.673 -11.818 6.519 1.00 98.44 699 ASP A O 1
ATOM 5417 N N . TYR A 1 700 ? 24.589 -11.019 5.672 1.00 97.94 700 TYR A N 1
ATOM 5418 C CA . TYR A 1 700 ? 24.869 -12.137 4.765 1.00 97.94 700 TYR A CA 1
ATOM 5419 C C . TYR A 1 700 ? 23.784 -12.373 3.702 1.00 97.94 700 TYR A C 1
ATOM 5421 O O . TYR A 1 700 ? 23.667 -13.476 3.167 1.00 97.94 700 TYR A O 1
ATOM 5429 N N . VAL A 1 701 ? 23.016 -11.335 3.353 1.00 97.94 701 VAL A N 1
ATOM 5430 C CA . VAL A 1 701 ? 21.999 -11.401 2.299 1.00 97.94 701 VAL A CA 1
ATOM 5431 C C . VAL A 1 701 ? 22.570 -10.868 0.988 1.00 97.94 701 VAL A C 1
ATOM 5433 O O . VAL A 1 701 ? 23.079 -9.748 0.919 1.00 97.94 701 VAL A O 1
ATOM 5436 N N . THR A 1 702 ? 22.453 -11.663 -0.077 1.00 97.94 702 THR A N 1
ATOM 5437 C CA . THR A 1 702 ? 22.782 -11.240 -1.444 1.00 97.94 702 THR A CA 1
ATOM 5438 C C . THR A 1 702 ? 21.512 -10.821 -2.175 1.00 97.94 702 THR A C 1
ATOM 5440 O O . THR A 1 702 ? 20.694 -11.656 -2.544 1.00 97.94 702 THR A O 1
ATOM 5443 N N . GLU A 1 703 ? 21.356 -9.520 -2.410 1.00 97.50 703 GLU A N 1
ATOM 5444 C CA . GLU A 1 703 ? 20.174 -8.957 -3.069 1.00 97.50 703 GLU A CA 1
ATOM 5445 C C . GLU A 1 703 ? 20.398 -8.751 -4.569 1.00 97.50 703 GLU A C 1
ATOM 5447 O O . GLU A 1 703 ? 20.749 -7.657 -5.018 1.00 97.50 703 GLU A O 1
ATOM 5452 N N . TYR A 1 704 ? 20.156 -9.792 -5.372 1.00 97.94 704 TYR A N 1
ATOM 5453 C CA . TYR A 1 704 ? 20.229 -9.709 -6.839 1.00 97.94 704 TYR A CA 1
ATOM 5454 C C . TYR A 1 704 ? 19.448 -8.530 -7.449 1.00 97.94 704 TYR A C 1
ATOM 5456 O O . TYR A 1 704 ? 19.984 -7.900 -8.367 1.00 97.94 704 TYR A O 1
ATOM 5464 N N . PRO A 1 705 ? 18.251 -8.150 -6.943 1.00 97.81 705 PRO A N 1
ATOM 5465 C CA . PRO A 1 705 ? 17.553 -6.956 -7.415 1.00 97.81 705 PRO A CA 1
ATOM 5466 C C . PRO A 1 705 ? 18.385 -5.671 -7.346 1.00 97.81 705 PRO A C 1
ATOM 5468 O O . PRO A 1 705 ? 18.296 -4.837 -8.246 1.00 97.81 705 PRO A O 1
ATOM 5471 N N . TYR A 1 706 ? 19.221 -5.509 -6.315 1.00 98.50 706 TYR A N 1
ATOM 5472 C CA . TYR A 1 706 ? 20.007 -4.288 -6.124 1.00 98.50 706 TYR A CA 1
ATOM 5473 C C . TYR A 1 706 ? 21.131 -4.183 -7.151 1.00 98.50 706 TYR A C 1
ATOM 5475 O O . TYR A 1 706 ? 21.303 -3.134 -7.771 1.00 98.50 706 TYR A O 1
ATOM 5483 N N . TYR A 1 707 ? 21.856 -5.284 -7.376 1.00 98.62 707 TYR A N 1
ATOM 5484 C CA . TYR A 1 707 ? 22.894 -5.359 -8.407 1.00 98.62 707 TYR A CA 1
ATOM 5485 C C . TYR A 1 707 ? 22.304 -5.136 -9.798 1.00 98.62 707 TYR A C 1
ATOM 5487 O O . TYR A 1 707 ? 22.854 -4.375 -10.589 1.00 98.62 707 TYR A O 1
ATOM 5495 N N . TYR A 1 708 ? 21.155 -5.753 -10.082 1.00 98.19 708 TYR A N 1
ATOM 5496 C CA . TYR A 1 708 ? 20.488 -5.610 -11.370 1.00 98.19 708 TYR A CA 1
ATOM 5497 C C . TYR A 1 708 ? 20.079 -4.150 -11.631 1.00 98.19 708 TYR A C 1
ATOM 5499 O O . TYR A 1 708 ? 20.381 -3.605 -12.694 1.00 98.19 708 TYR A O 1
ATOM 5507 N N . MET A 1 709 ? 19.465 -3.473 -10.654 1.00 98.31 709 MET A N 1
ATOM 5508 C CA . MET A 1 709 ? 19.114 -2.055 -10.794 1.00 98.31 709 MET A CA 1
ATOM 5509 C C . MET A 1 709 ? 20.339 -1.154 -10.917 1.00 98.31 709 MET A C 1
ATOM 5511 O O . MET A 1 709 ? 20.355 -0.265 -11.768 1.00 98.31 709 MET A O 1
ATOM 5515 N N . ARG A 1 710 ? 21.396 -1.397 -10.133 1.00 98.50 710 ARG A N 1
ATOM 5516 C CA . ARG A 1 710 ? 22.614 -0.582 -10.205 1.00 98.50 710 ARG A CA 1
ATOM 5517 C C . ARG A 1 710 ? 23.282 -0.709 -11.568 1.00 98.50 710 ARG A C 1
ATOM 5519 O O . ARG A 1 710 ? 23.616 0.312 -12.165 1.00 98.50 710 ARG A O 1
ATOM 5526 N N . ALA A 1 711 ? 23.370 -1.922 -12.111 1.00 97.94 711 ALA A N 1
ATOM 5527 C CA . ALA A 1 711 ? 23.893 -2.168 -13.451 1.00 97.94 711 ALA A CA 1
ATOM 5528 C C . ALA A 1 711 ? 23.105 -1.412 -14.535 1.00 97.94 711 ALA A C 1
ATOM 5530 O O . ALA A 1 711 ? 23.692 -0.862 -15.471 1.00 97.94 711 ALA A O 1
ATOM 5531 N N . ARG A 1 712 ? 21.772 -1.351 -14.403 1.00 97.31 712 ARG A N 1
ATOM 5532 C CA . ARG A 1 712 ? 20.899 -0.619 -15.329 1.00 97.31 712 ARG A CA 1
ATOM 5533 C C . ARG A 1 712 ? 21.098 0.894 -15.255 1.00 97.31 712 ARG A C 1
ATOM 5535 O O . ARG A 1 712 ? 21.284 1.510 -16.303 1.00 97.31 712 ARG A O 1
ATOM 5542 N N . VAL A 1 713 ? 21.128 1.478 -14.057 1.00 97.88 713 VAL A N 1
ATOM 5543 C CA . VAL A 1 713 ? 21.340 2.929 -13.883 1.00 97.88 713 VAL A CA 1
ATOM 5544 C C . VAL A 1 713 ? 22.752 3.345 -14.320 1.00 97.88 713 VAL A C 1
ATOM 5546 O O . VAL A 1 713 ? 22.906 4.338 -15.030 1.00 97.88 713 VAL A O 1
ATOM 5549 N N . LEU A 1 714 ? 23.781 2.554 -13.990 1.00 97.44 714 LEU A N 1
ATOM 5550 C CA . LEU A 1 714 ? 25.154 2.768 -14.471 1.00 97.44 714 LEU A CA 1
ATOM 5551 C C . LEU A 1 714 ? 25.236 2.758 -16.006 1.00 97.44 714 LEU A C 1
ATOM 5553 O O . LEU A 1 714 ? 25.983 3.543 -16.591 1.00 97.44 714 LEU A O 1
ATOM 5557 N N . GLY A 1 715 ? 24.449 1.901 -16.664 1.00 94.88 715 GLY A N 1
ATOM 5558 C CA . GLY A 1 715 ? 24.333 1.871 -18.121 1.00 94.88 715 GLY A CA 1
ATOM 5559 C C . GLY A 1 715 ? 23.782 3.175 -18.706 1.00 94.88 715 GLY A C 1
ATOM 5560 O O . GLY A 1 715 ? 24.349 3.701 -19.662 1.00 94.88 715 GLY A O 1
ATOM 5561 N N . GLU A 1 716 ? 22.733 3.752 -18.111 1.00 95.31 716 GLU A N 1
ATOM 5562 C CA . GLU A 1 716 ? 22.196 5.056 -18.542 1.00 95.31 716 GLU A CA 1
ATOM 5563 C C . GLU A 1 716 ? 23.193 6.209 -18.330 1.00 95.31 716 GLU A C 1
ATOM 5565 O O . GLU A 1 716 ? 23.222 7.155 -19.118 1.00 95.31 716 GLU A O 1
ATOM 5570 N N . LEU A 1 717 ? 24.064 6.099 -17.322 1.00 96.31 717 LEU A N 1
ATOM 5571 C CA . LEU A 1 717 ? 25.180 7.020 -17.071 1.00 96.31 717 LEU A CA 1
ATOM 5572 C C . LEU A 1 717 ? 26.406 6.775 -17.970 1.00 96.31 717 LEU A C 1
ATOM 5574 O O . LEU A 1 717 ? 27.408 7.476 -17.849 1.00 96.31 717 LEU A O 1
ATOM 5578 N N . ASN A 1 718 ? 26.354 5.794 -18.876 1.00 94.88 718 ASN A N 1
ATOM 5579 C CA . ASN A 1 718 ? 27.481 5.339 -19.698 1.00 94.88 718 ASN A CA 1
ATOM 5580 C C . ASN A 1 718 ? 28.705 4.843 -18.899 1.00 94.88 718 ASN A C 1
ATOM 5582 O O . ASN A 1 718 ? 29.814 4.778 -19.433 1.00 94.88 718 ASN A O 1
ATOM 5586 N N . GLN A 1 719 ? 28.522 4.439 -17.641 1.00 95.56 719 GLN A N 1
ATOM 5587 C CA . GLN A 1 719 ? 29.568 3.872 -16.783 1.00 95.56 719 GLN A CA 1
ATOM 5588 C C . GLN A 1 719 ? 29.676 2.352 -16.993 1.00 95.56 719 GLN A C 1
ATOM 5590 O O . GLN A 1 719 ? 29.534 1.544 -16.074 1.00 95.56 719 GLN A O 1
ATOM 5595 N N . TRP A 1 720 ? 29.912 1.948 -18.244 1.00 93.50 720 TRP A N 1
ATOM 5596 C CA . TRP A 1 720 ? 29.807 0.555 -18.694 1.00 93.50 720 TRP A CA 1
ATOM 5597 C C . TRP A 1 720 ? 30.784 -0.408 -18.014 1.00 93.50 720 TRP A C 1
ATOM 5599 O O . TRP A 1 720 ? 30.452 -1.579 -17.840 1.00 93.50 720 TRP A O 1
ATOM 5609 N N . GLN A 1 721 ? 31.961 0.065 -17.596 1.00 93.25 721 GLN A N 1
ATOM 5610 C CA . GLN A 1 721 ? 32.941 -0.766 -16.892 1.00 93.25 721 GLN A CA 1
ATOM 5611 C C . GLN A 1 721 ? 32.427 -1.204 -15.513 1.00 93.25 721 GLN A C 1
ATOM 5613 O O . GLN A 1 721 ? 32.533 -2.378 -15.164 1.00 93.25 721 GLN A O 1
ATOM 5618 N N . GLU A 1 722 ? 31.828 -0.287 -14.751 1.00 95.81 722 GLU A N 1
ATOM 5619 C CA . GLU A 1 722 ? 31.230 -0.605 -13.451 1.00 95.81 722 GLU A CA 1
ATOM 5620 C C . GLU A 1 722 ? 29.950 -1.427 -13.622 1.00 95.81 722 GLU A C 1
ATOM 5622 O O . GLU A 1 722 ? 29.789 -2.448 -12.955 1.00 95.81 722 GLU A O 1
ATOM 5627 N N . ALA A 1 723 ? 29.095 -1.070 -14.591 1.00 96.19 723 ALA A N 1
ATOM 5628 C CA . ALA A 1 723 ? 27.906 -1.859 -14.918 1.00 96.19 723 ALA A CA 1
ATOM 5629 C C . ALA A 1 723 ? 28.265 -3.311 -15.274 1.00 96.19 723 ALA A C 1
ATOM 5631 O O . ALA A 1 723 ? 27.571 -4.243 -14.873 1.00 96.19 723 ALA A O 1
ATOM 5632 N N . SER A 1 724 ? 29.369 -3.518 -16.001 1.00 94.81 724 SER A N 1
ATOM 5633 C CA . SER A 1 724 ? 29.832 -4.852 -16.391 1.00 94.81 724 SER A CA 1
ATOM 5634 C C . SER A 1 724 ? 30.195 -5.716 -15.185 1.00 94.81 724 SER A C 1
ATOM 5636 O O . SER A 1 724 ? 29.920 -6.908 -15.217 1.00 94.81 724 SER A O 1
ATOM 5638 N N . LYS A 1 725 ? 30.732 -5.150 -14.095 1.00 96.25 725 LYS A N 1
ATOM 5639 C CA . LYS A 1 725 ? 31.025 -5.926 -12.875 1.00 96.25 725 LYS A CA 1
ATOM 5640 C C . LYS A 1 725 ? 29.753 -6.513 -12.263 1.00 96.25 725 LYS A C 1
ATOM 5642 O O . LYS A 1 725 ? 29.732 -7.693 -11.921 1.00 96.25 725 LYS A O 1
ATOM 5647 N N . ASP A 1 726 ? 28.691 -5.714 -12.182 1.00 98.00 726 ASP A N 1
ATOM 5648 C CA . ASP A 1 726 ? 27.392 -6.171 -11.680 1.00 98.00 726 ASP A CA 1
ATOM 5649 C C . ASP A 1 726 ? 26.751 -7.189 -12.632 1.00 98.00 726 ASP A C 1
ATOM 5651 O O . ASP A 1 726 ? 26.220 -8.206 -12.185 1.00 98.00 726 ASP A O 1
ATOM 5655 N N . TRP A 1 727 ? 26.854 -6.979 -13.948 1.00 97.69 727 TRP A N 1
ATOM 5656 C CA . TRP A 1 727 ? 26.369 -7.945 -14.935 1.00 97.69 727 TRP A CA 1
ATOM 5657 C C . TRP A 1 727 ? 27.109 -9.282 -14.890 1.00 97.69 727 TRP A C 1
ATOM 5659 O O . TRP A 1 727 ? 26.466 -10.326 -14.982 1.00 97.69 727 TRP A O 1
ATOM 5669 N N . GLU A 1 728 ? 28.433 -9.279 -14.726 1.00 97.06 728 GLU A N 1
ATOM 5670 C CA . GLU A 1 728 ? 29.221 -10.505 -14.569 1.00 97.06 728 GLU A CA 1
ATOM 5671 C C . GLU A 1 728 ? 28.877 -11.233 -13.268 1.00 97.06 728 GLU A C 1
ATOM 5673 O O . GLU A 1 728 ? 28.743 -12.460 -13.262 1.00 97.06 728 GLU A O 1
ATOM 5678 N N . PHE A 1 729 ? 28.668 -10.489 -12.179 1.00 98.00 729 PHE A N 1
ATOM 5679 C CA . PHE A 1 729 ? 28.187 -11.048 -10.919 1.00 98.00 729 PHE A CA 1
ATOM 5680 C C . PHE A 1 729 ? 26.818 -11.725 -11.091 1.00 98.00 729 PHE A C 1
ATOM 5682 O O . PHE A 1 729 ? 26.657 -12.891 -10.727 1.00 98.00 729 PHE A O 1
ATOM 5689 N N . LEU A 1 730 ? 25.852 -11.038 -11.706 1.00 98.19 730 LEU A N 1
ATOM 5690 C CA . LEU A 1 730 ? 24.514 -11.576 -11.966 1.00 98.19 730 LEU A CA 1
ATOM 5691 C C . LEU A 1 730 ? 24.553 -12.782 -12.907 1.00 98.19 730 LEU A C 1
ATOM 5693 O O . LEU A 1 730 ? 23.866 -13.768 -12.668 1.00 98.19 730 LEU A O 1
ATOM 5697 N N . TRP A 1 731 ? 25.370 -12.738 -13.961 1.00 98.00 731 TRP A N 1
ATOM 5698 C CA . TRP A 1 731 ? 25.509 -13.854 -14.896 1.00 98.00 731 TRP A CA 1
ATOM 5699 C C . TRP A 1 731 ? 26.134 -15.081 -14.228 1.00 98.00 731 TRP A C 1
ATOM 5701 O O . TRP A 1 731 ? 25.707 -16.210 -14.479 1.00 98.00 731 TRP A O 1
ATOM 5711 N N . SER A 1 732 ? 27.121 -14.878 -13.355 1.00 98.00 732 SER A N 1
ATOM 5712 C CA . SER A 1 732 ? 27.775 -15.961 -12.610 1.00 98.00 732 SER A CA 1
ATOM 5713 C C . SER A 1 732 ? 26.829 -16.632 -11.614 1.00 98.00 732 SER A C 1
ATOM 5715 O O . SER A 1 732 ? 26.911 -17.841 -11.429 1.00 98.00 732 SER A O 1
ATOM 5717 N N . ASN A 1 733 ? 25.885 -15.872 -11.051 1.00 98.19 733 ASN A N 1
ATOM 5718 C CA . ASN A 1 733 ? 24.868 -16.355 -10.111 1.00 98.19 733 ASN A CA 1
ATOM 5719 C C . ASN A 1 733 ? 23.493 -16.550 -10.763 1.00 98.19 733 ASN A C 1
ATOM 5721 O O . ASN A 1 733 ? 22.479 -16.636 -10.077 1.00 98.19 733 ASN A O 1
ATOM 5725 N N . ARG A 1 734 ? 23.433 -16.620 -12.099 1.00 97.75 734 ARG A N 1
ATOM 5726 C CA . ARG A 1 734 ? 22.161 -16.636 -12.830 1.00 97.75 734 ARG A CA 1
ATOM 5727 C C . ARG A 1 734 ? 21.256 -17.787 -12.413 1.00 97.75 734 ARG A C 1
ATOM 5729 O O . ARG A 1 734 ? 20.052 -17.640 -12.534 1.00 97.75 734 ARG A O 1
ATOM 5736 N N . GLU A 1 735 ? 21.803 -18.909 -11.938 1.00 97.38 735 GLU A N 1
ATOM 5737 C CA . GLU A 1 735 ? 21.011 -20.075 -11.532 1.00 97.38 735 GLU A CA 1
ATOM 5738 C C . GLU A 1 735 ? 20.034 -19.798 -10.387 1.00 97.38 735 GLU A C 1
ATOM 5740 O O . GLU A 1 735 ? 18.979 -20.427 -10.360 1.00 97.38 735 GLU A O 1
ATOM 5745 N N . GLU A 1 736 ? 20.315 -18.782 -9.569 1.00 96.38 736 GLU A N 1
ATOM 5746 C CA . GLU A 1 736 ? 19.447 -18.284 -8.493 1.00 96.38 736 GLU A CA 1
ATOM 5747 C C . GLU A 1 736 ? 18.284 -17.409 -9.005 1.00 96.38 736 GLU A C 1
ATOM 5749 O O . GLU A 1 736 ? 17.416 -16.999 -8.240 1.00 96.38 736 GLU A O 1
ATOM 5754 N N . LEU A 1 737 ? 18.257 -17.090 -10.303 1.00 97.00 737 LEU A N 1
ATOM 5755 C CA . LEU A 1 737 ? 17.239 -16.241 -10.920 1.00 97.00 737 LEU A CA 1
ATOM 5756 C C . LEU A 1 737 ? 16.170 -17.081 -11.633 1.00 97.00 737 LEU A C 1
ATOM 5758 O O . LEU A 1 737 ? 16.432 -18.146 -12.195 1.00 97.00 737 LEU A O 1
ATOM 5762 N N . HIS A 1 738 ? 14.955 -16.550 -11.729 1.00 97.25 738 HIS A N 1
ATOM 5763 C CA . HIS A 1 738 ? 13.919 -17.093 -12.600 1.00 97.25 738 HIS A CA 1
ATOM 5764 C C . HIS A 1 738 ? 14.381 -17.062 -14.064 1.00 97.25 738 HIS A C 1
ATOM 5766 O O . HIS A 1 738 ? 15.169 -16.201 -14.462 1.00 97.25 738 HIS A O 1
ATOM 5772 N N . GLN A 1 739 ? 13.839 -17.952 -14.902 1.00 98.12 739 GLN A N 1
ATOM 5773 C CA . GLN A 1 739 ? 14.164 -18.041 -16.333 1.00 98.12 739 GLN A CA 1
ATOM 5774 C C . GLN A 1 739 ? 14.086 -16.690 -17.057 1.00 98.12 739 GLN A C 1
ATOM 5776 O O . GLN A 1 739 ? 14.957 -16.365 -17.861 1.00 98.12 739 GLN A O 1
ATOM 5781 N N . TYR A 1 740 ? 13.091 -15.868 -16.722 1.00 97.75 740 TYR A N 1
ATOM 5782 C CA . TYR A 1 740 ? 12.979 -14.522 -17.281 1.00 97.75 740 TYR A CA 1
ATOM 5783 C C . TYR A 1 740 ? 14.133 -13.609 -16.832 1.00 97.75 740 TYR A C 1
ATOM 5785 O O . TYR A 1 740 ? 14.768 -12.970 -17.666 1.00 97.75 740 TYR A O 1
ATOM 5793 N N . GLY A 1 741 ? 14.475 -13.604 -15.538 1.00 97.25 741 GLY A N 1
ATOM 5794 C CA . GLY A 1 741 ? 15.611 -12.840 -15.008 1.00 97.25 741 GLY A CA 1
ATOM 5795 C C . GLY A 1 741 ? 16.945 -13.276 -15.622 1.00 97.25 741 GLY A C 1
ATOM 5796 O O . GLY A 1 741 ? 17.717 -12.430 -16.071 1.00 97.25 741 GLY A O 1
ATOM 5797 N N . LYS A 1 742 ? 17.173 -14.592 -15.750 1.00 98.00 742 LYS A N 1
ATOM 5798 C CA . LYS A 1 742 ? 18.318 -15.181 -16.473 1.00 98.00 742 LYS A CA 1
ATOM 5799 C C . LYS A 1 742 ? 18.424 -14.628 -17.894 1.00 98.00 742 LYS A C 1
ATOM 5801 O O . LYS A 1 742 ? 19.493 -14.174 -18.310 1.00 98.00 742 LYS A O 1
ATOM 5806 N N . ALA A 1 743 ? 17.310 -14.637 -18.626 1.00 98.31 743 ALA A N 1
ATOM 5807 C CA . ALA A 1 743 ? 17.266 -14.153 -19.997 1.00 98.31 743 ALA A CA 1
ATOM 5808 C C . ALA A 1 743 ? 17.559 -12.649 -20.093 1.00 98.31 743 ALA A C 1
ATOM 5810 O O . ALA A 1 743 ? 18.334 -12.237 -20.959 1.00 98.31 743 ALA A O 1
ATOM 5811 N N . LEU A 1 744 ? 17.000 -11.838 -19.191 1.00 97.56 744 LEU A N 1
ATOM 5812 C CA . LEU A 1 744 ? 17.257 -10.399 -19.150 1.00 97.56 744 LEU A CA 1
ATOM 5813 C C . LEU A 1 744 ? 18.715 -10.077 -18.810 1.00 97.56 744 LEU A C 1
ATOM 5815 O O . LEU A 1 744 ? 19.305 -9.220 -19.462 1.00 97.56 744 LEU A O 1
ATOM 5819 N N . VAL A 1 745 ? 19.330 -10.786 -17.859 1.00 98.00 745 VAL A N 1
ATOM 5820 C CA . VAL A 1 745 ? 20.762 -10.627 -17.548 1.00 98.00 745 VAL A CA 1
ATOM 5821 C C . VAL A 1 745 ? 21.615 -10.958 -18.776 1.00 98.00 745 VAL A C 1
ATOM 5823 O O . VAL A 1 745 ? 22.514 -10.188 -19.115 1.00 98.00 745 VAL A O 1
ATOM 5826 N N . GLY A 1 746 ? 21.328 -12.049 -19.493 1.00 97.88 746 GLY A N 1
ATOM 5827 C CA . GLY A 1 746 ? 22.043 -12.394 -20.729 1.00 97.88 746 GLY A CA 1
ATOM 5828 C C . GLY A 1 746 ? 21.890 -11.339 -21.832 1.00 97.88 746 GLY A C 1
ATOM 5829 O O . GLY A 1 746 ? 22.886 -10.928 -22.434 1.00 97.88 746 GLY A O 1
ATOM 5830 N N . LEU A 1 747 ? 20.673 -10.827 -22.036 1.00 97.38 747 LEU A N 1
ATOM 5831 C CA . LEU A 1 747 ? 20.369 -9.784 -23.019 1.00 97.38 747 LEU A CA 1
ATOM 5832 C C . LEU A 1 747 ? 21.062 -8.460 -22.665 1.00 97.38 747 LEU A C 1
ATOM 5834 O O . LEU A 1 747 ? 21.824 -7.920 -23.466 1.00 97.38 747 LEU A O 1
ATOM 5838 N N . PHE A 1 748 ? 20.835 -7.936 -21.461 1.00 95.88 748 PHE A N 1
ATOM 5839 C CA . PHE A 1 748 ? 21.322 -6.611 -21.077 1.00 95.88 748 PHE A CA 1
ATOM 5840 C C . PHE A 1 748 ? 22.827 -6.578 -20.832 1.00 95.88 748 PHE A C 1
ATOM 5842 O O . PHE A 1 748 ? 23.473 -5.605 -21.224 1.00 95.88 748 PHE A O 1
ATOM 5849 N N . SER A 1 749 ? 23.422 -7.654 -20.307 1.00 95.56 749 SER A N 1
ATOM 5850 C CA . SER A 1 749 ? 24.884 -7.751 -20.228 1.00 95.56 749 SER A CA 1
ATOM 5851 C C . SER A 1 749 ? 25.539 -7.794 -21.613 1.00 95.56 749 SER A C 1
ATOM 5853 O O . SER A 1 749 ? 26.618 -7.238 -21.786 1.00 95.56 749 SER A O 1
ATOM 5855 N N . SER A 1 750 ? 24.876 -8.365 -22.625 1.00 95.38 750 SER A N 1
ATOM 5856 C CA . SER A 1 750 ? 25.363 -8.367 -24.015 1.00 95.38 750 SER A CA 1
ATOM 5857 C C . SER A 1 750 ? 25.273 -6.994 -24.690 1.00 95.38 750 SER A C 1
ATOM 5859 O O . SER A 1 750 ? 26.048 -6.709 -25.607 1.00 95.38 750 SER A O 1
ATOM 5861 N N . ILE A 1 751 ? 24.343 -6.141 -24.247 1.00 90.44 751 ILE A N 1
ATOM 5862 C CA . ILE A 1 751 ? 24.242 -4.738 -24.676 1.00 90.44 751 ILE A CA 1
ATOM 5863 C C . ILE A 1 751 ? 25.324 -3.893 -23.991 1.00 90.44 751 ILE A C 1
ATOM 5865 O O . ILE A 1 751 ? 25.993 -3.098 -24.651 1.00 90.44 751 ILE A O 1
ATOM 5869 N N . ALA A 1 752 ? 25.514 -4.083 -22.682 1.00 86.12 752 ALA A N 1
ATOM 5870 C CA . ALA A 1 752 ? 26.494 -3.350 -21.882 1.00 86.12 752 ALA A CA 1
ATOM 5871 C C . ALA A 1 752 ? 27.946 -3.731 -22.221 1.00 86.12 752 ALA A C 1
ATOM 5873 O O . ALA A 1 752 ? 28.833 -2.878 -22.277 1.00 86.12 752 ALA A O 1
ATOM 5874 N N . GLY A 1 753 ? 28.183 -5.015 -22.476 1.00 78.06 753 GLY A N 1
ATOM 5875 C CA . GLY A 1 753 ? 29.492 -5.605 -22.698 1.00 78.06 753 GLY A CA 1
ATOM 5876 C C . GLY A 1 753 ? 30.034 -5.376 -24.103 1.00 78.06 753 GLY A C 1
ATOM 5877 O O . GLY A 1 753 ? 30.222 -6.330 -24.856 1.00 78.06 753 GLY A O 1
ATOM 5878 N N . ARG A 1 754 ? 30.332 -4.120 -24.460 1.00 75.62 754 ARG A N 1
ATOM 5879 C CA . ARG A 1 754 ? 31.017 -3.785 -25.728 1.00 75.62 754 ARG A CA 1
ATOM 5880 C C . ARG A 1 754 ? 32.374 -4.484 -25.870 1.00 75.62 754 ARG A C 1
ATOM 5882 O O . ARG A 1 754 ? 32.814 -4.725 -26.987 1.00 75.62 754 ARG A O 1
ATOM 5889 N N . GLU A 1 755 ? 32.995 -4.819 -24.742 1.00 78.94 755 GLU A N 1
ATOM 5890 C CA . GLU A 1 755 ? 34.288 -5.504 -24.649 1.00 78.94 755 GLU A CA 1
ATOM 5891 C C . GLU A 1 755 ? 34.161 -7.018 -24.409 1.00 78.94 755 GLU A C 1
ATOM 5893 O O . GLU A 1 755 ? 35.175 -7.709 -24.303 1.00 78.94 755 GLU A O 1
ATOM 5898 N N . LEU A 1 756 ? 32.939 -7.565 -24.324 1.00 88.50 756 LEU A N 1
ATOM 5899 C CA . LEU A 1 756 ? 32.769 -9.012 -24.208 1.00 88.50 756 LEU A CA 1
ATOM 5900 C C . LEU A 1 756 ? 33.330 -9.693 -25.451 1.00 88.50 756 LEU A C 1
ATOM 5902 O O . LEU A 1 756 ? 33.039 -9.303 -26.584 1.00 88.50 756 LEU A O 1
ATOM 5906 N N . ALA A 1 757 ? 34.091 -10.764 -25.231 1.00 94.06 757 ALA A N 1
ATOM 5907 C CA . ALA A 1 757 ? 34.581 -11.573 -26.330 1.00 94.06 757 ALA A CA 1
ATOM 5908 C C . ALA A 1 757 ? 33.386 -12.094 -27.162 1.00 94.06 757 ALA A C 1
ATOM 5910 O O . ALA A 1 757 ? 32.394 -12.538 -26.567 1.00 94.06 757 ALA A O 1
ATOM 5911 N N . PRO A 1 758 ? 33.447 -12.065 -28.509 1.00 94.81 758 PRO A N 1
ATOM 5912 C CA . PRO A 1 758 ? 32.300 -12.372 -29.369 1.00 94.81 758 PRO A CA 1
ATOM 5913 C C . PRO A 1 758 ? 31.597 -13.693 -29.038 1.00 94.81 758 PRO A C 1
ATOM 5915 O O . PRO A 1 758 ? 30.371 -13.759 -29.034 1.00 94.81 758 PRO A O 1
ATOM 5918 N N . GLN A 1 759 ? 32.361 -14.725 -28.677 1.00 96.44 759 GLN A N 1
ATOM 5919 C CA . GLN A 1 759 ? 31.845 -16.033 -28.277 1.00 96.44 759 GLN A CA 1
ATOM 5920 C C . GLN A 1 759 ? 31.039 -16.002 -26.968 1.00 96.44 759 GLN A C 1
ATOM 5922 O O . GLN A 1 759 ? 30.043 -16.709 -26.847 1.00 96.44 759 GLN A O 1
ATOM 5927 N N . ILE A 1 760 ? 31.436 -15.167 -26.000 1.00 95.88 760 ILE A N 1
ATOM 5928 C CA . ILE A 1 760 ? 30.709 -15.007 -24.732 1.00 95.88 760 ILE A CA 1
ATOM 5929 C C . ILE A 1 760 ? 29.392 -14.287 -25.005 1.00 95.88 760 ILE A C 1
ATOM 5931 O O . ILE A 1 760 ? 28.341 -14.726 -24.542 1.00 95.88 760 ILE A O 1
ATOM 5935 N N . LYS A 1 761 ? 29.443 -13.212 -25.802 1.00 96.12 761 LYS A N 1
ATOM 5936 C CA . LYS A 1 761 ? 28.252 -12.463 -26.208 1.00 96.12 761 LYS A CA 1
ATOM 5937 C C . LYS A 1 761 ? 27.255 -13.357 -26.953 1.00 96.12 761 LYS A C 1
ATOM 5939 O O . LYS A 1 761 ? 26.083 -13.373 -26.592 1.00 96.12 761 LYS A O 1
ATOM 5944 N N . ALA A 1 762 ? 27.719 -14.136 -27.932 1.00 96.56 762 ALA A N 1
ATOM 5945 C CA . ALA A 1 762 ? 26.879 -15.081 -28.671 1.00 96.56 762 ALA A CA 1
ATOM 5946 C C . ALA A 1 762 ? 26.212 -16.097 -27.731 1.00 96.56 762 ALA A C 1
ATOM 5948 O O . ALA A 1 762 ? 24.992 -16.223 -27.733 1.00 96.56 762 ALA A O 1
ATOM 5949 N N . HIS A 1 763 ? 26.985 -16.724 -26.838 1.00 97.56 763 HIS A N 1
ATOM 5950 C CA . HIS A 1 763 ? 26.450 -17.690 -25.878 1.00 97.56 763 HIS A CA 1
ATOM 5951 C C . HIS A 1 763 ? 25.351 -17.103 -24.973 1.00 97.56 763 HIS A C 1
ATOM 5953 O O . HIS A 1 763 ? 24.332 -17.754 -24.726 1.00 97.56 763 HIS A O 1
ATOM 5959 N N . ARG A 1 764 ? 25.533 -15.867 -24.488 1.00 97.69 764 ARG A N 1
ATOM 5960 C CA . ARG A 1 764 ? 24.525 -15.177 -23.670 1.00 97.69 764 ARG A CA 1
ATOM 5961 C C . ARG A 1 764 ? 23.248 -14.903 -24.453 1.00 97.69 764 ARG A C 1
ATOM 5963 O O . ARG A 1 764 ? 22.169 -15.207 -23.953 1.00 97.69 764 ARG A O 1
ATOM 5970 N N . LEU A 1 765 ? 23.371 -14.373 -25.669 1.00 97.62 765 LEU A N 1
ATOM 5971 C CA . LEU A 1 765 ? 22.226 -14.075 -26.531 1.00 97.62 765 LEU A CA 1
ATOM 5972 C C . LEU A 1 765 ? 21.451 -15.340 -26.914 1.00 97.62 765 LEU A C 1
ATOM 5974 O O . LEU A 1 765 ? 20.226 -15.335 -26.827 1.00 97.62 765 LEU A O 1
ATOM 5978 N N . ASP A 1 766 ? 22.142 -16.428 -27.252 1.00 98.12 766 ASP A N 1
ATOM 5979 C CA . ASP A 1 766 ? 21.508 -17.707 -27.593 1.00 98.12 766 ASP A CA 1
ATOM 5980 C C . ASP A 1 766 ? 20.757 -18.297 -26.392 1.00 98.12 766 ASP A C 1
ATOM 5982 O O . ASP A 1 766 ? 19.616 -18.746 -26.519 1.00 98.12 766 ASP A O 1
ATOM 5986 N N . THR A 1 767 ? 21.357 -18.224 -25.199 1.00 98.31 767 THR A N 1
ATOM 5987 C CA . THR A 1 767 ? 20.711 -18.651 -23.948 1.00 98.31 767 THR A CA 1
ATOM 5988 C C . THR A 1 767 ? 19.457 -17.820 -23.666 1.00 98.31 767 THR A C 1
ATOM 5990 O O . THR A 1 767 ? 18.400 -18.375 -23.364 1.00 98.31 767 THR A O 1
ATOM 5993 N N . SER A 1 768 ? 19.546 -16.492 -23.794 1.00 98.38 768 SER A N 1
ATOM 5994 C CA . SER A 1 768 ? 18.404 -15.592 -23.617 1.00 98.38 768 SER A CA 1
ATOM 5995 C C . SER A 1 768 ? 17.296 -15.858 -24.635 1.00 98.38 768 SER A C 1
ATOM 5997 O O . SER A 1 768 ? 16.128 -15.899 -24.253 1.00 98.38 768 SER A O 1
ATOM 5999 N N . ALA A 1 769 ? 17.638 -16.075 -25.909 1.00 98.50 769 ALA A N 1
ATOM 6000 C CA . ALA A 1 769 ? 16.669 -16.367 -26.962 1.00 98.50 769 ALA A CA 1
ATOM 6001 C C . ALA A 1 769 ? 15.922 -17.674 -26.688 1.00 98.50 769 ALA A C 1
ATOM 6003 O O . ALA A 1 769 ? 14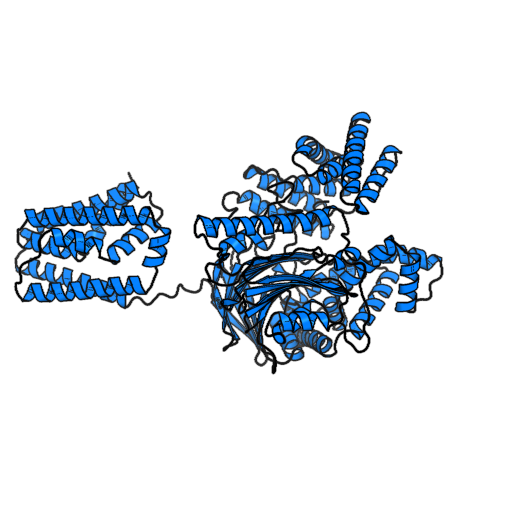.696 -17.718 -26.812 1.00 98.50 769 ALA A O 1
ATOM 6004 N N . TRP A 1 770 ? 16.645 -18.718 -26.274 1.00 98.50 770 TRP A N 1
ATOM 6005 C CA . TRP A 1 770 ? 16.053 -20.004 -25.917 1.00 98.50 770 TRP A CA 1
ATOM 6006 C C . TRP A 1 770 ? 15.072 -19.868 -24.744 1.00 98.50 770 TRP A C 1
ATOM 6008 O O . TRP A 1 770 ? 13.919 -20.277 -24.869 1.00 98.50 770 TRP A O 1
ATOM 6018 N N . LEU A 1 771 ? 15.488 -19.217 -23.650 1.00 98.44 771 LEU A N 1
ATOM 6019 C CA . LEU A 1 771 ? 14.642 -18.998 -22.470 1.00 98.44 771 LEU A CA 1
ATOM 6020 C C . LEU A 1 771 ? 13.383 -18.180 -22.792 1.00 98.44 771 LEU A C 1
ATOM 6022 O O . LEU A 1 771 ? 12.288 -18.546 -22.377 1.00 98.44 771 LEU A O 1
ATOM 6026 N N . LEU A 1 772 ? 13.518 -17.080 -23.539 1.00 98.38 772 LEU A N 1
ATOM 6027 C CA . LEU A 1 772 ? 12.373 -16.237 -23.904 1.00 98.38 772 LEU A CA 1
ATOM 6028 C C . LEU A 1 772 ? 11.417 -16.948 -24.865 1.00 98.38 772 LEU A C 1
ATOM 6030 O O . LEU A 1 772 ? 10.211 -16.748 -24.767 1.00 98.38 772 LEU A O 1
ATOM 6034 N N . THR A 1 773 ? 11.933 -17.794 -25.759 1.00 98.38 773 THR A N 1
ATOM 6035 C CA . THR A 1 773 ? 11.098 -18.608 -26.656 1.00 98.38 773 THR A CA 1
ATOM 6036 C C . THR A 1 773 ? 10.308 -19.658 -25.874 1.00 98.38 773 THR A C 1
ATOM 6038 O O . THR A 1 773 ? 9.116 -19.827 -26.122 1.00 98.38 773 THR A O 1
ATOM 6041 N N . ASP A 1 774 ? 10.940 -20.330 -24.905 1.00 98.19 774 ASP A N 1
ATOM 6042 C CA . ASP A 1 774 ? 10.265 -21.284 -24.015 1.00 98.19 774 ASP A CA 1
ATOM 6043 C C . ASP A 1 774 ? 9.161 -20.601 -23.189 1.00 98.19 774 ASP A C 1
ATOM 6045 O O . ASP A 1 774 ? 8.033 -21.092 -23.132 1.00 98.19 774 ASP A O 1
ATOM 6049 N N . LEU A 1 775 ? 9.447 -19.423 -22.621 1.00 97.88 775 LEU A N 1
ATOM 6050 C CA . LEU A 1 775 ? 8.453 -18.625 -21.898 1.00 97.88 775 LEU A CA 1
ATOM 6051 C C . LEU A 1 775 ? 7.299 -18.180 -22.806 1.00 97.88 775 LEU A C 1
ATOM 6053 O O . LEU A 1 775 ? 6.145 -18.354 -22.426 1.00 97.88 775 LEU A O 1
ATOM 6057 N N . GLN A 1 776 ? 7.587 -17.684 -24.014 1.00 97.62 776 GLN A N 1
ATOM 6058 C CA . GLN A 1 776 ? 6.562 -17.264 -24.979 1.00 97.62 776 GLN A CA 1
ATOM 6059 C C . GLN A 1 776 ? 5.650 -18.427 -25.394 1.00 97.62 776 GLN A C 1
ATOM 6061 O O . GLN A 1 776 ? 4.460 -18.225 -25.620 1.00 97.62 776 GLN A O 1
ATOM 6066 N N . GLY A 1 777 ? 6.187 -19.650 -25.472 1.00 97.56 777 GLY A N 1
ATOM 6067 C CA . GLY A 1 777 ? 5.405 -20.853 -25.760 1.00 97.56 777 GLY A CA 1
ATOM 6068 C C . GLY A 1 777 ? 4.464 -21.271 -24.624 1.00 97.56 777 GLY A C 1
ATOM 6069 O O . GLY A 1 777 ? 3.422 -21.867 -24.891 1.00 97.56 777 GLY A O 1
ATOM 6070 N N . LYS A 1 778 ? 4.810 -20.956 -23.369 1.00 96.75 778 LYS A N 1
ATOM 6071 C CA . LYS A 1 778 ? 4.001 -21.271 -22.177 1.00 96.75 778 LYS A CA 1
ATOM 6072 C C . LYS A 1 778 ? 2.966 -20.191 -21.879 1.00 96.75 778 LYS A C 1
ATOM 6074 O O . LYS A 1 778 ? 1.807 -20.507 -21.628 1.00 96.75 778 LYS A O 1
ATOM 6079 N N . THR A 1 779 ? 3.395 -18.934 -21.934 1.00 94.69 779 THR A N 1
ATOM 6080 C CA . THR A 1 779 ? 2.601 -17.762 -21.570 1.00 94.69 779 THR A CA 1
ATOM 6081 C C . THR A 1 779 ? 2.857 -16.662 -22.600 1.00 94.69 779 THR A C 1
ATOM 6083 O O . THR A 1 779 ? 3.751 -15.835 -22.406 1.00 94.69 779 THR A O 1
ATOM 6086 N N . PRO A 1 780 ? 2.106 -16.648 -23.717 1.00 95.06 780 PRO A N 1
ATOM 6087 C CA . PRO A 1 780 ? 2.289 -15.650 -24.759 1.00 95.06 780 PRO A CA 1
ATOM 6088 C C . PRO A 1 780 ? 2.138 -14.233 -24.206 1.00 95.06 780 PRO A C 1
ATOM 6090 O O . PRO A 1 780 ? 1.108 -13.887 -23.628 1.00 95.06 780 PRO A O 1
ATOM 6093 N N . HIS A 1 781 ? 3.157 -13.399 -24.404 1.00 95.25 781 HIS A N 1
ATOM 6094 C CA . HIS A 1 781 ? 3.153 -12.019 -23.941 1.00 95.25 781 HIS A CA 1
ATOM 6095 C C . HIS A 1 781 ? 3.943 -11.127 -24.907 1.00 95.25 781 HIS A C 1
ATOM 6097 O O . HIS A 1 781 ? 5.097 -11.399 -25.226 1.00 95.25 781 HIS A O 1
ATOM 6103 N N . PHE A 1 782 ? 3.351 -10.014 -25.351 1.00 93.56 782 PHE A N 1
ATOM 6104 C CA . PHE A 1 782 ? 3.948 -9.148 -26.383 1.00 93.56 782 PHE A CA 1
ATOM 6105 C C . PHE A 1 782 ? 5.342 -8.608 -26.007 1.00 93.56 782 PHE A C 1
ATOM 6107 O O . PHE A 1 782 ? 6.177 -8.364 -26.872 1.00 93.56 782 PHE A O 1
ATOM 6114 N N . ASP A 1 783 ? 5.606 -8.396 -24.715 1.00 94.75 783 ASP A N 1
ATOM 6115 C CA . ASP A 1 783 ? 6.920 -7.943 -24.242 1.00 94.75 783 ASP A CA 1
ATOM 6116 C C . ASP A 1 783 ? 8.019 -8.991 -24.490 1.00 94.75 783 ASP A C 1
ATOM 6118 O O . ASP A 1 783 ? 9.131 -8.622 -24.856 1.00 94.75 783 ASP A O 1
ATOM 6122 N N . LEU A 1 784 ? 7.709 -10.292 -24.397 1.00 97.31 784 LEU A N 1
ATOM 6123 C CA . LEU A 1 784 ? 8.666 -11.361 -24.711 1.00 97.31 784 LEU A CA 1
ATOM 6124 C C . LEU A 1 784 ? 9.048 -11.338 -26.196 1.00 97.31 784 LEU A C 1
ATOM 6126 O O . LEU A 1 784 ? 10.227 -11.464 -26.529 1.00 97.31 784 LEU A O 1
ATOM 6130 N N . GLU A 1 785 ? 8.081 -11.101 -27.085 1.00 96.56 785 GLU A N 1
ATOM 6131 C CA . GLU A 1 785 ? 8.334 -10.927 -28.522 1.00 96.56 785 GLU A CA 1
ATOM 6132 C C . GLU A 1 785 ? 9.226 -9.712 -28.793 1.00 96.56 785 GLU A C 1
ATOM 6134 O O . GLU A 1 785 ? 10.199 -9.830 -29.541 1.00 96.56 785 GLU A O 1
ATOM 6139 N N . LYS A 1 786 ? 8.971 -8.582 -28.114 1.00 95.19 786 LYS A N 1
ATOM 6140 C CA . LYS A 1 786 ? 9.832 -7.390 -28.181 1.00 95.19 786 LYS A CA 1
ATOM 6141 C C . LYS A 1 786 ? 11.265 -7.711 -27.727 1.00 95.19 786 LYS A C 1
ATOM 6143 O O . LYS A 1 786 ? 12.217 -7.296 -28.386 1.00 95.19 786 LYS A O 1
ATOM 6148 N N . LYS A 1 787 ? 11.466 -8.484 -26.648 1.00 97.31 787 LYS A N 1
ATOM 6149 C CA . LYS A 1 787 ? 12.822 -8.895 -26.216 1.00 97.31 787 LYS A CA 1
ATOM 6150 C C . LYS A 1 787 ? 13.499 -9.832 -27.221 1.00 97.31 787 LYS A C 1
ATOM 6152 O O . LYS A 1 787 ? 14.699 -9.704 -27.455 1.00 97.31 787 LYS A O 1
ATOM 6157 N N . LEU A 1 788 ? 12.754 -10.763 -27.819 1.00 98.06 788 LEU A N 1
ATOM 6158 C CA . LEU A 1 788 ? 13.271 -11.651 -28.867 1.00 98.06 788 LEU A CA 1
ATOM 6159 C C . LEU A 1 788 ? 13.708 -10.857 -30.104 1.00 98.06 788 LEU A C 1
ATOM 6161 O O . LEU A 1 788 ? 14.753 -11.152 -30.681 1.00 98.06 788 LEU A O 1
ATOM 6165 N N . GLU A 1 789 ? 12.955 -9.827 -30.488 1.00 97.19 789 GLU A N 1
ATOM 6166 C CA . GLU A 1 789 ? 13.345 -8.901 -31.553 1.00 97.19 789 GLU A CA 1
ATOM 6167 C C . GLU A 1 789 ? 14.635 -8.147 -31.206 1.00 97.19 789 GLU A C 1
ATOM 6169 O O . GLU A 1 789 ? 15.563 -8.143 -32.013 1.00 97.19 789 GLU A O 1
ATOM 6174 N N . MET A 1 790 ? 14.764 -7.623 -29.982 1.00 97.06 790 MET A N 1
ATOM 6175 C CA . MET A 1 790 ? 16.008 -6.986 -29.523 1.00 97.06 790 MET A CA 1
ATOM 6176 C C . MET A 1 790 ? 17.222 -7.926 -29.606 1.00 97.06 790 MET A C 1
ATOM 6178 O O . MET A 1 790 ? 18.323 -7.484 -29.937 1.00 97.06 790 MET A O 1
ATOM 6182 N N . ILE A 1 791 ? 17.047 -9.220 -29.313 1.00 97.75 791 ILE A N 1
ATOM 6183 C CA . ILE A 1 791 ? 18.124 -10.212 -29.455 1.00 97.75 791 ILE A CA 1
ATOM 6184 C C . ILE A 1 791 ? 18.521 -10.382 -30.924 1.00 97.75 791 ILE A C 1
ATOM 6186 O O . ILE A 1 791 ? 19.715 -10.365 -31.221 1.00 97.75 791 ILE A O 1
ATOM 6190 N N . ARG A 1 792 ? 17.550 -10.492 -31.840 1.00 97.88 792 ARG A N 1
ATOM 6191 C CA . ARG A 1 792 ? 17.826 -10.589 -33.286 1.00 97.88 792 ARG A CA 1
ATOM 6192 C C . ARG A 1 792 ? 18.570 -9.357 -33.788 1.00 97.88 792 ARG A C 1
ATOM 6194 O O . ARG A 1 792 ? 19.570 -9.487 -34.482 1.00 97.88 792 ARG A O 1
ATOM 6201 N N . GLU A 1 793 ? 18.150 -8.166 -33.364 1.00 96.88 793 GLU A N 1
ATOM 6202 C CA . GLU A 1 793 ? 18.851 -6.923 -33.693 1.00 96.88 793 GLU A CA 1
ATOM 6203 C C . GLU A 1 793 ? 20.317 -6.948 -33.236 1.00 96.88 793 GLU A C 1
ATOM 6205 O O . GLU A 1 793 ? 21.202 -6.559 -33.997 1.00 96.88 793 GLU A O 1
ATOM 6210 N N . LEU A 1 794 ? 20.598 -7.445 -32.028 1.00 95.62 794 LEU A N 1
ATOM 6211 C CA . LEU A 1 794 ? 21.968 -7.583 -31.522 1.00 95.62 794 LEU A CA 1
ATOM 6212 C C . LEU A 1 794 ? 22.796 -8.612 -32.288 1.00 95.62 794 LEU A C 1
ATOM 6214 O O . LEU A 1 794 ? 23.990 -8.385 -32.496 1.00 95.62 794 LEU A O 1
ATOM 6218 N N . GLN A 1 795 ? 22.187 -9.731 -32.682 1.00 95.62 795 GLN A N 1
ATOM 6219 C CA . GLN A 1 795 ? 22.827 -10.756 -33.509 1.00 95.62 795 GLN A CA 1
ATOM 6220 C C . GLN A 1 795 ? 23.163 -10.212 -34.909 1.00 95.62 795 GLN A C 1
ATOM 6222 O O . GLN A 1 795 ? 24.228 -10.521 -35.439 1.00 95.62 795 GLN A O 1
ATOM 6227 N N . ASP A 1 796 ? 22.338 -9.305 -35.439 1.00 96.44 796 ASP A N 1
ATOM 6228 C CA . ASP A 1 796 ? 22.570 -8.576 -36.695 1.00 96.44 796 ASP A CA 1
ATOM 6229 C C . ASP A 1 796 ? 23.575 -7.410 -36.560 1.00 96.44 796 ASP A C 1
ATOM 6231 O O . ASP A 1 796 ? 23.803 -6.655 -37.509 1.00 96.44 796 ASP A O 1
ATOM 6235 N N . GLY A 1 797 ? 24.168 -7.212 -35.378 1.00 94.81 797 GLY A N 1
ATOM 6236 C CA . GLY A 1 797 ? 25.128 -6.137 -35.114 1.00 94.81 797 GLY A CA 1
ATOM 6237 C C . GLY A 1 797 ? 24.505 -4.752 -34.899 1.00 94.81 797 GLY A C 1
ATOM 6238 O O . GLY A 1 797 ? 25.229 -3.755 -34.865 1.00 94.81 797 GLY A O 1
ATOM 6239 N N . LYS A 1 798 ? 23.181 -4.658 -34.729 1.00 95.81 798 LYS A N 1
ATOM 6240 C CA . LYS A 1 798 ? 22.493 -3.415 -34.352 1.00 95.81 798 LYS A CA 1
ATOM 6241 C C . LYS A 1 798 ? 22.558 -3.205 -32.837 1.00 95.81 798 LYS A C 1
ATOM 6243 O O . LYS A 1 798 ? 22.783 -4.131 -32.062 1.00 95.81 798 LYS A O 1
ATOM 6248 N N . THR A 1 799 ? 22.350 -1.962 -32.406 1.00 91.06 799 THR A N 1
ATOM 6249 C CA . THR A 1 799 ? 22.242 -1.614 -30.981 1.00 91.06 799 THR A CA 1
ATOM 6250 C C . THR A 1 799 ? 20.791 -1.239 -30.673 1.00 91.06 799 THR A C 1
ATOM 6252 O O . THR A 1 799 ? 20.416 -0.093 -30.941 1.00 91.06 799 THR A O 1
ATOM 6255 N N . PRO A 1 800 ? 19.965 -2.162 -30.146 1.00 92.69 800 PRO A N 1
ATOM 6256 C CA . PRO A 1 800 ? 18.599 -1.842 -29.760 1.00 92.69 800 PRO A CA 1
ATOM 6257 C C . PRO A 1 800 ? 18.594 -0.777 -28.663 1.00 92.69 800 PRO A C 1
ATOM 6259 O O . PRO A 1 800 ? 19.487 -0.718 -27.809 1.00 92.69 800 PRO A O 1
ATOM 6262 N N . LYS A 1 801 ? 17.546 0.047 -28.644 1.00 89.31 801 LYS A N 1
ATOM 6263 C CA . LYS A 1 801 ? 17.303 0.953 -27.522 1.00 89.31 801 LYS A CA 1
ATOM 6264 C C . LYS A 1 801 ? 16.888 0.130 -26.301 1.00 89.31 801 LYS A C 1
ATOM 6266 O O . LYS A 1 801 ? 15.950 -0.659 -26.377 1.00 89.31 801 LYS A O 1
ATOM 6271 N N . LEU A 1 802 ? 17.558 0.344 -25.171 1.00 89.62 802 LEU A N 1
ATOM 6272 C CA . LEU A 1 802 ? 17.163 -0.286 -23.913 1.00 89.62 802 LEU A CA 1
ATOM 6273 C C . LEU A 1 802 ? 15.782 0.215 -23.456 1.00 89.62 802 LEU A C 1
ATOM 6275 O O . LEU A 1 802 ? 15.475 1.403 -23.623 1.00 89.62 802 LEU A O 1
ATOM 6279 N N . PRO A 1 803 ? 14.950 -0.659 -22.859 1.00 90.69 803 PRO A N 1
ATOM 6280 C CA . PRO A 1 803 ? 13.762 -0.211 -22.148 1.00 90.69 803 PRO A CA 1
ATOM 6281 C C . PRO A 1 803 ? 14.165 0.694 -20.974 1.00 90.69 803 PRO A C 1
ATOM 6283 O O . PRO A 1 803 ? 15.282 0.604 -20.461 1.00 90.69 803 PRO A O 1
ATOM 6286 N N . ALA A 1 804 ? 13.245 1.560 -20.546 1.00 90.69 804 ALA A N 1
ATOM 6287 C CA . ALA A 1 804 ? 13.450 2.382 -19.353 1.00 90.69 804 ALA A CA 1
ATOM 6288 C C . ALA A 1 804 ? 13.697 1.498 -18.118 1.00 90.69 804 ALA A C 1
ATOM 6290 O O . ALA A 1 804 ? 13.164 0.388 -18.050 1.00 90.69 804 ALA A O 1
ATOM 6291 N N . VAL A 1 805 ? 14.499 1.980 -17.166 1.00 94.44 805 VAL A N 1
ATOM 6292 C CA . VAL A 1 805 ? 14.714 1.288 -15.885 1.00 94.44 805 VAL A CA 1
ATOM 6293 C C . VAL A 1 805 ? 13.428 1.319 -15.065 1.00 94.44 805 VAL A C 1
ATOM 6295 O O . VAL A 1 805 ? 12.787 2.362 -14.935 1.00 94.44 805 VAL A O 1
ATOM 6298 N N . GLU A 1 806 ? 13.055 0.172 -14.504 1.00 93.31 806 GLU A N 1
ATOM 6299 C CA . GLU A 1 806 ? 11.836 -0.011 -13.733 1.00 93.31 806 GLU A CA 1
ATOM 6300 C C . GLU A 1 806 ? 12.133 -0.628 -12.359 1.00 93.31 806 GLU A C 1
ATOM 6302 O O . GLU A 1 806 ? 12.130 -1.848 -12.176 1.00 93.31 806 GLU A O 1
ATOM 6307 N N . PHE A 1 807 ? 12.309 0.234 -11.354 1.00 94.56 807 PHE A N 1
ATOM 6308 C CA . PHE A 1 807 ? 12.595 -0.167 -9.968 1.00 94.56 807 PHE A CA 1
ATOM 6309 C C . PHE A 1 807 ? 11.504 -1.033 -9.329 1.00 94.56 807 PHE A C 1
ATOM 6311 O O . PHE A 1 807 ? 11.796 -1.827 -8.434 1.00 94.56 807 PHE A O 1
ATOM 6318 N N . VAL A 1 808 ? 10.249 -0.881 -9.761 1.00 88.00 808 VAL A N 1
ATOM 6319 C CA . VAL A 1 808 ? 9.097 -1.577 -9.174 1.00 88.00 808 VAL A CA 1
ATOM 6320 C C . VAL A 1 808 ? 9.097 -3.056 -9.536 1.00 88.00 808 VAL A C 1
ATOM 6322 O O . VAL A 1 808 ? 8.976 -3.910 -8.658 1.00 88.00 808 VAL A O 1
ATOM 6325 N N . THR A 1 809 ? 9.212 -3.359 -10.830 1.00 88.31 809 THR A N 1
ATOM 6326 C CA . THR A 1 809 ? 9.267 -4.744 -11.305 1.00 88.31 809 THR A CA 1
ATOM 6327 C C . THR A 1 809 ? 10.677 -5.312 -11.216 1.00 88.31 809 THR A C 1
ATOM 6329 O O . THR A 1 809 ? 10.820 -6.527 -11.247 1.00 88.31 809 THR A O 1
ATOM 6332 N N . VAL A 1 810 ? 11.703 -4.472 -11.033 1.00 91.25 810 VAL A N 1
ATOM 6333 C CA . VAL A 1 810 ? 13.121 -4.851 -11.127 1.00 91.25 810 VAL A CA 1
ATOM 6334 C C . VAL A 1 810 ? 13.432 -5.312 -12.556 1.00 91.25 810 VAL A C 1
ATOM 6336 O O . VAL A 1 810 ? 13.877 -6.434 -12.788 1.00 91.25 810 VAL A O 1
ATOM 6339 N N . GLU A 1 811 ? 13.116 -4.460 -13.534 1.00 87.44 811 GLU A N 1
ATOM 6340 C CA . GLU A 1 811 ? 13.400 -4.686 -14.960 1.00 87.44 811 GLU A CA 1
ATOM 6341 C C . GLU A 1 811 ? 14.182 -3.526 -15.556 1.00 87.44 811 GLU A C 1
ATOM 6343 O O . GLU A 1 811 ? 15.113 -3.830 -16.337 1.00 87.44 811 GLU A O 1
#

Sequence (811 aa):
MTQICAGLLMGFFLSMIPGPAGTIILQQALAKHRVAARASVFAMLMADLIIFLVSAYAIGFFSSITASSYFKISAGLFFLVFAVRAWVRLNFKVDLADGSSTFILTLINPAAWIGAVAFLGLGLPPVTSIAGLELGCALWFVLLIRFAPMLAKAQRRILEKTAIVMVGLLGIYFVVQPAVAAEAPFECREVLRVNQSVRKDCSVTTDLGTKVLHVLELRGDFAQISYDQGYLLAEQVEGGILSETLSRIEKGLGNSPLKNAIFECYLRRIKNSVSKEFLRGVKGLSRGVTDRYRELGLKRKYTDEEVLAASLGVELSNVAEGLSRNMEEDPGQTLANFTASCGLTLPLEGAMDLIKGVAQVSLKLKRGCLGFIVSGELTGGNGMYHARNLDADLMKSWNSAPTLFLIEEPGFLRYSAMASAGDVYPGGVSGLNENGLSVSLHQMSTQKYRSHFLGRRGVMAPYLQQRILREARNLDEAIQLISSTGHFGAWTSLVADARTGEVASVEFSGKRVQVARRVQNEALGQTNHFLGSEMNEQFFTYNYNKQLESESRLQVIDSELALALELKRTQNRVVEIDWVVDHLAGHQDAFEGFRSFGRTATKAYTVMSTVVNGARNEVWLTLGERLPASHSNFVGFRVDWTQLQAIPLQTTRVSRFDSMPNWERSLGKYVQAFVEYEEGRNDQAVSELSEAIRLASLDYVTEYPYYYMRARVLGELNQWQEASKDWEFLWSNREELHQYGKALVGLFSSIAGRELAPQIKAHRLDTSAWLLTDLQGKTPHFDLEKKLEMIRELQDGKTPKLPAVEFVTVE

Foldseek 3Di:
DVLLQVLLQQLQVVLVQPALLSLLLLVCLLVLVLVQSVLSLVLLLVLLVVLLVVCVVPVVVLVVVLLDLVLLLVLLVLLQVSLVVLVVCLVVVDDGDGSNVSNVSNNPRSVSNNVSSVVVVVVRDSPSSSNSNSNNNSVNSVCSSVCSNVDDPVVSSVVSNVSSVSSNVSSCCSNVPPSPVPPQQWDWAFDDDDDPKTKTWIWHQDPLGTFTAIEILAEEALLQRLLRLLQRQLVLQQVFLLVVLLVLQCVLQPPDPLLVLLLVLLLVQQVQQADPSLLSLLQSNVVSSCVNCVVVVHDGDDDSVSSSSSLCLVLSQLLLLLLLVCLVVPVPVSLVVSCVSSVDDDDPVVSVVSSVSSNSSRSPQDWKKKWKKAFALQQPNPFIKIKMFIFTPRQVRWLRHWYKYWYDYPPWWTWIDTTGRNNSQRNHQWIATPLLKIKHKGFAHFNQFDSHDPPSQEDEVSNLSVCCRTHPNADVSNLVSVQRGAYGGKMWIWMARGVFQKTWTWIDGNVDIDGLDIDHNAMAMAIHDDNRPVCNVTHADPAVLVVLQRVFARVVVVVVSVVSVVCCVPVVDHDDPQNSLQQCVWQAGNFQGGAQAANGSDWLRRNKMKMARSNQQKIWIFSSSATPRSQGKIWMWRADSVVSDTHTDHIDGHPVCVLQVLLSVLSRLQSVLVVCVVVVNLVSSLVSLVSSCVSNVVSPHHHLLSLLLNLQSCVVVVVLVSSLVSLVVCQVVVVSDDLQSQLVSLLVNLLSPPPPDPVSNVVSLVSSLVSLVVVCVVPNHVNSVVSNVSSVCVVVVHRDDDDDQDRRNSD

Secondary structure (DSSP, 8-state):
-HHHHHHHHHHHHHHTS--HHHHHHHHHHHTT-HHHHHHHHHHHHHHHHHHHHHHHHTHHHHHHHHHSHHHHHHHHHHHHHHHHHHHHHHHHTPPPPPHHHHHHHHHT-HHHHHHHHHHHTTT--HHHHHHHHHHHHHHHHHHHHHHGGGS-HHHHHHHHHHHHHHHHHHHHHHHHS-------SSEEEEEEEETTEEEEEEEEEETTEEEEEEEEEEESSHHHHHHHHHHHTHHHHHHTHHHHHHHHHHHHHTT-HHHHHHHHHHHHHHHHHB-HHHHHHHHHHHHHHHHHHHHTTPPPSS-HHHHHHHHHHHHHHHHHHHHHHHHHH-HHHHHHHHHHHHT----HHHHHHHHHHHHT------EEEEEEEE-GGGGTTS--EEEEEEEES-HHHHTTSEEEEEEE-TTS--EEEEEETT-SSTT-SEEEETTSEEEEEEEE-BS---S--GGG-EE-HHHHHHHHHHH-SSHHHHHHHHHTSEESSEEEEEEEETTTTEEEEEEE-SS-EEEEEEEESS-EEE-SS--STTTGGGB--SSHHHHHHHHHHHHHHHHHHHHHHHHHHHH-PPP-HHHHHHHHT--EETTTEE-SSSSSSS-TTEEEEEEEEGGGTEEEEE--SSSSGGGSPEEEEEEETTTTEEEEEEEE---TTTT-HHHHHHHHHHHHHHHHHHTT-HHHHHHHHHHHHHHHHHTT---HHHHHHHHHHHHHTT-HHHHHHHHHHHHHTGGGS-HHHHHHHHHHHHHH-TTS-HHHHHHHHHHHHHHHHHHHHHS--HHHHHHHHHHHHHHTT--PPPPPP-TTTT-

Radius of gyration: 33.38 Å; chains: 1; bounding box: 64×66×116 Å

pLDDT: mean 91.99, std 8.43, range [49.09, 98.81]